Protein AF-0000000083564133 (afdb_homodimer)

Foldseek 3Di:
DPDPPPVPPPPPPPPPDPPVVPVCVPPVLQAPLDAFEFDQPCPPVQPAADPPDDQCQFFLLFKFWAAAAQFWIKIKTFTDPVQDDLQWWKKKWKAQDQVRPGTQGIGTGRRSVSCVNLNNMHIHTRGNRHHGFGKMKMWIGTDRDITDIFIEGHFHDQQDADFKAKEWEAEAAELQQFAQLLLLVLLVDPHAAYEYLANLFAFFQDCPQPAPLGDGAPPSHDAAPVRDRGDQFLSRLLRGLSSSSSRPSNSSNRRYHHYDYDYDQRLAAAQWAQDPVLRAIAHPDPCRVPRVSSQRRRLSSVSSCSRRDRHDWQARSPDDHPCRGTDRWDWDRRHQAEIETEADQHRHFHHFDDQDLALQCQDPVNADPPGDRGDDVRLVVLLCSQLVGNHLAYEYEHAADLDFFWDDDQSRITGPPRSYCSRVQVSSLVSLLSLVVSLRQHYEYEYEDQQKWWKFFDFSHDDSPVDPDDDPPTGDGRYIYTYAGHQRGDFDCSNVNQQDDPSVVPVQVVCQPNRCVRPVRIPGIGGRFHHIWMWMTRNFKIKIWYKGFHRNDNDNPTDIATPFMWIDTRRGRDTDTPSVVVRD/DPDPPCVPPPPPPPPPDPPVVPPCVPPVLLAPLDAFAFDQPDPPVQPAADPPDDQCQFFLLFKFWAAAAQFWIKIKTATDPVQDDLQWWKKKWKAQDQVRPGTQGIGTGNRSVNCVSLNNMHIHTRGNRHHGFGKMKMWIGTDRHITDIFIETHFHDQQDADFKAKEWEAEAAELQQFAQLLLLVLLPDPHAAYEYLANLFAFFQDCPQPAPLGDGAPPSHDAAPVRDRGDQFLSRLLRGLSSSSSRPSNSSNRRYHHYDYDYDQRLAAAQWAQDPVLRAIAHPDPCRVPRVSSQRRRLSSVSSCSRRDRHDWQARSPDDHPCRGTARWDWDRRHQAEIETEADQHRHFHHFDDQDLALQCQDPVNADPPGDRGDDVRLVVLLCSQLVHNHLAYEYEHAADLDFFWDDDQSRITGPPRSYCSRVQVSSLVSLLSLVVSLRQHYEYEYEDQQKWWKFFDFSHDDSPVDPPPDDPTGDGRYIYTYAGHSRGDFPCSNVNQQDDPSVVPVQVVCQPNRCVRPVRIPGIGGRFHHIWMWMTRNFKIKIWYKGFDRNDNDNPTDIATPFMWIDTRRGRDTDTPSVVVRD

Solvent-accessible surface area (backbone atoms only — not comparable to full-atom values): 58592 Å² total; per-residue (Å²): 133,86,77,75,79,72,82,67,79,71,75,70,75,78,80,70,86,68,64,77,59,53,67,59,60,70,67,49,55,52,75,61,73,60,67,52,79,48,47,58,76,74,62,76,77,52,73,51,54,44,90,82,49,64,30,57,69,40,22,54,49,35,38,35,24,7,33,57,34,34,24,14,33,21,38,29,40,32,48,29,74,92,62,63,51,71,88,55,50,42,25,37,42,30,12,67,37,91,83,55,80,50,65,71,45,52,32,26,42,62,62,41,67,57,28,59,57,43,76,27,27,46,42,38,64,34,66,78,67,44,63,49,57,37,66,34,22,33,35,40,20,45,69,50,29,41,44,62,73,26,28,36,43,25,26,33,40,67,87,33,74,61,74,61,51,33,34,35,35,37,21,27,38,29,60,59,46,36,34,52,26,47,28,42,54,54,39,69,50,95,51,61,32,34,35,33,38,16,19,76,42,53,50,50,39,51,74,67,70,36,29,77,45,54,67,86,50,89,92,38,80,56,76,39,79,80,70,43,58,47,64,81,40,46,65,28,44,46,48,49,53,53,56,58,37,48,36,65,32,51,30,46,23,30,16,54,26,18,33,47,72,56,53,41,36,28,52,50,36,44,73,38,15,33,37,76,90,75,70,24,41,30,37,68,47,100,56,23,86,34,45,68,60,29,42,53,37,45,52,27,22,51,49,38,48,57,56,72,42,42,60,77,59,55,56,37,65,80,40,89,45,76,71,64,17,43,44,78,50,49,74,48,54,42,15,44,38,32,34,39,39,37,56,47,65,39,80,44,8,42,69,63,45,44,17,34,59,30,33,44,53,52,31,53,84,58,39,71,81,86,52,36,42,45,35,71,67,54,45,53,48,50,48,48,53,58,62,68,53,83,31,62,29,35,34,40,41,32,34,41,51,71,64,77,61,49,42,46,20,33,54,64,21,32,41,69,53,17,86,30,34,57,45,25,42,50,48,50,35,53,51,30,38,51,40,47,73,62,60,52,59,35,34,38,34,41,25,19,78,70,13,21,38,34,38,30,50,34,42,28,34,67,58,39,58,58,26,82,71,81,71,61,58,68,39,59,78,40,20,35,34,41,30,21,13,9,33,24,33,67,22,61,25,32,21,59,59,30,64,51,69,69,45,24,71,53,42,48,61,47,50,36,47,46,48,30,71,48,25,79,51,33,76,42,48,40,41,67,54,27,14,33,24,39,40,36,40,44,90,58,33,36,39,39,38,35,37,32,25,45,25,89,35,86,37,91,76,37,57,69,46,68,75,44,24,37,36,30,47,61,74,41,83,48,85,40,82,45,36,70,74,67,69,109,137,84,76,72,78,72,85,63,82,72,76,71,75,79,80,70,86,71,64,78,63,59,68,67,68,60,84,54,56,52,78,61,73,60,64,50,78,45,48,57,75,73,62,75,76,52,71,53,54,42,90,82,48,64,30,56,68,39,22,54,49,38,36,35,23,6,35,56,34,33,24,14,32,22,38,27,40,32,49,28,75,91,63,61,50,73,87,56,50,42,25,38,41,31,13,66,37,89,82,52,81,48,65,70,46,51,32,26,42,62,61,41,67,56,28,59,56,44,77,26,27,47,42,38,61,34,67,78,67,44,64,48,56,37,66,34,20,33,37,41,22,46,69,51,31,42,44,64,74,24,27,36,43,25,26,33,39,69,87,33,73,61,73,61,51,32,36,37,36,35,20,28,39,29,60,58,46,36,34,50,27,47,28,42,54,54,39,69,50,95,51,61,32,33,36,33,37,17,18,77,41,54,50,50,42,46,78,66,69,37,28,77,45,55,68,86,49,88,92,38,80,59,76,40,79,79,71,41,56,48,65,81,41,44,65,28,44,45,49,48,53,54,56,57,37,49,36,67,32,49,30,46,22,29,16,53,26,18,33,46,74,56,50,42,37,26,52,52,38,44,72,39,15,33,38,76,90,75,70,24,41,31,37,70,49,100,56,24,86,35,44,70,58,29,42,52,39,45,52,28,23,53,49,38,47,58,56,72,43,42,60,76,59,55,57,37,66,80,40,90,44,75,70,63,16,44,44,78,49,50,72,48,55,43,15,44,38,34,35,39,36,35,58,47,66,40,80,43,8,42,67,61,44,45,18,36,57,27,35,45,50,52,30,55,82,57,38,71,82,85,54,35,44,46,34,70,68,53,46,53,49,50,48,47,54,58,63,65,53,84,31,63,30,35,33,39,41,34,34,42,51,70,65,79,60,49,43,44,20,32,55,64,21,32,39,69,53,18,83,28,34,58,45,24,43,50,48,48,35,53,50,31,37,52,40,46,74,61,61,52,61,36,36,38,34,40,23,19,76,69,13,20,39,34,39,30,50,34,44,28,34,67,55,36,57,56,21,80,67,84,68,58,60,69,38,59,77,43,22,37,34,42,30,22,13,8,33,25,33,68,22,61,24,31,21,60,58,29,64,52,70,70,46,24,72,52,43,48,62,47,50,33,47,47,48,28,71,48,26,80,50,34,76,41,48,41,43,66,52,28,14,32,24,39,39,36,40,42,87,59,33,35,38,39,39,35,35,33,25,44,24,88,35,88,36,90,77,38,59,69,48,70,74,44,25,38,36,30,47,60,77,42,83,48,85,40,83,46,34,70,74,68,68,107

Organism: NCBI:txid148449

Structure (mmCIF, N/CA/C/O backbone):
data_AF-0000000083564133-model_v1
#
loop_
_entity.id
_entity.type
_entity.pdbx_description
1 polymer 'Alkaline phosphatase D'
#
loop_
_atom_site.group_PDB
_atom_site.id
_atom_site.type_symbol
_atom_site.label_atom_id
_atom_site.label_alt_id
_atom_site.label_comp_id
_atom_site.label_asym_id
_atom_site.label_entity_id
_atom_site.label_seq_id
_atom_site.pdbx_PDB_ins_code
_atom_site.Cartn_x
_atom_site.Cartn_y
_atom_site.Cartn_z
_atom_site.occupancy
_atom_site.B_iso_or_equiv
_atom_site.auth_seq_id
_atom_site.auth_comp_id
_atom_site.auth_asym_id
_atom_site.auth_atom_id
_atom_site.pdbx_PDB_model_num
ATOM 1 N N . MET A 1 1 ? -52.969 -1.928 16.797 1 19.16 1 MET A N 1
ATOM 2 C CA . MET A 1 1 ? -52.906 -3.355 17.094 1 19.16 1 MET A CA 1
ATOM 3 C C . MET A 1 1 ? -51.906 -4.055 16.203 1 19.16 1 MET A C 1
ATOM 5 O O . MET A 1 1 ? -52.188 -4.379 15.055 1 19.16 1 MET A O 1
ATOM 9 N N . ALA A 1 2 ? -50.656 -3.547 16.266 1 23.31 2 ALA A N 1
ATOM 10 C CA . ALA A 1 2 ? -49.531 -3.598 15.344 1 23.31 2 ALA A CA 1
ATOM 11 C C . ALA A 1 2 ? -49.031 -5.027 15.172 1 23.31 2 ALA A C 1
ATOM 13 O O . ALA A 1 2 ? -48.562 -5.648 16.125 1 23.31 2 ALA A O 1
ATOM 14 N N . ASP A 1 3 ? -49.688 -5.906 14.266 1 20.09 3 ASP A N 1
ATOM 15 C CA . ASP A 1 3 ? -49.719 -7.352 14.07 1 20.09 3 ASP A CA 1
ATOM 16 C C . ASP A 1 3 ? -48.312 -7.902 13.828 1 20.09 3 ASP A C 1
ATOM 18 O O . ASP A 1 3 ? -47.5 -7.258 13.18 1 20.09 3 ASP A O 1
ATOM 22 N N . ASP A 1 4 ? -47.875 -8.82 14.641 1 21.53 4 ASP A N 1
ATOM 23 C CA . ASP A 1 4 ? -46.719 -9.602 15.078 1 21.53 4 ASP A CA 1
ATOM 24 C C . ASP A 1 4 ? -46.219 -10.531 13.969 1 21.53 4 ASP A C 1
ATOM 26 O O . ASP A 1 4 ? -46.719 -11.641 13.812 1 21.53 4 ASP A O 1
ATOM 30 N N . ILE A 1 5 ? -46.188 -9.945 12.656 1 24.52 5 ILE A N 1
ATOM 31 C CA . ILE A 1 5 ? -46.062 -10.953 11.609 1 24.52 5 ILE A CA 1
ATOM 32 C C . ILE A 1 5 ? -44.844 -11.836 11.898 1 24.52 5 ILE A C 1
ATOM 34 O O . ILE A 1 5 ? -43.75 -11.336 12.148 1 24.52 5 ILE A O 1
ATOM 38 N N . ASP A 1 6 ? -45.094 -13.055 12.406 1 21.67 6 ASP A N 1
ATOM 39 C CA . ASP A 1 6 ? -44.406 -14.242 12.945 1 21.67 6 ASP A CA 1
ATOM 40 C C . ASP A 1 6 ? -43.406 -14.805 11.961 1 21.67 6 ASP A C 1
ATOM 42 O O . ASP A 1 6 ? -43.781 -15.422 10.961 1 21.67 6 ASP A O 1
ATOM 46 N N . LEU A 1 7 ? -42.594 -13.945 11.406 1 21.88 7 LEU A N 1
ATOM 47 C CA . LEU A 1 7 ? -41.75 -14.266 10.25 1 21.88 7 LEU A CA 1
ATOM 48 C C . LEU A 1 7 ? -40.875 -15.484 10.531 1 21.88 7 LEU A C 1
ATOM 50 O O . LEU A 1 7 ? -39.875 -15.711 9.844 1 21.88 7 LEU A O 1
ATOM 54 N N . ASP A 1 8 ? -41.375 -16.453 11.523 1 21.5 8 ASP A N 1
ATOM 55 C CA . ASP A 1 8 ? -40.625 -17.547 12.141 1 21.5 8 ASP A CA 1
ATOM 56 C C . ASP A 1 8 ? -40.312 -18.641 11.125 1 21.5 8 ASP A C 1
ATOM 58 O O . ASP A 1 8 ? -39.812 -19.703 11.492 1 21.5 8 ASP A O 1
ATOM 62 N N . GLY A 1 9 ? -41.031 -18.672 10.031 1 21.11 9 GLY A N 1
ATOM 63 C CA . GLY A 1 9 ? -41.062 -19.984 9.398 1 21.11 9 GLY A CA 1
ATOM 64 C C . GLY A 1 9 ? -39.719 -20.438 8.875 1 21.11 9 GLY A C 1
ATOM 65 O O . GLY A 1 9 ? -39.312 -20.062 7.773 1 21.11 9 GLY A O 1
ATOM 66 N N . ARG A 1 10 ? -38.75 -20.625 9.844 1 23.81 10 ARG A N 1
ATOM 67 C CA . ARG A 1 10 ? -37.406 -21.188 9.711 1 23.81 10 ARG A CA 1
ATOM 68 C C . ARG A 1 10 ? -37.438 -22.5 8.922 1 23.81 10 ARG A C 1
ATOM 70 O O . ARG A 1 10 ? -37.844 -23.531 9.445 1 23.81 10 ARG A O 1
ATOM 77 N N . ASP A 1 11 ? -37.906 -22.469 7.656 1 21.05 11 ASP A N 1
ATOM 78 C CA . ASP A 1 11 ? -38 -23.75 6.945 1 21.05 11 ASP A CA 1
ATOM 79 C C . ASP A 1 11 ? -36.688 -24.516 7.059 1 21.05 11 ASP A C 1
ATOM 81 O O . ASP A 1 11 ? -35.594 -23.969 6.82 1 21.05 11 ASP A O 1
ATOM 85 N N . GLU A 1 12 ? -36.688 -25.531 7.938 1 24.77 12 GLU A N 1
ATOM 86 C CA . GLU A 1 12 ? -35.688 -26.562 8.211 1 24.77 12 GLU A CA 1
ATOM 87 C C . GLU A 1 12 ? -35.25 -27.25 6.922 1 24.77 12 GLU A C 1
ATOM 89 O O . GLU A 1 12 ? -36.062 -27.766 6.164 1 24.77 12 GLU A O 1
ATOM 94 N N . PRO A 1 13 ? -34.219 -26.672 6.336 1 24.72 13 PRO A N 1
ATOM 95 C CA . PRO A 1 13 ? -33.844 -27.344 5.086 1 24.72 13 PRO A CA 1
ATOM 96 C C . PRO A 1 13 ? -33.781 -28.859 5.238 1 24.72 13 PRO A C 1
ATOM 98 O O . PRO A 1 13 ? -33.531 -29.375 6.332 1 24.72 13 PRO A O 1
ATOM 101 N N . LEU A 1 14 ? -34.656 -29.578 4.641 1 22.72 14 LEU A N 1
ATOM 102 C CA . LEU A 1 14 ? -34.719 -31.031 4.555 1 22.72 14 LEU A CA 1
ATOM 103 C C . LEU A 1 14 ? -33.312 -31.625 4.391 1 22.72 14 LEU A C 1
ATOM 105 O O . LEU A 1 14 ? -32.562 -31.203 3.516 1 22.72 14 LEU A O 1
ATOM 109 N N . ARG A 1 15 ? -32.781 -32.188 5.496 1 25.7 15 ARG A N 1
ATOM 110 C CA . ARG A 1 15 ? -31.672 -33.125 5.672 1 25.7 15 ARG A CA 1
ATOM 111 C C . ARG A 1 15 ? -31.719 -34.25 4.656 1 25.7 15 ARG A C 1
ATOM 113 O O . ARG A 1 15 ? -32.469 -35.219 4.828 1 25.7 15 ARG A O 1
ATOM 120 N N . GLY A 1 16 ? -31.703 -33.938 3.367 1 23.39 16 GLY A N 1
ATOM 121 C CA . GLY A 1 16 ? -31.688 -35.062 2.422 1 23.39 16 GLY A CA 1
ATOM 122 C C . GLY A 1 16 ? -30.703 -36.156 2.789 1 23.39 16 GLY A C 1
ATOM 123 O O . GLY A 1 16 ? -29.797 -35.938 3.598 1 23.39 16 GLY A O 1
ATOM 124 N N . ASP A 1 17 ? -30.859 -37.469 2.445 1 24.98 17 ASP A N 1
ATOM 125 C CA . ASP A 1 17 ? -30.359 -38.812 2.744 1 24.98 17 ASP A CA 1
ATOM 126 C C . ASP A 1 17 ? -28.844 -38.875 2.633 1 24.98 17 ASP A C 1
ATOM 128 O O . ASP A 1 17 ? -28.266 -38.312 1.694 1 24.98 17 ASP A O 1
ATOM 132 N N . ASP A 1 18 ? -28.141 -39.219 3.807 1 27.77 18 ASP A N 1
ATOM 133 C CA . ASP A 1 18 ? -26.859 -39.5 4.445 1 27.77 18 ASP A CA 1
ATOM 134 C C . ASP A 1 18 ? -26.062 -40.531 3.664 1 27.77 18 ASP A C 1
ATOM 136 O O . ASP A 1 18 ? -25.047 -41.031 4.137 1 27.77 18 ASP A O 1
ATOM 140 N N . ASP A 1 19 ? -26.672 -41.188 2.719 1 27.22 19 ASP A N 1
ATOM 141 C CA . ASP A 1 19 ? -26.016 -42.438 2.336 1 27.22 19 ASP A CA 1
ATOM 142 C C . ASP A 1 19 ? -24.703 -42.188 1.616 1 27.22 19 ASP A C 1
ATOM 144 O O . ASP A 1 19 ? -23.859 -43.094 1.521 1 27.22 19 ASP A O 1
ATOM 148 N N . HIS A 1 20 ? -24.703 -41.188 0.892 1 25.22 20 HIS A N 1
ATOM 149 C CA . HIS A 1 20 ? -23.5 -41.125 0.063 1 25.22 20 HIS A CA 1
ATOM 150 C C . HIS A 1 20 ? -22.281 -40.781 0.904 1 25.22 20 HIS A C 1
ATOM 152 O O . HIS A 1 20 ? -21.156 -40.719 0.382 1 25.22 20 HIS A O 1
ATOM 158 N N . ALA A 1 21 ? -22.5 -40.281 2.135 1 31.88 21 ALA A N 1
ATOM 159 C CA . ALA A 1 21 ? -21.375 -39.938 2.996 1 31.88 21 ALA A CA 1
ATOM 160 C C . ALA A 1 21 ? -20.734 -41.188 3.57 1 31.88 21 ALA A C 1
ATOM 162 O O . ALA A 1 21 ? -19.609 -41.156 4.086 1 31.88 21 ALA A O 1
ATOM 163 N N . GLU A 1 22 ? -21.453 -42.188 3.715 1 29.39 22 GLU A N 1
ATOM 164 C CA . GLU A 1 22 ? -20.953 -43.344 4.418 1 29.39 22 GLU A CA 1
ATOM 165 C C . GLU A 1 22 ? -19.859 -44.062 3.613 1 29.39 22 GLU A C 1
ATOM 167 O O . GLU A 1 22 ? -18.891 -44.562 4.184 1 29.39 22 GLU A O 1
ATOM 172 N N . LEU A 1 23 ? -20.016 -44.312 2.33 1 31.62 23 LEU A N 1
ATOM 173 C CA . LEU A 1 23 ? -19.031 -45.125 1.61 1 31.62 23 LEU A CA 1
ATOM 174 C C . LEU A 1 23 ? -17.703 -44.375 1.513 1 31.62 23 LEU A C 1
ATOM 176 O O . LEU A 1 23 ? -16.641 -45 1.548 1 31.62 23 LEU A O 1
ATOM 180 N N . LEU A 1 24 ? -17.719 -43.125 1.386 1 33.34 24 LEU A N 1
ATOM 181 C CA . LEU A 1 24 ? -16.453 -42.406 1.354 1 33.34 24 LEU A CA 1
ATOM 182 C C . LEU A 1 24 ? -15.773 -42.438 2.715 1 33.34 24 LEU A C 1
ATOM 184 O O . LEU A 1 24 ? -14.617 -42 2.846 1 33.34 24 LEU A O 1
ATOM 188 N N . SER A 1 25 ? -16.422 -42.594 3.887 1 33.81 25 SER A N 1
ATOM 189 C CA . SER A 1 25 ? -15.867 -42.719 5.23 1 33.81 25 SER A CA 1
ATOM 190 C C . SER A 1 25 ? -14.945 -43.906 5.34 1 33.81 25 SER A C 1
ATOM 192 O O . SER A 1 25 ? -14.008 -43.906 6.145 1 33.81 25 SER A O 1
ATOM 194 N N . GLU A 1 26 ? -15.297 -45.125 4.898 1 35.41 26 GLU A N 1
ATOM 195 C CA . GLU A 1 26 ? -14.477 -46.281 5.223 1 35.41 26 GLU A CA 1
ATOM 196 C C . GLU A 1 26 ? -13.125 -46.219 4.523 1 35.41 26 GLU A C 1
ATOM 198 O O . GLU A 1 26 ? -12.109 -46.625 5.098 1 35.41 26 GLU A O 1
ATOM 203 N N . LEU A 1 27 ? -12.945 -46.375 3.078 1 36.72 27 LEU A N 1
ATOM 204 C CA . LEU A 1 27 ? -11.609 -46.312 2.5 1 36.72 27 LEU A CA 1
ATOM 205 C C . LEU A 1 27 ? -11.117 -44.875 2.41 1 36.72 27 LEU A C 1
ATOM 207 O O . LEU A 1 27 ? -11.68 -44.062 1.661 1 36.72 27 LEU A O 1
ATOM 211 N N . ASP A 1 28 ? -10.789 -44.156 3.463 1 38.69 28 ASP A N 1
ATOM 212 C CA . ASP A 1 28 ? -10.234 -42.812 3.498 1 38.69 28 ASP A CA 1
ATOM 213 C C . ASP A 1 28 ? -9.32 -42.562 2.297 1 38.69 28 ASP A C 1
ATOM 215 O O . ASP A 1 28 ? -8.328 -43.25 2.109 1 38.69 28 ASP A O 1
ATOM 219 N N . SER A 1 29 ? -9.82 -42.125 1.276 1 43.97 29 SER A N 1
ATOM 220 C CA . SER A 1 29 ? -9.148 -41.781 0.025 1 43.97 29 SER A CA 1
ATOM 221 C C . SER A 1 29 ? -7.73 -41.281 0.275 1 43.97 29 SER A C 1
ATOM 223 O O . SER A 1 29 ? -6.898 -41.281 -0.634 1 43.97 29 SER A O 1
ATOM 225 N N . HIS A 1 30 ? -7.473 -40.719 1.432 1 45.59 30 HIS A N 1
ATOM 226 C CA . HIS A 1 30 ? -6.133 -40.219 1.708 1 45.59 30 HIS A CA 1
ATOM 227 C C . HIS A 1 30 ? -5.113 -41.344 1.78 1 45.59 30 HIS A C 1
ATOM 229 O O . HIS A 1 30 ? -3.908 -41.094 1.814 1 45.59 30 HIS A O 1
ATOM 235 N N . ASP A 1 31 ? -5.621 -42.594 1.964 1 41.16 31 ASP A N 1
ATOM 236 C CA . ASP A 1 31 ? -4.676 -43.656 2.279 1 41.16 31 ASP A CA 1
ATOM 237 C C . ASP A 1 31 ? -4.043 -44.219 1.012 1 41.16 31 ASP A C 1
ATOM 239 O O . ASP A 1 31 ? -3.141 -45.062 1.082 1 41.16 31 ASP A O 1
ATOM 243 N N . LEU A 1 32 ? -4.457 -43.781 -0.19 1 46.12 32 LEU A N 1
ATOM 244 C CA . LEU A 1 32 ? -3.959 -44.562 -1.328 1 46.12 32 LEU A CA 1
ATOM 245 C C . LEU A 1 32 ? -3.215 -43.656 -2.307 1 46.12 32 LEU A C 1
ATOM 247 O O . LEU A 1 32 ? -3.359 -43.781 -3.523 1 46.12 32 LEU A O 1
ATOM 251 N N . ALA A 1 33 ? -2.275 -42.875 -1.804 1 45.97 33 ALA A N 1
ATOM 252 C CA . ALA A 1 33 ? -1.62 -41.844 -2.631 1 45.97 33 ALA A CA 1
ATOM 253 C C . ALA A 1 33 ? -0.496 -42.469 -3.459 1 45.97 33 ALA A C 1
ATOM 255 O O . ALA A 1 33 ? 0.67 -42.094 -3.307 1 45.97 33 ALA A O 1
ATOM 256 N N . VAL A 1 34 ? -0.584 -43.781 -3.975 1 46.34 34 VAL A N 1
ATOM 257 C CA . VAL A 1 34 ? 0.5 -44.25 -4.836 1 46.34 34 VAL A CA 1
ATOM 258 C C . VAL A 1 34 ? -0.001 -44.375 -6.27 1 46.34 34 VAL A C 1
ATOM 260 O O . VAL A 1 34 ? -1.178 -44.656 -6.5 1 46.34 34 VAL A O 1
ATOM 263 N N . ALA A 1 35 ? 0.847 -43.906 -7.172 1 55.44 35 ALA A N 1
ATOM 264 C CA . ALA A 1 35 ? 0.614 -44.219 -8.586 1 55.44 35 ALA A CA 1
ATOM 265 C C . ALA A 1 35 ? 0.285 -45.688 -8.789 1 55.44 35 ALA A C 1
ATOM 267 O O . ALA A 1 35 ? 0.789 -46.531 -8.062 1 55.44 35 ALA A O 1
ATOM 268 N N . THR A 1 36 ? -0.795 -46.062 -9.633 1 60 36 THR A N 1
ATOM 269 C CA . THR A 1 36 ? -1.281 -47.406 -9.883 1 60 36 THR A CA 1
ATOM 270 C C . THR A 1 36 ? -0.273 -48.219 -10.711 1 60 36 THR A C 1
ATOM 272 O O . THR A 1 36 ? 0.26 -47.688 -11.703 1 60 36 THR A O 1
ATOM 275 N N . ASP A 1 37 ? 0.267 -49.281 -10.203 1 62.12 37 ASP A N 1
ATOM 276 C CA . ASP A 1 37 ? 1.106 -50.188 -10.961 1 62.12 37 ASP A CA 1
ATOM 277 C C . ASP A 1 37 ? 0.294 -50.938 -12.031 1 62.12 37 ASP A C 1
ATOM 279 O O . ASP A 1 37 ? -0.599 -51.719 -11.703 1 62.12 37 ASP A O 1
ATOM 283 N N . PRO A 1 38 ? 0.511 -50.531 -13.305 1 72.06 38 PRO A N 1
ATOM 284 C CA . PRO A 1 38 ? -0.247 -51.219 -14.359 1 72.06 38 PRO A CA 1
ATOM 285 C C . PRO A 1 38 ? 0.168 -52.656 -14.539 1 72.06 38 PRO A C 1
ATOM 287 O O . PRO A 1 38 ? 1.308 -53.031 -14.234 1 72.06 38 PRO A O 1
ATOM 290 N N . ASP A 1 39 ? -0.806 -53.531 -14.75 1 67.38 39 ASP A N 1
ATOM 291 C CA . ASP A 1 39 ? -0.503 -54.875 -15.242 1 67.38 39 ASP A CA 1
ATOM 292 C C . ASP A 1 39 ? 0.069 -54.812 -16.656 1 67.38 39 ASP A C 1
ATOM 294 O O . ASP A 1 39 ? -0.549 -54.25 -17.562 1 67.38 39 ASP A O 1
ATOM 298 N N . THR A 1 40 ? 1.318 -55.25 -16.781 1 68.81 40 THR A N 1
ATOM 299 C CA . THR A 1 40 ? 1.993 -55.156 -18.078 1 68.81 40 THR A CA 1
ATOM 300 C C . THR A 1 40 ? 1.738 -56.406 -18.906 1 68.81 40 THR A C 1
ATOM 302 O O . THR A 1 40 ? 2.344 -56.594 -19.969 1 68.81 40 THR A O 1
ATOM 305 N N . ASP A 1 41 ? 0.804 -57.281 -18.406 1 57.38 41 ASP A N 1
ATOM 306 C CA . ASP A 1 41 ? 0.55 -58.469 -19.203 1 57.38 41 ASP A CA 1
ATOM 307 C C . ASP A 1 41 ? -0.301 -58.125 -20.438 1 57.38 41 ASP A C 1
ATOM 309 O O . ASP A 1 41 ? -1.342 -57.5 -20.312 1 57.38 41 ASP A O 1
ATOM 313 N N . GLY A 1 42 ? 0.24 -57.719 -21.531 1 52.06 42 GLY A N 1
ATOM 314 C CA . GLY A 1 42 ? -0.213 -57.25 -22.828 1 52.06 42 GLY A CA 1
ATOM 315 C C . GLY A 1 42 ? -1.356 -58.094 -23.391 1 52.06 42 GLY A C 1
ATOM 316 O O . GLY A 1 42 ? -1.138 -59.156 -23.953 1 52.06 42 GLY A O 1
ATOM 317 N N . ASN A 1 43 ? -2.484 -58.125 -22.766 1 55.81 43 ASN A N 1
ATOM 318 C CA . ASN A 1 43 ? -3.578 -58.719 -23.531 1 55.81 43 ASN A CA 1
ATOM 319 C C . ASN A 1 43 ? -4.047 -57.781 -24.641 1 55.81 43 ASN A C 1
ATOM 321 O O . ASN A 1 43 ? -4.469 -56.656 -24.391 1 55.81 43 ASN A O 1
ATOM 325 N N . GLY A 1 44 ? -3.727 -58.094 -25.984 1 59.03 44 GLY A N 1
ATOM 326 C CA . GLY A 1 44 ? -3.889 -57.344 -27.234 1 59.03 44 GLY A CA 1
ATOM 327 C C . GLY A 1 44 ? -5.273 -56.75 -27.391 1 59.03 44 GLY A C 1
ATOM 328 O O . GLY A 1 44 ? -5.43 -55.688 -27.984 1 59.03 44 GLY A O 1
ATOM 329 N N . ASP A 1 45 ? -6.355 -57.344 -26.828 1 68.31 45 ASP A N 1
ATOM 330 C CA . ASP A 1 45 ? -7.723 -56.938 -27.109 1 68.31 45 ASP A CA 1
ATOM 331 C C . ASP A 1 45 ? -8.062 -55.625 -26.406 1 68.31 45 ASP A C 1
ATOM 333 O O . ASP A 1 45 ? -8.969 -54.906 -26.812 1 68.31 45 ASP A O 1
ATOM 337 N N . ARG A 1 46 ? -7.238 -55.156 -25.516 1 78.69 46 ARG A N 1
ATOM 338 C CA . ARG A 1 46 ? -7.535 -54 -24.672 1 78.69 46 ARG A CA 1
ATOM 339 C C . ARG A 1 46 ? -7.227 -52.719 -25.422 1 78.69 46 ARG A C 1
ATOM 341 O O . ARG A 1 46 ? -7.617 -51.625 -24.969 1 78.69 46 ARG A O 1
ATOM 348 N N . PHE A 1 47 ? -6.676 -52.812 -26.578 1 85.44 47 PHE A N 1
ATOM 349 C CA . PHE A 1 47 ? -6.191 -51.594 -27.234 1 85.44 47 PHE A CA 1
ATOM 350 C C . PHE A 1 47 ? -6.984 -51.344 -28.5 1 85.44 47 PHE A C 1
ATOM 352 O O . PHE A 1 47 ? -6.723 -50.344 -29.203 1 85.44 47 PHE A O 1
ATOM 359 N N . GLU A 1 48 ? -7.965 -52.219 -28.734 1 85.62 48 GLU A N 1
ATOM 360 C CA . GLU A 1 48 ? -8.883 -51.938 -29.844 1 85.62 48 GLU A CA 1
ATOM 361 C C . GLU A 1 48 ? -9.906 -50.875 -29.469 1 85.62 48 GLU A C 1
ATOM 363 O O . GLU A 1 48 ? -10.352 -50.812 -28.328 1 85.62 48 GLU A O 1
ATOM 368 N N . HIS A 1 49 ? -10.133 -49.906 -30.391 1 90.19 49 HIS A N 1
ATOM 369 C CA . HIS A 1 49 ? -11.086 -48.844 -30.109 1 90.19 49 HIS A CA 1
ATOM 370 C C . HIS A 1 49 ? -11.859 -48.469 -31.359 1 90.19 49 HIS A C 1
ATOM 372 O O . HIS A 1 49 ? -11.414 -48.719 -32.469 1 90.19 49 HIS A O 1
ATOM 378 N N . ASP A 1 50 ? -13.047 -47.969 -31.156 1 91.94 50 ASP A N 1
ATOM 379 C CA . ASP A 1 50 ? -13.852 -47.375 -32.219 1 91.94 50 ASP A CA 1
ATOM 380 C C . ASP A 1 50 ? -13.32 -46 -32.625 1 91.94 50 ASP A C 1
ATOM 382 O O . ASP A 1 50 ? -13.414 -45.031 -31.828 1 91.94 50 ASP A O 1
ATOM 386 N N . PRO A 1 51 ? -12.836 -45.906 -33.812 1 90 51 PRO A N 1
ATOM 387 C CA . PRO A 1 51 ? -12.258 -44.625 -34.219 1 90 51 PRO A CA 1
ATOM 388 C C . PRO A 1 51 ? -13.281 -43.5 -34.219 1 90 51 PRO A C 1
ATOM 390 O O . PRO A 1 51 ? -12.906 -42.312 -34.25 1 90 51 PRO A O 1
ATOM 393 N N . ASP A 1 52 ? -14.547 -43.875 -34.188 1 92.62 52 ASP A N 1
ATOM 394 C CA . ASP A 1 52 ? -15.594 -42.844 -34.281 1 92.62 52 ASP A CA 1
ATOM 395 C C . ASP A 1 52 ? -16.109 -42.469 -32.875 1 92.62 52 ASP A C 1
ATOM 397 O O . ASP A 1 52 ? -16.922 -41.562 -32.75 1 92.62 52 ASP A O 1
ATOM 401 N N . ALA A 1 53 ? -15.531 -43.125 -31.875 1 93.88 53 ALA A N 1
ATOM 402 C CA . ALA A 1 53 ? -15.961 -42.812 -30.516 1 93.88 53 ALA A CA 1
ATOM 403 C C . ALA A 1 53 ? -15.469 -41.406 -30.109 1 93.88 53 ALA A C 1
ATOM 405 O O . ALA A 1 53 ? -14.359 -41 -30.453 1 93.88 53 ALA A O 1
ATOM 406 N N . ASP A 1 54 ? -16.297 -40.688 -29.375 1 95 54 ASP A N 1
ATOM 407 C CA . ASP A 1 54 ? -15.922 -39.375 -28.875 1 95 54 ASP A CA 1
ATOM 408 C C . ASP A 1 54 ? -15.039 -39.5 -27.625 1 95 54 ASP A C 1
ATOM 410 O O . ASP A 1 54 ? -15.523 -39.844 -26.547 1 95 54 ASP A O 1
ATOM 414 N N . PRO A 1 55 ? -13.828 -39.156 -27.703 1 96.88 55 PRO A N 1
ATOM 415 C CA . PRO A 1 55 ? -12.938 -39.281 -26.547 1 96.88 55 PRO A CA 1
ATOM 416 C C . PRO A 1 55 ? -13.422 -38.469 -25.344 1 96.88 55 PRO A C 1
ATOM 418 O O . PRO A 1 55 ? -13.219 -38.906 -24.203 1 96.88 55 PRO A O 1
ATOM 421 N N . ASP A 1 56 ? -14.117 -37.375 -25.547 1 96 56 ASP A N 1
ATOM 422 C CA . ASP A 1 56 ? -14.508 -36.5 -24.469 1 96 56 ASP A CA 1
ATOM 423 C C . ASP A 1 56 ? -15.625 -37.094 -23.625 1 96 56 ASP A C 1
ATOM 425 O O . ASP A 1 56 ? -15.828 -36.719 -22.469 1 96 56 ASP A O 1
ATOM 429 N N . ALA A 1 57 ? -16.312 -38.031 -24.172 1 96.12 57 ALA A N 1
ATOM 430 C CA . ALA A 1 57 ? -17.375 -38.688 -23.438 1 96.12 57 ALA A CA 1
ATOM 431 C C . ALA A 1 57 ? -16.797 -39.594 -22.328 1 96.12 57 ALA A C 1
ATOM 433 O O . ALA A 1 57 ? -17.438 -39.781 -21.281 1 96.12 57 ALA A O 1
ATOM 434 N N . VAL A 1 58 ? -15.625 -40.094 -22.562 1 97.38 58 VAL A N 1
ATOM 435 C CA . VAL A 1 58 ? -15.016 -41 -21.609 1 97.38 58 VAL A CA 1
ATOM 436 C C . VAL A 1 58 ? -13.898 -40.281 -20.844 1 97.38 58 VAL A C 1
ATOM 438 O O . VAL A 1 58 ? -13.703 -40.531 -19.656 1 97.38 58 VAL A O 1
ATOM 441 N N . PHE A 1 59 ? -13.164 -39.438 -21.562 1 98.31 59 PHE A N 1
ATOM 442 C CA . PHE A 1 59 ? -12.055 -38.688 -20.984 1 98.31 59 PHE A CA 1
ATOM 443 C C . PHE A 1 59 ? -12.305 -37.188 -21.047 1 98.31 59 PHE A C 1
ATOM 445 O O . PHE A 1 59 ? -11.57 -36.469 -21.734 1 98.31 59 PHE A O 1
ATOM 452 N N . PRO A 1 60 ? -13.141 -36.656 -20.219 1 97.62 60 PRO A N 1
ATOM 453 C CA . PRO A 1 60 ? -13.57 -35.25 -20.359 1 97.62 60 PRO A CA 1
ATOM 454 C C . PRO A 1 60 ? -12.438 -34.25 -20.078 1 97.62 60 PRO A C 1
ATOM 456 O O . PRO A 1 60 ? -12.461 -33.125 -20.578 1 97.62 60 PRO A O 1
ATOM 459 N N . GLN A 1 61 ? -11.461 -34.625 -19.266 1 98.31 61 GLN A N 1
ATOM 460 C CA . GLN A 1 61 ? -10.344 -33.719 -18.984 1 98.31 61 GLN A CA 1
ATOM 461 C C . GLN A 1 61 ? -9.102 -34.125 -19.781 1 98.31 61 GLN A C 1
ATOM 463 O O . GLN A 1 61 ? -8 -33.656 -19.484 1 98.31 61 GLN A O 1
ATOM 468 N N . SER A 1 62 ? -9.281 -35.031 -20.688 1 98.5 62 SER A N 1
ATOM 469 C CA . SER A 1 62 ? -8.234 -35.469 -21.609 1 98.5 62 SER A CA 1
ATOM 470 C C . SER A 1 62 ? -7.082 -36.125 -20.859 1 98.5 62 SER A C 1
ATOM 472 O O . SER A 1 62 ? -7.309 -36.938 -19.938 1 98.5 62 SER A O 1
ATOM 474 N N . VAL A 1 63 ? -5.84 -35.906 -21.406 1 98.75 63 VAL A N 1
ATOM 475 C CA . VAL A 1 63 ? -4.66 -36.531 -20.828 1 98.75 63 VAL A CA 1
ATOM 476 C C . VAL A 1 63 ? -3.607 -35.5 -20.5 1 98.75 63 VAL A C 1
ATOM 478 O O . VAL A 1 63 ? -3.691 -34.344 -20.953 1 98.75 63 VAL A O 1
ATOM 481 N N . ALA A 1 64 ? -2.73 -35.875 -19.641 1 98.88 64 ALA A N 1
ATOM 482 C CA . ALA A 1 64 ? -1.593 -35.031 -19.281 1 98.88 64 ALA A CA 1
ATOM 483 C C . ALA A 1 64 ? -0.416 -35.875 -18.797 1 98.88 64 ALA A C 1
ATOM 485 O O . ALA A 1 64 ? -0.577 -37.062 -18.5 1 98.88 64 ALA A O 1
ATOM 486 N N . SER A 1 65 ? 0.712 -35.344 -18.844 1 98.81 65 SER A N 1
ATOM 487 C CA . SER A 1 65 ? 1.908 -35.969 -18.281 1 98.81 65 SER A CA 1
ATOM 488 C C . SER A 1 65 ? 2.703 -34.969 -17.438 1 98.81 65 SER A C 1
ATOM 490 O O . SER A 1 65 ? 2.582 -33.75 -17.609 1 98.81 65 SER A O 1
ATOM 492 N N . GLY A 1 66 ? 3.393 -35.469 -16.469 1 98.62 66 GLY A N 1
ATOM 493 C CA . GLY A 1 66 ? 4.238 -34.688 -15.586 1 98.62 66 GLY A CA 1
ATOM 494 C C . GLY A 1 66 ? 5.211 -35.531 -14.781 1 98.62 66 GLY A C 1
ATOM 495 O O . GLY A 1 66 ? 5.477 -36.688 -15.117 1 98.62 66 GLY A O 1
ATOM 496 N N . GLY A 1 67 ? 5.883 -34.969 -13.836 1 97.94 67 GLY A N 1
ATOM 497 C CA . GLY A 1 67 ? 6.824 -35.656 -12.969 1 97.94 67 GLY A CA 1
ATOM 498 C C . GLY A 1 67 ? 7.941 -36.344 -13.734 1 97.94 67 GLY A C 1
ATOM 499 O O . GLY A 1 67 ? 8.219 -37.5 -13.508 1 97.94 67 GLY A O 1
ATOM 500 N N . PRO A 1 68 ? 8.531 -35.719 -14.602 1 98.56 68 PRO A N 1
ATOM 501 C CA . PRO A 1 68 ? 9.523 -36.375 -15.469 1 98.56 68 PRO A CA 1
ATOM 502 C C . PRO A 1 68 ? 10.781 -36.781 -14.711 1 98.56 68 PRO A C 1
ATOM 504 O O . PRO A 1 68 ? 11.219 -36.062 -13.805 1 98.56 68 PRO A O 1
ATOM 507 N N . THR A 1 69 ? 11.344 -37.844 -15.047 1 98 69 THR A N 1
ATOM 508 C CA . THR A 1 69 ? 12.672 -38.344 -14.695 1 98 69 THR A CA 1
ATOM 509 C C . THR A 1 69 ? 13.445 -38.75 -15.945 1 98 69 THR A C 1
ATOM 511 O O . THR A 1 69 ? 12.906 -38.719 -17.062 1 98 69 THR A O 1
ATOM 514 N N . PRO A 1 70 ? 14.727 -39.094 -15.812 1 98.25 70 PRO A N 1
ATOM 515 C CA . PRO A 1 70 ? 15.461 -39.531 -17 1 98.25 70 PRO A CA 1
ATOM 516 C C . PRO A 1 70 ? 14.898 -40.844 -17.578 1 98.25 70 PRO A C 1
ATOM 518 O O . PRO A 1 70 ? 15.164 -41.156 -18.734 1 98.25 70 PRO A O 1
ATOM 521 N N . THR A 1 71 ? 14.016 -41.531 -16.766 1 98.06 71 THR A N 1
ATOM 522 C CA . THR A 1 71 ? 13.617 -42.844 -17.25 1 98.06 71 THR A CA 1
ATOM 523 C C . THR A 1 71 ? 12.102 -42.969 -17.297 1 98.06 71 THR A C 1
ATOM 525 O O . THR A 1 71 ? 11.562 -44.094 -17.391 1 98.06 71 THR A O 1
ATOM 528 N N . GLY A 1 72 ? 11.477 -41.875 -17.172 1 97.81 72 GLY A N 1
ATOM 529 C CA . GLY A 1 72 ? 10.023 -41.969 -17.281 1 97.81 72 GLY A CA 1
ATOM 530 C C . GLY A 1 72 ? 9.32 -40.656 -16.938 1 97.81 72 GLY A C 1
ATOM 531 O O . GLY A 1 72 ? 9.961 -39.625 -16.797 1 97.81 72 GLY A O 1
ATOM 532 N N . VAL A 1 73 ? 7.984 -40.75 -16.953 1 98.31 73 VAL A N 1
ATOM 533 C CA . VAL A 1 73 ? 7.051 -39.688 -16.594 1 98.31 73 VAL A CA 1
ATOM 534 C C . VAL A 1 73 ? 5.832 -40.281 -15.898 1 98.31 73 VAL A C 1
ATOM 536 O O . VAL A 1 73 ? 5.68 -41.5 -15.836 1 98.31 73 VAL A O 1
ATOM 539 N N . ILE A 1 74 ? 5.09 -39.438 -15.312 1 98.12 74 ILE A N 1
ATOM 540 C CA . ILE A 1 74 ? 3.766 -39.812 -14.836 1 98.12 74 ILE A CA 1
ATOM 541 C C . ILE A 1 74 ? 2.713 -39.438 -15.875 1 98.12 74 ILE A C 1
ATOM 543 O O . ILE A 1 74 ? 2.627 -38.281 -16.297 1 98.12 74 ILE A O 1
ATOM 547 N N . LEU A 1 75 ? 1.978 -40.438 -16.344 1 98.5 75 LEU A N 1
ATOM 548 C CA . LEU A 1 75 ? 0.843 -40.219 -17.234 1 98.5 75 LEU A CA 1
ATOM 549 C C . LEU A 1 75 ? -0.45 -40.062 -16.438 1 98.5 75 LEU A C 1
ATOM 551 O O . LEU A 1 75 ? -0.649 -40.781 -15.438 1 98.5 75 LEU A O 1
ATOM 555 N N . TRP A 1 76 ? -1.302 -39.188 -16.875 1 98.44 76 TRP A N 1
ATOM 556 C CA . TRP A 1 76 ? -2.51 -38.844 -16.125 1 98.44 76 TRP A CA 1
ATOM 557 C C . TRP A 1 76 ? -3.727 -38.812 -17.047 1 98.44 76 TRP A C 1
ATOM 559 O O . TRP A 1 76 ? -3.641 -38.344 -18.188 1 98.44 76 TRP A O 1
ATOM 569 N N . THR A 1 77 ? -4.84 -39.281 -16.594 1 98.56 77 THR A N 1
ATOM 570 C CA . THR A 1 77 ? -6.148 -39.031 -17.188 1 98.56 77 THR A CA 1
ATOM 571 C C . THR A 1 77 ? -7.254 -39.156 -16.141 1 98.56 77 THR A C 1
ATOM 573 O O . THR A 1 77 ? -6.977 -39.344 -14.953 1 98.56 77 THR A O 1
ATOM 576 N N . ARG A 1 78 ? -8.438 -38.875 -16.547 1 98.38 78 ARG A N 1
ATOM 577 C CA . ARG A 1 78 ? -9.625 -39.031 -15.719 1 98.38 78 ARG A CA 1
ATOM 578 C C . ARG A 1 78 ? -10.75 -39.688 -16.531 1 98.38 78 ARG A C 1
ATOM 580 O O . ARG A 1 78 ? -11.055 -39.25 -17.641 1 98.38 78 ARG A O 1
ATOM 587 N N . VAL A 1 79 ? -11.336 -40.688 -15.992 1 97.69 79 VAL A N 1
ATOM 588 C CA . VAL A 1 79 ? -12.469 -41.344 -16.641 1 97.69 79 VAL A CA 1
ATOM 589 C C . VAL A 1 79 ? -13.773 -40.719 -16.141 1 97.69 79 VAL A C 1
ATOM 591 O O . VAL A 1 79 ? -13.953 -40.5 -14.938 1 97.69 79 VAL A O 1
ATOM 594 N N . ALA A 1 80 ? -14.648 -40.469 -17.062 1 97.81 80 ALA A N 1
ATOM 595 C CA . ALA A 1 80 ? -15.945 -39.938 -16.672 1 97.81 80 ALA A CA 1
ATOM 596 C C . ALA A 1 80 ? -16.703 -40.938 -15.789 1 97.81 80 ALA A C 1
ATOM 598 O O . ALA A 1 80 ? -16.797 -42.125 -16.109 1 97.81 80 ALA A O 1
ATOM 599 N N . PRO A 1 81 ? -17.266 -40.406 -14.727 1 96.56 81 PRO A N 1
ATOM 600 C CA . PRO A 1 81 ? -18 -41.312 -13.82 1 96.56 81 PRO A CA 1
ATOM 601 C C . PRO A 1 81 ? -19.125 -42.062 -14.523 1 96.56 81 PRO A C 1
ATOM 603 O O . PRO A 1 81 ? -19.359 -43.25 -14.234 1 96.56 81 PRO A O 1
ATOM 606 N N . ASP A 1 82 ? -19.812 -41.438 -15.43 1 95.75 82 ASP A N 1
ATOM 607 C CA . ASP A 1 82 ? -20.953 -42.031 -16.125 1 95.75 82 ASP A CA 1
ATOM 608 C C . ASP A 1 82 ? -20.484 -43.156 -17.062 1 95.75 82 ASP A C 1
ATOM 610 O O . ASP A 1 82 ? -21.25 -44.062 -17.391 1 95.75 82 ASP A O 1
ATOM 614 N N . ALA A 1 83 ? -19.25 -43.094 -17.469 1 95.88 83 ALA A N 1
ATOM 615 C CA . ALA A 1 83 ? -18.703 -44.062 -18.375 1 95.88 83 ALA A CA 1
ATOM 616 C C . ALA A 1 83 ? -18 -45.188 -17.625 1 95.88 83 ALA A C 1
ATOM 618 O O . ALA A 1 83 ? -17.672 -46.25 -18.203 1 95.88 83 ALA A O 1
ATOM 619 N N . PHE A 1 84 ? -17.828 -45.031 -16.328 1 95.62 84 PHE A N 1
ATOM 620 C CA . PHE A 1 84 ? -16.969 -45.906 -15.539 1 95.62 84 PHE A CA 1
ATOM 621 C C . PHE A 1 84 ? -17.641 -47.25 -15.289 1 95.62 84 PHE A C 1
ATOM 623 O O . PHE A 1 84 ? -18.828 -47.312 -14.938 1 95.62 84 PHE A O 1
ATOM 630 N N . ASP A 1 85 ? -16.922 -48.344 -15.539 1 94.56 85 ASP A N 1
ATOM 631 C CA . ASP A 1 85 ? -17.281 -49.75 -15.258 1 94.56 85 ASP A CA 1
ATOM 632 C C . ASP A 1 85 ? -16.203 -50.438 -14.445 1 94.56 85 ASP A C 1
ATOM 634 O O . ASP A 1 85 ? -15.094 -50.656 -14.945 1 94.56 85 ASP A O 1
ATOM 638 N N . PRO A 1 86 ? -16.516 -50.875 -13.258 1 92 86 PRO A N 1
ATOM 639 C CA . PRO A 1 86 ? -15.492 -51.438 -12.383 1 92 86 PRO A CA 1
ATOM 640 C C . PRO A 1 86 ? -14.867 -52.719 -12.945 1 92 86 PRO A C 1
ATOM 642 O O . PRO A 1 86 ? -13.789 -53.125 -12.5 1 92 86 PRO A O 1
ATOM 645 N N . ASP A 1 87 ? -15.461 -53.344 -13.93 1 91.88 87 ASP A N 1
ATOM 646 C CA . ASP A 1 87 ? -14.961 -54.594 -14.469 1 91.88 87 ASP A CA 1
ATOM 647 C C . ASP A 1 87 ? -14.094 -54.344 -15.695 1 91.88 87 ASP A C 1
ATOM 649 O O . ASP A 1 87 ? -13.547 -55.312 -16.266 1 91.88 87 ASP A O 1
ATOM 653 N N . GLU A 1 88 ? -13.992 -53.125 -16.062 1 91.75 88 GLU A N 1
ATOM 654 C CA . GLU A 1 88 ? -13.227 -52.812 -17.266 1 91.75 88 GLU A CA 1
ATOM 655 C C . GLU A 1 88 ? -11.875 -52.188 -16.906 1 91.75 88 GLU A C 1
ATOM 657 O O . GLU A 1 88 ? -11.805 -51.219 -16.141 1 91.75 88 GLU A O 1
ATOM 662 N N . PRO A 1 89 ? -10.812 -52.719 -17.422 1 92.06 89 PRO A N 1
ATOM 663 C CA . PRO A 1 89 ? -9.5 -52.125 -17.188 1 92.06 89 PRO A CA 1
ATOM 664 C C . PRO A 1 89 ? -9.258 -50.875 -18.016 1 92.06 89 PRO A C 1
ATOM 666 O O . PRO A 1 89 ? -9.797 -50.75 -19.125 1 92.06 89 PRO A O 1
ATOM 669 N N . LEU A 1 90 ? -8.555 -49.938 -17.469 1 95.06 90 LEU A N 1
ATOM 670 C CA . LEU A 1 90 ? -8.023 -48.781 -18.203 1 95.06 90 LEU A CA 1
ATOM 671 C C . LEU A 1 90 ? -6.625 -49.094 -18.734 1 95.06 90 LEU A C 1
ATOM 673 O O . LEU A 1 90 ? -5.676 -49.219 -17.953 1 95.06 90 LEU A O 1
ATOM 677 N N . ALA A 1 91 ? -6.527 -49.219 -20.016 1 94.62 91 ALA A N 1
ATOM 678 C CA . ALA A 1 91 ? -5.25 -49.562 -20.625 1 94.62 91 ALA A CA 1
ATOM 679 C C . ALA A 1 91 ? -4.508 -48.312 -21.109 1 94.62 91 ALA A C 1
ATOM 681 O O . ALA A 1 91 ? -5.121 -47.281 -21.328 1 94.62 91 ALA A O 1
ATOM 682 N N . VAL A 1 92 ? -3.188 -48.438 -21.188 1 96.12 92 VAL A N 1
ATOM 683 C CA . VAL A 1 92 ? -2.355 -47.344 -21.672 1 96.12 92 VAL A CA 1
ATOM 684 C C . VAL A 1 92 ? -1.256 -47.906 -22.578 1 96.12 92 VAL A C 1
ATOM 686 O O . VAL A 1 92 ? -0.703 -48.969 -22.312 1 96.12 92 VAL A O 1
ATOM 689 N N . ARG A 1 93 ? -1.033 -47.219 -23.625 1 96.06 93 ARG A N 1
ATOM 690 C CA . ARG A 1 93 ? 0.058 -47.5 -24.547 1 96.06 93 ARG A CA 1
ATOM 691 C C . ARG A 1 93 ? 0.981 -46.312 -24.703 1 96.06 93 ARG A C 1
ATOM 693 O O . ARG A 1 93 ? 0.519 -45.156 -24.75 1 96.06 93 ARG A O 1
ATOM 700 N N . VAL A 1 94 ? 2.262 -46.625 -24.75 1 97.56 94 VAL A N 1
ATOM 701 C CA . VAL A 1 94 ? 3.275 -45.625 -25.031 1 97.56 94 VAL A CA 1
ATOM 702 C C . VAL A 1 94 ? 4.082 -46.031 -26.266 1 97.56 94 VAL A C 1
ATOM 704 O O . VAL A 1 94 ? 4.434 -47.188 -26.422 1 97.56 94 VAL A O 1
ATOM 707 N N . ALA A 1 95 ? 4.246 -45.062 -27.156 1 98.12 95 ALA A N 1
ATOM 708 C CA . ALA A 1 95 ? 4.977 -45.344 -28.391 1 98.12 95 ALA A CA 1
ATOM 709 C C . ALA A 1 95 ? 5.973 -44.219 -28.703 1 98.12 95 ALA A C 1
ATOM 711 O O . ALA A 1 95 ? 5.891 -43.125 -28.141 1 98.12 95 ALA A O 1
ATOM 712 N N . ARG A 1 96 ? 6.926 -44.469 -29.609 1 97.94 96 ARG A N 1
ATOM 713 C CA . ARG A 1 96 ? 7.902 -43.469 -30.047 1 97.94 96 ARG A CA 1
ATOM 714 C C . ARG A 1 96 ? 7.32 -42.562 -31.125 1 97.94 96 ARG A C 1
ATOM 716 O O . ARG A 1 96 ? 7.871 -41.5 -31.422 1 97.94 96 ARG A O 1
ATOM 723 N N . ASP A 1 97 ? 6.164 -43.062 -31.734 1 96.5 97 ASP A N 1
ATOM 724 C CA . ASP A 1 97 ? 5.547 -42.312 -32.812 1 96.5 97 ASP A CA 1
ATOM 725 C C . ASP A 1 97 ? 4.062 -42.062 -32.562 1 96.5 97 ASP A C 1
ATOM 727 O O . ASP A 1 97 ? 3.426 -42.844 -31.828 1 96.5 97 ASP A O 1
ATOM 731 N N . PRO A 1 98 ? 3.477 -41.094 -33.156 1 95.75 98 PRO A N 1
ATOM 732 C CA . PRO A 1 98 ? 2.09 -40.719 -32.844 1 95.75 98 PRO A CA 1
ATOM 733 C C . PRO A 1 98 ? 1.083 -41.75 -33.406 1 95.75 98 PRO A C 1
ATOM 735 O O . PRO A 1 98 ? -0.075 -41.75 -32.969 1 95.75 98 PRO A O 1
ATOM 738 N N . ASP A 1 99 ? 1.529 -42.594 -34.344 1 94.69 99 ASP A N 1
ATOM 739 C CA . ASP A 1 99 ? 0.625 -43.562 -34.906 1 94.69 99 ASP A CA 1
ATOM 740 C C . ASP A 1 99 ? 0.66 -44.875 -34.125 1 94.69 99 ASP A C 1
ATOM 742 O O . ASP A 1 99 ? -0.081 -45.812 -34.438 1 94.69 99 ASP A O 1
ATOM 746 N N . PHE A 1 100 ? 1.498 -44.969 -33.156 1 95.56 100 PHE A N 1
ATOM 747 C CA . PHE A 1 100 ? 1.638 -46.125 -32.25 1 95.56 100 PHE A CA 1
ATOM 748 C C . PHE A 1 100 ? 2.086 -47.344 -33.031 1 95.56 100 PHE A C 1
ATOM 750 O O . PHE A 1 100 ? 1.614 -48.469 -32.75 1 95.56 100 PHE A O 1
ATOM 757 N N . ASP A 1 101 ? 2.951 -47.156 -33.938 1 95.44 101 ASP A N 1
ATOM 758 C CA . ASP A 1 101 ? 3.562 -48.25 -34.688 1 95.44 101 ASP A CA 1
ATOM 759 C C . ASP A 1 101 ? 4.719 -48.875 -33.906 1 95.44 101 ASP A C 1
ATOM 761 O O . ASP A 1 101 ? 4.984 -50.062 -34.031 1 95.44 101 ASP A O 1
ATOM 765 N N . ASP A 1 102 ? 5.41 -48.062 -33.156 1 96.88 102 ASP A N 1
ATOM 766 C CA . ASP A 1 102 ? 6.539 -48.5 -32.344 1 96.88 102 ASP A CA 1
ATOM 767 C C . ASP A 1 102 ? 6.223 -48.375 -30.844 1 96.88 102 ASP A C 1
ATOM 769 O O . ASP A 1 102 ? 6.723 -47.469 -30.172 1 96.88 102 ASP A O 1
ATOM 773 N N . VAL A 1 103 ? 5.516 -49.375 -30.328 1 96.19 103 VAL A N 1
ATOM 774 C CA . VAL A 1 103 ? 5.047 -49.375 -28.938 1 96.19 103 VAL A CA 1
ATOM 775 C C . VAL A 1 103 ? 6.184 -49.781 -28.016 1 96.19 103 VAL A C 1
ATOM 777 O O . VAL A 1 103 ? 6.863 -50.781 -28.25 1 96.19 103 VAL A O 1
ATOM 780 N N . VAL A 1 104 ? 6.348 -49.062 -26.938 1 96.31 104 VAL A N 1
ATOM 781 C CA . VAL A 1 104 ? 7.457 -49.344 -26.031 1 96.31 104 VAL A CA 1
ATOM 782 C C . VAL A 1 104 ? 6.914 -49.719 -24.656 1 96.31 104 VAL A C 1
ATOM 784 O O . VAL A 1 104 ? 7.645 -50.25 -23.812 1 96.31 104 VAL A O 1
ATOM 787 N N . TYR A 1 105 ? 5.68 -49.438 -24.359 1 94.75 105 TYR A N 1
ATOM 788 C CA . TYR A 1 105 ? 5.078 -49.781 -23.078 1 94.75 105 TYR A CA 1
ATOM 789 C C . TYR A 1 105 ? 3.582 -50.031 -23.219 1 94.75 105 TYR A C 1
ATOM 791 O O . TYR A 1 105 ? 2.898 -49.312 -23.969 1 94.75 105 TYR A O 1
ATOM 799 N N . GLU A 1 106 ? 3.125 -51.062 -22.609 1 94 106 GLU A N 1
ATOM 800 C CA . GLU A 1 106 ? 1.704 -51.375 -22.469 1 94 106 GLU A CA 1
ATOM 801 C C . GLU A 1 106 ? 1.363 -51.719 -21.031 1 94 106 GLU A C 1
ATOM 803 O O . GLU A 1 106 ? 2.115 -52.469 -20.375 1 94 106 GLU A O 1
ATOM 808 N N . GLY A 1 107 ? 0.398 -51.094 -20.531 1 91.25 107 GLY A N 1
ATOM 809 C CA . GLY A 1 107 ? -0.052 -51.375 -19.188 1 91.25 107 GLY A CA 1
ATOM 810 C C . GLY A 1 107 ? -1.551 -51.219 -19 1 91.25 107 GLY A C 1
ATOM 811 O O . GLY A 1 107 ? -2.236 -50.719 -19.906 1 91.25 107 GLY A O 1
ATOM 812 N N . ALA A 1 108 ? -2.062 -51.781 -17.906 1 91.31 108 ALA A N 1
ATOM 813 C CA . ALA A 1 108 ? -3.484 -51.688 -17.594 1 91.31 108 ALA A CA 1
ATOM 814 C C . ALA A 1 108 ? -3.699 -51.469 -16.109 1 91.31 108 ALA A C 1
ATOM 816 O O . ALA A 1 108 ? -3.031 -52.094 -15.273 1 91.31 108 ALA A O 1
ATOM 817 N N . VAL A 1 109 ? -4.52 -50.5 -15.859 1 91.44 109 VAL A N 1
ATOM 818 C CA . VAL A 1 109 ? -4.941 -50.219 -14.484 1 91.44 109 VAL A CA 1
ATOM 819 C C . VAL A 1 109 ? -6.285 -50.906 -14.219 1 91.44 109 VAL A C 1
ATOM 821 O O . VAL A 1 109 ? -7.266 -50.656 -14.922 1 91.44 109 VAL A O 1
ATOM 824 N N . THR A 1 110 ? -6.348 -51.75 -13.148 1 89.69 110 THR A N 1
ATOM 825 C CA . THR A 1 110 ? -7.551 -52.531 -12.906 1 89.69 110 THR A CA 1
ATOM 826 C C . THR A 1 110 ? -8.133 -52.219 -11.531 1 89.69 110 THR A C 1
ATOM 828 O O . THR A 1 110 ? -9.211 -52.719 -11.188 1 89.69 110 THR A O 1
ATOM 831 N N . ASP A 1 111 ? -7.488 -51.469 -10.766 1 88.69 111 ASP A N 1
ATOM 832 C CA . ASP A 1 111 ? -7.953 -51.188 -9.414 1 88.69 111 ASP A CA 1
ATOM 833 C C . ASP A 1 111 ? -9.125 -50.219 -9.422 1 88.69 111 ASP A C 1
ATOM 835 O O . ASP A 1 111 ? -8.953 -49 -9.18 1 88.69 111 ASP A O 1
ATOM 839 N N . ALA A 1 112 ? -10.266 -50.719 -9.57 1 89.75 112 ALA A N 1
ATOM 840 C CA . ALA A 1 112 ? -11.477 -49.938 -9.734 1 89.75 112 ALA A CA 1
ATOM 841 C C . ALA A 1 112 ? -11.781 -49.125 -8.484 1 89.75 112 ALA A C 1
ATOM 843 O O . ALA A 1 112 ? -12.273 -48 -8.57 1 89.75 112 ALA A O 1
ATOM 844 N N . GLU A 1 113 ? -11.523 -49.656 -7.359 1 90.94 113 GLU A N 1
ATOM 845 C CA . GLU A 1 113 ? -11.805 -48.969 -6.105 1 90.94 113 GLU A CA 1
ATOM 846 C C . GLU A 1 113 ? -10.93 -47.719 -5.953 1 90.94 113 GLU A C 1
ATOM 848 O O . GLU A 1 113 ? -11.414 -46.688 -5.531 1 90.94 113 GLU A O 1
ATOM 853 N N . ARG A 1 114 ? -9.766 -47.875 -6.316 1 90.81 114 ARG A N 1
ATOM 854 C CA . ARG A 1 114 ? -8.852 -46.719 -6.23 1 90.81 114 ARG A CA 1
ATOM 855 C C . ARG A 1 114 ? -9.234 -45.625 -7.227 1 90.81 114 ARG A C 1
ATOM 857 O O . ARG A 1 114 ? -9.188 -44.438 -6.898 1 90.81 114 ARG A O 1
ATOM 864 N N . ILE A 1 115 ? -9.555 -46.062 -8.375 1 93.06 115 ILE A N 1
ATOM 865 C CA . ILE A 1 115 ? -9.953 -45.125 -9.406 1 93.06 115 ILE A CA 1
ATOM 866 C C . ILE A 1 115 ? -11.156 -44.312 -8.922 1 93.06 115 ILE A C 1
ATOM 868 O O . ILE A 1 115 ? -11.172 -43.094 -9.016 1 93.06 115 ILE A O 1
ATOM 872 N N . ARG A 1 116 ? -12.117 -44.969 -8.359 1 94.12 116 ARG A N 1
ATOM 873 C CA . ARG A 1 116 ? -13.328 -44.344 -7.871 1 94.12 116 ARG A CA 1
ATOM 874 C C . ARG A 1 116 ? -13.016 -43.406 -6.703 1 94.12 116 ARG A C 1
ATOM 876 O O . ARG A 1 116 ? -13.562 -42.312 -6.621 1 94.12 116 ARG A O 1
ATOM 883 N N . ALA A 1 117 ? -12.141 -43.844 -5.852 1 93.25 117 ALA A N 1
ATOM 884 C CA . ALA A 1 117 ? -11.836 -43.094 -4.625 1 93.25 117 ALA A CA 1
ATOM 885 C C . ALA A 1 117 ? -11.117 -41.781 -4.934 1 93.25 117 ALA A C 1
ATOM 887 O O . ALA A 1 117 ? -11.156 -40.844 -4.141 1 93.25 117 ALA A O 1
ATOM 888 N N . HIS A 1 118 ? -10.469 -41.719 -6.004 1 96.19 118 HIS A N 1
ATOM 889 C CA . HIS A 1 118 ? -9.68 -40.562 -6.348 1 96.19 118 HIS A CA 1
ATOM 890 C C . HIS A 1 118 ? -10.305 -39.781 -7.516 1 96.19 118 HIS A C 1
ATOM 892 O O . HIS A 1 118 ? -9.602 -39.375 -8.445 1 96.19 118 HIS A O 1
ATOM 898 N N . ASP A 1 119 ? -11.578 -39.688 -7.438 1 97.81 119 ASP A N 1
ATOM 899 C CA . ASP A 1 119 ? -12.383 -38.938 -8.383 1 97.81 119 ASP A CA 1
ATOM 900 C C . ASP A 1 119 ? -12.117 -39.375 -9.82 1 97.81 119 ASP A C 1
ATOM 902 O O . ASP A 1 119 ? -12.055 -38.531 -10.727 1 97.81 119 ASP A O 1
ATOM 906 N N . TYR A 1 120 ? -11.836 -40.625 -10 1 97.5 120 TYR A N 1
ATOM 907 C CA . TYR A 1 120 ? -11.68 -41.312 -11.281 1 97.5 120 TYR A CA 1
ATOM 908 C C . TYR A 1 120 ? -10.43 -40.844 -12.008 1 97.5 120 TYR A C 1
ATOM 910 O O . TYR A 1 120 ? -10.328 -40.969 -13.234 1 97.5 120 TYR A O 1
ATOM 918 N N . THR A 1 121 ? -9.539 -40.156 -11.266 1 97.81 121 THR A N 1
ATOM 919 C CA . THR A 1 121 ? -8.242 -39.812 -11.836 1 97.81 121 THR A CA 1
ATOM 920 C C . THR A 1 121 ? -7.293 -41 -11.75 1 97.81 121 THR A C 1
ATOM 922 O O . THR A 1 121 ? -7.375 -41.812 -10.82 1 97.81 121 THR A O 1
ATOM 925 N N . VAL A 1 122 ? -6.469 -41.094 -12.719 1 96.19 122 VAL A N 1
ATOM 926 C CA . VAL A 1 122 ? -5.492 -42.188 -12.766 1 96.19 122 VAL A CA 1
ATOM 927 C C . VAL A 1 122 ? -4.117 -41.625 -13.117 1 96.19 122 VAL A C 1
ATOM 929 O O . VAL A 1 122 ? -3.994 -40.781 -13.984 1 96.19 122 VAL A O 1
ATOM 932 N N . LYS A 1 123 ? -3.141 -42.125 -12.422 1 96.06 123 LYS A N 1
ATOM 933 C CA . LYS A 1 123 ? -1.737 -41.812 -12.695 1 96.06 123 LYS A CA 1
ATOM 934 C C . LYS A 1 123 ? -0.938 -43.094 -12.93 1 96.06 123 LYS A C 1
ATOM 936 O O . LYS A 1 123 ? -1.05 -44.062 -12.164 1 96.06 123 LYS A O 1
ATOM 941 N N . VAL A 1 124 ? -0.272 -43.125 -13.984 1 95.56 124 VAL A N 1
ATOM 942 C CA . VAL A 1 124 ? 0.619 -44.219 -14.312 1 95.56 124 VAL A CA 1
ATOM 943 C C . VAL A 1 124 ? 2.07 -43.75 -14.266 1 95.56 124 VAL A C 1
ATOM 945 O O . VAL A 1 124 ? 2.477 -42.906 -15.055 1 95.56 124 VAL A O 1
ATOM 948 N N . ASP A 1 125 ? 2.83 -44.344 -13.383 1 95.69 125 ASP A N 1
ATOM 949 C CA . ASP A 1 125 ? 4.234 -43.969 -13.234 1 95.69 125 ASP A CA 1
ATOM 950 C C . ASP A 1 125 ? 5.125 -44.844 -14.117 1 95.69 125 ASP A C 1
ATOM 952 O O . ASP A 1 125 ? 5.234 -46.062 -13.891 1 95.69 125 ASP A O 1
ATOM 956 N N . LEU A 1 126 ? 5.777 -44.25 -15.023 1 96.75 126 LEU A N 1
ATOM 957 C CA . LEU A 1 126 ? 6.57 -44.969 -16 1 96.75 126 LEU A CA 1
ATOM 958 C C . LEU A 1 126 ? 8.055 -44.938 -15.648 1 96.75 126 LEU A C 1
ATOM 960 O O . LEU A 1 126 ? 8.906 -45.281 -16.469 1 96.75 126 LEU A O 1
ATOM 964 N N . ASP A 1 127 ? 8.344 -44.406 -14.492 1 96.25 127 ASP A N 1
ATOM 965 C CA . ASP A 1 127 ? 9.758 -44.344 -14.109 1 96.25 127 ASP A CA 1
ATOM 966 C C . ASP A 1 127 ? 10.43 -45.719 -14.25 1 96.25 127 ASP A C 1
ATOM 968 O O . ASP A 1 127 ? 9.93 -46.719 -13.719 1 96.25 127 ASP A O 1
ATOM 972 N N . GLY A 1 128 ? 11.5 -45.75 -14.914 1 96.19 128 GLY A N 1
ATOM 973 C CA . GLY A 1 128 ? 12.25 -46.969 -15.133 1 96.19 128 GLY A CA 1
ATOM 974 C C . GLY A 1 128 ? 11.859 -47.688 -16.406 1 96.19 128 GLY A C 1
ATOM 975 O O . GLY A 1 128 ? 12.469 -48.719 -16.766 1 96.19 128 GLY A O 1
ATOM 976 N N . HIS A 1 129 ? 10.977 -47.094 -17.25 1 96.44 129 HIS A N 1
ATOM 977 C CA . HIS A 1 129 ? 10.438 -47.844 -18.375 1 96.44 129 HIS A CA 1
ATOM 978 C C . HIS A 1 129 ? 10.797 -47.156 -19.703 1 96.44 129 HIS A C 1
ATOM 980 O O . HIS A 1 129 ? 10.656 -47.781 -20.766 1 96.44 129 HIS A O 1
ATOM 986 N N . LEU A 1 130 ? 11.289 -45.969 -19.641 1 97.75 130 LEU A N 1
ATOM 987 C CA . LEU A 1 130 ? 11.555 -45.219 -20.859 1 97.75 130 LEU A CA 1
ATOM 988 C C . LEU A 1 130 ? 13.023 -44.781 -20.922 1 97.75 130 LEU A C 1
ATOM 990 O O . LEU A 1 130 ? 13.75 -44.906 -19.938 1 97.75 130 LEU A O 1
ATOM 994 N N . GLU A 1 131 ? 13.445 -44.344 -22.141 1 97.94 131 GLU A N 1
ATOM 995 C CA . GLU A 1 131 ? 14.805 -43.844 -22.328 1 97.94 131 GLU A CA 1
ATOM 996 C C . GLU A 1 131 ? 14.898 -42.344 -22.047 1 97.94 131 GLU A C 1
ATOM 998 O O . GLU A 1 131 ? 13.906 -41.625 -22.156 1 97.94 131 GLU A O 1
ATOM 1003 N N . SER A 1 132 ? 16.094 -41.938 -21.703 1 98.25 132 SER A N 1
ATOM 1004 C CA . SER A 1 132 ? 16.312 -40.531 -21.312 1 98.25 132 SER A CA 1
ATOM 1005 C C . SER A 1 132 ? 16.25 -39.625 -22.531 1 98.25 132 SER A C 1
ATOM 1007 O O . SER A 1 132 ? 16.609 -40 -23.641 1 98.25 132 SER A O 1
ATOM 1009 N N . ASP A 1 133 ? 15.812 -38.438 -22.25 1 97.94 133 ASP A N 1
ATOM 1010 C CA . ASP A 1 133 ? 15.852 -37.312 -23.188 1 97.94 133 ASP A CA 1
ATOM 1011 C C . ASP A 1 133 ? 15.156 -37.656 -24.5 1 97.94 133 ASP A C 1
ATOM 1013 O O . ASP A 1 133 ? 15.734 -37.5 -25.578 1 97.94 133 ASP A O 1
ATOM 1017 N N . ARG A 1 134 ? 13.898 -38.125 -24.312 1 97.5 134 ARG A N 1
ATOM 1018 C CA . ARG A 1 134 ? 13.156 -38.562 -25.484 1 97.5 134 ARG A CA 1
ATOM 1019 C C . ARG A 1 134 ? 11.695 -38.156 -25.391 1 97.5 134 ARG A C 1
ATOM 1021 O O . ARG A 1 134 ? 11.125 -38.094 -24.297 1 97.5 134 ARG A O 1
ATOM 1028 N N . GLU A 1 135 ? 11.219 -37.938 -26.578 1 97.88 135 GLU A N 1
ATOM 1029 C CA . GLU A 1 135 ? 9.789 -37.688 -26.719 1 97.88 135 GLU A CA 1
ATOM 1030 C C . GLU A 1 135 ? 9.031 -38.969 -27.016 1 97.88 135 GLU A C 1
ATOM 1032 O O . GLU A 1 135 ? 9.5 -39.812 -27.812 1 97.88 135 GLU A O 1
ATOM 1037 N N . TYR A 1 136 ? 7.93 -39.125 -26.344 1 98.69 136 TYR A N 1
ATOM 1038 C CA . TYR A 1 136 ? 7.035 -40.25 -26.578 1 98.69 136 TYR A CA 1
ATOM 1039 C C . TYR A 1 136 ? 5.598 -39.781 -26.766 1 98.69 136 TYR A C 1
ATOM 1041 O O . TYR A 1 136 ? 5.273 -38.625 -26.469 1 98.69 136 TYR A O 1
ATOM 1049 N N . HIS A 1 137 ? 4.832 -40.656 -27.328 1 98.75 137 HIS A N 1
ATOM 1050 C CA . HIS A 1 137 ? 3.391 -40.469 -27.453 1 98.75 137 HIS A CA 1
ATOM 1051 C C . HIS A 1 137 ? 2.619 -41.531 -26.672 1 98.75 137 HIS A C 1
ATOM 1053 O O . HIS A 1 137 ? 3.066 -42.688 -26.562 1 98.75 137 HIS A O 1
ATOM 1059 N N . TYR A 1 138 ? 1.496 -41.156 -26.078 1 98.44 138 TYR A N 1
ATOM 1060 C CA . TYR A 1 138 ? 0.732 -42.125 -25.281 1 98.44 138 TYR A CA 1
ATOM 1061 C C . TYR A 1 138 ? -0.765 -41.938 -25.5 1 98.44 138 TYR A C 1
ATOM 1063 O O . TYR A 1 138 ? -1.204 -40.875 -25.969 1 98.44 138 TYR A O 1
ATOM 1071 N N . ARG A 1 139 ? -1.431 -42.938 -25.172 1 97.12 139 ARG A N 1
ATOM 1072 C CA . ARG A 1 139 ? -2.887 -42.938 -25.266 1 97.12 139 ARG A CA 1
ATOM 1073 C C . ARG A 1 139 ? -3.502 -43.938 -24.281 1 97.12 139 ARG A C 1
ATOM 1075 O O . ARG A 1 139 ? -2.906 -44.969 -23.984 1 97.12 139 ARG A O 1
ATOM 1082 N N . PHE A 1 140 ? -4.656 -43.531 -23.734 1 97.44 140 PHE A N 1
ATOM 1083 C CA . PHE A 1 140 ? -5.426 -44.438 -22.859 1 97.44 140 PHE A CA 1
ATOM 1084 C C . PHE A 1 140 ? -6.59 -45.062 -23.625 1 97.44 140 PHE A C 1
ATOM 1086 O O . PHE A 1 140 ? -7.113 -44.469 -24.562 1 97.44 140 PHE A O 1
ATOM 1093 N N . TYR A 1 141 ? -6.906 -46.219 -23.219 1 95.62 141 TYR A N 1
ATOM 1094 C CA . TYR A 1 141 ? -8.023 -46.969 -23.797 1 95.62 141 TYR A CA 1
ATOM 1095 C C . TYR A 1 141 ? -8.977 -47.438 -22.703 1 95.62 141 TYR A C 1
ATOM 1097 O O . TYR A 1 141 ? -8.539 -48 -21.688 1 95.62 141 TYR A O 1
ATOM 1105 N N . TYR A 1 142 ? -10.148 -47.156 -22.906 1 94.94 142 TYR A N 1
ATOM 1106 C CA . TYR A 1 142 ? -11.195 -47.625 -22 1 94.94 142 TYR A CA 1
ATOM 1107 C C . TYR A 1 142 ? -12.414 -48.094 -22.781 1 94.94 142 TYR A C 1
ATOM 1109 O O . TYR A 1 142 ? -13.062 -47.312 -23.484 1 94.94 142 TYR A O 1
ATOM 1117 N N . ARG A 1 143 ? -12.656 -49.406 -22.641 1 91.25 143 ARG A N 1
ATOM 1118 C CA . ARG A 1 143 ? -13.68 -50.031 -23.469 1 91.25 143 ARG A CA 1
ATOM 1119 C C . ARG A 1 143 ? -13.422 -49.781 -24.953 1 91.25 143 ARG A C 1
ATOM 1121 O O . ARG A 1 143 ? -12.336 -50.062 -25.453 1 91.25 143 ARG A O 1
ATOM 1128 N N . ASP A 1 144 ? -14.336 -49.156 -25.672 1 91.31 144 ASP A N 1
ATOM 1129 C CA . ASP A 1 144 ? -14.148 -48.969 -27.109 1 91.31 144 ASP A CA 1
ATOM 1130 C C . ASP A 1 144 ? -13.727 -47.531 -27.438 1 91.31 144 ASP A C 1
ATOM 1132 O O . ASP A 1 144 ? -13.906 -47.094 -28.562 1 91.31 144 ASP A O 1
ATOM 1136 N N . THR A 1 145 ? -13.227 -46.875 -26.422 1 96.25 145 THR A N 1
ATOM 1137 C CA . THR A 1 145 ? -12.875 -45.5 -26.641 1 96.25 145 THR A CA 1
ATOM 1138 C C . THR A 1 145 ? -11.406 -45.25 -26.328 1 96.25 145 THR A C 1
ATOM 1140 O O . THR A 1 145 ? -10.898 -45.688 -25.297 1 96.25 145 THR A O 1
ATOM 1143 N N . ALA A 1 146 ? -10.719 -44.594 -27.219 1 97 146 ALA A N 1
ATOM 1144 C CA . ALA A 1 146 ? -9.359 -44.125 -26.984 1 97 146 ALA A CA 1
ATOM 1145 C C . ALA A 1 146 ? -9.352 -42.625 -26.625 1 97 146 ALA A C 1
ATOM 1147 O O . ALA A 1 146 ? -10.133 -41.844 -27.172 1 97 146 ALA A O 1
ATOM 1148 N N . SER A 1 147 ? -8.484 -42.344 -25.703 1 97.88 147 SER A N 1
ATOM 1149 C CA . SER A 1 147 ? -8.297 -40.938 -25.422 1 97.88 147 SER A CA 1
ATOM 1150 C C . SER A 1 147 ? -7.609 -40.219 -26.578 1 97.88 147 SER A C 1
ATOM 1152 O O . SER A 1 147 ? -7.176 -40.844 -27.547 1 97.88 147 SER A O 1
ATOM 1154 N N . ARG A 1 148 ? -7.578 -38.906 -26.469 1 97.44 148 ARG A N 1
ATOM 1155 C CA . ARG A 1 148 ? -6.676 -38.156 -27.344 1 97.44 148 ARG A CA 1
ATOM 1156 C C . ARG A 1 148 ? -5.227 -38.562 -27.109 1 97.44 148 ARG A C 1
ATOM 1158 O O . ARG A 1 148 ? -4.891 -39.094 -26.047 1 97.44 148 ARG A O 1
ATOM 1165 N N . VAL A 1 149 ? -4.402 -38.312 -28.141 1 98 149 VAL A N 1
ATOM 1166 C CA . VAL A 1 149 ? -2.99 -38.656 -28.047 1 98 149 VAL A CA 1
ATOM 1167 C C . VAL A 1 149 ? -2.244 -37.594 -27.25 1 98 149 VAL A C 1
ATOM 1169 O O . VAL A 1 149 ? -2.396 -36.406 -27.516 1 98 149 VAL A O 1
ATOM 1172 N N . GLY A 1 150 ? -1.552 -38.031 -26.234 1 98.62 150 GLY A N 1
ATOM 1173 C CA . GLY A 1 150 ? -0.655 -37.125 -25.5 1 98.62 150 GLY A CA 1
ATOM 1174 C C . GLY A 1 150 ? 0.8 -37.312 -25.891 1 98.62 150 GLY A C 1
ATOM 1175 O O . GLY A 1 150 ? 1.189 -38.344 -26.422 1 98.62 150 GLY A O 1
ATOM 1176 N N . ARG A 1 151 ? 1.517 -36.312 -25.719 1 98.62 151 ARG A N 1
ATOM 1177 C CA . ARG A 1 151 ? 2.969 -36.312 -25.844 1 98.62 151 ARG A CA 1
ATOM 1178 C C . ARG A 1 151 ? 3.648 -36.125 -24.5 1 98.62 151 ARG A C 1
ATOM 1180 O O . ARG A 1 151 ? 3.176 -35.344 -23.656 1 98.62 151 ARG A O 1
ATOM 1187 N N . CYS A 1 152 ? 4.723 -36.875 -24.25 1 98.44 152 CYS A N 1
ATOM 1188 C CA . CYS A 1 152 ? 5.492 -36.688 -23.031 1 98.44 152 CYS A CA 1
ATOM 1189 C C . CYS A 1 152 ? 6.988 -36.719 -23.312 1 98.44 152 CYS A C 1
ATOM 1191 O O . CYS A 1 152 ? 7.414 -37.25 -24.344 1 98.44 152 CYS A O 1
ATOM 1193 N N . GLN A 1 153 ? 7.703 -36.094 -22.438 1 98.31 153 GLN A N 1
ATOM 1194 C CA . GLN A 1 153 ? 9.148 -35.969 -22.578 1 98.31 153 GLN A CA 1
ATOM 1195 C C . GLN A 1 153 ? 9.867 -36.344 -21.297 1 98.31 153 GLN A C 1
ATOM 1197 O O . GLN A 1 153 ? 9.477 -35.906 -20.203 1 98.31 153 GLN A O 1
ATOM 1202 N N . THR A 1 154 ? 10.898 -37.25 -21.391 1 98.62 154 THR A N 1
ATOM 1203 C CA . THR A 1 154 ? 11.719 -37.625 -20.25 1 98.62 154 THR A CA 1
ATOM 1204 C C . THR A 1 154 ? 12.875 -36.625 -20.078 1 98.62 154 THR A C 1
ATOM 1206 O O . THR A 1 154 ? 13.234 -35.938 -21.016 1 98.62 154 THR A O 1
ATOM 1209 N N . LEU A 1 155 ? 13.438 -36.594 -18.891 1 98.69 155 LEU A N 1
ATOM 1210 C CA . LEU A 1 155 ? 14.602 -35.75 -18.641 1 98.69 155 LEU A CA 1
ATOM 1211 C C . LEU A 1 155 ? 15.852 -36.375 -19.266 1 98.69 155 LEU A C 1
ATOM 1213 O O . LEU A 1 155 ? 15.922 -37.594 -19.469 1 98.69 155 LEU A O 1
ATOM 1217 N N . PRO A 1 156 ? 16.844 -35.5 -19.578 1 98.25 156 PRO A N 1
ATOM 1218 C CA . PRO A 1 156 ? 18.156 -36.062 -19.891 1 98.25 156 PRO A CA 1
ATOM 1219 C C . PRO A 1 156 ? 18.766 -36.812 -18.703 1 98.25 156 PRO A C 1
ATOM 1221 O O . PRO A 1 156 ? 18.406 -36.531 -17.547 1 98.25 156 PRO A O 1
ATOM 1224 N N . ALA A 1 157 ? 19.625 -37.688 -19.047 1 97.06 157 ALA A N 1
ATOM 1225 C CA . ALA A 1 157 ? 20.391 -38.344 -17.984 1 97.06 157 ALA A CA 1
ATOM 1226 C C . ALA A 1 157 ? 21.203 -37.312 -17.203 1 97.06 157 ALA A C 1
ATOM 1228 O O . ALA A 1 157 ? 21.562 -36.25 -17.734 1 97.06 157 ALA A O 1
ATOM 1229 N N . ALA A 1 158 ? 21.516 -37.625 -16.016 1 91.88 158 ALA A N 1
ATOM 1230 C CA . ALA A 1 158 ? 22.188 -36.688 -15.125 1 91.88 158 ALA A CA 1
ATOM 1231 C C . ALA A 1 158 ? 23.547 -36.281 -15.68 1 91.88 158 ALA A C 1
ATOM 1233 O O . ALA A 1 158 ? 24 -35.156 -15.477 1 91.88 158 ALA A O 1
ATOM 1234 N N . ASP A 1 159 ? 24.203 -37.156 -16.422 1 94.19 159 ASP A N 1
ATOM 1235 C CA . ASP A 1 159 ? 25.547 -36.906 -16.938 1 94.19 159 ASP A CA 1
ATOM 1236 C C . ASP A 1 159 ? 25.484 -36.438 -18.391 1 94.19 159 ASP A C 1
ATOM 1238 O O . ASP A 1 159 ? 26.531 -36.281 -19.031 1 94.19 159 ASP A O 1
ATOM 1242 N N . ALA A 1 160 ? 24.25 -36.25 -18.844 1 97.62 160 ALA A N 1
ATOM 1243 C CA . ALA A 1 160 ? 24.094 -35.812 -20.234 1 97.62 160 ALA A CA 1
ATOM 1244 C C . ALA A 1 160 ? 24.422 -34.312 -20.359 1 97.62 160 ALA A C 1
ATOM 1246 O O . ALA A 1 160 ? 24.453 -33.594 -19.359 1 97.62 160 ALA A O 1
ATOM 1247 N N . SER A 1 161 ? 24.703 -33.875 -21.625 1 97.75 161 SER A N 1
ATOM 1248 C CA . SER A 1 161 ? 24.984 -32.469 -21.953 1 97.75 161 SER A CA 1
ATOM 1249 C C . SER A 1 161 ? 24.047 -31.953 -23.031 1 97.75 161 SER A C 1
ATOM 1251 O O . SER A 1 161 ? 24.469 -31.688 -24.156 1 97.75 161 SER A O 1
ATOM 1253 N N . PRO A 1 162 ? 22.812 -31.797 -22.672 1 97.75 162 PRO A N 1
ATOM 1254 C CA . PRO A 1 162 ? 21.891 -31.312 -23.703 1 97.75 162 PRO A CA 1
ATOM 1255 C C . PRO A 1 162 ? 22.312 -29.953 -24.266 1 97.75 162 PRO A C 1
ATOM 1257 O O . PRO A 1 162 ? 22.938 -29.156 -23.562 1 97.75 162 PRO A O 1
ATOM 1260 N N . ASP A 1 163 ? 21.938 -29.672 -25.547 1 97.44 163 ASP A N 1
ATOM 1261 C CA . ASP A 1 163 ? 22.297 -28.422 -26.234 1 97.44 163 ASP A CA 1
ATOM 1262 C C . ASP A 1 163 ? 21.484 -27.25 -25.672 1 97.44 163 ASP A C 1
ATOM 1264 O O . ASP A 1 163 ? 22 -26.125 -25.578 1 97.44 163 ASP A O 1
ATOM 1268 N N . SER A 1 164 ? 20.266 -27.531 -25.328 1 98.31 164 SER A N 1
ATOM 1269 C CA . SER A 1 164 ? 19.375 -26.5 -24.812 1 98.31 164 SER A CA 1
ATOM 1270 C C . SER A 1 164 ? 18.25 -27.094 -23.984 1 98.31 164 SER A C 1
ATOM 1272 O O . SER A 1 164 ? 17.953 -28.297 -24.094 1 98.31 164 SER A O 1
ATOM 1274 N N . VAL A 1 165 ? 17.734 -26.375 -23.094 1 98.5 165 VAL A N 1
ATOM 1275 C CA . VAL A 1 165 ? 16.516 -26.656 -22.359 1 98.5 165 VAL A CA 1
ATOM 1276 C C . VAL A 1 165 ? 15.562 -25.453 -22.469 1 98.5 165 VAL A C 1
ATOM 1278 O O . VAL A 1 165 ? 15.945 -24.328 -22.188 1 98.5 165 VAL A O 1
ATOM 1281 N N . ARG A 1 166 ? 14.352 -25.688 -22.891 1 98.69 166 ARG A N 1
ATOM 1282 C CA . ARG A 1 166 ? 13.375 -24.641 -23.125 1 98.69 166 ARG A CA 1
ATOM 1283 C C . ARG A 1 166 ? 12.102 -24.875 -22.312 1 98.69 166 ARG A C 1
ATOM 1285 O O . ARG A 1 166 ? 11.523 -25.969 -22.359 1 98.69 166 ARG A O 1
ATOM 1292 N N . PHE A 1 167 ? 11.672 -23.828 -21.547 1 98.81 167 PHE A N 1
ATOM 1293 C CA . PHE A 1 167 ? 10.469 -23.891 -20.734 1 98.81 167 PHE A CA 1
ATOM 1294 C C . PHE A 1 167 ? 9.422 -22.906 -21.25 1 98.81 167 PHE A C 1
ATOM 1296 O O . PHE A 1 167 ? 9.742 -21.75 -21.562 1 98.81 167 PHE A O 1
ATOM 1303 N N . ALA A 1 168 ? 8.156 -23.344 -21.406 1 98.88 168 ALA A N 1
ATOM 1304 C CA . ALA A 1 168 ? 7.035 -22.422 -21.312 1 98.88 168 ALA A CA 1
ATOM 1305 C C . ALA A 1 168 ? 6.637 -22.188 -19.859 1 98.88 168 ALA A C 1
ATOM 1307 O O . ALA A 1 168 ? 6.355 -23.141 -19.125 1 98.88 168 ALA A O 1
ATOM 1308 N N . VAL A 1 169 ? 6.691 -20.969 -19.422 1 98.88 169 VAL A N 1
ATOM 1309 C CA . VAL A 1 169 ? 6.395 -20.656 -18.031 1 98.88 169 VAL A CA 1
ATOM 1310 C C . VAL A 1 169 ? 5.047 -19.938 -17.938 1 98.88 169 VAL A C 1
ATOM 1312 O O . VAL A 1 169 ? 4.812 -18.953 -18.625 1 98.88 169 VAL A O 1
ATOM 1315 N N . LEU A 1 170 ? 4.16 -20.484 -17.109 1 98.69 170 LEU A N 1
ATOM 1316 C CA . LEU A 1 170 ? 2.816 -19.938 -16.938 1 98.69 170 LEU A CA 1
ATOM 1317 C C . LEU A 1 170 ? 2.467 -19.812 -15.453 1 98.69 170 LEU A C 1
ATOM 1319 O O . LEU A 1 170 ? 3.076 -20.469 -14.609 1 98.69 170 LEU A O 1
ATOM 1323 N N . ALA A 1 171 ? 1.508 -18.875 -15.195 1 98.06 171 ALA A N 1
ATOM 1324 C CA . ALA A 1 171 ? 0.997 -18.719 -13.844 1 98.06 171 ALA A CA 1
ATOM 1325 C C . ALA A 1 171 ? -0.382 -18.062 -13.852 1 98.06 171 ALA A C 1
ATOM 1327 O O . ALA A 1 171 ? -0.732 -17.344 -14.797 1 98.06 171 ALA A O 1
ATOM 1328 N N . CYS A 1 172 ? -1.188 -18.328 -12.859 1 97.5 172 CYS A N 1
ATOM 1329 C CA . CYS A 1 172 ? -2.355 -17.547 -12.461 1 97.5 172 CYS A CA 1
ATOM 1330 C C . CYS A 1 172 ? -3.381 -17.484 -13.586 1 97.5 172 CYS A C 1
ATOM 1332 O O . CYS A 1 172 ? -3.385 -16.547 -14.391 1 97.5 172 CYS A O 1
ATOM 1334 N N . GLN A 1 173 ? -4.32 -18.312 -13.539 1 97.69 173 GLN A N 1
ATOM 1335 C CA . GLN A 1 173 ? -5.309 -18.484 -14.602 1 97.69 173 GLN A CA 1
ATOM 1336 C C . GLN A 1 173 ? -6.727 -18.5 -14.031 1 97.69 173 GLN A C 1
ATOM 1338 O O . GLN A 1 173 ? -7.438 -19.5 -14.148 1 97.69 173 GLN A O 1
ATOM 1343 N N . ASN A 1 174 ? -7.188 -17.359 -13.555 1 95.81 174 ASN A N 1
ATOM 1344 C CA . ASN A 1 174 ? -8.547 -17.266 -13.039 1 95.81 174 ASN A CA 1
ATOM 1345 C C . ASN A 1 174 ? -9.586 -17.531 -14.125 1 95.81 174 ASN A C 1
ATOM 1347 O O . ASN A 1 174 ? -9.773 -16.719 -15.023 1 95.81 174 ASN A O 1
ATOM 1351 N N . TYR A 1 175 ? -10.281 -18.625 -13.945 1 96.44 175 TYR A N 1
ATOM 1352 C CA . TYR A 1 175 ? -11.234 -19.125 -14.93 1 96.44 175 TYR A CA 1
ATOM 1353 C C . TYR A 1 175 ? -12.312 -18.078 -15.211 1 96.44 175 TYR A C 1
ATOM 1355 O O . TYR A 1 175 ? -12.758 -17.922 -16.359 1 96.44 175 TYR A O 1
ATOM 1363 N N . LEU A 1 176 ? -12.719 -17.281 -14.234 1 94.06 176 LEU A N 1
ATOM 1364 C CA . LEU A 1 176 ? -13.805 -16.312 -14.344 1 94.06 176 LEU A CA 1
ATOM 1365 C C . LEU A 1 176 ? -13.344 -15.031 -15.016 1 94.06 176 LEU A C 1
ATOM 1367 O O . LEU A 1 176 ? -14.156 -14.195 -15.406 1 94.06 176 LEU A O 1
ATOM 1371 N N . ASN A 1 177 ? -12.023 -14.93 -15.141 1 94.38 177 ASN A N 1
ATOM 1372 C CA . ASN A 1 177 ? -11.523 -13.633 -15.586 1 94.38 177 ASN A CA 1
ATOM 1373 C C . ASN A 1 177 ? -10.828 -13.734 -16.938 1 94.38 177 ASN A C 1
ATOM 1375 O O . ASN A 1 177 ? -9.781 -13.125 -17.156 1 94.38 177 ASN A O 1
ATOM 1379 N N . GLY A 1 178 ? -11.312 -14.562 -17.844 1 96.19 178 GLY A N 1
ATOM 1380 C CA . GLY A 1 178 ? -10.781 -14.594 -19.203 1 96.19 178 GLY A CA 1
ATOM 1381 C C . GLY A 1 178 ? -10.781 -15.984 -19.812 1 96.19 178 GLY A C 1
ATOM 1382 O O . GLY A 1 178 ? -11.055 -16.969 -19.125 1 96.19 178 GLY A O 1
ATOM 1383 N N . TYR A 1 179 ? -10.477 -16 -21.078 1 98.06 179 TYR A N 1
ATOM 1384 C CA . TYR A 1 179 ? -10.305 -17.25 -21.812 1 98.06 179 TYR A CA 1
ATOM 1385 C C . TYR A 1 179 ? -8.836 -17.641 -21.875 1 98.06 179 TYR A C 1
ATOM 1387 O O . TYR A 1 179 ? -7.969 -16.906 -21.406 1 98.06 179 TYR A O 1
ATOM 1395 N N . TYR A 1 180 ? -8.555 -18.875 -22.453 1 98.62 180 TYR A N 1
ATOM 1396 C CA . TYR A 1 180 ? -7.215 -19.438 -22.328 1 98.62 180 TYR A CA 1
ATOM 1397 C C . TYR A 1 180 ? -6.559 -19.578 -23.703 1 98.62 180 TYR A C 1
ATOM 1399 O O . TYR A 1 180 ? -5.852 -20.547 -23.953 1 98.62 180 TYR A O 1
ATOM 1407 N N . PRO A 1 181 ? -6.707 -18.641 -24.609 1 98.62 181 PRO A N 1
ATOM 1408 C CA . PRO A 1 181 ? -6.012 -18.797 -25.891 1 98.62 181 PRO A CA 1
ATOM 1409 C C . PRO A 1 181 ? -4.496 -18.859 -25.734 1 98.62 181 PRO A C 1
ATOM 1411 O O . PRO A 1 181 ? -3.799 -19.344 -26.625 1 98.62 181 PRO A O 1
ATOM 1414 N N . ALA A 1 182 ? -3.984 -18.297 -24.688 1 98.75 182 ALA A N 1
ATOM 1415 C CA . ALA A 1 182 ? -2.555 -18.406 -24.406 1 98.75 182 ALA A CA 1
ATOM 1416 C C . ALA A 1 182 ? -2.1 -19.859 -24.453 1 98.75 182 ALA A C 1
ATOM 1418 O O . ALA A 1 182 ? -1.02 -20.172 -24.953 1 98.75 182 ALA A O 1
ATOM 1419 N N . PHE A 1 183 ? -2.906 -20.766 -23.953 1 98.81 183 PHE A N 1
ATOM 1420 C CA . PHE A 1 183 ? -2.553 -22.172 -23.906 1 98.81 183 PHE A CA 1
ATOM 1421 C C . PHE A 1 183 ? -2.557 -22.781 -25.297 1 98.81 183 PHE A C 1
ATOM 1423 O O . PHE A 1 183 ? -1.818 -23.734 -25.562 1 98.81 183 PHE A O 1
ATOM 1430 N N . HIS A 1 184 ? -3.393 -22.266 -26.203 1 98.56 184 HIS A N 1
ATOM 1431 C CA . HIS A 1 184 ? -3.332 -22.719 -27.594 1 98.56 184 HIS A CA 1
ATOM 1432 C C . HIS A 1 184 ? -1.962 -22.438 -28.203 1 98.56 184 HIS A C 1
ATOM 1434 O O . HIS A 1 184 ? -1.392 -23.281 -28.891 1 98.56 184 HIS A O 1
ATOM 1440 N N . TYR A 1 185 ? -1.485 -21.25 -27.922 1 98.62 185 TYR A N 1
ATOM 1441 C CA . TYR A 1 185 ? -0.163 -20.891 -28.422 1 98.62 185 TYR A CA 1
ATOM 1442 C C . TYR A 1 185 ? 0.921 -21.719 -27.734 1 98.62 185 TYR A C 1
ATOM 1444 O O . TYR A 1 185 ? 1.863 -22.172 -28.391 1 98.62 185 TYR A O 1
ATOM 1452 N N . VAL A 1 186 ? 0.778 -21.938 -26.484 1 98.81 186 VAL A N 1
ATOM 1453 C CA . VAL A 1 186 ? 1.755 -22.734 -25.734 1 98.81 186 VAL A CA 1
ATOM 1454 C C . VAL A 1 186 ? 1.816 -24.141 -26.312 1 98.81 186 VAL A C 1
ATOM 1456 O O . VAL A 1 186 ? 2.898 -24.719 -26.438 1 98.81 186 VAL A O 1
ATOM 1459 N N . ALA A 1 187 ? 0.672 -24.703 -26.656 1 98.62 187 ALA A N 1
ATOM 1460 C CA . ALA A 1 187 ? 0.604 -26.062 -27.188 1 98.62 187 ALA A CA 1
ATOM 1461 C C . ALA A 1 187 ? 1.473 -26.203 -28.438 1 98.62 187 ALA A C 1
ATOM 1463 O O . ALA A 1 187 ? 1.94 -27.297 -28.766 1 98.62 187 ALA A O 1
ATOM 1464 N N . ARG A 1 188 ? 1.788 -25.109 -29.078 1 97.62 188 ARG A N 1
ATOM 1465 C CA . ARG A 1 188 ? 2.486 -25.141 -30.359 1 97.62 188 ARG A CA 1
ATOM 1466 C C . ARG A 1 188 ? 3.906 -24.609 -30.234 1 97.62 188 ARG A C 1
ATOM 1468 O O . ARG A 1 188 ? 4.656 -24.562 -31.203 1 97.62 188 ARG A O 1
ATOM 1475 N N . GLU A 1 189 ? 4.184 -24.156 -29.031 1 97.56 189 GLU A N 1
ATOM 1476 C CA . GLU A 1 189 ? 5.551 -23.703 -28.781 1 97.56 189 GLU A CA 1
ATOM 1477 C C . GLU A 1 189 ? 6.535 -24.875 -28.891 1 97.56 189 GLU A C 1
ATOM 1479 O O . GLU A 1 189 ? 6.23 -25.984 -28.453 1 97.56 189 GLU A O 1
ATOM 1484 N N . ASP A 1 190 ? 7.672 -24.578 -29.438 1 97.06 190 ASP A N 1
ATOM 1485 C CA . ASP A 1 190 ? 8.75 -25.562 -29.438 1 97.06 190 ASP A CA 1
ATOM 1486 C C . ASP A 1 190 ? 9.523 -25.531 -28.109 1 97.06 190 ASP A C 1
ATOM 1488 O O . ASP A 1 190 ? 10.625 -24.984 -28.047 1 97.06 190 ASP A O 1
ATOM 1492 N N . VAL A 1 191 ? 8.953 -26.125 -27.047 1 98.25 191 VAL A N 1
ATOM 1493 C CA . VAL A 1 191 ? 9.547 -26.156 -25.719 1 98.25 191 VAL A CA 1
ATOM 1494 C C . VAL A 1 191 ? 9.648 -27.609 -25.219 1 98.25 191 VAL A C 1
ATOM 1496 O O . VAL A 1 191 ? 8.992 -28.5 -25.781 1 98.25 191 VAL A O 1
ATOM 1499 N N . ASP A 1 192 ? 10.492 -27.781 -24.281 1 98.19 192 ASP A N 1
ATOM 1500 C CA . ASP A 1 192 ? 10.688 -29.125 -23.719 1 98.19 192 ASP A CA 1
ATOM 1501 C C . ASP A 1 192 ? 9.656 -29.422 -22.641 1 98.19 192 ASP A C 1
ATOM 1503 O O . ASP A 1 192 ? 9.133 -30.531 -22.562 1 98.19 192 ASP A O 1
ATOM 1507 N N . PHE A 1 193 ? 9.375 -28.453 -21.781 1 98.75 193 PHE A N 1
ATOM 1508 C CA . PHE A 1 193 ? 8.469 -28.656 -20.656 1 98.75 193 PHE A CA 1
ATOM 1509 C C . PHE A 1 193 ? 7.602 -27.422 -20.438 1 98.75 193 PHE A C 1
ATOM 1511 O O . PHE A 1 193 ? 7.969 -26.312 -20.844 1 98.75 193 PHE A O 1
ATOM 1518 N N . LEU A 1 194 ? 6.461 -27.625 -19.891 1 98.75 194 LEU A N 1
ATOM 1519 C CA . LEU A 1 194 ? 5.598 -26.578 -19.344 1 98.75 194 LEU A CA 1
ATOM 1520 C C . LEU A 1 194 ? 5.793 -26.438 -17.844 1 98.75 194 LEU A C 1
ATOM 1522 O O . LEU A 1 194 ? 5.59 -27.391 -17.094 1 98.75 194 LEU A O 1
ATOM 1526 N N . VAL A 1 195 ? 6.27 -25.25 -17.422 1 98.81 195 VAL A N 1
ATOM 1527 C CA . VAL A 1 195 ? 6.453 -24.969 -16 1 98.81 195 VAL A CA 1
ATOM 1528 C C . VAL A 1 195 ? 5.34 -24.047 -15.508 1 98.81 195 VAL A C 1
ATOM 1530 O O . VAL A 1 195 ? 5.207 -22.922 -15.977 1 98.81 195 VAL A O 1
ATOM 1533 N N . HIS A 1 196 ? 4.508 -24.531 -14.688 1 98.69 196 HIS A N 1
ATOM 1534 C CA . HIS A 1 196 ? 3.455 -23.734 -14.07 1 98.69 196 HIS A CA 1
ATOM 1535 C C . HIS A 1 196 ? 3.801 -23.406 -12.625 1 98.69 196 HIS A C 1
ATOM 1537 O O . HIS A 1 196 ? 3.822 -24.281 -11.766 1 98.69 196 HIS A O 1
ATOM 1543 N N . VAL A 1 197 ? 3.93 -22.078 -12.273 1 98.06 197 VAL A N 1
ATOM 1544 C CA . VAL A 1 197 ? 4.504 -21.734 -10.977 1 98.06 197 VAL A CA 1
ATOM 1545 C C . VAL A 1 197 ? 3.387 -21.438 -9.977 1 98.06 197 VAL A C 1
ATOM 1547 O O . VAL A 1 197 ? 3.65 -21.062 -8.836 1 98.06 197 VAL A O 1
ATOM 1550 N N . GLY A 1 198 ? 2.166 -21.656 -10.383 1 97.56 198 GLY A N 1
ATOM 1551 C CA . GLY A 1 198 ? 1.126 -21.609 -9.367 1 97.56 198 GLY A CA 1
ATOM 1552 C C . GLY A 1 198 ? -0.128 -20.891 -9.828 1 97.56 198 GLY A C 1
ATOM 1553 O O . GLY A 1 198 ? -0.113 -20.203 -10.852 1 97.56 198 GLY A O 1
ATOM 1554 N N . ASP A 1 199 ? -1.243 -21.094 -9.031 1 97.56 199 ASP A N 1
ATOM 1555 C CA . ASP A 1 199 ? -2.576 -20.547 -9.266 1 97.56 199 ASP A CA 1
ATOM 1556 C C . ASP A 1 199 ? -3.182 -21.109 -10.547 1 97.56 199 ASP A C 1
ATOM 1558 O O . ASP A 1 199 ? -3.631 -20.359 -11.414 1 97.56 199 ASP A O 1
ATOM 1562 N N . PHE A 1 200 ? -3.092 -22.438 -10.539 1 98.25 200 PHE A N 1
ATOM 1563 C CA . PHE A 1 200 ? -3.707 -23.203 -11.609 1 98.25 200 PHE A CA 1
ATOM 1564 C C . PHE A 1 200 ? -5.227 -23.141 -11.523 1 98.25 200 PHE A C 1
ATOM 1566 O O . PHE A 1 200 ? -5.91 -23.156 -12.555 1 98.25 200 PHE A O 1
ATOM 1573 N N . ILE A 1 201 ? -5.719 -22.969 -10.32 1 97.88 201 ILE A N 1
ATOM 1574 C CA . ILE A 1 201 ? -7.137 -22.734 -10.062 1 97.88 201 ILE A CA 1
ATOM 1575 C C . ILE A 1 201 ? -7.297 -21.578 -9.086 1 97.88 201 ILE A C 1
ATOM 1577 O O . ILE A 1 201 ? -6.328 -21.156 -8.453 1 97.88 201 ILE A O 1
ATOM 1581 N N . TYR A 1 202 ? -8.484 -21.062 -9.047 1 95.44 202 TYR A N 1
ATOM 1582 C CA . TYR A 1 202 ? -8.891 -20.078 -8.047 1 95.44 202 TYR A CA 1
ATOM 1583 C C . TYR A 1 202 ? -10.07 -20.578 -7.238 1 95.44 202 TYR A C 1
ATOM 1585 O O . TYR A 1 202 ? -11.078 -21.016 -7.801 1 95.44 202 TYR A O 1
ATOM 1593 N N . GLU A 1 203 ? -9.992 -20.469 -5.977 1 93.31 203 GLU A N 1
ATOM 1594 C CA . GLU A 1 203 ? -10.852 -21.203 -5.051 1 93.31 203 GLU A CA 1
ATOM 1595 C C . GLU A 1 203 ? -12.125 -20.422 -4.738 1 93.31 203 GLU A C 1
ATOM 1597 O O . GLU A 1 203 ? -12.531 -20.328 -3.58 1 93.31 203 GLU A O 1
ATOM 1602 N N . SER A 1 204 ? -12.719 -19.828 -5.723 1 86.56 204 SER A N 1
ATOM 1603 C CA . SER A 1 204 ? -13.961 -19.094 -5.562 1 86.56 204 SER A CA 1
ATOM 1604 C C . SER A 1 204 ? -14.883 -19.281 -6.766 1 86.56 204 SER A C 1
ATOM 1606 O O . SER A 1 204 ? -14.43 -19.688 -7.836 1 86.56 204 SER A O 1
ATOM 1608 N N . GLU A 1 205 ? -16.188 -19.219 -6.465 1 76.81 205 GLU A N 1
ATOM 1609 C CA . GLU A 1 205 ? -17.141 -19.328 -7.562 1 76.81 205 GLU A CA 1
ATOM 1610 C C . GLU A 1 205 ? -17.641 -17.953 -8.008 1 76.81 205 GLU A C 1
ATOM 1612 O O . GLU A 1 205 ? -18.25 -17.828 -9.07 1 76.81 205 GLU A O 1
ATOM 1617 N N . ASP A 1 206 ? -17.328 -16.984 -7.148 1 72.06 206 ASP A N 1
ATOM 1618 C CA . ASP A 1 206 ? -17.859 -15.664 -7.445 1 72.06 206 ASP A CA 1
ATOM 1619 C C . ASP A 1 206 ? -16.75 -14.727 -7.926 1 72.06 206 ASP A C 1
ATOM 1621 O O . ASP A 1 206 ? -15.617 -15.156 -8.156 1 72.06 206 ASP A O 1
ATOM 1625 N N . GLY A 1 207 ? -17.062 -13.602 -8.414 1 71.12 207 GLY A N 1
ATOM 1626 C CA . GLY A 1 207 ? -16.141 -12.602 -8.914 1 71.12 207 GLY A CA 1
ATOM 1627 C C . GLY A 1 207 ? -15.273 -11.992 -7.824 1 71.12 207 GLY A C 1
ATOM 1628 O O . GLY A 1 207 ? -14.852 -10.836 -7.93 1 71.12 207 GLY A O 1
ATOM 1629 N N . ALA A 1 208 ? -14.945 -12.898 -6.82 1 68.94 208 ALA A N 1
ATOM 1630 C CA . ALA A 1 208 ? -14.234 -12.383 -5.656 1 68.94 208 ALA A CA 1
ATOM 1631 C C . ALA A 1 208 ? -12.828 -11.922 -6.035 1 68.94 208 ALA A C 1
ATOM 1633 O O . ALA A 1 208 ? -12.258 -11.047 -5.387 1 68.94 208 ALA A O 1
ATOM 1634 N N . PHE A 1 209 ? -12.32 -12.5 -7.023 1 71.81 209 PHE A N 1
ATOM 1635 C CA . PHE A 1 209 ? -10.945 -12.188 -7.398 1 71.81 209 PHE A CA 1
ATOM 1636 C C . PHE A 1 209 ? -10.906 -11.438 -8.727 1 71.81 209 PHE A C 1
ATOM 1638 O O . PHE A 1 209 ? -9.906 -11.5 -9.453 1 71.81 209 PHE A O 1
ATOM 1645 N N . LYS A 1 210 ? -11.984 -10.789 -9.023 1 72.69 210 LYS A N 1
ATOM 1646 C CA . LYS A 1 210 ? -12.086 -9.836 -10.125 1 72.69 210 LYS A CA 1
ATOM 1647 C C . LYS A 1 210 ? -11.969 -8.398 -9.625 1 72.69 210 LYS A C 1
ATOM 1649 O O . LYS A 1 210 ? -11.953 -8.156 -8.422 1 72.69 210 LYS A O 1
ATOM 1654 N N . GLY A 1 211 ? -11.711 -7.566 -10.516 1 69.75 211 GLY A N 1
ATOM 1655 C CA . GLY A 1 211 ? -11.602 -6.152 -10.188 1 69.75 211 GLY A CA 1
ATOM 1656 C C . GLY A 1 211 ? -12.57 -5.285 -10.969 1 69.75 211 GLY A C 1
ATOM 1657 O O . GLY A 1 211 ? -13.344 -5.789 -11.789 1 69.75 211 GLY A O 1
ATOM 1658 N N . LEU A 1 212 ? -12.516 -3.963 -10.719 1 67.94 212 LEU A N 1
ATOM 1659 C CA . LEU A 1 212 ? -13.414 -2.977 -11.312 1 67.94 212 LEU A CA 1
ATOM 1660 C C . LEU A 1 212 ? -13.359 -3.039 -12.836 1 67.94 212 LEU A C 1
ATOM 1662 O O . LEU A 1 212 ? -14.367 -2.812 -13.5 1 67.94 212 LEU A O 1
ATOM 1666 N N . GLY A 1 213 ? -12.227 -3.398 -13.32 1 70.25 213 GLY A N 1
ATOM 1667 C CA . GLY A 1 213 ? -12.055 -3.398 -14.766 1 70.25 213 GLY A CA 1
ATOM 1668 C C . GLY A 1 213 ? -12.336 -4.746 -15.398 1 70.25 213 GLY A C 1
ATOM 1669 O O . GLY A 1 213 ? -12.211 -4.906 -16.609 1 70.25 213 GLY A O 1
ATOM 1670 N N . SER A 1 214 ? -12.711 -5.715 -14.57 1 79.19 214 SER A N 1
ATOM 1671 C CA . SER A 1 214 ? -12.922 -7.059 -15.094 1 79.19 214 SER A CA 1
ATOM 1672 C C . SER A 1 214 ? -14.219 -7.145 -15.891 1 79.19 214 SER A C 1
ATOM 1674 O O . SER A 1 214 ? -15.195 -6.461 -15.57 1 79.19 214 SER A O 1
ATOM 1676 N N . TYR A 1 215 ? -14.211 -7.969 -16.906 1 80.06 215 TYR A N 1
ATOM 1677 C CA . TYR A 1 215 ? -15.391 -8.242 -17.719 1 80.06 215 TYR A CA 1
ATOM 1678 C C . TYR A 1 215 ? -16.125 -9.484 -17.219 1 80.06 215 TYR A C 1
ATOM 1680 O O . TYR A 1 215 ? -15.625 -10.195 -16.344 1 80.06 215 TYR A O 1
ATOM 1688 N N . GLU A 1 216 ? -17.328 -9.547 -17.766 1 86.19 216 GLU A N 1
ATOM 1689 C CA . GLU A 1 216 ? -18.016 -10.828 -17.703 1 86.19 216 GLU A CA 1
ATOM 1690 C C . GLU A 1 216 ? -17.734 -11.68 -18.938 1 86.19 216 GLU A C 1
ATOM 1692 O O . GLU A 1 216 ? -17.656 -11.156 -20.062 1 86.19 216 GLU A O 1
ATOM 1697 N N . TYR A 1 217 ? -17.438 -12.898 -18.703 1 92 217 TYR A N 1
ATOM 1698 C CA . TYR A 1 217 ? -17.062 -13.781 -19.812 1 92 217 TYR A CA 1
ATOM 1699 C C . TYR A 1 217 ? -18.094 -14.891 -20 1 92 217 TYR A C 1
ATOM 1701 O O . TYR A 1 217 ? -18.375 -15.648 -19.062 1 92 217 TYR A O 1
ATOM 1709 N N . ASP A 1 218 ? -18.594 -14.992 -21.172 1 93.5 218 ASP A N 1
ATOM 1710 C CA . ASP A 1 218 ? -19.609 -16 -21.484 1 93.5 218 ASP A CA 1
ATOM 1711 C C . ASP A 1 218 ? -19.047 -17.406 -21.312 1 93.5 218 ASP A C 1
ATOM 1713 O O . ASP A 1 218 ? -17.938 -17.703 -21.75 1 93.5 218 ASP A O 1
ATOM 1717 N N . GLY A 1 219 ? -19.844 -18.312 -20.641 1 93.62 219 GLY A N 1
ATOM 1718 C CA . GLY A 1 219 ? -19.469 -19.719 -20.516 1 93.62 219 GLY A CA 1
ATOM 1719 C C . GLY A 1 219 ? -18.469 -19.953 -19.406 1 93.62 219 GLY A C 1
ATOM 1720 O O . GLY A 1 219 ? -17.875 -21.031 -19.328 1 93.62 219 GLY A O 1
ATOM 1721 N N . ARG A 1 220 ? -18.203 -18.969 -18.609 1 94.06 220 ARG A N 1
ATOM 1722 C CA . ARG A 1 220 ? -17.188 -19.094 -17.578 1 94.06 220 ARG A CA 1
ATOM 1723 C C . ARG A 1 220 ? -17.812 -19.125 -16.188 1 94.06 220 ARG A C 1
ATOM 1725 O O . ARG A 1 220 ? -17.125 -19 -15.18 1 94.06 220 ARG A O 1
ATOM 1732 N N . GLU A 1 221 ? -19.078 -19.359 -16.125 1 89.38 221 GLU A N 1
ATOM 1733 C CA . GLU A 1 221 ? -19.781 -19.391 -14.852 1 89.38 221 GLU A CA 1
ATOM 1734 C C . GLU A 1 221 ? -19.406 -20.641 -14.047 1 89.38 221 GLU A C 1
ATOM 1736 O O . GLU A 1 221 ? -19.125 -21.688 -14.609 1 89.38 221 GLU A O 1
ATOM 1741 N N . LYS A 1 222 ? -19.312 -20.5 -12.711 1 91.31 222 LYS A N 1
ATOM 1742 C CA . LYS A 1 222 ? -19.016 -21.578 -11.781 1 91.31 222 LYS A CA 1
ATOM 1743 C C . LYS A 1 222 ? -20.016 -21.594 -10.625 1 91.31 222 LYS A C 1
ATOM 1745 O O . LYS A 1 222 ? -20.531 -20.531 -10.234 1 91.31 222 LYS A O 1
ATOM 1750 N N . ALA A 1 223 ? -20.359 -22.734 -10.211 1 93.06 223 ALA A N 1
ATOM 1751 C CA . ALA A 1 223 ? -21.156 -22.953 -9 1 93.06 223 ALA A CA 1
ATOM 1752 C C . ALA A 1 223 ? -20.578 -24.094 -8.164 1 93.06 223 ALA A C 1
ATOM 1754 O O . ALA A 1 223 ? -20.688 -25.266 -8.531 1 93.06 223 ALA A O 1
ATOM 1755 N N . LEU A 1 224 ? -19.984 -23.734 -7.086 1 95.75 224 LEU A N 1
ATOM 1756 C CA . LEU A 1 224 ? -19.359 -24.734 -6.234 1 95.75 224 LEU A CA 1
ATOM 1757 C C . LEU A 1 224 ? -20.391 -25.719 -5.703 1 95.75 224 LEU A C 1
ATOM 1759 O O . LEU A 1 224 ? -21.5 -25.328 -5.336 1 95.75 224 LEU A O 1
ATOM 1763 N N . PRO A 1 225 ? -20.078 -26.953 -5.602 1 96.56 225 PRO A N 1
ATOM 1764 C CA . PRO A 1 225 ? -21.016 -27.969 -5.102 1 96.56 225 PRO A CA 1
ATOM 1765 C C . PRO A 1 225 ? -21.5 -27.672 -3.684 1 96.56 225 PRO A C 1
ATOM 1767 O O . PRO A 1 225 ? -22.625 -28.031 -3.328 1 96.56 225 PRO A O 1
ATOM 1770 N N . SER A 1 226 ? -20.703 -27.047 -2.902 1 95.31 226 SER A N 1
ATOM 1771 C CA . SER A 1 226 ? -21.062 -26.734 -1.529 1 95.31 226 SER A CA 1
ATOM 1772 C C . SER A 1 226 ? -22.141 -25.641 -1.488 1 95.31 226 SER A C 1
ATOM 1774 O O . SER A 1 226 ? -22.781 -25.438 -0.458 1 95.31 226 SER A O 1
ATOM 1776 N N . GLY A 1 227 ? -22.266 -24.891 -2.576 1 93.56 227 GLY A N 1
ATOM 1777 C CA . GLY A 1 227 ? -23.219 -23.797 -2.629 1 93.56 227 GLY A CA 1
ATOM 1778 C C . GLY A 1 227 ? -22.672 -22.5 -2.057 1 93.56 227 GLY A C 1
ATOM 1779 O O . GLY A 1 227 ? -23.359 -21.484 -2.041 1 93.56 227 GLY A O 1
ATOM 1780 N N . ASN A 1 228 ? -21.406 -22.531 -1.655 1 91.19 228 ASN A N 1
ATOM 1781 C CA . ASN A 1 228 ? -20.766 -21.359 -1.076 1 91.19 228 ASN A CA 1
ATOM 1782 C C . ASN A 1 228 ? -20 -20.562 -2.125 1 91.19 228 ASN A C 1
ATOM 1784 O O . ASN A 1 228 ? -19.703 -21.078 -3.207 1 91.19 228 ASN A O 1
ATOM 1788 N N . GLY A 1 229 ? -19.672 -19.312 -1.861 1 88.69 229 GLY A N 1
ATOM 1789 C CA . GLY A 1 229 ? -18.906 -18.469 -2.762 1 88.69 229 GLY A CA 1
ATOM 1790 C C . GLY A 1 229 ? -17.422 -18.812 -2.777 1 88.69 229 GLY A C 1
ATOM 1791 O O . GLY A 1 229 ? -16.719 -18.469 -3.725 1 88.69 229 GLY A O 1
ATOM 1792 N N . ARG A 1 230 ? -17.047 -19.469 -1.702 1 92.75 230 ARG A N 1
ATOM 1793 C CA . ARG A 1 230 ? -15.688 -19.969 -1.555 1 92.75 230 ARG A CA 1
ATOM 1794 C C . ARG A 1 230 ? -15.68 -21.484 -1.334 1 92.75 230 ARG A C 1
ATOM 1796 O O . ARG A 1 230 ? -16.719 -22.078 -1.084 1 92.75 230 ARG A O 1
ATOM 1803 N N . VAL A 1 231 ? -14.539 -22.078 -1.483 1 96.38 231 VAL A N 1
ATOM 1804 C CA . VAL A 1 231 ? -14.406 -23.516 -1.308 1 96.38 231 VAL A CA 1
ATOM 1805 C C . VAL A 1 231 ? -14.672 -23.891 0.148 1 96.38 231 VAL A C 1
ATOM 1807 O O . VAL A 1 231 ? -14.281 -23.172 1.064 1 96.38 231 VAL A O 1
ATOM 1810 N N . TRP A 1 232 ? -15.312 -25.094 0.343 1 96.88 232 TRP A N 1
ATOM 1811 C CA . TRP A 1 232 ? -15.664 -25.531 1.69 1 96.88 232 TRP A CA 1
ATOM 1812 C C . TRP A 1 232 ? -15.203 -26.969 1.93 1 96.88 232 TRP A C 1
ATOM 1814 O O . TRP A 1 232 ? -15.367 -27.5 3.031 1 96.88 232 TRP A O 1
ATOM 1824 N N . GLY A 1 233 ? -14.664 -27.641 0.875 1 97.25 233 GLY A N 1
ATOM 1825 C CA . GLY A 1 233 ? -14.211 -29 1.041 1 97.25 233 GLY A CA 1
ATOM 1826 C C . GLY A 1 233 ? -13.68 -29.609 -0.241 1 97.25 233 GLY A C 1
ATOM 1827 O O . GLY A 1 233 ? -13.531 -28.922 -1.25 1 97.25 233 GLY A O 1
ATOM 1828 N N . LEU A 1 234 ? -13.438 -30.938 -0.153 1 98 234 LEU A N 1
ATOM 1829 C CA . LEU A 1 234 ? -12.75 -31.672 -1.212 1 98 234 LEU A CA 1
ATOM 1830 C C . LEU A 1 234 ? -13.547 -31.609 -2.514 1 98 234 LEU A C 1
ATOM 1832 O O . LEU A 1 234 ? -12.969 -31.391 -3.584 1 98 234 LEU A O 1
ATOM 1836 N N . GLU A 1 235 ? -14.852 -31.734 -2.389 1 98 235 GLU A N 1
ATOM 1837 C CA . GLU A 1 235 ? -15.656 -31.766 -3.607 1 98 235 GLU A CA 1
ATOM 1838 C C . GLU A 1 235 ? -15.609 -30.422 -4.34 1 98 235 GLU A C 1
ATOM 1840 O O . GLU A 1 235 ? -15.656 -30.391 -5.57 1 98 235 GLU A O 1
ATOM 1845 N N . ASP A 1 236 ? -15.516 -29.359 -3.609 1 98.19 236 ASP A N 1
ATOM 1846 C CA . ASP A 1 236 ? -15.375 -28.047 -4.242 1 98.19 236 ASP A CA 1
ATOM 1847 C C . ASP A 1 236 ? -14.062 -27.953 -5.02 1 98.19 236 ASP A C 1
ATOM 1849 O O . ASP A 1 236 ? -14.039 -27.484 -6.156 1 98.19 236 ASP A O 1
ATOM 1853 N N . TYR A 1 237 ? -13.016 -28.422 -4.414 1 98.38 237 TYR A N 1
ATOM 1854 C CA . TYR A 1 237 ? -11.727 -28.406 -5.094 1 98.38 237 TYR A CA 1
ATOM 1855 C C . TYR A 1 237 ? -11.75 -29.297 -6.332 1 98.38 237 TYR A C 1
ATOM 1857 O O . TYR A 1 237 ? -11.273 -28.891 -7.398 1 98.38 237 TYR A O 1
ATOM 1865 N N . ARG A 1 238 ? -12.273 -30.516 -6.219 1 98.31 238 ARG A N 1
ATOM 1866 C CA . ARG A 1 238 ? -12.375 -31.422 -7.352 1 98.31 238 ARG A CA 1
ATOM 1867 C C . ARG A 1 238 ? -13.18 -30.797 -8.484 1 98.31 238 ARG A C 1
ATOM 1869 O O . ARG A 1 238 ? -12.797 -30.875 -9.656 1 98.31 238 ARG A O 1
ATOM 1876 N N . TYR A 1 239 ? -14.242 -30.125 -8.078 1 98 239 TYR A N 1
ATOM 1877 C CA . TYR A 1 239 ? -15.07 -29.438 -9.055 1 98 239 TYR A CA 1
ATOM 1878 C C . TYR A 1 239 ? -14.258 -28.391 -9.812 1 98 239 TYR A C 1
ATOM 1880 O O . TYR A 1 239 ? -14.359 -28.281 -11.039 1 98 239 TYR A O 1
ATOM 1888 N N . LEU A 1 240 ? -13.484 -27.641 -9.086 1 98.19 240 LEU A N 1
ATOM 1889 C CA . LEU A 1 240 ? -12.672 -26.594 -9.711 1 98.19 240 LEU A CA 1
ATOM 1890 C C . LEU A 1 240 ? -11.68 -27.203 -10.695 1 98.19 240 LEU A C 1
ATOM 1892 O O . LEU A 1 240 ? -11.562 -26.734 -11.836 1 98.19 240 LEU A O 1
ATOM 1896 N N . TYR A 1 241 ? -11 -28.203 -10.305 1 98.56 241 TYR A N 1
ATOM 1897 C CA . TYR A 1 241 ? -10.031 -28.844 -11.203 1 98.56 241 TYR A CA 1
ATOM 1898 C C . TYR A 1 241 ? -10.719 -29.391 -12.445 1 98.56 241 TYR A C 1
ATOM 1900 O O . TYR A 1 241 ? -10.211 -29.25 -13.562 1 98.56 241 TYR A O 1
ATOM 1908 N N . ARG A 1 242 ? -11.914 -30.016 -12.258 1 98.25 242 ARG A N 1
ATOM 1909 C CA . ARG A 1 242 ? -12.656 -30.531 -13.406 1 98.25 242 ARG A CA 1
ATOM 1910 C C . ARG A 1 242 ? -13.039 -29.391 -14.352 1 98.25 242 ARG A C 1
ATOM 1912 O O . ARG A 1 242 ? -12.914 -29.531 -15.57 1 98.25 242 ARG A O 1
ATOM 1919 N N . THR A 1 243 ? -13.438 -28.359 -13.734 1 97.56 243 THR A N 1
ATOM 1920 C CA . THR A 1 243 ? -13.906 -27.219 -14.516 1 97.56 243 THR A CA 1
ATOM 1921 C C . THR A 1 243 ? -12.75 -26.594 -15.297 1 97.56 243 THR A C 1
ATOM 1923 O O . THR A 1 243 ? -12.852 -26.391 -16.516 1 97.56 243 THR A O 1
ATOM 1926 N N . TYR A 1 244 ? -11.68 -26.297 -14.656 1 98.12 244 TYR A N 1
ATOM 1927 C CA . TYR A 1 244 ? -10.547 -25.672 -15.312 1 98.12 244 TYR A CA 1
ATOM 1928 C C . TYR A 1 244 ? -9.977 -26.578 -16.406 1 98.12 244 TYR A C 1
ATOM 1930 O O . TYR A 1 244 ? -9.711 -26.109 -17.516 1 98.12 244 TYR A O 1
ATOM 1938 N N . ARG A 1 245 ? -9.875 -27.844 -16.188 1 98.12 245 ARG A N 1
ATOM 1939 C CA . ARG A 1 245 ? -9.266 -28.781 -17.125 1 98.12 245 ARG A CA 1
ATOM 1940 C C . ARG A 1 245 ? -10.242 -29.141 -18.234 1 98.12 245 ARG A C 1
ATOM 1942 O O . ARG A 1 245 ? -9.883 -29.875 -19.172 1 98.12 245 ARG A O 1
ATOM 1949 N N . SER A 1 246 ? -11.398 -28.688 -18.141 1 96.69 246 SER A N 1
ATOM 1950 C CA . SER A 1 246 ? -12.336 -28.906 -19.234 1 96.69 246 SER A CA 1
ATOM 1951 C C . SER A 1 246 ? -12.086 -27.922 -20.375 1 96.69 246 SER A C 1
ATOM 1953 O O . SER A 1 246 ? -12.602 -28.109 -21.484 1 96.69 246 SER A O 1
ATOM 1955 N N . ASP A 1 247 ? -11.32 -26.906 -20.094 1 97.94 247 ASP A N 1
ATOM 1956 C CA . ASP A 1 247 ? -11.008 -25.922 -21.141 1 97.94 247 ASP A CA 1
ATOM 1957 C C . ASP A 1 247 ? -10.195 -26.547 -22.266 1 97.94 247 ASP A C 1
ATOM 1959 O O . ASP A 1 247 ?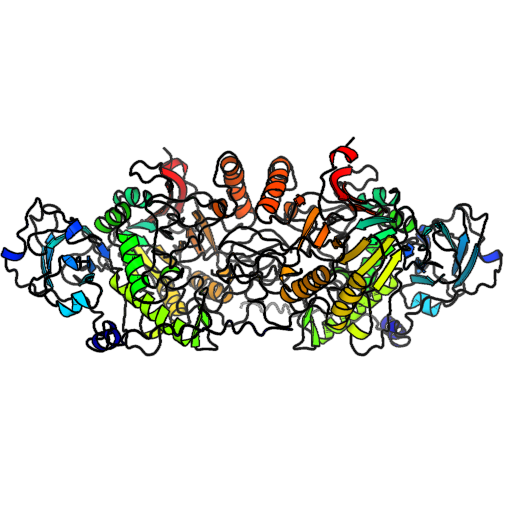 -9.164 -27.188 -22.016 1 97.94 247 ASP A O 1
ATOM 1963 N N . ARG A 1 248 ? -10.625 -26.328 -23.438 1 97.31 248 ARG A N 1
ATOM 1964 C CA . ARG A 1 248 ? -10.031 -27.031 -24.578 1 97.31 248 ARG A CA 1
ATOM 1965 C C . ARG A 1 248 ? -8.586 -26.578 -24.797 1 97.31 248 ARG A C 1
ATOM 1967 O O . ARG A 1 248 ? -7.738 -27.391 -25.188 1 97.31 248 ARG A O 1
ATOM 1974 N N . PHE A 1 249 ? -8.289 -25.312 -24.641 1 98.56 249 PHE A N 1
ATOM 1975 C CA . PHE A 1 249 ? -6.941 -24.828 -24.891 1 98.56 249 PHE A CA 1
ATOM 1976 C C . PHE A 1 249 ? -5.98 -25.344 -23.812 1 98.56 249 PHE A C 1
ATOM 1978 O O . PHE A 1 249 ? -4.84 -25.703 -24.125 1 98.56 249 PHE A O 1
ATOM 1985 N N . LEU A 1 250 ? -6.469 -25.344 -22.578 1 98.75 250 LEU A N 1
ATOM 1986 C CA . LEU A 1 250 ? -5.648 -25.906 -21.5 1 98.75 250 LEU A CA 1
ATOM 1987 C C . LEU A 1 250 ? -5.344 -27.375 -21.781 1 98.75 250 LEU A C 1
ATOM 1989 O O . LEU A 1 250 ? -4.203 -27.812 -21.609 1 98.75 250 LEU A O 1
ATOM 1993 N N . ARG A 1 251 ? -6.332 -28.156 -22.234 1 98.62 251 ARG A N 1
ATOM 1994 C CA . ARG A 1 251 ? -6.141 -29.562 -22.562 1 98.62 251 ARG A CA 1
ATOM 1995 C C . ARG A 1 251 ? -5.094 -29.734 -23.656 1 98.62 251 ARG A C 1
ATOM 1997 O O . ARG A 1 251 ? -4.223 -30.594 -23.562 1 98.62 251 ARG A O 1
ATOM 2004 N N . GLU A 1 252 ? -5.168 -28.891 -24.641 1 98.56 252 GLU A N 1
ATOM 2005 C CA . GLU A 1 252 ? -4.23 -28.953 -25.75 1 98.56 252 GLU A CA 1
ATOM 2006 C C . GLU A 1 252 ? -2.789 -28.812 -25.281 1 98.56 252 GLU A C 1
ATOM 2008 O O . GLU A 1 252 ? -1.906 -29.547 -25.703 1 98.56 252 GLU A O 1
ATOM 2013 N N . ALA A 1 253 ? -2.617 -27.859 -24.438 1 98.88 253 ALA A N 1
ATOM 2014 C CA . ALA A 1 253 ? -1.271 -27.609 -23.922 1 98.88 253 ALA A CA 1
ATOM 2015 C C . ALA A 1 253 ? -0.777 -28.781 -23.094 1 98.88 253 ALA A C 1
ATOM 2017 O O . ALA A 1 253 ? 0.376 -29.203 -23.219 1 98.88 253 ALA A O 1
ATOM 2018 N N . LEU A 1 254 ? -1.648 -29.312 -22.281 1 98.75 254 LEU A N 1
ATOM 2019 C CA . LEU A 1 254 ? -1.268 -30.406 -21.391 1 98.75 254 LEU A CA 1
ATOM 2020 C C . LEU A 1 254 ? -1.078 -31.703 -22.172 1 98.75 254 LEU A C 1
ATOM 2022 O O . LEU A 1 254 ? -0.285 -32.562 -21.781 1 98.75 254 LEU A O 1
ATOM 2026 N N . GLU A 1 255 ? -1.814 -31.875 -23.266 1 98.75 255 GLU A N 1
ATOM 2027 C CA . GLU A 1 255 ? -1.618 -33.031 -24.156 1 98.75 255 GLU A CA 1
ATOM 2028 C C . GLU A 1 255 ? -0.226 -33 -24.781 1 98.75 255 GLU A C 1
ATOM 2030 O O . GLU A 1 255 ? 0.388 -34.062 -24.969 1 98.75 255 GLU A O 1
ATOM 2035 N N . ASN A 1 256 ? 0.261 -31.812 -25 1 98.44 256 ASN A N 1
ATOM 2036 C CA . ASN A 1 256 ? 1.428 -31.703 -25.859 1 98.44 256 ASN A CA 1
ATOM 2037 C C . ASN A 1 256 ? 2.709 -31.5 -25.062 1 98.44 256 ASN A C 1
ATOM 2039 O O . ASN A 1 256 ? 3.811 -31.656 -25.594 1 98.44 256 ASN A O 1
ATOM 2043 N N . HIS A 1 257 ? 2.572 -31.078 -23.844 1 98.75 257 HIS A N 1
ATOM 2044 C CA . HIS A 1 257 ? 3.775 -30.781 -23.062 1 98.75 257 HIS A CA 1
ATOM 2045 C C . HIS A 1 257 ? 3.736 -31.484 -21.703 1 98.75 257 HIS A C 1
ATOM 2047 O O . HIS A 1 257 ? 2.676 -31.562 -21.078 1 98.75 257 HIS A O 1
ATOM 2053 N N . THR A 1 258 ? 4.895 -32 -21.266 1 98.81 258 THR A N 1
ATOM 2054 C CA . THR A 1 258 ? 5.047 -32.562 -19.922 1 98.81 258 THR A CA 1
ATOM 2055 C C . THR A 1 258 ? 5.117 -31.438 -18.891 1 98.81 258 THR A C 1
ATOM 2057 O O . THR A 1 258 ? 5.895 -30.5 -19.031 1 98.81 258 THR A O 1
ATOM 2060 N N . LEU A 1 259 ? 4.344 -31.547 -17.844 1 98.75 259 LEU A N 1
ATOM 2061 C CA . LEU A 1 259 ? 4.105 -30.484 -16.891 1 98.75 259 LEU A CA 1
ATOM 2062 C C . LEU A 1 259 ? 5.055 -30.609 -15.695 1 98.75 259 LEU A C 1
ATOM 2064 O O . LEU A 1 259 ? 5.266 -31.703 -15.18 1 98.75 259 LEU A O 1
ATOM 2068 N N . ILE A 1 260 ? 5.684 -29.531 -15.367 1 98.56 260 ILE A N 1
ATOM 2069 C CA . ILE A 1 260 ? 6.316 -29.312 -14.07 1 98.56 260 ILE A CA 1
ATOM 2070 C C . ILE A 1 260 ? 5.531 -28.266 -13.289 1 98.56 260 ILE A C 1
ATOM 2072 O O . ILE A 1 260 ? 5.566 -27.078 -13.617 1 98.56 260 ILE A O 1
ATOM 2076 N N . ALA A 1 261 ? 4.828 -28.734 -12.242 1 97.5 261 ALA A N 1
ATOM 2077 C CA . ALA A 1 261 ? 3.854 -27.859 -11.609 1 97.5 261 ALA A CA 1
ATOM 2078 C C . ALA A 1 261 ? 4.203 -27.609 -10.148 1 97.5 261 ALA A C 1
ATOM 2080 O O . ALA A 1 261 ? 4.609 -28.531 -9.438 1 97.5 261 ALA A O 1
ATOM 2081 N N . GLY A 1 262 ? 4.164 -26.344 -9.727 1 97.31 262 GLY A N 1
ATOM 2082 C CA . GLY A 1 262 ? 4.055 -25.969 -8.328 1 97.31 262 GLY A CA 1
ATOM 2083 C C . GLY A 1 262 ? 2.662 -25.516 -7.941 1 97.31 262 GLY A C 1
ATOM 2084 O O . GLY A 1 262 ? 1.679 -25.875 -8.586 1 97.31 262 GLY A O 1
ATOM 2085 N N . TRP A 1 263 ? 2.494 -24.922 -6.801 1 97.5 263 TRP A N 1
ATOM 2086 C CA . TRP A 1 263 ? 1.24 -24.266 -6.426 1 97.5 263 TRP A CA 1
ATOM 2087 C C . TRP A 1 263 ? 1.495 -22.891 -5.836 1 97.5 263 TRP A C 1
ATOM 2089 O O . TRP A 1 263 ? 2.646 -22.5 -5.629 1 97.5 263 TRP A O 1
ATOM 2099 N N . ASP A 1 264 ? 0.531 -22.062 -5.859 1 96.56 264 ASP A N 1
ATOM 2100 C CA . ASP A 1 264 ? 0.446 -20.859 -5.051 1 96.56 264 ASP A CA 1
ATOM 2101 C C . ASP A 1 264 ? -0.753 -20.906 -4.105 1 96.56 264 ASP A C 1
ATOM 2103 O O . ASP A 1 264 ? -1.204 -21.984 -3.727 1 96.56 264 ASP A O 1
ATOM 2107 N N . ASP A 1 265 ? -1.253 -19.797 -3.637 1 93.31 265 ASP A N 1
ATOM 2108 C CA . ASP A 1 265 ? -2.24 -19.812 -2.561 1 93.31 265 ASP A CA 1
ATOM 2109 C C . ASP A 1 265 ? -3.611 -20.234 -3.084 1 93.31 265 ASP A C 1
ATOM 2111 O O . ASP A 1 265 ? -4.363 -20.922 -2.389 1 93.31 265 ASP A O 1
ATOM 2115 N N . HIS A 1 266 ? -3.949 -20.031 -4.34 1 95.19 266 HIS A N 1
ATOM 2116 C CA . HIS A 1 266 ? -5.309 -20.266 -4.816 1 95.19 266 HIS A CA 1
ATOM 2117 C C . HIS A 1 266 ? -5.566 -21.766 -5.035 1 95.19 266 HIS A C 1
ATOM 2119 O O . HIS A 1 266 ? -6.715 -22.188 -5.172 1 95.19 266 HIS A O 1
ATOM 2125 N N . GLU A 1 267 ? -4.562 -22.578 -5.066 1 97.62 267 GLU A N 1
ATOM 2126 C CA . GLU A 1 267 ? -4.793 -24.031 -4.992 1 97.62 267 GLU A CA 1
ATOM 2127 C C . GLU A 1 267 ? -5.391 -24.422 -3.645 1 97.62 267 GLU A C 1
ATOM 2129 O O . GLU A 1 267 ? -5.941 -25.516 -3.5 1 97.62 267 GLU A O 1
ATOM 2134 N N . MET A 1 268 ? -5.234 -23.516 -2.658 1 96.75 268 MET A N 1
ATOM 2135 C CA . MET A 1 268 ? -5.742 -23.766 -1.312 1 96.75 268 MET A CA 1
ATOM 2136 C C . MET A 1 268 ? -6.672 -22.641 -0.87 1 96.75 268 MET A C 1
ATOM 2138 O O . MET A 1 268 ? -7.863 -22.656 -1.181 1 96.75 268 MET A O 1
ATOM 2142 N N . VAL A 1 269 ? -6.031 -21.578 -0.284 1 93.38 269 VAL A N 1
ATOM 2143 C CA . VAL A 1 269 ? -6.789 -20.406 0.169 1 93.38 269 VAL A CA 1
ATOM 2144 C C . VAL A 1 269 ? -5.977 -19.141 -0.07 1 93.38 269 VAL A C 1
ATOM 2146 O O . VAL A 1 269 ? -4.77 -19.109 0.192 1 93.38 269 VAL A O 1
ATOM 2149 N N . ASN A 1 270 ? -6.684 -18.156 -0.609 1 89.62 270 ASN A N 1
ATOM 2150 C CA . ASN A 1 270 ? -6.039 -16.875 -0.834 1 89.62 270 ASN A CA 1
ATOM 2151 C C . ASN A 1 270 ? -5.301 -16.391 0.412 1 89.62 270 ASN A C 1
ATOM 2153 O O . ASN A 1 270 ? -5.867 -16.375 1.507 1 89.62 270 ASN A O 1
ATOM 2157 N N . ASP A 1 271 ? -4.035 -16.016 0.196 1 85.5 271 ASP A N 1
ATOM 2158 C CA . ASP A 1 271 ? -3.168 -15.461 1.23 1 85.5 271 ASP A CA 1
ATOM 2159 C C . ASP A 1 271 ? -2.975 -16.453 2.377 1 85.5 271 ASP A C 1
ATOM 2161 O O . ASP A 1 271 ? -2.955 -16.062 3.545 1 85.5 271 ASP A O 1
ATOM 2165 N N . LEU A 1 272 ? -2.896 -17.656 2.074 1 90.94 272 LEU A N 1
ATOM 2166 C CA . LEU A 1 272 ? -2.668 -18.719 3.045 1 90.94 272 LEU A CA 1
ATOM 2167 C C . LEU A 1 272 ? -1.345 -18.516 3.775 1 90.94 272 LEU A C 1
ATOM 2169 O O . LEU A 1 272 ? -0.336 -18.172 3.156 1 90.94 272 LEU A O 1
ATOM 2173 N N . TYR A 1 273 ? -1.354 -18.719 5.102 1 89.62 273 TYR A N 1
ATOM 2174 C CA . TYR A 1 273 ? -0.167 -18.719 5.945 1 89.62 273 TYR A CA 1
ATOM 2175 C C . TYR A 1 273 ? -0.329 -19.688 7.117 1 89.62 273 TYR A C 1
ATOM 2177 O O . TYR A 1 273 ? -1.415 -20.219 7.336 1 89.62 273 TYR A O 1
ATOM 2185 N N . TRP A 1 274 ? 0.739 -20 7.734 1 91.75 274 TRP A N 1
ATOM 2186 C CA . TRP A 1 274 ? 0.717 -20.859 8.914 1 91.75 274 TRP A CA 1
ATOM 2187 C C . TRP A 1 274 ? 0.676 -20.031 10.195 1 91.75 274 TRP A C 1
ATOM 2189 O O . TRP A 1 274 ? 1.613 -19.281 10.484 1 91.75 274 TRP A O 1
ATOM 2199 N N . ASP A 1 275 ? -0.393 -20.156 10.93 1 88.38 275 ASP A N 1
ATOM 2200 C CA . ASP A 1 275 ? -0.505 -19.484 12.227 1 88.38 275 ASP A CA 1
ATOM 2201 C C . ASP A 1 275 ? 0.124 -20.328 13.336 1 88.38 275 ASP A C 1
ATOM 2203 O O . ASP A 1 275 ? -0.451 -21.328 13.758 1 88.38 275 ASP A O 1
ATOM 2207 N N . ARG A 1 276 ? 1.201 -19.859 13.898 1 82.5 276 ARG A N 1
ATOM 2208 C CA . ARG A 1 276 ? 1.944 -20.609 14.906 1 82.5 276 ARG A CA 1
ATOM 2209 C C . ARG A 1 276 ? 1.216 -20.609 16.25 1 82.5 276 ARG A C 1
ATOM 2211 O O . ARG A 1 276 ? 1.402 -21.516 17.062 1 82.5 276 ARG A O 1
ATOM 2218 N N . ARG A 1 277 ? 0.369 -19.672 16.422 1 84.88 277 ARG A N 1
ATOM 2219 C CA . ARG A 1 277 ? -0.365 -19.594 17.688 1 84.88 277 ARG A CA 1
ATOM 2220 C C . ARG A 1 277 ? -1.345 -20.75 17.828 1 84.88 277 ARG A C 1
ATOM 2222 O O . ARG A 1 277 ? -1.512 -21.312 18.906 1 84.88 277 ARG A O 1
ATOM 2229 N N . THR A 1 278 ? -1.937 -21.141 16.688 1 90.62 278 THR A N 1
ATOM 2230 C CA . THR A 1 278 ? -2.93 -22.219 16.688 1 90.62 278 THR A CA 1
ATOM 2231 C C . THR A 1 278 ? -2.361 -23.484 16.047 1 90.62 278 THR A C 1
ATOM 2233 O O . THR A 1 278 ? -3.018 -24.516 16.031 1 90.62 278 THR A O 1
ATOM 2236 N N . ASP A 1 279 ? -1.168 -23.328 15.508 1 92.56 279 ASP A N 1
ATOM 2237 C CA . ASP A 1 279 ? -0.508 -24.391 14.773 1 92.56 279 ASP A CA 1
ATOM 2238 C C . ASP A 1 279 ? -1.412 -24.938 13.672 1 92.56 279 ASP A C 1
ATOM 2240 O O . ASP A 1 279 ? -1.659 -26.141 13.602 1 92.56 279 ASP A O 1
ATOM 2244 N N . ALA A 1 280 ? -1.979 -24.031 12.93 1 94.94 280 ALA A N 1
ATOM 2245 C CA . ALA A 1 280 ? -2.906 -24.344 11.844 1 94.94 280 ALA A CA 1
ATOM 2246 C C . ALA A 1 280 ? -2.814 -23.297 10.734 1 94.94 280 ALA A C 1
ATOM 2248 O O . ALA A 1 280 ? -2.34 -22.188 10.961 1 94.94 280 ALA A O 1
ATOM 2249 N N . PRO A 1 281 ? -3.24 -23.766 9.523 1 95.12 281 PRO A N 1
ATOM 2250 C CA . PRO A 1 281 ? -3.285 -22.75 8.461 1 95.12 281 PRO A CA 1
ATOM 2251 C C . PRO A 1 281 ? -4.391 -21.719 8.672 1 95.12 281 PRO A C 1
ATOM 2253 O O . PRO A 1 281 ? -5.426 -22.031 9.273 1 95.12 281 PRO A O 1
ATOM 2256 N N . ALA A 1 282 ? -4.121 -20.516 8.219 1 90.44 282 ALA A N 1
ATOM 2257 C CA . ALA A 1 282 ? -5.086 -19.422 8.164 1 90.44 282 ALA A CA 1
ATOM 2258 C C . ALA A 1 282 ? -4.965 -18.641 6.859 1 90.44 282 ALA A C 1
ATOM 2260 O O . ALA A 1 282 ? -4.008 -18.828 6.105 1 90.44 282 ALA A O 1
ATOM 2261 N N . GLY A 1 283 ? -6.004 -17.844 6.523 1 85.69 283 GLY A N 1
ATOM 2262 C CA . GLY A 1 283 ? -6 -17.109 5.27 1 85.69 283 GLY A CA 1
ATOM 2263 C C . GLY A 1 283 ? -7.305 -16.375 5 1 85.69 283 GLY A C 1
ATOM 2264 O O . GLY A 1 283 ? -8.148 -16.266 5.891 1 85.69 283 GLY A O 1
ATOM 2265 N N . ASP A 1 284 ? -7.43 -15.898 3.793 1 82.69 284 ASP A N 1
ATOM 2266 C CA . ASP A 1 284 ? -8.602 -15.133 3.359 1 82.69 284 ASP A CA 1
ATOM 2267 C C . ASP A 1 284 ? -9.758 -16.062 3 1 82.69 284 ASP A C 1
ATOM 2269 O O . ASP A 1 284 ? -9.969 -16.375 1.827 1 82.69 284 ASP A O 1
ATOM 2273 N N . HIS A 1 285 ? -10.422 -16.422 4.012 1 87 285 HIS A N 1
ATOM 2274 C CA . HIS A 1 285 ? -11.594 -17.281 3.932 1 87 285 HIS A CA 1
ATOM 2275 C C . HIS A 1 285 ? -12.625 -16.922 4.996 1 87 285 HIS A C 1
ATOM 2277 O O . HIS A 1 285 ? -12.266 -16.484 6.094 1 87 285 HIS A O 1
ATOM 2283 N N . PRO A 1 286 ? -13.922 -17.094 4.641 1 82.44 286 PRO A N 1
ATOM 2284 C CA . PRO A 1 286 ? -14.945 -16.766 5.645 1 82.44 286 PRO A CA 1
ATOM 2285 C C . PRO A 1 286 ? -14.711 -17.484 6.973 1 82.44 286 PRO A C 1
ATOM 2287 O O . PRO A 1 286 ? -15.086 -16.969 8.031 1 82.44 286 PRO A O 1
ATOM 2290 N N . ARG A 1 287 ? -14.094 -18.625 6.965 1 90.19 287 ARG A N 1
ATOM 2291 C CA . ARG A 1 287 ? -13.742 -19.359 8.172 1 90.19 287 ARG A CA 1
ATOM 2292 C C . ARG A 1 287 ? -12.227 -19.422 8.352 1 90.19 287 ARG A C 1
ATOM 2294 O O . ARG A 1 287 ? -11.695 -20.438 8.836 1 90.19 287 ARG A O 1
ATOM 2301 N N . GLY A 1 288 ? -11.562 -18.422 7.918 1 87.19 288 GLY A N 1
ATOM 2302 C CA . GLY A 1 288 ? -10.109 -18.375 7.922 1 87.19 288 GLY A CA 1
ATOM 2303 C C . GLY A 1 288 ? -9.516 -18.391 9.32 1 87.19 288 GLY A C 1
ATOM 2304 O O . GLY A 1 288 ? -8.344 -18.719 9.5 1 87.19 288 GLY A O 1
ATOM 2305 N N . ASP A 1 289 ? -10.312 -18.125 10.344 1 79.06 289 ASP A N 1
ATOM 2306 C CA . ASP A 1 289 ? -9.828 -18.078 11.719 1 79.06 289 ASP A CA 1
ATOM 2307 C C . ASP A 1 289 ? -10.258 -19.312 12.492 1 79.06 289 ASP A C 1
ATOM 2309 O O . ASP A 1 289 ? -10.164 -19.344 13.727 1 79.06 289 ASP A O 1
ATOM 2313 N N . ASP A 1 290 ? -10.797 -20.312 11.875 1 92.75 290 ASP A N 1
ATOM 2314 C CA . ASP A 1 290 ? -11.18 -21.609 12.445 1 92.75 290 ASP A CA 1
ATOM 2315 C C . ASP A 1 290 ? -10.109 -22.656 12.172 1 92.75 290 ASP A C 1
ATOM 2317 O O . ASP A 1 290 ? -10.094 -23.266 11.102 1 92.75 290 ASP A O 1
ATOM 2321 N N . PRO A 1 291 ? -9.273 -22.906 13.156 1 94.19 291 PRO A N 1
ATOM 2322 C CA . PRO A 1 291 ? -8.109 -23.75 12.922 1 94.19 291 PRO A CA 1
ATOM 2323 C C . PRO A 1 291 ? -8.484 -25.156 12.445 1 94.19 291 PRO A C 1
ATOM 2325 O O . PRO A 1 291 ? -7.828 -25.703 11.555 1 94.19 291 PRO A O 1
ATOM 2328 N N . GLU A 1 292 ? -9.492 -25.75 13.047 1 96.25 292 GLU A N 1
ATOM 2329 C CA . GLU A 1 292 ? -9.891 -27.094 12.672 1 96.25 292 GLU A CA 1
ATOM 2330 C C . GLU A 1 292 ? -10.422 -27.141 11.242 1 96.25 292 GLU A C 1
ATOM 2332 O O . GLU A 1 292 ? -10.031 -28 10.453 1 96.25 292 GLU A O 1
ATOM 2337 N N . PHE A 1 293 ? -11.281 -26.188 10.969 1 96.75 293 PHE A N 1
ATOM 2338 C CA . PHE A 1 293 ? -11.844 -26.109 9.625 1 96.75 293 PHE A CA 1
ATOM 2339 C C . PHE A 1 293 ? -10.742 -25.891 8.594 1 96.75 293 PHE A C 1
ATOM 2341 O O . PHE A 1 293 ? -10.711 -26.562 7.559 1 96.75 293 PHE A O 1
ATOM 2348 N N . MET A 1 294 ? -9.875 -25.031 8.883 1 96.5 294 MET A N 1
ATOM 2349 C CA . MET A 1 294 ? -8.828 -24.656 7.93 1 96.5 294 MET A CA 1
ATOM 2350 C C . MET A 1 294 ? -7.848 -25.812 7.727 1 96.5 294 MET A C 1
ATOM 2352 O O . MET A 1 294 ? -7.32 -26 6.633 1 96.5 294 MET A O 1
ATOM 2356 N N . THR A 1 295 ? -7.555 -26.594 8.75 1 97.06 295 THR A N 1
ATOM 2357 C CA . THR A 1 295 ? -6.691 -27.75 8.609 1 97.06 295 THR A CA 1
ATOM 2358 C C . THR A 1 295 ? -7.309 -28.781 7.66 1 97.06 295 THR A C 1
ATOM 2360 O O . THR A 1 295 ? -6.633 -29.281 6.758 1 97.06 295 THR A O 1
ATOM 2363 N N . ASP A 1 296 ? -8.586 -29 7.863 1 97.31 296 ASP A N 1
ATOM 2364 C CA . ASP A 1 296 ? -9.281 -29.938 6.992 1 97.31 296 ASP A CA 1
ATOM 2365 C C . ASP A 1 296 ? -9.344 -29.406 5.559 1 97.31 296 ASP A C 1
ATOM 2367 O O . ASP A 1 296 ? -9.156 -30.172 4.605 1 97.31 296 ASP A O 1
ATOM 2371 N N . LEU A 1 297 ? -9.602 -28.172 5.43 1 98.12 297 LEU A N 1
ATOM 2372 C CA . LEU A 1 297 ? -9.766 -27.562 4.109 1 98.12 297 LEU A CA 1
ATOM 2373 C C . LEU A 1 297 ? -8.461 -27.625 3.318 1 98.12 297 LEU A C 1
ATOM 2375 O O . LEU A 1 297 ? -8.469 -27.969 2.133 1 98.12 297 LEU A O 1
ATOM 2379 N N . VAL A 1 298 ? -7.375 -27.328 3.947 1 97.94 298 VAL A N 1
ATOM 2380 C CA . VAL A 1 298 ? -6.082 -27.328 3.271 1 97.94 298 VAL A CA 1
ATOM 2381 C C . VAL A 1 298 ? -5.672 -28.766 2.943 1 97.94 298 VAL A C 1
ATOM 2383 O O . VAL A 1 298 ? -5.074 -29.031 1.896 1 97.94 298 VAL A O 1
ATOM 2386 N N . ALA A 1 299 ? -5.984 -29.719 3.826 1 97.56 299 ALA A N 1
ATOM 2387 C CA . ALA A 1 299 ? -5.758 -31.125 3.514 1 97.56 299 ALA A CA 1
ATOM 2388 C C . ALA A 1 299 ? -6.52 -31.547 2.26 1 97.56 299 ALA A C 1
ATOM 2390 O O . ALA A 1 299 ? -5.984 -32.25 1.404 1 97.56 299 ALA A O 1
ATOM 2391 N N . ASP A 1 300 ? -7.766 -31.094 2.205 1 97.88 300 ASP A N 1
ATOM 2392 C CA . ASP A 1 300 ? -8.586 -31.375 1.031 1 97.88 300 ASP A CA 1
ATOM 2393 C C . ASP A 1 300 ? -7.977 -30.766 -0.227 1 97.88 300 ASP A C 1
ATOM 2395 O O . ASP A 1 300 ? -7.98 -31.391 -1.291 1 97.88 300 ASP A O 1
ATOM 2399 N N . ALA A 1 301 ? -7.484 -29.578 -0.095 1 98.44 301 ALA A N 1
ATOM 2400 C CA . ALA A 1 301 ? -6.852 -28.891 -1.214 1 98.44 301 ALA A CA 1
ATOM 2401 C C . ALA A 1 301 ? -5.629 -29.656 -1.715 1 98.44 301 ALA A C 1
ATOM 2403 O O . ALA A 1 301 ? -5.453 -29.828 -2.922 1 98.44 301 ALA A O 1
ATOM 2404 N N . MET A 1 302 ? -4.812 -30.078 -0.785 1 97.75 302 MET A N 1
ATOM 2405 C CA . MET A 1 302 ? -3.615 -30.844 -1.113 1 97.75 302 MET A CA 1
ATOM 2406 C C . MET A 1 302 ? -3.979 -32.156 -1.824 1 97.75 302 MET A C 1
ATOM 2408 O O . MET A 1 302 ? -3.334 -32.531 -2.805 1 97.75 302 MET A O 1
ATOM 2412 N N . HIS A 1 303 ? -4.996 -32.75 -1.345 1 97.19 303 HIS A N 1
ATOM 2413 C CA . HIS A 1 303 ? -5.434 -34 -1.931 1 97.19 303 HIS A CA 1
ATOM 2414 C C . HIS A 1 303 ? -5.93 -33.812 -3.359 1 97.19 303 HIS A C 1
ATOM 2416 O O . HIS A 1 303 ? -5.562 -34.562 -4.258 1 97.19 303 HIS A O 1
ATOM 2422 N N . ALA A 1 304 ? -6.719 -32.844 -3.514 1 98.44 304 ALA A N 1
ATOM 2423 C CA . ALA A 1 304 ? -7.223 -32.562 -4.855 1 98.44 304 ALA A CA 1
ATOM 2424 C C . ALA A 1 304 ? -6.086 -32.219 -5.812 1 98.44 304 ALA A C 1
ATOM 2426 O O . ALA A 1 304 ? -6.09 -32.656 -6.969 1 98.44 304 ALA A O 1
ATOM 2427 N N . TRP A 1 305 ? -5.18 -31.406 -5.324 1 98.31 305 TRP A N 1
ATOM 2428 C CA . TRP A 1 305 ? -4.02 -31.078 -6.152 1 98.31 305 TRP A CA 1
ATOM 2429 C C . TRP A 1 305 ? -3.277 -32.344 -6.559 1 98.31 305 TRP A C 1
ATOM 2431 O O . TRP A 1 305 ? -2.908 -32.531 -7.723 1 98.31 305 TRP A O 1
ATOM 2441 N N . TRP A 1 306 ? -3.068 -33.219 -5.656 1 97.25 306 TRP A N 1
ATOM 2442 C CA . TRP A 1 306 ? -2.379 -34.469 -5.938 1 97.25 306 TRP A CA 1
ATOM 2443 C C . TRP A 1 306 ? -3.145 -35.281 -6.965 1 97.25 306 TRP A C 1
ATOM 2445 O O . TRP A 1 306 ? -2.545 -35.906 -7.852 1 97.25 306 TRP A O 1
ATOM 2455 N N . GLU A 1 307 ? -4.43 -35.344 -6.848 1 97.75 307 GLU A N 1
ATOM 2456 C CA . GLU A 1 307 ? -5.258 -36.094 -7.777 1 97.75 307 GLU A CA 1
ATOM 2457 C C . GLU A 1 307 ? -5.133 -35.562 -9.195 1 97.75 307 GLU A C 1
ATOM 2459 O O . GLU A 1 307 ? -5.047 -36.312 -10.156 1 97.75 307 GLU A O 1
ATOM 2464 N N . TYR A 1 308 ? -5.004 -34.312 -9.328 1 98.44 308 TYR A N 1
ATOM 2465 C CA . TYR A 1 308 ? -5.262 -33.719 -10.641 1 98.44 308 TYR A CA 1
ATOM 2466 C C . TYR A 1 308 ? -3.965 -33.25 -11.289 1 98.44 308 TYR A C 1
ATOM 2468 O O . TYR A 1 308 ? -3.945 -32.938 -12.477 1 98.44 308 TYR A O 1
ATOM 2476 N N . MET A 1 309 ? -2.891 -33.219 -10.57 1 97.69 309 MET A N 1
ATOM 2477 C CA . MET A 1 309 ? -1.609 -32.781 -11.125 1 97.69 309 MET A CA 1
ATOM 2478 C C . MET A 1 309 ? -0.667 -33.969 -11.281 1 97.69 309 MET A C 1
ATOM 2480 O O . MET A 1 309 ? -0.296 -34.625 -10.297 1 97.69 309 MET A O 1
ATOM 2484 N N . PRO A 1 310 ? -0.307 -34.312 -12.531 1 97.75 310 PRO A N 1
ATOM 2485 C CA . PRO A 1 310 ? 0.73 -35.344 -12.672 1 97.75 310 PRO A CA 1
ATOM 2486 C C . PRO A 1 310 ? 2.105 -34.875 -12.219 1 97.75 310 PRO A C 1
ATOM 2488 O O . PRO A 1 310 ? 2.9 -34.406 -13.047 1 97.75 310 PRO A O 1
ATOM 2491 N N . ALA A 1 311 ? 2.359 -34.969 -10.953 1 96.94 311 ALA A N 1
ATOM 2492 C CA . ALA A 1 311 ? 3.609 -34.5 -10.344 1 96.94 311 ALA A CA 1
ATOM 2493 C C . ALA A 1 311 ? 4.188 -35.594 -9.43 1 96.94 311 ALA A C 1
ATOM 2495 O O . ALA A 1 311 ? 3.445 -36.281 -8.742 1 96.94 311 ALA A O 1
ATOM 2496 N N . ARG A 1 312 ? 5.414 -35.688 -9.516 1 95.81 312 ARG A N 1
ATOM 2497 C CA . ARG A 1 312 ? 6.117 -36.594 -8.633 1 95.81 312 ARG A CA 1
ATOM 2498 C C . ARG A 1 312 ? 6.484 -35.938 -7.316 1 95.81 312 ARG A C 1
ATOM 2500 O O . ARG A 1 312 ? 7.512 -35.25 -7.223 1 95.81 312 ARG A O 1
ATOM 2507 N N . VAL A 1 313 ? 5.656 -36.125 -6.285 1 95.69 313 VAL A N 1
ATOM 2508 C CA . VAL A 1 313 ? 5.812 -35.5 -4.969 1 95.69 313 VAL A CA 1
ATOM 2509 C C . VAL A 1 313 ? 5.57 -36.562 -3.879 1 95.69 313 VAL A C 1
ATOM 2511 O O . VAL A 1 313 ? 4.91 -37.562 -4.117 1 95.69 313 VAL A O 1
ATOM 2514 N N . HIS A 1 314 ? 6.203 -36.281 -2.756 1 93.56 314 HIS A N 1
ATOM 2515 C CA . HIS A 1 314 ? 5.883 -37.094 -1.59 1 93.56 314 HIS A CA 1
ATOM 2516 C C . HIS A 1 314 ? 4.535 -36.688 -0.992 1 93.56 314 HIS A C 1
ATOM 2518 O O . HIS A 1 314 ? 4.297 -35.531 -0.718 1 93.56 314 HIS A O 1
ATOM 2524 N N . TYR A 1 315 ? 3.664 -37.656 -0.876 1 94.69 315 TYR A N 1
ATOM 2525 C CA . TYR A 1 315 ? 2.348 -37.438 -0.291 1 94.69 315 TYR A CA 1
ATOM 2526 C C . TYR A 1 315 ? 1.93 -38.594 0.596 1 94.69 315 TYR A C 1
ATOM 2528 O O . TYR A 1 315 ? 1.791 -39.719 0.122 1 94.69 315 TYR A O 1
ATOM 2536 N N . ASP A 1 316 ? 1.817 -38.281 1.903 1 93.06 316 ASP A N 1
ATOM 2537 C CA . ASP A 1 316 ? 1.315 -39.219 2.912 1 93.06 316 ASP A CA 1
ATOM 2538 C C . ASP A 1 316 ? 0.154 -38.594 3.693 1 93.06 316 ASP A C 1
ATOM 2540 O O . ASP A 1 316 ? 0.366 -37.906 4.699 1 93.06 316 ASP A O 1
ATOM 2544 N N . PRO A 1 317 ? -1.049 -38.906 3.242 1 90.81 317 PRO A N 1
ATOM 2545 C CA . PRO A 1 317 ? -2.207 -38.281 3.885 1 90.81 317 PRO A CA 1
ATOM 2546 C C . PRO A 1 317 ? -2.312 -38.625 5.371 1 90.81 317 PRO A C 1
ATOM 2548 O O . PRO A 1 317 ? -3.066 -37.969 6.102 1 90.81 317 PRO A O 1
ATOM 2551 N N . ALA A 1 318 ? -1.545 -39.562 5.84 1 88.38 318 ALA A N 1
ATOM 2552 C CA . ALA A 1 318 ? -1.63 -40 7.23 1 88.38 318 ALA A CA 1
ATOM 2553 C C . ALA A 1 318 ? -0.565 -39.344 8.086 1 88.38 318 ALA A C 1
ATOM 2555 O O . ALA A 1 318 ? -0.448 -39.594 9.281 1 88.38 318 ALA A O 1
ATOM 2556 N N . GLY A 1 319 ? 0.135 -38.469 7.48 1 89.31 319 GLY A N 1
ATOM 2557 C CA . GLY A 1 319 ? 1.133 -37.75 8.258 1 89.31 319 GLY A CA 1
ATOM 2558 C C . GLY A 1 319 ? 0.534 -36.938 9.375 1 89.31 319 GLY A C 1
ATOM 2559 O O . GLY A 1 319 ? -0.651 -36.594 9.336 1 89.31 319 GLY A O 1
ATOM 2560 N N . GLU A 1 320 ? 1.307 -36.531 10.336 1 88.44 320 GLU A N 1
ATOM 2561 C CA . GLU A 1 320 ? 0.839 -35.844 11.539 1 88.44 320 GLU A CA 1
ATOM 2562 C C . GLU A 1 320 ? 0.442 -34.406 11.234 1 88.44 320 GLU A C 1
ATOM 2564 O O . GLU A 1 320 ? -0.668 -33.969 11.562 1 88.44 320 GLU A O 1
ATOM 2569 N N . SER A 1 321 ? 1.403 -33.625 10.617 1 91.56 321 SER A N 1
ATOM 2570 C CA . SER A 1 321 ? 1.124 -32.25 10.234 1 91.56 321 SER A CA 1
ATOM 2571 C C . SER A 1 321 ? 0.926 -32.125 8.727 1 91.56 321 SER A C 1
ATOM 2573 O O . SER A 1 321 ? 1.332 -33 7.969 1 91.56 321 SER A O 1
ATOM 2575 N N . LEU A 1 322 ? 0.243 -31.125 8.383 1 94.62 322 LEU A N 1
ATOM 2576 C CA . LEU A 1 322 ? 0.054 -30.891 6.957 1 94.62 322 LEU A CA 1
ATOM 2577 C C . LEU A 1 322 ? 1.396 -30.812 6.234 1 94.62 322 LEU A C 1
ATOM 2579 O O . LEU A 1 322 ? 1.528 -31.297 5.113 1 94.62 322 LEU A O 1
ATOM 2583 N N . GLN A 1 323 ? 2.375 -30.266 6.879 1 93.5 323 GLN A N 1
ATOM 2584 C CA . GLN A 1 323 ? 3.705 -30.109 6.301 1 93.5 323 GLN A CA 1
ATOM 2585 C C . GLN A 1 323 ? 4.406 -31.453 6.156 1 93.5 323 GLN A C 1
ATOM 2587 O O . GLN A 1 323 ? 5.254 -31.641 5.277 1 93.5 323 GLN A O 1
ATOM 2592 N N . ASP A 1 324 ? 3.975 -32.375 6.957 1 91.94 324 ASP A N 1
ATOM 2593 C CA . ASP A 1 324 ? 4.531 -33.719 6.879 1 91.94 324 ASP A CA 1
ATOM 2594 C C . ASP A 1 324 ? 3.844 -34.562 5.785 1 91.94 324 ASP A C 1
ATOM 2596 O O . ASP A 1 324 ? 4.418 -35.5 5.27 1 91.94 324 ASP A O 1
ATOM 2600 N N . ARG A 1 325 ? 2.709 -34.219 5.484 1 93.56 325 ARG A N 1
ATOM 2601 C CA . ARG A 1 325 ? 1.89 -35 4.57 1 93.56 325 ARG A CA 1
ATOM 2602 C C . ARG A 1 325 ? 2.326 -34.781 3.125 1 93.56 325 ARG A C 1
ATOM 2604 O O . ARG A 1 325 ? 2.143 -35.656 2.279 1 93.56 325 ARG A O 1
ATOM 2611 N N . PHE A 1 326 ? 2.904 -33.625 2.914 1 93.81 326 PHE A N 1
ATOM 2612 C CA . PHE A 1 326 ? 3.098 -33.25 1.52 1 93.81 326 PHE A CA 1
ATOM 2613 C C . PHE A 1 326 ? 4.402 -32.469 1.345 1 93.81 326 PHE A C 1
ATOM 2615 O O . PHE A 1 326 ? 4.645 -31.484 2.037 1 93.81 326 PHE A O 1
ATOM 2622 N N . GLN A 1 327 ? 5.242 -32.906 0.445 1 95.88 327 GLN A N 1
ATOM 2623 C CA . GLN A 1 327 ? 6.434 -32.156 0.088 1 95.88 327 GLN A CA 1
ATOM 2624 C C . GLN A 1 327 ? 6.406 -31.734 -1.381 1 95.88 327 GLN A C 1
ATOM 2626 O O . GLN A 1 327 ? 6.73 -32.531 -2.262 1 95.88 327 GLN A O 1
ATOM 2631 N N . LEU A 1 328 ? 6.125 -30.516 -1.606 1 96.44 328 LEU A N 1
ATOM 2632 C CA . LEU A 1 328 ? 6.023 -29.969 -2.959 1 96.44 328 LEU A CA 1
ATOM 2633 C C . LEU A 1 328 ? 7.406 -29.641 -3.518 1 96.44 328 LEU A C 1
ATOM 2635 O O . LEU A 1 328 ? 7.648 -29.812 -4.715 1 96.44 328 LEU A O 1
ATOM 2639 N N . TRP A 1 329 ? 8.312 -29.094 -2.615 1 97.38 329 TRP A N 1
ATOM 2640 C CA . TRP A 1 329 ? 9.602 -28.625 -3.096 1 97.38 329 TRP A CA 1
ATOM 2641 C C . TRP A 1 329 ? 10.461 -29.781 -3.576 1 97.38 329 TRP A C 1
ATOM 2643 O O . TRP A 1 329 ? 10.398 -30.875 -3.018 1 97.38 329 TRP A O 1
ATOM 2653 N N . ARG A 1 330 ? 11.117 -29.609 -4.703 1 97.88 330 ARG A N 1
ATOM 2654 C CA . ARG A 1 330 ? 11.922 -30.641 -5.355 1 97.88 330 ARG A CA 1
ATOM 2655 C C . ARG A 1 330 ? 12.836 -30.031 -6.414 1 97.88 330 ARG A C 1
ATOM 2657 O O . ARG A 1 330 ? 12.742 -28.844 -6.715 1 97.88 330 ARG A O 1
ATOM 2664 N N . GLU A 1 331 ? 13.727 -30.859 -6.914 1 97.62 331 GLU A N 1
ATOM 2665 C CA . GLU A 1 331 ? 14.664 -30.391 -7.934 1 97.62 331 GLU A CA 1
ATOM 2666 C C . GLU A 1 331 ? 14.586 -31.25 -9.188 1 97.62 331 GLU A C 1
ATOM 2668 O O . GLU A 1 331 ? 14.164 -32.406 -9.133 1 97.62 331 GLU A O 1
ATOM 2673 N N . PHE A 1 332 ? 14.867 -30.734 -10.312 1 98.06 332 PHE A N 1
ATOM 2674 C CA . PHE A 1 332 ? 15.039 -31.391 -11.602 1 98.06 332 PHE A CA 1
ATOM 2675 C C . PHE A 1 332 ? 16.422 -31.094 -12.188 1 98.06 332 PHE A C 1
ATOM 2677 O O . PHE A 1 332 ? 16.891 -29.953 -12.117 1 98.06 332 PHE A O 1
ATOM 2684 N N . GLU A 1 333 ? 17.031 -32.094 -12.695 1 97.94 333 GLU A N 1
ATOM 2685 C CA . GLU A 1 333 ? 18.312 -31.922 -13.367 1 97.94 333 GLU A CA 1
ATOM 2686 C C . GLU A 1 333 ? 18.188 -32.188 -14.867 1 97.94 333 GLU A C 1
ATOM 2688 O O . GLU A 1 333 ? 17.719 -33.219 -15.297 1 97.94 333 GLU A O 1
ATOM 2693 N N . PHE A 1 334 ? 18.516 -31.266 -15.594 1 98.5 334 PHE A N 1
ATOM 2694 C CA . PHE A 1 334 ? 18.562 -31.375 -17.047 1 98.5 334 PHE A CA 1
ATOM 2695 C C . PHE A 1 334 ? 20.016 -31.5 -17.531 1 98.5 334 PHE A C 1
ATOM 2697 O O . PHE A 1 334 ? 20.562 -30.562 -18.078 1 98.5 334 PHE A O 1
ATOM 2704 N N . GLY A 1 335 ? 20.484 -32.719 -17.25 1 97.94 335 GLY A N 1
ATOM 2705 C CA . GLY A 1 335 ? 21.891 -32.906 -17.516 1 97.94 335 GLY A CA 1
ATOM 2706 C C . GLY A 1 335 ? 22.781 -31.953 -16.734 1 97.94 335 GLY A C 1
ATOM 2707 O O . GLY A 1 335 ? 22.531 -31.672 -15.57 1 97.94 335 GLY A O 1
ATOM 2708 N N . ASP A 1 336 ? 23.875 -31.609 -17.391 1 98.06 336 ASP A N 1
ATOM 2709 C CA . ASP A 1 336 ? 24.812 -30.688 -16.766 1 98.06 336 ASP A CA 1
ATOM 2710 C C . ASP A 1 336 ? 24.516 -29.25 -17.172 1 98.06 336 ASP A C 1
ATOM 2712 O O . ASP A 1 336 ? 25.344 -28.359 -16.938 1 98.06 336 ASP A O 1
ATOM 2716 N N . LEU A 1 337 ? 23.312 -29.031 -17.703 1 98.44 337 LEU A N 1
ATOM 2717 C CA . LEU A 1 337 ? 23.016 -27.719 -18.25 1 98.44 337 LEU A CA 1
ATOM 2718 C C . LEU A 1 337 ? 22.156 -26.906 -17.266 1 98.44 337 LEU A C 1
ATOM 2720 O O . LEU A 1 337 ? 22.438 -25.734 -17.016 1 98.44 337 LEU A O 1
ATOM 2724 N N . VAL A 1 338 ? 21.141 -27.5 -16.688 1 98.56 338 VAL A N 1
ATOM 2725 C CA . VAL A 1 338 ? 20.219 -26.75 -15.828 1 98.56 338 VAL A CA 1
ATOM 2726 C C . VAL A 1 338 ? 19.875 -27.562 -14.586 1 98.56 338 VAL A C 1
ATOM 2728 O O . VAL A 1 338 ? 19.547 -28.75 -14.688 1 98.56 338 VAL A O 1
ATOM 2731 N N . THR A 1 339 ? 20 -26.984 -13.453 1 98.38 339 THR A N 1
ATOM 2732 C CA . THR A 1 339 ? 19.328 -27.422 -12.234 1 98.38 339 THR A CA 1
ATOM 2733 C C . THR A 1 339 ? 18.156 -26.516 -11.898 1 98.38 339 THR A C 1
ATOM 2735 O O . THR A 1 339 ? 18.312 -25.297 -11.75 1 98.38 339 THR A O 1
ATOM 2738 N N . LEU A 1 340 ? 16.969 -27.125 -11.82 1 98.69 340 LEU A N 1
ATOM 2739 C CA . LEU A 1 340 ? 15.758 -26.391 -11.477 1 98.69 340 LEU A CA 1
ATOM 2740 C C . LEU A 1 340 ? 15.273 -26.75 -10.078 1 98.69 340 LEU A C 1
ATOM 2742 O O . LEU A 1 340 ? 14.953 -27.922 -9.82 1 98.69 340 LEU A O 1
ATOM 2746 N N . ALA A 1 341 ? 15.32 -25.781 -9.172 1 98.62 341 ALA A N 1
ATOM 2747 C CA . ALA A 1 341 ? 14.758 -25.953 -7.836 1 98.62 341 ALA A CA 1
ATOM 2748 C C . ALA A 1 341 ? 13.383 -25.297 -7.734 1 98.62 341 ALA A C 1
ATOM 2750 O O . ALA A 1 341 ? 13.234 -24.094 -7.988 1 98.62 341 ALA A O 1
ATOM 2751 N N . MET A 1 342 ? 12.359 -26.062 -7.398 1 98.31 342 MET A N 1
ATOM 2752 C CA . MET A 1 342 ? 11.008 -25.547 -7.195 1 98.31 342 MET A CA 1
ATOM 2753 C C . MET A 1 342 ? 10.633 -25.562 -5.719 1 98.31 342 MET A C 1
ATOM 2755 O O . MET A 1 342 ? 10.766 -26.578 -5.051 1 98.31 342 MET A O 1
ATOM 2759 N N . THR A 1 343 ? 10.156 -24.359 -5.227 1 98.25 343 THR A N 1
ATOM 2760 C CA . THR A 1 343 ? 9.891 -24.25 -3.797 1 98.25 343 THR A CA 1
ATOM 2761 C C . THR A 1 343 ? 8.391 -24.188 -3.529 1 98.25 343 THR A C 1
ATOM 2763 O O . THR A 1 343 ? 7.602 -24 -4.457 1 98.25 343 THR A O 1
ATOM 2766 N N . ASP A 1 344 ? 8.047 -24.484 -2.277 1 97.38 344 ASP A N 1
ATOM 2767 C CA . ASP A 1 344 ? 6.73 -24.281 -1.685 1 97.38 344 ASP A CA 1
ATOM 2768 C C . ASP A 1 344 ? 6.715 -23.031 -0.796 1 97.38 344 ASP A C 1
ATOM 2770 O O . ASP A 1 344 ? 7.301 -23.031 0.288 1 97.38 344 ASP A O 1
ATOM 2774 N N . GLU A 1 345 ? 5.922 -22.078 -1.193 1 96.31 345 GLU A N 1
ATOM 2775 C CA . GLU A 1 345 ? 5.941 -20.812 -0.458 1 96.31 345 GLU A CA 1
ATOM 2776 C C . GLU A 1 345 ? 4.652 -20.625 0.332 1 96.31 345 GLU A C 1
ATOM 2778 O O . GLU A 1 345 ? 4.352 -19.5 0.767 1 96.31 345 GLU A O 1
ATOM 2783 N N . ARG A 1 346 ? 3.896 -21.688 0.599 1 94.94 346 ARG A N 1
ATOM 2784 C CA . ARG A 1 346 ? 2.594 -21.438 1.204 1 94.94 346 ARG A CA 1
ATOM 2785 C C . ARG A 1 346 ? 2.396 -22.281 2.457 1 94.94 346 ARG A C 1
ATOM 2787 O O . ARG A 1 346 ? 1.788 -21.828 3.43 1 94.94 346 ARG A O 1
ATOM 2794 N N . LEU A 1 347 ? 2.924 -23.438 2.547 1 94.44 347 LEU A N 1
ATOM 2795 C CA . LEU A 1 347 ? 2.615 -24.344 3.648 1 94.44 347 LEU A CA 1
ATOM 2796 C C . LEU A 1 347 ? 3.4 -23.969 4.898 1 94.44 347 LEU A C 1
ATOM 2798 O O . LEU A 1 347 ? 3.061 -24.391 6.004 1 94.44 347 LEU A O 1
ATOM 2802 N N . PHE A 1 348 ? 4.453 -23.172 4.75 1 94.81 348 PHE A N 1
ATOM 2803 C CA . PHE A 1 348 ? 5.352 -22.906 5.867 1 94.81 348 PHE A CA 1
ATOM 2804 C C . PHE A 1 348 ? 5.375 -21.422 6.195 1 94.81 348 PHE A C 1
ATOM 2806 O O . PHE A 1 348 ? 5.98 -21 7.184 1 94.81 348 PHE A O 1
ATOM 2813 N N . ARG A 1 349 ? 4.723 -20.609 5.461 1 93.81 349 ARG A N 1
ATOM 2814 C CA . ARG A 1 349 ? 4.824 -19.141 5.453 1 93.81 349 ARG A CA 1
ATOM 2815 C C . ARG A 1 349 ? 4.188 -18.547 6.699 1 93.81 349 ARG A C 1
ATOM 2817 O O . ARG A 1 349 ? 3.061 -18.906 7.062 1 93.81 349 ARG A O 1
ATOM 2824 N N . ASP A 1 350 ? 4.934 -17.609 7.344 1 89.88 350 ASP A N 1
ATOM 2825 C CA . ASP A 1 350 ? 4.363 -16.828 8.43 1 89.88 350 ASP A CA 1
ATOM 2826 C C . ASP A 1 350 ? 3.334 -15.82 7.91 1 89.88 350 ASP A C 1
ATOM 2828 O O . ASP A 1 350 ? 3.295 -15.531 6.715 1 89.88 350 ASP A O 1
ATOM 2832 N N . PRO A 1 351 ? 2.549 -15.328 8.805 1 82.75 351 PRO A N 1
ATOM 2833 C CA . PRO A 1 351 ? 1.552 -14.352 8.352 1 82.75 351 PRO A CA 1
ATOM 2834 C C . PRO A 1 351 ? 2.18 -13.133 7.68 1 82.75 351 PRO A C 1
ATOM 2836 O O . PRO A 1 351 ? 3.238 -12.664 8.109 1 82.75 351 PRO A O 1
ATOM 2839 N N . PRO A 1 352 ? 1.606 -12.82 6.566 1 71.25 352 PRO A N 1
ATOM 2840 C CA . PRO A 1 352 ? 2.15 -11.625 5.906 1 71.25 352 PRO A CA 1
ATOM 2841 C C . PRO A 1 352 ? 2.111 -10.391 6.797 1 71.25 352 PRO A C 1
ATOM 2843 O O . PRO A 1 352 ? 1.273 -10.297 7.699 1 71.25 352 PRO A O 1
ATOM 2846 N N . ARG A 1 353 ? 3.236 -9.547 6.539 1 63 353 ARG A N 1
ATOM 2847 C CA . ARG A 1 353 ? 3.27 -8.273 7.25 1 63 353 ARG A CA 1
ATOM 2848 C C . ARG A 1 353 ? 2.332 -7.258 6.605 1 63 353 ARG A C 1
ATOM 2850 O O . ARG A 1 353 ? 2.035 -7.355 5.41 1 63 353 ARG A O 1
ATOM 2857 N N . GLU A 1 354 ? 1.922 -6.41 7.449 1 51.06 354 GLU A N 1
ATOM 2858 C CA . GLU A 1 354 ? 1.135 -5.293 6.938 1 51.06 354 GLU A CA 1
ATOM 2859 C C . GLU A 1 354 ? 1.968 -4.41 6.012 1 51.06 354 GLU A C 1
ATOM 2861 O O . GLU A 1 354 ? 3.172 -4.246 6.219 1 51.06 354 GLU A O 1
ATOM 2866 N N . ALA A 1 355 ? 1.413 -4.223 4.672 1 49.28 355 ALA A N 1
ATOM 2867 C CA . ALA A 1 355 ? 2.1 -3.199 3.885 1 49.28 355 ALA A CA 1
ATOM 2868 C C . ALA A 1 355 ? 2.27 -1.912 4.684 1 49.28 355 ALA A C 1
ATOM 2870 O O . ALA A 1 355 ? 1.29 -1.346 5.176 1 49.28 355 ALA A O 1
ATOM 2871 N N . ILE A 1 356 ? 3.18 -1.708 5.523 1 44.81 356 ILE A N 1
ATOM 2872 C CA . ILE A 1 356 ? 3.309 -0.517 6.355 1 44.81 356 ILE A CA 1
ATOM 2873 C C . ILE A 1 356 ? 3.99 0.596 5.562 1 44.81 356 ILE A C 1
ATOM 2875 O O . ILE A 1 356 ? 5.02 0.369 4.922 1 44.81 356 ILE A O 1
ATOM 2879 N N . PRO A 1 357 ? 3.143 1.636 5.23 1 42.78 357 PRO A N 1
ATOM 2880 C CA . PRO A 1 357 ? 3.824 2.832 4.734 1 42.78 357 PRO A CA 1
ATOM 2881 C C . PRO A 1 357 ? 5.02 3.232 5.602 1 42.78 357 PRO A C 1
ATOM 2883 O O . PRO A 1 357 ? 4.852 3.549 6.781 1 42.78 357 PRO A O 1
ATOM 2886 N N . THR A 1 358 ? 5.844 2.467 5.906 1 43.44 358 THR A N 1
ATOM 2887 C CA . THR A 1 358 ? 6.914 3.064 6.695 1 43.44 358 THR A CA 1
ATOM 2888 C C . THR A 1 358 ? 8.188 3.203 5.863 1 43.44 358 THR A C 1
ATOM 2890 O O . THR A 1 358 ? 8.477 2.357 5.016 1 43.44 358 THR A O 1
ATOM 2893 N N . PRO A 1 359 ? 8.484 4.387 5.758 1 40.19 359 PRO A N 1
ATOM 2894 C CA . PRO A 1 359 ? 9.82 4.418 5.148 1 40.19 359 PRO A CA 1
ATOM 2895 C C . PRO A 1 359 ? 10.641 3.166 5.457 1 40.19 359 PRO A C 1
ATOM 2897 O O . PRO A 1 359 ? 11.453 2.738 4.633 1 40.19 359 PRO A O 1
ATOM 2900 N N . ASP A 1 360 ? 10.617 2.791 6.781 1 39.34 360 ASP A N 1
ATOM 2901 C CA . ASP A 1 360 ? 11.578 1.869 7.379 1 39.34 360 ASP A CA 1
ATOM 2902 C C . ASP A 1 360 ? 11.023 0.448 7.422 1 39.34 360 ASP A C 1
ATOM 2904 O O . ASP A 1 360 ? 11.695 -0.475 7.883 1 39.34 360 ASP A O 1
ATOM 2908 N N . ASN A 1 361 ? 9.859 0.332 7.223 1 42.09 361 ASN A N 1
ATOM 2909 C CA . ASN A 1 361 ? 9.344 -0.907 7.793 1 42.09 361 ASN A CA 1
ATOM 2910 C C . ASN A 1 361 ? 9.719 -2.117 6.945 1 42.09 361 ASN A C 1
ATOM 2912 O O . ASN A 1 361 ? 9.359 -3.248 7.277 1 42.09 361 ASN A O 1
ATOM 2916 N N . VAL A 1 362 ? 10.141 -1.853 5.703 1 47.5 362 VAL A N 1
ATOM 2917 C CA . VAL A 1 362 ? 10.57 -3.049 4.988 1 47.5 362 VAL A CA 1
ATOM 2918 C C . VAL A 1 362 ? 12.094 -3.15 5.016 1 47.5 362 VAL A C 1
ATOM 2920 O O . VAL A 1 362 ? 12.789 -2.145 4.875 1 47.5 362 VAL A O 1
ATOM 2923 N N . GLY A 1 363 ? 12.688 -3.816 5.898 1 50.72 363 GLY A N 1
ATOM 2924 C CA . GLY A 1 363 ? 14.086 -4.191 6.035 1 50.72 363 GLY A CA 1
ATOM 2925 C C . GLY A 1 363 ? 14.352 -5.094 7.227 1 50.72 363 GLY A C 1
ATOM 2926 O O . GLY A 1 363 ? 13.516 -5.199 8.125 1 50.72 363 GLY A O 1
ATOM 2927 N N . PRO A 1 364 ? 15.234 -5.852 6.973 1 49.91 364 PRO A N 1
ATOM 2928 C CA . PRO A 1 364 ? 15.539 -6.875 7.977 1 49.91 364 PRO A CA 1
ATOM 2929 C C . PRO A 1 364 ? 15.594 -6.309 9.398 1 49.91 364 PRO A C 1
ATOM 2931 O O . PRO A 1 364 ? 15.328 -7.027 10.359 1 49.91 364 PRO A O 1
ATOM 2934 N N . HIS A 1 365 ? 15.711 -5.012 9.406 1 49.78 365 HIS A N 1
ATOM 2935 C CA . HIS A 1 365 ? 15.945 -4.488 10.75 1 49.78 365 HIS A CA 1
ATOM 2936 C C . HIS A 1 365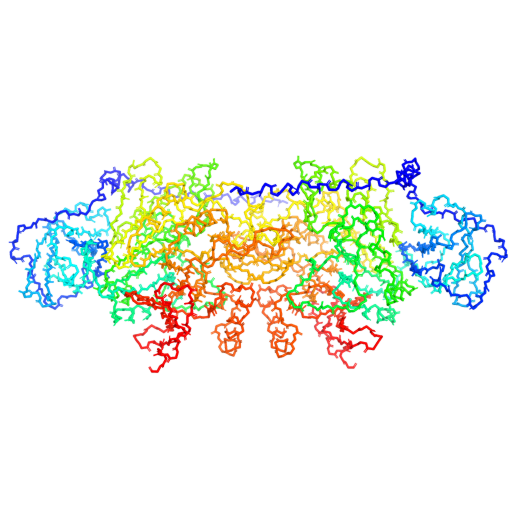 ? 14.625 -4.23 11.477 1 49.78 365 HIS A C 1
ATOM 2938 O O . HIS A 1 365 ? 14.594 -4.191 12.711 1 49.78 365 HIS A O 1
ATOM 2944 N N . ARG A 1 366 ? 13.617 -4.086 10.727 1 55.72 366 ARG A N 1
ATOM 2945 C CA . ARG A 1 366 ? 12.344 -3.795 11.391 1 55.72 366 ARG A CA 1
ATOM 2946 C C . ARG A 1 366 ? 11.414 -5 11.328 1 55.72 366 ARG A C 1
ATOM 2948 O O . ARG A 1 366 ? 10.344 -4.992 11.945 1 55.72 366 ARG A O 1
ATOM 2955 N N . GLU A 1 367 ? 11.891 -5.871 10.617 1 67.75 367 GLU A N 1
ATOM 2956 C CA . GLU A 1 367 ? 11.141 -7.121 10.562 1 67.75 367 GLU A CA 1
ATOM 2957 C C . GLU A 1 367 ? 11.352 -7.949 11.828 1 67.75 367 GLU A C 1
ATOM 2959 O O . GLU A 1 367 ? 12.484 -8.094 12.289 1 67.75 367 GLU A O 1
ATOM 2964 N N . PRO A 1 368 ? 10.18 -8.305 12.367 1 64.62 368 PRO A N 1
ATOM 2965 C CA . PRO A 1 368 ? 10.383 -9.25 13.469 1 64.62 368 PRO A CA 1
ATOM 2966 C C . PRO A 1 368 ? 11.312 -10.406 13.094 1 64.62 368 PRO A C 1
ATOM 2968 O O . PRO A 1 368 ? 11.242 -10.914 11.977 1 64.62 368 PRO A O 1
ATOM 2971 N N . PRO A 1 369 ? 12.203 -10.648 13.922 1 67.5 369 PRO A N 1
ATOM 2972 C CA . PRO A 1 369 ? 13.133 -11.734 13.617 1 67.5 369 PRO A CA 1
ATOM 2973 C C . PRO A 1 369 ? 12.438 -13.086 13.492 1 67.5 369 PRO A C 1
ATOM 2975 O O . PRO A 1 369 ? 11.375 -13.297 14.094 1 67.5 369 PRO A O 1
ATOM 2978 N N . GLY A 1 370 ? 12.977 -13.922 12.727 1 78.38 370 GLY A N 1
ATOM 2979 C CA . GLY A 1 370 ? 12.57 -15.32 12.68 1 78.38 370 GLY A CA 1
ATOM 2980 C C . GLY A 1 370 ? 11.438 -15.578 11.703 1 78.38 370 GLY A C 1
ATOM 2981 O O . GLY A 1 370 ? 10.953 -16.703 11.594 1 78.38 370 GLY A O 1
ATOM 2982 N N . ARG A 1 371 ? 10.992 -14.57 10.992 1 86.75 371 ARG A N 1
ATOM 2983 C CA . ARG A 1 371 ? 9.945 -14.812 10 1 86.75 371 ARG A CA 1
ATOM 2984 C C . ARG A 1 371 ? 10.469 -15.672 8.859 1 86.75 371 ARG A C 1
ATOM 2986 O O . ARG A 1 371 ? 11.625 -15.539 8.453 1 86.75 371 ARG A O 1
ATOM 2993 N N . THR A 1 372 ? 9.516 -16.547 8.305 1 92.88 372 THR A N 1
ATOM 2994 C CA . THR A 1 372 ? 9.977 -17.453 7.254 1 92.88 372 THR A CA 1
ATOM 2995 C C . THR A 1 372 ? 8.891 -17.641 6.199 1 92.88 372 THR A C 1
ATOM 2997 O O . THR A 1 372 ? 7.699 -17.656 6.516 1 92.88 372 THR A O 1
ATOM 3000 N N . MET A 1 373 ? 9.289 -17.688 5.023 1 94.81 373 MET A N 1
ATOM 3001 C CA . MET A 1 373 ? 8.453 -18.062 3.883 1 94.81 373 MET A CA 1
ATOM 3002 C C . MET A 1 373 ? 8.547 -19.562 3.6 1 94.81 373 MET A C 1
ATOM 3004 O O . MET A 1 373 ? 7.531 -20.219 3.385 1 94.81 373 MET A O 1
ATOM 3008 N N . LEU A 1 374 ? 9.703 -20.125 3.676 1 97.31 374 LEU A N 1
ATOM 3009 C CA . LEU A 1 374 ? 9.961 -21.469 3.176 1 97.31 374 LEU A CA 1
ATOM 3010 C C . LEU A 1 374 ? 10 -22.469 4.32 1 97.31 374 LEU A C 1
ATOM 3012 O O . LEU A 1 374 ? 9.875 -23.672 4.094 1 97.31 374 LEU A O 1
ATOM 3016 N N . GLY A 1 375 ? 10.125 -22.047 5.57 1 95.81 375 GLY A N 1
ATOM 3017 C CA . GLY A 1 375 ? 10.523 -22.953 6.637 1 95.81 375 GLY A CA 1
ATOM 3018 C C . GLY A 1 375 ? 12 -23.297 6.609 1 95.81 375 GLY A C 1
ATOM 3019 O O . GLY A 1 375 ? 12.641 -23.234 5.555 1 95.81 375 GLY A O 1
ATOM 3020 N N . ASP A 1 376 ? 12.562 -23.719 7.688 1 94.88 376 ASP A N 1
ATOM 3021 C CA . ASP A 1 376 ? 14 -23.891 7.852 1 94.88 376 ASP A CA 1
ATOM 3022 C C . ASP A 1 376 ? 14.539 -24.969 6.914 1 94.88 376 ASP A C 1
ATOM 3024 O O . ASP A 1 376 ? 15.523 -24.75 6.203 1 94.88 376 ASP A O 1
ATOM 3028 N N . ASP A 1 377 ? 13.938 -26.141 6.887 1 96.75 377 ASP A N 1
ATOM 3029 C CA . ASP A 1 377 ? 14.445 -27.281 6.113 1 96.75 377 ASP A CA 1
ATOM 3030 C C . ASP A 1 377 ? 14.453 -26.953 4.621 1 96.75 377 ASP A C 1
ATOM 3032 O O . ASP A 1 377 ? 15.445 -27.203 3.932 1 96.75 377 ASP A O 1
ATOM 3036 N N . GLN A 1 378 ? 13.391 -26.453 4.137 1 97.81 378 GLN A N 1
ATOM 3037 C CA . GLN A 1 378 ? 13.289 -26.125 2.717 1 97.81 378 GLN A CA 1
ATOM 3038 C C . GLN A 1 378 ? 14.266 -25.016 2.338 1 97.81 378 GLN A C 1
ATOM 3040 O O . GLN A 1 378 ? 14.875 -25.062 1.268 1 97.81 378 GLN A O 1
ATOM 3045 N N . ARG A 1 379 ? 14.383 -23.984 3.221 1 98 379 ARG A N 1
ATOM 3046 C CA . ARG A 1 379 ? 15.328 -22.891 2.961 1 98 379 ARG A CA 1
ATOM 3047 C C . ARG A 1 379 ? 16.75 -23.438 2.799 1 98 379 ARG A C 1
ATOM 3049 O O . ARG A 1 379 ? 17.438 -23.094 1.833 1 98 379 ARG A O 1
ATOM 3056 N N . GLU A 1 380 ? 17.188 -24.25 3.744 1 98.06 380 GLU A N 1
ATOM 3057 C CA . GLU A 1 380 ? 18.547 -24.797 3.684 1 98.06 380 GLU A CA 1
ATOM 3058 C C . GLU A 1 380 ? 18.703 -25.719 2.473 1 98.06 380 GLU A C 1
ATOM 3060 O O . GLU A 1 380 ? 19.75 -25.719 1.826 1 98.06 380 GLU A O 1
ATOM 3065 N N . TRP A 1 381 ? 17.672 -26.516 2.219 1 98.5 381 TRP A N 1
ATOM 3066 C CA . TRP A 1 381 ? 17.672 -27.359 1.028 1 98.5 381 TRP A CA 1
ATOM 3067 C C . TRP A 1 381 ? 17.875 -26.516 -0.231 1 98.5 381 TRP A C 1
ATOM 3069 O O . TRP A 1 381 ? 18.641 -26.891 -1.117 1 98.5 381 TRP A O 1
ATOM 3079 N N . LEU A 1 382 ? 17.156 -25.422 -0.342 1 98.69 382 LEU A N 1
ATOM 3080 C CA . LEU A 1 382 ? 17.266 -24.547 -1.505 1 98.69 382 LEU A CA 1
ATOM 3081 C C . LEU A 1 382 ? 18.688 -24.016 -1.652 1 98.69 382 LEU A C 1
ATOM 3083 O O . LEU A 1 382 ? 19.266 -24.047 -2.744 1 98.69 382 LEU A O 1
ATOM 3087 N N . ILE A 1 383 ? 19.219 -23.5 -0.549 1 98.38 383 ILE A N 1
ATOM 3088 C CA . ILE A 1 383 ? 20.562 -22.953 -0.552 1 98.38 383 ILE A CA 1
ATOM 3089 C C . ILE A 1 383 ? 21.562 -24.031 -0.987 1 98.38 383 ILE A C 1
ATOM 3091 O O . ILE A 1 383 ? 22.391 -23.797 -1.863 1 98.38 383 ILE A O 1
ATOM 3095 N N . ASP A 1 384 ? 21.422 -25.219 -0.453 1 98.5 384 ASP A N 1
ATOM 3096 C CA . ASP A 1 384 ? 22.328 -26.312 -0.786 1 98.5 384 ASP A CA 1
ATOM 3097 C C . ASP A 1 384 ? 22.188 -26.719 -2.256 1 98.5 384 ASP A C 1
ATOM 3099 O O . ASP A 1 384 ? 23.188 -26.984 -2.922 1 98.5 384 ASP A O 1
ATOM 3103 N N . THR A 1 385 ? 20.969 -26.766 -2.701 1 98.25 385 THR A N 1
ATOM 3104 C CA . THR A 1 385 ? 20.719 -27.156 -4.082 1 98.25 385 THR A CA 1
ATOM 3105 C C . THR A 1 385 ? 21.344 -26.172 -5.055 1 98.25 385 THR A C 1
ATOM 3107 O O . THR A 1 385 ? 22.016 -26.562 -6.012 1 98.25 385 THR A O 1
ATOM 3110 N N . ILE A 1 386 ? 21.203 -24.906 -4.754 1 97.94 386 ILE A N 1
ATOM 3111 C CA . ILE A 1 386 ? 21.672 -23.859 -5.652 1 97.94 386 ILE A CA 1
ATOM 3112 C C . ILE A 1 386 ? 23.203 -23.766 -5.578 1 97.94 386 ILE A C 1
ATOM 3114 O O . ILE A 1 386 ? 23.875 -23.734 -6.609 1 97.94 386 ILE A O 1
ATOM 3118 N N . THR A 1 387 ? 23.734 -23.781 -4.383 1 97.62 387 THR A N 1
ATOM 3119 C CA . THR A 1 387 ? 25.172 -23.547 -4.211 1 97.62 387 THR A CA 1
ATOM 3120 C C . THR A 1 387 ? 25.953 -24.812 -4.504 1 97.62 387 THR A C 1
ATOM 3122 O O . THR A 1 387 ? 27.156 -24.766 -4.793 1 97.62 387 THR A O 1
ATOM 3125 N N . GLY A 1 388 ? 25.297 -25.953 -4.449 1 96.94 388 GLY A N 1
ATOM 3126 C CA . GLY A 1 388 ? 25.984 -27.219 -4.656 1 96.94 388 GLY A CA 1
ATOM 3127 C C . GLY A 1 388 ? 25.906 -27.703 -6.09 1 96.94 388 GLY A C 1
ATOM 3128 O O . GLY A 1 388 ? 26.547 -28.703 -6.449 1 96.94 388 GLY A O 1
ATOM 3129 N N . SER A 1 389 ? 25.188 -27.078 -6.977 1 95.88 389 SER A N 1
ATOM 3130 C CA . SER A 1 389 ? 24.984 -27.531 -8.344 1 95.88 389 SER A CA 1
ATOM 3131 C C . SER A 1 389 ? 26.219 -27.266 -9.203 1 95.88 389 SER A C 1
ATOM 3133 O O . SER A 1 389 ? 26.859 -26.219 -9.078 1 95.88 389 SER A O 1
ATOM 3135 N N . ASP A 1 390 ? 26.5 -28.172 -10.156 1 94.31 390 ASP A N 1
ATOM 3136 C CA . ASP A 1 390 ? 27.578 -28 -11.117 1 94.31 390 ASP A CA 1
ATOM 3137 C C . ASP A 1 390 ? 27.031 -27.688 -12.508 1 94.31 390 ASP A C 1
ATOM 3139 O O . ASP A 1 390 ? 27.781 -27.672 -13.484 1 94.31 390 ASP A O 1
ATOM 3143 N N . ALA A 1 391 ? 25.734 -27.5 -12.562 1 97.12 391 ALA A N 1
ATOM 3144 C CA . ALA A 1 391 ? 25.125 -27.188 -13.859 1 97.12 391 ALA A CA 1
ATOM 3145 C C . ALA A 1 391 ? 25.531 -25.797 -14.328 1 97.12 391 ALA A C 1
ATOM 3147 O O . ALA A 1 391 ? 25.891 -24.938 -13.516 1 97.12 391 ALA A O 1
ATOM 3148 N N . THR A 1 392 ? 25.469 -25.578 -15.641 1 97.88 392 THR A N 1
ATOM 3149 C CA . THR A 1 392 ? 25.766 -24.266 -16.203 1 97.88 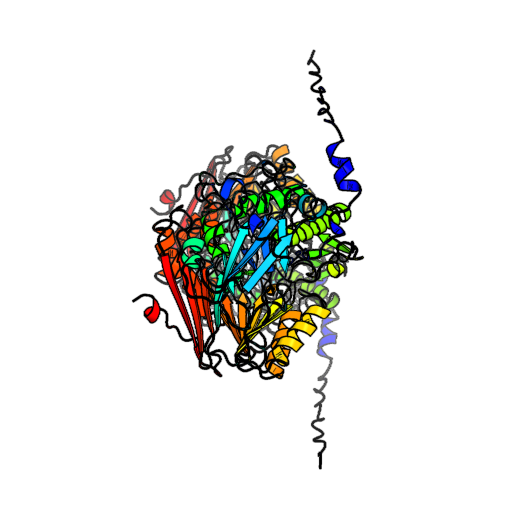392 THR A CA 1
ATOM 3150 C C . THR A 1 392 ? 24.828 -23.219 -15.625 1 97.88 392 THR A C 1
ATOM 3152 O O . THR A 1 392 ? 25.266 -22.125 -15.25 1 97.88 392 THR A O 1
ATOM 3155 N N . TRP A 1 393 ? 23.562 -23.531 -15.57 1 98.5 393 TRP A N 1
ATOM 3156 C CA . TRP A 1 393 ? 22.531 -22.625 -15.047 1 98.5 393 TRP A CA 1
ATOM 3157 C C . TRP A 1 393 ? 21.859 -23.219 -13.812 1 98.5 393 TRP A C 1
ATOM 3159 O O . TRP A 1 393 ? 21.562 -24.422 -13.781 1 98.5 393 TRP A O 1
ATOM 3169 N N . THR A 1 394 ? 21.703 -22.484 -12.812 1 98.38 394 THR A N 1
ATOM 3170 C CA . THR A 1 394 ? 20.906 -22.828 -11.648 1 98.38 394 THR A CA 1
ATOM 3171 C C . THR A 1 394 ? 19.656 -21.953 -11.578 1 98.38 394 THR A C 1
ATOM 3173 O O . THR A 1 394 ? 19.734 -20.734 -11.539 1 98.38 394 THR A O 1
ATOM 3176 N N . VAL A 1 395 ? 18.516 -22.609 -11.57 1 98.75 395 VAL A N 1
ATOM 3177 C CA . VAL A 1 395 ? 17.234 -21.922 -11.734 1 98.75 395 VAL A CA 1
ATOM 3178 C C . VAL A 1 395 ? 16.359 -22.156 -10.5 1 98.75 395 VAL A C 1
ATOM 3180 O O . VAL A 1 395 ? 16.203 -23.297 -10.047 1 98.75 395 VAL A O 1
ATOM 3183 N N . TRP A 1 396 ? 15.844 -21.078 -9.922 1 98.69 396 TRP A N 1
ATOM 3184 C CA . TRP A 1 396 ? 14.883 -21.125 -8.828 1 98.69 396 TRP A CA 1
ATOM 3185 C C . TRP A 1 396 ? 13.477 -20.781 -9.328 1 98.69 396 TRP A C 1
ATOM 3187 O O . TRP A 1 396 ? 13.211 -19.641 -9.719 1 98.69 396 TRP A O 1
ATOM 3197 N N . ALA A 1 397 ? 12.594 -21.797 -9.406 1 98.31 397 ALA A N 1
ATOM 3198 C CA . ALA A 1 397 ? 11.18 -21.547 -9.672 1 98.31 397 ALA A CA 1
ATOM 3199 C C . ALA A 1 397 ? 10.43 -21.234 -8.375 1 98.31 397 ALA A C 1
ATOM 3201 O O . ALA A 1 397 ? 10.227 -22.109 -7.535 1 98.31 397 ALA A O 1
ATOM 3202 N N . ASP A 1 398 ? 10.055 -19.938 -8.32 1 92.94 398 ASP A N 1
ATOM 3203 C CA . ASP A 1 398 ? 9.406 -19.312 -7.172 1 92.94 398 ASP A CA 1
ATOM 3204 C C . ASP A 1 398 ? 8.039 -18.75 -7.547 1 92.94 398 ASP A C 1
ATOM 3206 O O . ASP A 1 398 ? 7.891 -18.141 -8.602 1 92.94 398 ASP A O 1
ATOM 3210 N N . GLU A 1 399 ? 7.117 -18.938 -6.68 1 93.88 399 GLU A N 1
ATOM 3211 C CA . GLU A 1 399 ? 5.75 -18.562 -7.027 1 93.88 399 GLU A CA 1
ATOM 3212 C C . GLU A 1 399 ? 5.574 -17.047 -7.02 1 93.88 399 GLU A C 1
ATOM 3214 O O . GLU A 1 399 ? 4.746 -16.5 -7.754 1 93.88 399 GLU A O 1
ATOM 3219 N N . VAL A 1 400 ? 6.336 -16.391 -6.176 1 95.44 400 VAL A N 1
ATOM 3220 C CA . VAL A 1 400 ? 6.102 -14.977 -5.93 1 95.44 400 VAL A CA 1
ATOM 3221 C C . VAL A 1 400 ? 7.344 -14.172 -6.305 1 95.44 400 VAL A C 1
ATOM 3223 O O . VAL A 1 400 ? 8.43 -14.742 -6.473 1 95.44 400 VAL A O 1
ATOM 3226 N N . LEU A 1 401 ? 7.141 -12.883 -6.465 1 94.5 401 LEU A N 1
ATOM 3227 C CA . LEU A 1 401 ? 8.25 -11.984 -6.77 1 94.5 401 LEU A CA 1
ATOM 3228 C C . LEU A 1 401 ? 9.32 -12.055 -5.688 1 94.5 401 LEU A C 1
ATOM 3230 O O . LEU A 1 401 ? 9.016 -11.953 -4.496 1 94.5 401 LEU A O 1
ATOM 3234 N N . THR A 1 402 ? 10.57 -12.156 -6.129 1 94.94 402 THR A N 1
ATOM 3235 C CA . THR A 1 402 ? 11.672 -12.281 -5.172 1 94.94 402 THR A CA 1
ATOM 3236 C C . THR A 1 402 ? 12.266 -10.914 -4.848 1 94.94 402 THR A C 1
ATOM 3238 O O . THR A 1 402 ? 12.562 -10.617 -3.688 1 94.94 402 THR A O 1
ATOM 3241 N N . VAL A 1 403 ? 12.461 -10.055 -5.895 1 92.44 403 VAL A N 1
ATOM 3242 C CA . VAL A 1 403 ? 13.078 -8.75 -5.695 1 92.44 403 VAL A CA 1
ATOM 3243 C C . VAL A 1 403 ? 12.078 -7.793 -5.059 1 92.44 403 VAL A C 1
ATOM 3245 O O . VAL A 1 403 ? 10.867 -7.996 -5.164 1 92.44 403 VAL A O 1
ATOM 3248 N N . PRO A 1 404 ? 12.594 -6.777 -4.418 1 87.88 404 PRO A N 1
ATOM 3249 C CA . PRO A 1 404 ? 11.664 -5.809 -3.826 1 87.88 404 PRO A CA 1
ATOM 3250 C C . PRO A 1 404 ? 10.906 -5.004 -4.875 1 87.88 404 PRO A C 1
ATOM 3252 O O . PRO A 1 404 ? 11.422 -4.766 -5.973 1 87.88 404 PRO A O 1
ATOM 3255 N N . LEU A 1 405 ? 9.688 -4.668 -4.535 1 85.81 405 LEU A N 1
ATOM 3256 C CA . LEU A 1 405 ? 8.883 -3.758 -5.344 1 85.81 405 LEU A CA 1
ATOM 3257 C C . LEU A 1 405 ? 8.398 -2.576 -4.508 1 85.81 405 LEU A C 1
ATOM 3259 O O . LEU A 1 405 ? 7.508 -2.73 -3.666 1 85.81 405 LEU A O 1
ATOM 3263 N N . ARG A 1 406 ? 8.922 -1.434 -4.816 1 79 406 ARG A N 1
ATOM 3264 C CA . ARG A 1 406 ? 8.578 -0.193 -4.129 1 79 406 ARG A CA 1
ATOM 3265 C C . ARG A 1 406 ? 7.676 0.68 -4.992 1 79 406 ARG A C 1
ATOM 3267 O O . ARG A 1 406 ? 7.879 0.789 -6.203 1 79 406 ARG A O 1
ATOM 3274 N N . ILE A 1 407 ? 6.648 1.204 -4.375 1 76.81 407 ILE A N 1
ATOM 3275 C CA . ILE A 1 407 ? 5.867 2.26 -5.008 1 76.81 407 ILE A CA 1
ATOM 3276 C C . ILE A 1 407 ? 6.062 3.572 -4.254 1 76.81 407 ILE A C 1
ATOM 3278 O O . ILE A 1 407 ? 5.965 3.607 -3.023 1 76.81 407 ILE A O 1
ATOM 3282 N N . GLY A 1 408 ? 6.395 4.621 -5.039 1 73.5 408 GLY A N 1
ATOM 3283 C CA . GLY A 1 408 ? 6.645 5.906 -4.414 1 73.5 408 GLY A CA 1
ATOM 3284 C C . GLY A 1 408 ? 8.109 6.137 -4.094 1 73.5 408 GLY A C 1
ATOM 3285 O O . GLY A 1 408 ? 8.992 5.562 -4.738 1 73.5 408 GLY A O 1
ATOM 3286 N N . SER A 1 409 ? 8.297 7.133 -3.318 1 70.12 409 SER A N 1
ATOM 3287 C CA . SER A 1 409 ? 9.656 7.484 -2.912 1 70.12 409 SER A CA 1
ATOM 3288 C C . SER A 1 409 ? 9.664 8.172 -1.552 1 70.12 409 SER A C 1
ATOM 3290 O O . SER A 1 409 ? 8.625 8.656 -1.087 1 70.12 409 SER A O 1
ATOM 3292 N N . GLY A 1 410 ? 10.836 8.031 -0.937 1 66.19 410 GLY A N 1
ATOM 3293 C CA . GLY A 1 410 ? 10.969 8.672 0.36 1 66.19 410 GLY A CA 1
ATOM 3294 C C . GLY A 1 410 ? 9.969 8.18 1.383 1 66.19 410 GLY A C 1
ATOM 3295 O O . GLY A 1 410 ? 9.734 6.973 1.5 1 66.19 410 GLY A O 1
ATOM 3296 N N . PRO A 1 411 ? 9.391 9.133 2.096 1 65.44 411 PRO A N 1
ATOM 3297 C CA . PRO A 1 411 ? 8.461 8.727 3.146 1 65.44 411 PRO A CA 1
ATOM 3298 C C . PRO A 1 411 ? 7.141 8.195 2.592 1 65.44 411 PRO A C 1
ATOM 3300 O O . PRO A 1 411 ? 6.367 7.57 3.324 1 65.44 411 PRO A O 1
ATOM 3303 N N . LEU A 1 412 ? 6.91 8.461 1.396 1 66.5 412 LEU A N 1
ATOM 3304 C CA . LEU A 1 412 ? 5.672 7.988 0.782 1 66.5 412 LEU A CA 1
ATOM 3305 C C . LEU A 1 412 ? 5.891 6.652 0.078 1 66.5 412 LEU A C 1
ATOM 3307 O O . LEU A 1 412 ? 5.102 6.262 -0.783 1 66.5 412 LEU A O 1
ATOM 3311 N N . SER A 1 413 ? 6.887 5.895 0.463 1 69.31 413 SER A N 1
ATOM 3312 C CA . SER A 1 413 ? 7.152 4.586 -0.125 1 69.31 413 SER A CA 1
ATOM 3313 C C . SER A 1 413 ? 6.211 3.523 0.438 1 69.31 413 SER A C 1
ATOM 3315 O O . SER A 1 413 ? 5.93 3.514 1.638 1 69.31 413 SER A O 1
ATOM 3317 N N . LEU A 1 414 ? 5.691 2.74 -0.489 1 67.06 414 LEU A N 1
ATOM 3318 C CA . LEU A 1 414 ? 4.879 1.578 -0.146 1 67.06 414 LEU A CA 1
ATOM 3319 C C . LEU A 1 414 ? 5.441 0.313 -0.788 1 67.06 414 LEU A C 1
ATOM 3321 O O . LEU A 1 414 ? 5.934 0.351 -1.918 1 67.06 414 LEU A O 1
ATOM 3325 N N . TYR A 1 415 ? 5.449 -0.733 0.031 1 68.44 415 TYR A N 1
ATOM 3326 C CA . TYR A 1 415 ? 5.742 -2.061 -0.499 1 68.44 415 TYR A CA 1
ATOM 3327 C C . TYR A 1 415 ? 4.492 -2.936 -0.5 1 68.44 415 TYR A C 1
ATOM 3329 O O . TYR A 1 415 ? 4.215 -3.631 0.48 1 68.44 415 TYR A O 1
ATOM 3337 N N . PRO A 1 416 ? 3.861 -2.875 -1.556 1 67.5 416 PRO A N 1
ATOM 3338 C CA . PRO A 1 416 ? 2.512 -3.443 -1.578 1 67.5 416 PRO A CA 1
ATOM 3339 C C . PRO A 1 416 ? 2.518 -4.973 -1.593 1 67.5 416 PRO A C 1
ATOM 3341 O O . PRO A 1 416 ? 1.504 -5.598 -1.271 1 67.5 416 PRO A O 1
ATOM 3344 N N . VAL A 1 417 ? 3.584 -5.586 -1.977 1 68.62 417 VAL A N 1
ATOM 3345 C CA . VAL A 1 417 ? 3.59 -7.031 -2.182 1 68.62 417 VAL A CA 1
ATOM 3346 C C . VAL A 1 417 ? 4.117 -7.727 -0.93 1 68.62 417 VAL A C 1
ATOM 3348 O O . VAL A 1 417 ? 5.113 -8.453 -0.988 1 68.62 417 VAL A O 1
ATOM 3351 N N . GLN A 1 418 ? 3.342 -7.727 0.13 1 69.25 418 GLN A N 1
ATOM 3352 C CA . GLN A 1 418 ? 3.793 -8.234 1.42 1 69.25 418 GLN A CA 1
ATOM 3353 C C . GLN A 1 418 ? 3.629 -9.75 1.502 1 69.25 418 GLN A C 1
ATOM 3355 O O . GLN A 1 418 ? 4.242 -10.398 2.348 1 69.25 418 GLN A O 1
ATOM 3360 N N . GLY A 1 419 ? 2.83 -10.227 0.581 1 74.56 419 GLY A N 1
ATOM 3361 C CA . GLY A 1 419 ? 2.695 -11.672 0.499 1 74.56 419 GLY A CA 1
ATOM 3362 C C . GLY A 1 419 ? 3.881 -12.344 -0.165 1 74.56 419 GLY A C 1
ATOM 3363 O O . GLY A 1 419 ? 4.047 -13.562 -0.065 1 74.56 419 GLY A O 1
ATOM 3364 N N . GLY A 1 420 ? 4.672 -11.562 -0.8 1 84.81 420 GLY A N 1
ATOM 3365 C CA . GLY A 1 420 ? 5.926 -12.031 -1.363 1 84.81 420 GLY A CA 1
ATOM 3366 C C . GLY A 1 420 ? 7.117 -11.805 -0.449 1 84.81 420 GLY A C 1
ATOM 3367 O O . GLY A 1 420 ? 6.957 -11.703 0.77 1 84.81 420 GLY A O 1
ATOM 3368 N N . TRP A 1 421 ? 8.234 -11.766 -0.952 1 90.44 421 TRP A N 1
ATOM 3369 C CA . TRP A 1 421 ? 9.469 -11.773 -0.174 1 90.44 421 TRP A CA 1
ATOM 3370 C C . TRP A 1 421 ? 9.68 -10.438 0.523 1 90.44 421 TRP A C 1
ATOM 3372 O O . TRP A 1 421 ? 10.508 -10.328 1.431 1 90.44 421 TRP A O 1
ATOM 3382 N N . ASP A 1 422 ? 8.93 -9.398 0.091 1 83.62 422 ASP A N 1
ATOM 3383 C CA . ASP A 1 422 ? 8.984 -8.133 0.803 1 83.62 422 ASP A CA 1
ATOM 3384 C C . ASP A 1 422 ? 8.469 -8.273 2.234 1 83.62 422 ASP A C 1
ATOM 3386 O O . ASP A 1 422 ? 8.742 -7.426 3.086 1 83.62 422 ASP A O 1
ATOM 3390 N N . GLY A 1 423 ? 7.762 -9.305 2.494 1 81.25 423 GLY A N 1
ATOM 3391 C CA . GLY A 1 423 ? 7.328 -9.609 3.848 1 81.25 423 GLY A CA 1
ATOM 3392 C C . GLY A 1 423 ? 8.305 -10.492 4.602 1 81.25 423 GLY A C 1
ATOM 3393 O O . GLY A 1 423 ? 8.117 -10.758 5.793 1 81.25 423 GLY A O 1
ATOM 3394 N N . TYR A 1 424 ? 9.328 -10.977 3.994 1 88.31 424 TYR A N 1
ATOM 3395 C CA . TYR A 1 424 ? 10.305 -11.914 4.551 1 88.31 424 TYR A CA 1
ATOM 3396 C C . TYR A 1 424 ? 11.719 -11.531 4.133 1 88.31 424 TYR A C 1
ATOM 3398 O O . TYR A 1 424 ? 12.469 -12.375 3.635 1 88.31 424 TYR A O 1
ATOM 3406 N N . THR A 1 425 ? 12.086 -10.32 4.438 1 85.69 425 THR A N 1
ATOM 3407 C CA . THR A 1 425 ? 13.297 -9.719 3.885 1 85.69 425 THR A CA 1
ATOM 3408 C C . THR A 1 425 ? 14.547 -10.352 4.492 1 85.69 425 THR A C 1
ATOM 3410 O O . THR A 1 425 ? 15.562 -10.492 3.818 1 85.69 425 THR A O 1
ATOM 3413 N N . ARG A 1 426 ? 14.547 -10.758 5.758 1 85.31 426 ARG A N 1
ATOM 3414 C CA . ARG A 1 426 ? 15.711 -11.375 6.387 1 85.31 426 ARG A CA 1
ATOM 3415 C C . ARG A 1 426 ? 16 -12.742 5.762 1 85.31 426 ARG A C 1
ATOM 3417 O O . ARG A 1 426 ? 17.172 -13.078 5.516 1 85.31 426 ARG A O 1
ATOM 3424 N N . GLU A 1 427 ? 14.977 -13.469 5.586 1 91.56 427 GLU A N 1
ATOM 3425 C CA . GLU A 1 427 ? 15.172 -14.773 4.969 1 91.56 427 GLU A CA 1
ATOM 3426 C C . GLU A 1 427 ? 15.633 -14.641 3.521 1 91.56 427 GLU A C 1
ATOM 3428 O O . GLU A 1 427 ? 16.516 -15.375 3.076 1 91.56 427 GLU A O 1
ATOM 3433 N N . ARG A 1 428 ? 15.047 -13.742 2.801 1 92.38 428 ARG A N 1
ATOM 3434 C CA . ARG A 1 428 ? 15.523 -13.477 1.445 1 92.38 428 ARG A CA 1
ATOM 3435 C C . ARG A 1 428 ? 17.016 -13.172 1.435 1 92.38 428 ARG A C 1
ATOM 3437 O O . ARG A 1 428 ? 17.766 -13.719 0.619 1 92.38 428 ARG A O 1
ATOM 3444 N N . MET A 1 429 ? 17.422 -12.312 2.324 1 89.88 429 MET A N 1
ATOM 3445 C CA . MET A 1 429 ? 18.812 -11.898 2.398 1 89.88 429 MET A CA 1
ATOM 3446 C C . MET A 1 429 ? 19.719 -13.086 2.713 1 89.88 429 MET A C 1
ATOM 3448 O O . MET A 1 429 ? 20.812 -13.211 2.152 1 89.88 429 MET A O 1
ATOM 3452 N N . ARG A 1 430 ? 19.25 -13.906 3.607 1 91.88 430 ARG A N 1
ATOM 3453 C CA . ARG A 1 430 ? 20.031 -15.102 3.918 1 91.88 430 ARG A CA 1
ATOM 3454 C C . ARG A 1 430 ? 20.266 -15.945 2.67 1 91.88 430 ARG A C 1
ATOM 3456 O O . ARG A 1 430 ? 21.375 -16.422 2.426 1 91.88 430 ARG A O 1
ATOM 3463 N N . ILE A 1 431 ? 19.25 -16.156 1.923 1 96.44 431 ILE A N 1
ATOM 3464 C CA . ILE A 1 431 ? 19.328 -16.938 0.697 1 96.44 431 ILE A CA 1
ATOM 3465 C C . ILE A 1 431 ? 20.266 -16.25 -0.296 1 96.44 431 ILE A C 1
ATOM 3467 O O . ILE A 1 431 ? 21.203 -16.859 -0.805 1 96.44 431 ILE A O 1
ATOM 3471 N N . THR A 1 432 ? 20.062 -14.953 -0.527 1 95.31 432 THR A N 1
ATOM 3472 C CA . THR A 1 432 ? 20.797 -14.242 -1.559 1 95.31 432 THR A CA 1
ATOM 3473 C C . THR A 1 432 ? 22.266 -14.07 -1.154 1 95.31 432 THR A C 1
ATOM 3475 O O . THR A 1 432 ? 23.156 -14.164 -1.996 1 95.31 432 THR A O 1
ATOM 3478 N N . GLU A 1 433 ? 22.531 -13.828 0.07 1 93.94 433 GLU A N 1
ATOM 3479 C CA . GLU A 1 433 ? 23.906 -13.711 0.539 1 93.94 433 GLU A CA 1
ATOM 3480 C C . GLU A 1 433 ? 24.641 -15.047 0.426 1 93.94 433 GLU A C 1
ATOM 3482 O O . GLU A 1 433 ? 25.844 -15.078 0.158 1 93.94 433 GLU A O 1
ATOM 3487 N N . SER A 1 434 ? 23.906 -16.125 0.752 1 96.56 434 SER A N 1
ATOM 3488 C CA . SER A 1 434 ? 24.5 -17.438 0.593 1 96.56 434 SER A CA 1
ATOM 3489 C C . SER A 1 434 ? 24.891 -17.688 -0.858 1 96.56 434 SER A C 1
ATOM 3491 O O . SER A 1 434 ? 25.969 -18.25 -1.13 1 96.56 434 SER A O 1
ATOM 3493 N N . ILE A 1 435 ? 24.078 -17.359 -1.742 1 96.88 435 ILE A N 1
ATOM 3494 C CA . ILE A 1 435 ? 24.344 -17.531 -3.168 1 96.88 435 ILE A CA 1
ATOM 3495 C C . ILE A 1 435 ? 25.531 -16.656 -3.584 1 96.88 435 ILE A C 1
ATOM 3497 O O . ILE A 1 435 ? 26.406 -17.125 -4.32 1 96.88 435 ILE A O 1
ATOM 3501 N N . ALA A 1 436 ? 25.562 -15.445 -3.117 1 95.69 436 ALA A N 1
ATOM 3502 C CA . ALA A 1 436 ? 26.688 -14.547 -3.395 1 95.69 436 ALA A CA 1
ATOM 3503 C C . ALA A 1 436 ? 28 -15.117 -2.871 1 95.69 436 ALA A C 1
ATOM 3505 O O . ALA A 1 436 ? 29.016 -15.102 -3.572 1 95.69 436 ALA A O 1
ATOM 3506 N N . ALA A 1 437 ? 27.938 -15.578 -1.669 1 96.12 437 ALA A N 1
ATOM 3507 C CA . ALA A 1 437 ? 29.125 -16.094 -1.009 1 96.12 437 ALA A CA 1
ATOM 3508 C C . ALA A 1 437 ? 29.688 -17.312 -1.752 1 96.12 437 ALA A C 1
ATOM 3510 O O . ALA A 1 437 ? 30.891 -17.531 -1.763 1 96.12 437 ALA A O 1
ATOM 3511 N N . ALA A 1 438 ? 28.812 -18.094 -2.35 1 96.5 438 ALA A N 1
ATOM 3512 C CA . ALA A 1 438 ? 29.219 -19.281 -3.076 1 96.5 438 ALA A CA 1
ATOM 3513 C C . ALA A 1 438 ? 29.656 -18.938 -4.5 1 96.5 438 ALA A C 1
ATOM 3515 O O . ALA A 1 438 ? 30.109 -19.812 -5.246 1 96.5 438 ALA A O 1
ATOM 3516 N N . ASP A 1 439 ? 29.484 -17.75 -4.961 1 94.19 439 ASP A N 1
ATOM 3517 C CA . ASP A 1 439 ? 29.875 -17.25 -6.277 1 94.19 439 ASP A CA 1
ATOM 3518 C C . ASP A 1 439 ? 29.188 -18.031 -7.391 1 94.19 439 ASP A C 1
ATOM 3520 O O . ASP A 1 439 ? 29.844 -18.531 -8.305 1 94.19 439 ASP A O 1
ATOM 3524 N N . VAL A 1 440 ? 27.922 -18.25 -7.234 1 93.75 440 VAL A N 1
ATOM 3525 C CA . VAL A 1 440 ? 27.141 -18.938 -8.266 1 93.75 440 VAL A CA 1
ATOM 3526 C C . VAL A 1 440 ? 27.109 -18.062 -9.523 1 93.75 440 VAL A C 1
ATOM 3528 O O . VAL A 1 440 ? 26.656 -16.922 -9.484 1 93.75 440 VAL A O 1
ATOM 3531 N N . ASP A 1 441 ? 27.609 -18.484 -10.664 1 87.88 441 ASP A N 1
ATOM 3532 C CA . ASP A 1 441 ? 27.812 -17.672 -11.867 1 87.88 441 ASP A CA 1
ATOM 3533 C C . ASP A 1 441 ? 26.5 -17.422 -12.586 1 87.88 441 ASP A C 1
ATOM 3535 O O . ASP A 1 441 ? 26.25 -16.312 -13.078 1 87.88 441 ASP A O 1
ATOM 3539 N N . ASN A 1 442 ? 25.641 -18.344 -12.781 1 96.62 442 ASN A N 1
ATOM 3540 C CA . ASN A 1 442 ? 24.453 -18.297 -13.641 1 96.62 442 ASN A CA 1
ATOM 3541 C C . ASN A 1 442 ? 23.188 -18.641 -12.859 1 96.62 442 ASN A C 1
ATOM 3543 O O . ASN A 1 442 ? 22.594 -19.703 -13.078 1 96.62 442 ASN A O 1
ATOM 3547 N N . PHE A 1 443 ? 22.781 -17.625 -12.016 1 98.25 443 PHE A N 1
ATOM 3548 C CA . PHE A 1 443 ? 21.594 -17.812 -11.188 1 98.25 443 PHE A CA 1
ATOM 3549 C C . PHE A 1 443 ? 20.391 -17.109 -11.812 1 98.25 443 PHE A C 1
ATOM 3551 O O . PHE A 1 443 ? 20.453 -15.914 -12.109 1 98.25 443 PHE A O 1
ATOM 3558 N N . VAL A 1 444 ? 19.281 -17.828 -12.055 1 98.75 444 VAL A N 1
ATOM 3559 C CA . VAL A 1 444 ? 18.047 -17.297 -12.648 1 98.75 444 VAL A CA 1
ATOM 3560 C C . VAL A 1 444 ? 16.859 -17.672 -11.781 1 98.75 444 VAL A C 1
ATOM 3562 O O . VAL A 1 444 ? 16.734 -18.828 -11.344 1 98.75 444 VAL A O 1
ATOM 3565 N N . THR A 1 445 ? 16.047 -16.734 -11.477 1 98.62 445 THR A N 1
ATOM 3566 C CA . THR A 1 445 ? 14.789 -17 -10.797 1 98.62 445 THR A CA 1
ATOM 3567 C C . THR A 1 445 ? 13.609 -16.844 -11.758 1 98.62 445 THR A C 1
ATOM 3569 O O . THR A 1 445 ? 13.562 -15.875 -12.531 1 98.62 445 THR A O 1
ATOM 3572 N N . LEU A 1 446 ? 12.688 -17.812 -11.766 1 98.75 446 LEU A N 1
ATOM 3573 C CA . LEU A 1 446 ? 11.43 -17.766 -12.508 1 98.75 446 LEU A CA 1
ATOM 3574 C C . LEU A 1 446 ? 10.25 -17.609 -11.555 1 98.75 446 LEU A C 1
ATOM 3576 O O . LEU A 1 446 ? 10.039 -18.438 -10.664 1 98.75 446 LEU A O 1
ATOM 3580 N N . THR A 1 447 ? 9.484 -16.5 -11.773 1 98.12 447 THR A N 1
ATOM 3581 C CA . THR A 1 447 ? 8.43 -16.203 -10.82 1 98.12 447 THR A CA 1
ATOM 3582 C C . THR A 1 447 ? 7.129 -15.867 -11.531 1 98.12 447 THR A C 1
ATOM 3584 O O . THR A 1 447 ? 7.094 -15.781 -12.766 1 98.12 447 THR A O 1
ATOM 3587 N N . GLY A 1 448 ? 6.023 -15.766 -10.727 1 96.94 448 GLY A N 1
ATOM 3588 C CA . GLY A 1 448 ? 4.699 -15.328 -11.141 1 96.94 448 GLY A CA 1
ATOM 3589 C C . GLY A 1 448 ? 3.963 -14.562 -10.062 1 96.94 448 GLY A C 1
ATOM 3590 O O . GLY A 1 448 ? 4.523 -13.648 -9.445 1 96.94 448 GLY A O 1
ATOM 3591 N N . ASP A 1 449 ? 2.688 -14.617 -9.992 1 93.44 449 ASP A N 1
ATOM 3592 C CA . ASP A 1 449 ? 1.786 -14.195 -8.93 1 93.44 449 ASP A CA 1
ATOM 3593 C C . ASP A 1 449 ? 1.425 -12.719 -9.07 1 93.44 449 ASP A C 1
ATOM 3595 O O . ASP A 1 449 ? 0.295 -12.312 -8.781 1 93.44 449 ASP A O 1
ATOM 3599 N N . MET A 1 450 ? 2.346 -11.891 -9.477 1 92.94 450 MET A N 1
ATOM 3600 C CA . MET A 1 450 ? 2.053 -10.461 -9.547 1 92.94 450 MET A CA 1
ATOM 3601 C C . MET A 1 450 ? 1.356 -10.109 -10.852 1 92.94 450 MET A C 1
ATOM 3603 O O . MET A 1 450 ? 1.028 -8.945 -11.094 1 92.94 450 MET A O 1
ATOM 3607 N N . HIS A 1 451 ? 1.165 -11 -11.695 1 95.19 451 HIS A N 1
ATOM 3608 C CA . HIS A 1 451 ? 0.408 -10.867 -12.938 1 95.19 451 HIS A CA 1
ATOM 3609 C C . HIS A 1 451 ? 1.033 -9.828 -13.859 1 95.19 451 HIS A C 1
ATOM 3611 O O . HIS A 1 451 ? 0.328 -8.984 -14.414 1 95.19 451 HIS A O 1
ATOM 3617 N N . SER A 1 452 ? 2.387 -9.836 -13.945 1 96.25 452 SER A N 1
ATOM 3618 C CA . SER A 1 452 ? 3.16 -8.875 -14.719 1 96.25 452 SER A CA 1
ATOM 3619 C C . SER A 1 452 ? 4.352 -9.539 -15.398 1 96.25 452 SER A C 1
ATOM 3621 O O . SER A 1 452 ? 4.727 -10.664 -15.047 1 96.25 452 SER A O 1
ATOM 3623 N N . TYR A 1 453 ? 4.859 -8.812 -16.469 1 97.69 453 TYR A N 1
ATOM 3624 C CA . TYR A 1 453 ? 6.176 -9.141 -16.984 1 97.69 453 TYR A CA 1
ATOM 3625 C C . TYR A 1 453 ? 7.266 -8.359 -16.266 1 97.69 453 TYR A C 1
ATOM 3627 O O . TYR A 1 453 ? 7.211 -7.133 -16.188 1 97.69 453 TYR A O 1
ATOM 3635 N N . ILE A 1 454 ? 8.25 -9.062 -15.711 1 97.88 454 ILE A N 1
ATOM 3636 C CA . ILE A 1 454 ? 9.359 -8.383 -15.039 1 97.88 454 ILE A CA 1
ATOM 3637 C C . ILE A 1 454 ? 10.68 -9.023 -15.461 1 97.88 454 ILE A C 1
ATOM 3639 O O . ILE A 1 454 ? 10.789 -10.242 -15.562 1 97.88 454 ILE A O 1
ATOM 3643 N N . ALA A 1 455 ? 11.633 -8.281 -15.859 1 98.56 455 ALA A N 1
ATOM 3644 C CA . ALA A 1 455 ? 13.047 -8.625 -15.906 1 98.56 455 ALA A CA 1
ATOM 3645 C C . ALA A 1 455 ? 13.852 -7.793 -14.914 1 98.56 455 ALA A C 1
ATOM 3647 O O . ALA A 1 455 ? 13.852 -6.562 -14.984 1 98.56 455 ALA A O 1
ATOM 3648 N N . ALA A 1 456 ? 14.516 -8.461 -13.961 1 97.88 456 ALA A N 1
ATOM 3649 C CA . ALA A 1 456 ? 15.172 -7.73 -12.883 1 97.88 456 ALA A CA 1
ATOM 3650 C C . ALA A 1 456 ? 16.484 -8.391 -12.5 1 97.88 456 ALA A C 1
ATOM 3652 O O . ALA A 1 456 ? 16.75 -9.539 -12.859 1 97.88 456 ALA A O 1
ATOM 3653 N N . TYR A 1 457 ? 17.328 -7.613 -11.828 1 96.62 457 TYR A N 1
ATOM 3654 C CA . TYR A 1 457 ? 18.547 -8.125 -11.227 1 96.62 457 TYR A CA 1
ATOM 3655 C C . TYR A 1 457 ? 18.312 -8.586 -9.797 1 96.62 457 TYR A C 1
ATOM 3657 O O . TYR A 1 457 ? 17.703 -7.859 -9 1 96.62 457 TYR A O 1
ATOM 3665 N N . SER A 1 458 ? 18.703 -9.828 -9.555 1 96.5 458 SER A N 1
ATOM 3666 C CA . SER A 1 458 ? 18.797 -10.273 -8.172 1 96.5 458 SER A CA 1
ATOM 3667 C C . SER A 1 458 ? 20.109 -9.812 -7.531 1 96.5 458 SER A C 1
ATOM 3669 O O . SER A 1 458 ? 21.172 -9.938 -8.125 1 96.5 458 SER A O 1
ATOM 3671 N N . LYS A 1 459 ? 19.984 -9.281 -6.293 1 93.69 459 LYS A N 1
ATOM 3672 C CA . LYS A 1 459 ? 21.156 -8.766 -5.594 1 93.69 459 LYS A CA 1
ATOM 3673 C C . LYS A 1 459 ? 21.344 -9.461 -4.246 1 93.69 459 LYS A C 1
ATOM 3675 O O . LYS A 1 459 ? 20.391 -10.023 -3.699 1 93.69 459 LYS A O 1
ATOM 3680 N N . ALA A 1 460 ? 22.609 -9.375 -3.783 1 92.31 460 ALA A N 1
ATOM 3681 C CA . ALA A 1 460 ? 22.906 -9.969 -2.486 1 92.31 460 ALA A CA 1
ATOM 3682 C C . ALA A 1 460 ? 22.125 -9.289 -1.369 1 92.31 460 ALA A C 1
ATOM 3684 O O . ALA A 1 460 ? 21.734 -9.938 -0.394 1 92.31 460 ALA A O 1
ATOM 3685 N N . SER A 1 461 ? 21.969 -8.055 -1.535 1 85.88 461 SER A N 1
ATOM 3686 C CA . SER A 1 461 ? 21.203 -7.258 -0.596 1 85.88 461 SER A CA 1
ATOM 3687 C C . SER A 1 461 ? 20.625 -6.016 -1.271 1 85.88 461 SER A C 1
ATOM 3689 O O . SER A 1 461 ? 21.109 -5.59 -2.32 1 85.88 461 SER A O 1
ATOM 3691 N N . TYR A 1 462 ? 19.516 -5.562 -0.75 1 79.38 462 TYR A N 1
ATOM 3692 C CA . TYR A 1 462 ? 18.859 -4.367 -1.251 1 79.38 462 TYR A CA 1
ATOM 3693 C C . TYR A 1 462 ? 18.797 -3.283 -0.179 1 79.38 462 TYR A C 1
ATOM 3695 O O . TYR A 1 462 ? 18.688 -3.586 1.011 1 79.38 462 TYR A O 1
ATOM 3703 N N . PRO A 1 463 ? 19.109 -1.999 -0.637 1 62.25 463 PRO A N 1
ATOM 3704 C CA . PRO A 1 463 ? 19.062 -0.935 0.37 1 62.25 463 PRO A CA 1
ATOM 3705 C C . PRO A 1 463 ? 17.688 -0.797 1.023 1 62.25 463 PRO A C 1
ATOM 3707 O O . PRO A 1 463 ? 16.672 -1.098 0.396 1 62.25 463 PRO A O 1
ATOM 3710 N N . GLY A 1 464 ? 17.812 -0.915 2.363 1 50.5 464 GLY A N 1
ATOM 3711 C CA . GLY A 1 464 ? 16.547 -0.612 3.021 1 50.5 464 GLY A CA 1
ATOM 3712 C C . GLY A 1 464 ? 16.094 0.821 2.814 1 50.5 464 GLY A C 1
ATOM 3713 O O . GLY A 1 464 ? 15.039 1.218 3.295 1 50.5 464 GLY A O 1
ATOM 3714 N N . ARG A 1 465 ? 17.125 1.895 3.059 1 41.56 465 ARG A N 1
ATOM 3715 C CA . ARG A 1 465 ? 16.859 3.316 3.254 1 41.56 465 ARG A CA 1
ATOM 3716 C C . ARG A 1 465 ? 15.883 3.84 2.205 1 41.56 465 ARG A C 1
ATOM 3718 O O . ARG A 1 465 ? 16.281 4.137 1.075 1 41.56 465 ARG A O 1
ATOM 3725 N N . VAL A 1 466 ? 14.898 3.998 2.094 1 32.19 466 VAL A N 1
ATOM 3726 C CA . VAL A 1 466 ? 14.477 5.305 2.582 1 32.19 466 VAL A CA 1
ATOM 3727 C C . VAL A 1 466 ? 14.797 5.43 4.07 1 32.19 466 VAL A C 1
ATOM 3729 O O . VAL A 1 466 ? 14.5 6.453 4.691 1 32.19 466 VAL A O 1
ATOM 3732 N N . THR A 1 467 ? 14.391 4.574 5.09 1 29.38 467 THR A N 1
ATOM 3733 C CA . THR A 1 467 ? 14.688 5.059 6.43 1 29.38 467 THR A CA 1
ATOM 3734 C C . THR A 1 467 ? 16.188 5.328 6.582 1 29.38 467 THR A C 1
ATOM 3736 O O . THR A 1 467 ? 17 4.809 5.816 1 29.38 467 THR A O 1
ATOM 3739 N N . GLY A 1 468 ? 16.438 6.047 7.441 1 29.34 468 GLY A N 1
ATOM 3740 C CA . GLY A 1 468 ? 17.578 6.379 8.297 1 29.34 468 GLY A CA 1
ATOM 3741 C C . GLY A 1 468 ? 18.422 5.18 8.648 1 29.34 468 GLY A C 1
ATOM 3742 O O . GLY A 1 468 ? 19.359 5.285 9.453 1 29.34 468 GLY A O 1
ATOM 3743 N N . GLY A 1 469 ? 17.812 3.887 8.805 1 31.59 469 GLY A N 1
ATOM 3744 C CA . GLY A 1 469 ? 18.969 3.133 9.281 1 31.59 469 GLY A CA 1
ATOM 3745 C C . GLY A 1 469 ? 20.078 3.035 8.258 1 31.59 469 GLY A C 1
ATOM 3746 O O . GLY A 1 469 ? 19.828 3.064 7.051 1 31.59 469 GLY A O 1
ATOM 3747 N N . GLU A 1 470 ? 21.062 3.379 8.523 1 33.75 470 GLU A N 1
ATOM 3748 C CA . GLU A 1 470 ? 22.484 3.314 8.203 1 33.75 470 GLU A CA 1
ATOM 3749 C C . GLU A 1 470 ? 22.891 1.908 7.777 1 33.75 470 GLU A C 1
ATOM 3751 O O . GLU A 1 470 ? 22.438 0.921 8.367 1 33.75 470 GLU A O 1
ATOM 3756 N N . GLY A 1 471 ? 23.031 1.314 6.602 1 40.56 471 GLY A N 1
ATOM 3757 C CA . GLY A 1 471 ? 24.25 0.716 6.066 1 40.56 471 GLY A CA 1
ATOM 3758 C C . GLY A 1 471 ? 23.984 -0.411 5.09 1 40.56 471 GLY A C 1
ATOM 3759 O O . GLY A 1 471 ? 24.844 -1.266 4.863 1 40.56 471 GLY A O 1
ATOM 3760 N N . VAL A 1 472 ? 22.562 -1.046 4.977 1 48.25 472 VAL A N 1
ATOM 3761 C CA . VAL A 1 472 ? 22.969 -2.139 4.094 1 48.25 472 VAL A CA 1
ATOM 3762 C C . VAL A 1 472 ? 23.25 -1.595 2.695 1 48.25 472 VAL A C 1
ATOM 3764 O O . VAL A 1 472 ? 22.422 -0.912 2.104 1 48.25 472 VAL A O 1
ATOM 3767 N N . ALA A 1 473 ? 24.344 -1.549 2.326 1 56.84 473 ALA A N 1
ATOM 3768 C CA . ALA A 1 473 ? 24.828 -1.183 1 1 56.84 473 ALA A CA 1
ATOM 3769 C C . ALA A 1 473 ? 24.234 -2.084 -0.075 1 56.84 473 ALA A C 1
ATOM 3771 O O . ALA A 1 473 ? 23.844 -3.221 0.204 1 56.84 473 ALA A O 1
ATOM 3772 N N . GLN A 1 474 ? 23.672 -1.452 -1.133 1 72.19 474 GLN A N 1
ATOM 3773 C CA . GLN A 1 474 ? 23.344 -2.264 -2.299 1 72.19 474 GLN A CA 1
ATOM 3774 C C . GLN A 1 474 ? 24.422 -3.318 -2.561 1 72.19 474 GLN A C 1
ATOM 3776 O O . GLN A 1 474 ? 25.594 -2.994 -2.666 1 72.19 474 GLN A O 1
ATOM 3781 N N . GLY A 1 475 ? 23.875 -4.562 -2.445 1 81.88 475 GLY A N 1
ATOM 3782 C CA . GLY A 1 475 ? 24.797 -5.648 -2.725 1 81.88 475 GLY A CA 1
ATOM 3783 C C . GLY A 1 475 ? 25.047 -5.852 -4.207 1 81.88 475 GLY A C 1
ATOM 3784 O O . GLY A 1 475 ? 24.453 -5.168 -5.043 1 81.88 475 GLY A O 1
ATOM 3785 N N . GLU A 1 476 ? 25.984 -6.719 -4.516 1 90.38 476 GLU A N 1
ATOM 3786 C CA . GLU A 1 476 ? 26.344 -7.023 -5.898 1 90.38 476 GLU A CA 1
ATOM 3787 C C . GLU A 1 476 ? 25.219 -7.789 -6.598 1 90.38 476 GLU A C 1
ATOM 3789 O O . GLU A 1 476 ? 24.375 -8.391 -5.938 1 90.38 476 GLU A O 1
ATOM 3794 N N . ARG A 1 477 ? 25.188 -7.77 -7.914 1 94.38 477 ARG A N 1
ATOM 3795 C CA . ARG A 1 477 ? 24.297 -8.602 -8.703 1 94.38 477 ARG A CA 1
ATOM 3796 C C . ARG A 1 477 ? 24.688 -10.078 -8.602 1 94.38 477 ARG A C 1
ATOM 3798 O O . ARG A 1 477 ? 25.844 -10.43 -8.781 1 94.38 477 ARG A O 1
ATOM 3805 N N . ILE A 1 478 ? 23.75 -10.891 -8.258 1 97.12 478 ILE A N 1
ATOM 3806 C CA . ILE A 1 478 ? 24.062 -12.305 -8.094 1 97.12 478 ILE A CA 1
ATOM 3807 C C . ILE A 1 478 ? 23.312 -13.125 -9.148 1 97.12 478 ILE A C 1
ATOM 3809 O O . ILE A 1 478 ? 23.562 -14.32 -9.297 1 97.12 478 ILE A O 1
ATOM 3813 N N . GLY A 1 479 ? 22.375 -12.531 -9.859 1 98.06 479 GLY A N 1
ATOM 3814 C CA . GLY A 1 479 ? 21.562 -13.211 -10.867 1 98.06 479 GLY A CA 1
ATOM 3815 C C . GLY A 1 479 ? 20.469 -12.336 -11.438 1 98.06 479 GLY A C 1
ATOM 3816 O O . GLY A 1 479 ? 20.531 -11.109 -11.328 1 98.06 479 GLY A O 1
ATOM 3817 N N . VAL A 1 480 ? 19.516 -13.023 -12.141 1 98.5 480 VAL A N 1
ATOM 3818 C CA . VAL A 1 480 ? 18.406 -12.297 -12.742 1 98.5 480 VAL A CA 1
ATOM 3819 C C . VAL A 1 480 ? 17.078 -12.984 -12.391 1 98.5 480 VAL A C 1
ATOM 3821 O O . VAL A 1 480 ? 17.078 -14.148 -11.992 1 98.5 480 VAL A O 1
ATOM 3824 N N . GLU A 1 481 ? 16.047 -12.219 -12.422 1 98.38 481 GLU A N 1
ATOM 3825 C CA . GLU A 1 481 ? 14.688 -12.727 -12.227 1 98.38 481 GLU A CA 1
ATOM 3826 C C . GLU A 1 481 ? 13.812 -12.422 -13.43 1 98.38 481 GLU A C 1
ATOM 3828 O O . GLU A 1 481 ? 13.805 -11.297 -13.938 1 98.38 481 GLU A O 1
ATOM 3833 N N . PHE A 1 482 ? 13.172 -13.43 -13.922 1 98.81 482 PHE A N 1
ATOM 3834 C CA . PHE A 1 482 ? 12.141 -13.289 -14.938 1 98.81 482 PHE A CA 1
ATOM 3835 C C . PHE A 1 482 ? 10.773 -13.68 -14.391 1 98.81 482 PHE A C 1
ATOM 3837 O O . PHE A 1 482 ? 10.594 -14.805 -13.914 1 98.81 482 PHE A O 1
ATOM 3844 N N . MET A 1 483 ? 9.844 -12.758 -14.469 1 98.31 483 MET A N 1
ATOM 3845 C CA . MET A 1 483 ? 8.477 -13.055 -14.062 1 98.31 483 MET A CA 1
ATOM 3846 C C . MET A 1 483 ? 7.574 -13.219 -15.281 1 98.31 483 MET A C 1
ATOM 3848 O O . MET A 1 483 ? 7.637 -12.414 -16.219 1 98.31 483 MET A O 1
ATOM 3852 N N . THR A 1 484 ? 6.816 -14.289 -15.242 1 98.56 484 THR A N 1
ATOM 3853 C CA . THR A 1 484 ? 5.785 -14.492 -16.25 1 98.56 484 THR A CA 1
ATOM 3854 C C . THR A 1 484 ? 4.48 -13.812 -15.844 1 98.56 484 THR A C 1
ATOM 3856 O O . THR A 1 484 ? 4.207 -13.656 -14.656 1 98.56 484 THR A O 1
ATOM 3859 N N . PRO A 1 485 ? 3.689 -13.305 -16.812 1 98 485 PRO A N 1
ATOM 3860 C CA . PRO A 1 485 ? 2.402 -12.695 -16.484 1 98 485 PRO A CA 1
ATOM 3861 C C . PRO A 1 485 ? 1.349 -13.719 -16.062 1 98 485 PRO A C 1
ATOM 3863 O O . PRO A 1 485 ? 1.624 -14.922 -16.062 1 98 485 PRO A O 1
ATOM 3866 N N . ALA A 1 486 ? 0.172 -13.188 -15.688 1 97.94 486 ALA A N 1
ATOM 3867 C CA . ALA A 1 486 ? -0.981 -14.07 -15.547 1 97.94 486 ALA A CA 1
ATOM 3868 C C . ALA A 1 486 ? -1.52 -14.492 -16.906 1 97.94 486 ALA A C 1
ATOM 3870 O O . ALA A 1 486 ? -1.451 -13.727 -17.875 1 97.94 486 ALA A O 1
ATOM 3871 N N . VAL A 1 487 ? -2.051 -15.68 -16.891 1 98.5 487 VAL A N 1
ATOM 3872 C CA . VAL A 1 487 ? -2.777 -16.094 -18.094 1 98.5 487 VAL A CA 1
ATOM 3873 C C . VAL A 1 487 ? -4.047 -15.258 -18.234 1 98.5 487 VAL A C 1
ATOM 3875 O O . VAL A 1 487 ? -4.34 -14.742 -19.328 1 98.5 487 VAL A O 1
ATOM 3878 N N . THR A 1 488 ? -4.766 -15.102 -17.062 1 97.19 488 THR A N 1
ATOM 3879 C CA . THR A 1 488 ? -6.02 -14.352 -17.156 1 97.19 488 THR A CA 1
ATOM 3880 C C . THR A 1 488 ? -6.273 -13.547 -15.891 1 97.19 488 THR A C 1
ATOM 3882 O O . THR A 1 488 ? -7.113 -12.648 -15.883 1 97.19 488 THR A O 1
ATOM 3885 N N . SER A 1 489 ? -5.594 -13.812 -14.789 1 94.62 489 SER A N 1
ATOM 3886 C CA . SER A 1 489 ? -5.934 -13.258 -13.484 1 94.62 489 SER A CA 1
ATOM 3887 C C . SER A 1 489 ? -5.734 -11.742 -13.461 1 94.62 489 SER A C 1
ATOM 3889 O O . SER A 1 489 ? -4.973 -11.195 -14.258 1 94.62 489 SER A O 1
ATOM 3891 N N . LEU A 1 490 ? -6.371 -11.102 -12.547 1 88.81 490 LEU A N 1
ATOM 3892 C CA . LEU A 1 490 ? -6.453 -9.648 -12.383 1 88.81 490 LEU A CA 1
ATOM 3893 C C . LEU A 1 490 ? -5.062 -9.039 -12.242 1 88.81 490 LEU A C 1
ATOM 3895 O O . LEU A 1 490 ? -4.305 -9.422 -11.344 1 88.81 490 LEU A O 1
ATOM 3899 N N . ASN A 1 491 ? -4.738 -8.164 -13.188 1 89.69 491 ASN A N 1
ATOM 3900 C CA . ASN A 1 491 ? -3.484 -7.434 -13.031 1 89.69 491 ASN A CA 1
ATOM 3901 C C . ASN A 1 491 ? -3.723 -5.988 -12.609 1 89.69 491 ASN A C 1
ATOM 3903 O O . ASN A 1 491 ? -4.867 -5.566 -12.438 1 89.69 491 ASN A O 1
ATOM 3907 N N . VAL A 1 492 ? -2.654 -5.238 -12.406 1 83.75 492 VAL A N 1
ATOM 3908 C CA . VAL A 1 492 ? -2.752 -3.914 -11.805 1 83.75 492 VAL A CA 1
ATOM 3909 C C . VAL A 1 492 ? -3.51 -2.975 -12.734 1 83.75 492 VAL A C 1
ATOM 3911 O O . VAL A 1 492 ? -4.32 -2.16 -12.289 1 83.75 492 VAL A O 1
ATOM 3914 N N . ALA A 1 493 ? -3.252 -2.982 -14.008 1 85.44 493 ALA A N 1
ATOM 3915 C CA . ALA A 1 493 ? -3.934 -2.104 -14.953 1 85.44 493 ALA A CA 1
ATOM 3916 C C . ALA A 1 493 ? -5.441 -2.346 -14.945 1 85.44 493 ALA A C 1
ATOM 3918 O O . ALA A 1 493 ? -6.227 -1.397 -14.984 1 85.44 493 ALA A O 1
ATOM 3919 N N . GLU A 1 494 ? -5.793 -3.592 -14.883 1 83.19 494 GLU A N 1
ATOM 3920 C CA . GLU A 1 494 ? -7.215 -3.918 -14.836 1 83.19 494 GLU A CA 1
ATOM 3921 C C . GLU A 1 494 ? -7.836 -3.477 -13.508 1 83.19 494 GLU A C 1
ATOM 3923 O O . GLU A 1 494 ? -8.969 -2.996 -13.484 1 83.19 494 GLU A O 1
ATOM 3928 N N . ALA A 1 495 ? -7.145 -3.715 -12.477 1 77.94 495 ALA A N 1
ATOM 3929 C CA . ALA A 1 495 ? -7.621 -3.316 -11.156 1 77.94 495 ALA A CA 1
ATOM 3930 C C . ALA A 1 495 ? -7.859 -1.812 -11.086 1 77.94 495 ALA A C 1
ATOM 3932 O O . ALA A 1 495 ? -8.719 -1.346 -10.328 1 77.94 495 ALA A O 1
ATOM 3933 N N . LEU A 1 496 ? -7.059 -1.063 -11.883 1 75 496 LEU A N 1
ATOM 3934 C CA . LEU A 1 496 ? -7.125 0.394 -11.867 1 75 496 LEU A CA 1
ATOM 3935 C C . LEU A 1 496 ? -7.941 0.909 -13.047 1 75 496 LEU A C 1
ATOM 3937 O O . LEU A 1 496 ? -7.953 2.109 -13.328 1 75 496 LEU A O 1
ATOM 3941 N N . LEU A 1 497 ? -8.578 0.029 -13.859 1 74.44 497 LEU A N 1
ATOM 3942 C CA . LEU A 1 497 ? -9.406 0.368 -15.008 1 74.44 497 LEU A CA 1
ATOM 3943 C C . LEU A 1 497 ? -8.578 1.039 -16.094 1 74.44 497 LEU A C 1
ATOM 3945 O O . LEU A 1 497 ? -9.023 2.01 -16.719 1 74.44 497 LEU A O 1
ATOM 3949 N N . LEU A 1 498 ? -7.406 0.509 -16.297 1 73.88 498 LEU A N 1
ATOM 3950 C CA . LEU A 1 498 ? -6.496 1.175 -17.219 1 73.88 498 LEU A CA 1
ATOM 3951 C C . LEU A 1 498 ? -6.242 0.312 -18.453 1 73.88 498 LEU A C 1
ATOM 3953 O O . LEU A 1 498 ? -5.289 0.549 -19.203 1 73.88 498 LEU A O 1
ATOM 3957 N N . THR A 1 499 ? -7.031 -0.727 -18.703 1 77.19 499 THR A N 1
ATOM 3958 C CA . THR A 1 499 ? -6.676 -1.683 -19.734 1 77.19 499 THR A CA 1
ATOM 3959 C C . THR A 1 499 ? -7.387 -1.344 -21.047 1 77.19 499 THR A C 1
ATOM 3961 O O . THR A 1 499 ? -7.293 -2.092 -22.031 1 77.19 499 THR A O 1
ATOM 3964 N N . ARG A 1 500 ? -8.125 -0.255 -21.141 1 74.5 500 ARG A N 1
ATOM 3965 C CA . ARG A 1 500 ? -8.93 -0.019 -22.344 1 74.5 500 ARG A CA 1
ATOM 3966 C C . ARG A 1 500 ? -8.656 1.365 -22.922 1 74.5 500 ARG A C 1
ATOM 3968 O O . ARG A 1 500 ? -8.453 2.326 -22.172 1 74.5 500 ARG A O 1
ATOM 3975 N N . GLY A 1 501 ? -8.664 1.308 -24.219 1 72.06 501 GLY A N 1
ATOM 3976 C CA . GLY A 1 501 ? -8.711 2.559 -24.953 1 72.06 501 GLY A CA 1
ATOM 3977 C C . GLY A 1 501 ? -7.512 3.451 -24.688 1 72.06 501 GLY A C 1
ATOM 3978 O O . GLY A 1 501 ? -6.375 2.977 -24.641 1 72.06 501 GLY A O 1
ATOM 3979 N N . TRP A 1 502 ? -7.77 4.668 -24.75 1 71.06 502 TRP A N 1
ATOM 3980 C CA . TRP A 1 502 ? -6.734 5.688 -24.625 1 71.06 502 TRP A CA 1
ATOM 3981 C C . TRP A 1 502 ? -6.039 5.59 -23.266 1 71.06 502 TRP A C 1
ATOM 3983 O O . TRP A 1 502 ? -4.863 5.938 -23.141 1 71.06 502 TRP A O 1
ATOM 3993 N N . ARG A 1 503 ? -6.715 5.031 -22.359 1 75.75 503 ARG A N 1
ATOM 3994 C CA . ARG A 1 503 ? -6.105 4.898 -21.031 1 75.75 503 ARG A CA 1
ATOM 3995 C C . ARG A 1 503 ? -4.945 3.908 -21.062 1 75.75 503 ARG A C 1
ATOM 3997 O O . ARG A 1 503 ? -3.893 4.156 -20.469 1 75.75 503 ARG A O 1
ATOM 4004 N N . LYS A 1 504 ? -5.219 2.785 -21.703 1 77.88 504 LYS A N 1
ATOM 4005 C CA . LYS A 1 504 ? -4.133 1.813 -21.812 1 77.88 504 LYS A CA 1
ATOM 4006 C C . LYS A 1 504 ? -2.939 2.408 -22.562 1 77.88 504 LYS A C 1
ATOM 4008 O O . LYS A 1 504 ? -1.798 2.277 -22.109 1 77.88 504 LYS A O 1
ATOM 4013 N N . ARG A 1 505 ? -3.146 3.131 -23.703 1 75.5 505 ARG A N 1
ATOM 4014 C CA . ARG A 1 505 ? -2.096 3.705 -24.531 1 75.5 505 ARG A CA 1
ATOM 4015 C C . ARG A 1 505 ? -1.26 4.711 -23.75 1 75.5 505 ARG A C 1
ATOM 4017 O O . ARG A 1 505 ? -0.053 4.828 -23.969 1 75.5 505 ARG A O 1
ATOM 4024 N N . LEU A 1 506 ? -1.895 5.242 -22.828 1 74.88 506 LEU A N 1
ATOM 4025 C CA . LEU A 1 506 ? -1.214 6.281 -22.062 1 74.88 506 LEU A CA 1
ATOM 4026 C C . LEU A 1 506 ? -0.504 5.688 -20.859 1 74.88 506 LEU A C 1
ATOM 4028 O O . LEU A 1 506 ? 0.629 6.062 -20.547 1 74.88 506 LEU A O 1
ATOM 4032 N N . THR A 1 507 ? -1.112 4.809 -20.203 1 79.81 507 THR A N 1
ATOM 4033 C CA . THR A 1 507 ? -0.622 4.395 -18.891 1 79.81 507 THR A CA 1
ATOM 4034 C C . THR A 1 507 ? 0.384 3.254 -19.031 1 79.81 507 THR A C 1
ATOM 4036 O O . THR A 1 507 ? 1.239 3.068 -18.156 1 79.81 507 THR A O 1
ATOM 4039 N N . GLU A 1 508 ? 0.214 2.48 -20.047 1 83.19 508 GLU A N 1
ATOM 4040 C CA . GLU A 1 508 ? 1.124 1.348 -20.203 1 83.19 508 GLU A CA 1
ATOM 4041 C C . GLU A 1 508 ? 2.576 1.812 -20.281 1 83.19 508 GLU A C 1
ATOM 4043 O O . GLU A 1 508 ? 3.412 1.393 -19.469 1 83.19 508 GLU A O 1
ATOM 4048 N N . PRO A 1 509 ? 2.902 2.775 -21.203 1 77.44 509 PRO A N 1
ATOM 4049 C CA . PRO A 1 509 ? 4.281 3.266 -21.203 1 77.44 509 PRO A CA 1
ATOM 4050 C C . PRO A 1 509 ? 4.645 3.992 -19.906 1 77.44 509 PRO A C 1
ATOM 4052 O O . PRO A 1 509 ? 5.789 3.926 -19.453 1 77.44 509 PRO A O 1
ATOM 4055 N N . LEU A 1 510 ? 3.719 4.598 -19.359 1 77.94 510 LEU A N 1
ATOM 4056 C CA . LEU A 1 510 ? 3.975 5.352 -18.141 1 77.94 510 LEU A CA 1
ATOM 4057 C C . LEU A 1 510 ? 4.367 4.422 -17 1 77.94 510 LEU A C 1
ATOM 4059 O O . LEU A 1 510 ? 5.371 4.648 -16.328 1 77.94 510 LEU A O 1
ATOM 4063 N N . LEU A 1 511 ? 3.584 3.418 -16.797 1 79.44 511 LEU A N 1
ATOM 4064 C CA . LEU A 1 511 ? 3.887 2.477 -15.719 1 79.44 511 LEU A CA 1
ATOM 4065 C C . LEU A 1 511 ? 5.184 1.729 -16 1 79.44 511 LEU A C 1
ATOM 4067 O O . LEU A 1 511 ? 5.945 1.424 -15.086 1 79.44 511 LEU A O 1
ATOM 4071 N N . SER A 1 512 ? 5.398 1.399 -17.25 1 84.94 512 SER A N 1
ATOM 4072 C CA . SER A 1 512 ? 6.617 0.693 -17.641 1 84.94 512 SER A CA 1
ATOM 4073 C C . SER A 1 512 ? 7.855 1.537 -17.375 1 84.94 512 SER A C 1
ATOM 4075 O O . SER A 1 512 ? 8.953 1.001 -17.203 1 84.94 512 SER A O 1
ATOM 4077 N N . TRP A 1 513 ? 7.668 2.797 -17.312 1 79.69 513 TRP A N 1
ATOM 4078 C CA . TRP A 1 513 ? 8.758 3.705 -16.984 1 79.69 513 TRP A CA 1
ATOM 4079 C C . TRP A 1 513 ? 8.836 3.955 -15.484 1 79.69 513 TRP A C 1
ATOM 4081 O O . TRP A 1 513 ? 9.914 3.906 -14.898 1 79.69 513 TRP A O 1
ATOM 4091 N N . LEU A 1 514 ? 7.723 4.168 -14.852 1 80.56 514 LEU A N 1
ATOM 4092 C CA . LEU A 1 514 ? 7.652 4.609 -13.461 1 80.56 514 LEU A CA 1
ATOM 4093 C C . LEU A 1 514 ? 8.156 3.516 -12.523 1 80.56 514 LEU A C 1
ATOM 4095 O O . LEU A 1 514 ? 8.867 3.799 -11.555 1 80.56 514 LEU A O 1
ATOM 4099 N N . VAL A 1 515 ? 7.758 2.299 -12.773 1 85.62 515 VAL A N 1
ATOM 4100 C CA . VAL A 1 515 ? 8.094 1.211 -11.859 1 85.62 515 VAL A CA 1
ATOM 4101 C C . VAL A 1 515 ? 9.609 1.015 -11.828 1 85.62 515 VAL A C 1
ATOM 4103 O O . VAL A 1 515 ? 10.227 1.032 -10.758 1 85.62 515 VAL A O 1
ATOM 4106 N N . PRO A 1 516 ? 10.297 0.951 -13 1 86.06 516 PRO A N 1
ATOM 4107 C CA . PRO A 1 516 ? 11.758 0.855 -12.961 1 86.06 516 PRO A CA 1
ATOM 4108 C C . PRO A 1 516 ? 12.414 2.1 -12.375 1 86.06 516 PRO A C 1
ATOM 4110 O O . PRO A 1 516 ? 13.461 2.002 -11.727 1 86.06 516 PRO A O 1
ATOM 4113 N N . ALA A 1 517 ? 11.859 3.207 -12.57 1 80.25 517 ALA A N 1
ATOM 4114 C CA . ALA A 1 517 ? 12.414 4.434 -12.008 1 80.25 517 ALA A CA 1
ATOM 4115 C C . ALA A 1 517 ? 12.414 4.383 -10.484 1 80.25 517 ALA A C 1
ATOM 4117 O O . ALA A 1 517 ? 13.336 4.879 -9.836 1 80.25 517 ALA A O 1
ATOM 4118 N N . MET A 1 518 ? 11.398 3.744 -9.914 1 81.19 518 MET A N 1
ATOM 4119 C CA . MET A 1 518 ? 11.266 3.639 -8.461 1 81.19 518 MET A CA 1
ATOM 4120 C C . MET A 1 518 ? 12.039 2.438 -7.93 1 81.19 518 MET A C 1
ATOM 4122 O O . MET A 1 518 ? 12.266 2.324 -6.723 1 81.19 518 MET A O 1
ATOM 4126 N N . ASN A 1 519 ? 12.367 1.479 -8.805 1 87.38 519 ASN A N 1
ATOM 4127 C CA . ASN A 1 519 ? 13.062 0.241 -8.461 1 87.38 519 ASN A CA 1
ATOM 4128 C C . ASN A 1 519 ? 14.25 -0.007 -9.391 1 87.38 519 ASN A C 1
ATOM 4130 O O . ASN A 1 519 ? 14.156 -0.816 -10.312 1 87.38 519 ASN A O 1
ATOM 4134 N N . PRO A 1 520 ? 15.422 0.521 -9.141 1 86.5 520 PRO A N 1
ATOM 4135 C CA . PRO A 1 520 ? 16.531 0.485 -10.094 1 86.5 520 PRO A CA 1
ATOM 4136 C C . PRO A 1 520 ? 16.984 -0.937 -10.43 1 86.5 520 PRO A C 1
ATOM 4138 O O . PRO A 1 520 ? 17.641 -1.159 -11.445 1 86.5 520 PRO A O 1
ATOM 4141 N N . HIS A 1 521 ? 16.703 -1.918 -9.602 1 92.62 521 HIS A N 1
ATOM 4142 C CA . HIS A 1 521 ? 17.062 -3.303 -9.891 1 92.62 521 HIS A CA 1
ATOM 4143 C C . HIS A 1 521 ? 16.094 -3.918 -10.898 1 92.62 521 HIS A C 1
ATOM 4145 O O . HIS A 1 521 ? 16.359 -4.988 -11.453 1 92.62 521 HIS A O 1
ATOM 4151 N N . ILE A 1 522 ? 14.938 -3.312 -11.148 1 93.81 522 ILE A N 1
ATOM 4152 C CA . ILE A 1 522 ? 13.984 -3.781 -12.148 1 93.81 522 ILE A CA 1
ATOM 4153 C C . ILE A 1 522 ? 14.273 -3.107 -13.484 1 93.81 522 ILE A C 1
ATOM 4155 O O . ILE A 1 522 ? 14.133 -1.889 -13.617 1 93.81 522 ILE A O 1
ATOM 4159 N N . GLU A 1 523 ? 14.672 -3.912 -14.453 1 95.38 523 GLU A N 1
ATOM 4160 C CA . GLU A 1 523 ? 15.023 -3.412 -15.773 1 95.38 523 GLU A CA 1
ATOM 4161 C C . GLU A 1 523 ? 13.781 -3.205 -16.641 1 95.38 523 GLU A C 1
ATOM 4163 O O . GLU A 1 523 ? 13.727 -2.279 -17.453 1 95.38 523 GLU A O 1
ATOM 4168 N N . PHE A 1 524 ? 12.867 -4.023 -16.469 1 96.25 524 PHE A N 1
ATOM 4169 C CA . PHE A 1 524 ? 11.664 -3.98 -17.281 1 96.25 524 PHE A CA 1
ATOM 4170 C C . PHE A 1 524 ? 10.438 -4.375 -16.484 1 96.25 524 PHE A C 1
ATOM 4172 O O . PHE A 1 524 ? 10.5 -5.285 -15.648 1 96.25 524 PHE A O 1
ATOM 4179 N N . PHE A 1 525 ? 9.273 -3.695 -16.797 1 95.38 525 PHE A N 1
ATOM 4180 C CA . PHE A 1 525 ? 7.984 -3.975 -16.172 1 95.38 525 PHE A CA 1
ATOM 4181 C C . PHE A 1 525 ? 6.84 -3.754 -17.156 1 95.38 525 PHE A C 1
ATOM 4183 O O . PHE A 1 525 ? 6.82 -2.752 -17.875 1 95.38 525 PHE A O 1
ATOM 4190 N N . ASP A 1 526 ? 5.895 -4.699 -17.156 1 95.38 526 ASP A N 1
ATOM 4191 C CA . ASP A 1 526 ? 4.605 -4.531 -17.812 1 95.38 526 ASP A CA 1
ATOM 4192 C C . ASP A 1 526 ? 3.475 -5.109 -16.969 1 95.38 526 ASP A C 1
ATOM 4194 O O . ASP A 1 526 ? 3.488 -6.293 -16.625 1 95.38 526 ASP A O 1
ATOM 4198 N N . GLY A 1 527 ? 2.547 -4.297 -16.562 1 93.44 527 GLY A N 1
ATOM 4199 C CA . GLY A 1 527 ? 1.418 -4.723 -15.758 1 93.44 527 GLY A CA 1
ATOM 4200 C C . GLY A 1 527 ? 0.087 -4.598 -16.469 1 93.44 527 GLY A C 1
ATOM 4201 O O . GLY A 1 527 ? -0.966 -4.555 -15.836 1 93.44 527 GLY A O 1
ATOM 4202 N N . HIS A 1 528 ? 0.045 -4.539 -17.812 1 93.25 528 HIS A N 1
ATOM 4203 C CA . HIS A 1 528 ? -1.172 -4.301 -18.594 1 93.25 528 HIS A CA 1
ATOM 4204 C C . HIS A 1 528 ? -1.61 -5.555 -19.328 1 93.25 528 HIS A C 1
ATOM 4206 O O . HIS A 1 528 ? -2.797 -5.73 -19.609 1 93.25 528 HIS A O 1
ATOM 4212 N N . ASN A 1 529 ? -0.648 -6.367 -19.625 1 95.19 529 ASN A N 1
ATOM 4213 C CA . ASN A 1 529 ? -0.942 -7.457 -20.547 1 95.19 529 ASN A CA 1
ATOM 4214 C C . ASN A 1 529 ? -0.958 -8.805 -19.844 1 95.19 529 ASN A C 1
ATOM 4216 O O . ASN A 1 529 ? -0.388 -8.945 -18.75 1 95.19 529 ASN A O 1
ATOM 4220 N N . TRP A 1 530 ? -1.684 -9.789 -20.469 1 97.38 530 TRP A N 1
ATOM 4221 C CA . TRP A 1 530 ? -1.767 -11.18 -20.047 1 97.38 530 TRP A CA 1
ATOM 4222 C C . TRP A 1 530 ? -1.08 -12.102 -21.062 1 97.38 530 TRP A C 1
ATOM 4224 O O . TRP A 1 530 ? -0.896 -11.727 -22.219 1 97.38 530 TRP A O 1
ATOM 4234 N N . GLY A 1 531 ? -0.716 -13.297 -20.594 1 98.56 531 GLY A N 1
ATOM 4235 C CA . GLY A 1 531 ? -0.122 -14.25 -21.531 1 98.56 531 GLY A CA 1
ATOM 4236 C C . GLY A 1 531 ? 0.759 -15.281 -20.844 1 98.56 531 GLY A C 1
ATOM 4237 O O . GLY A 1 531 ? 0.318 -15.969 -19.922 1 98.56 531 GLY A O 1
ATOM 4238 N N . TYR A 1 532 ? 1.986 -15.484 -21.469 1 98.81 532 TYR A N 1
ATOM 4239 C CA . TYR A 1 532 ? 2.961 -16.453 -21 1 98.81 532 TYR A CA 1
ATOM 4240 C C . TYR A 1 532 ? 4.379 -16.047 -21.391 1 98.81 532 TYR A C 1
ATOM 4242 O O . TYR A 1 532 ? 4.578 -15 -22.016 1 98.81 532 TYR A O 1
ATOM 4250 N N . SER A 1 533 ? 5.352 -16.781 -20.891 1 98.88 533 SER A N 1
ATOM 4251 C CA . SER A 1 533 ? 6.734 -16.547 -21.281 1 98.88 533 SER A CA 1
ATOM 4252 C C . SER A 1 533 ? 7.438 -17.844 -21.672 1 98.88 533 SER A C 1
ATOM 4254 O O . SER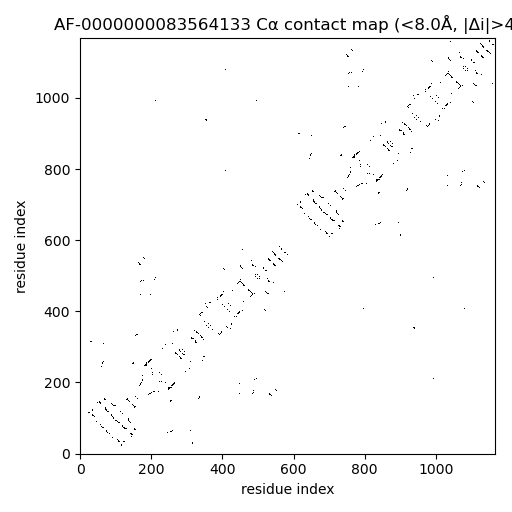 A 1 533 ? 6.977 -18.922 -21.328 1 98.88 533 SER A O 1
ATOM 4256 N N . VAL A 1 534 ? 8.438 -17.703 -22.484 1 98.88 534 VAL A N 1
ATOM 4257 C CA . VAL A 1 534 ? 9.336 -18.812 -22.828 1 98.88 534 VAL A CA 1
ATOM 4258 C C . VAL A 1 534 ? 10.758 -18.469 -22.375 1 98.88 534 VAL A C 1
ATOM 4260 O O . VAL A 1 534 ? 11.25 -17.375 -22.625 1 98.88 534 VAL A O 1
ATOM 4263 N N . VAL A 1 535 ? 11.375 -19.359 -21.688 1 98.88 535 VAL A N 1
ATOM 4264 C CA . VAL A 1 535 ? 12.758 -19.203 -21.25 1 98.88 535 VAL A CA 1
ATOM 4265 C C . VAL A 1 535 ? 13.609 -20.328 -21.797 1 98.88 535 VAL A C 1
ATOM 4267 O O . VAL A 1 535 ? 13.25 -21.5 -21.672 1 98.88 535 VAL A O 1
ATOM 4270 N N . GLU A 1 536 ? 14.711 -19.984 -22.406 1 98.81 536 GLU A N 1
ATOM 4271 C CA . GLU A 1 536 ? 15.633 -20.969 -22.984 1 98.81 536 GLU A CA 1
ATOM 4272 C C . GLU A 1 536 ? 17.016 -20.859 -22.359 1 98.81 536 GLU A C 1
ATOM 4274 O O . GLU A 1 536 ? 17.531 -19.75 -22.172 1 98.81 536 GLU A O 1
ATOM 4279 N N . PHE A 1 537 ? 17.547 -21.969 -22 1 98.75 537 PHE A N 1
ATOM 4280 C CA . PHE A 1 537 ? 18.922 -22.047 -21.516 1 98.75 537 PHE A CA 1
ATOM 4281 C C . PHE A 1 537 ? 19.797 -22.828 -22.484 1 98.75 537 PHE A C 1
ATOM 4283 O O . PHE A 1 537 ? 19.422 -23.906 -22.938 1 98.75 537 PHE A O 1
ATOM 4290 N N . ASP A 1 538 ? 20.859 -22.359 -22.828 1 98.44 538 ASP A N 1
ATOM 4291 C CA . ASP A 1 538 ? 21.922 -23.109 -23.484 1 98.44 538 ASP A CA 1
ATOM 4292 C C . ASP A 1 538 ? 23.297 -22.797 -22.875 1 98.44 538 ASP A C 1
ATOM 4294 O O . ASP A 1 538 ? 23.359 -22.203 -21.797 1 98.44 538 ASP A O 1
ATOM 4298 N N . ARG A 1 539 ? 24.375 -23.328 -23.484 1 97.62 539 ARG A N 1
ATOM 4299 C CA . ARG A 1 539 ? 25.688 -23.234 -22.859 1 97.62 539 ARG A CA 1
ATOM 4300 C C . ARG A 1 539 ? 26.203 -21.797 -22.922 1 97.62 539 ARG A C 1
ATOM 4302 O O . ARG A 1 539 ? 27.125 -21.438 -22.172 1 97.62 539 ARG A O 1
ATOM 4309 N N . ASN A 1 540 ? 25.562 -20.953 -23.719 1 98 540 ASN A N 1
ATOM 4310 C CA . ASN A 1 540 ? 26.109 -19.625 -23.969 1 98 540 ASN A CA 1
ATOM 4311 C C . ASN A 1 540 ? 25.25 -18.531 -23.344 1 98 540 ASN A C 1
ATOM 4313 O O . ASN A 1 540 ? 25.734 -17.438 -23.062 1 98 540 ASN A O 1
ATOM 4317 N N . GLU A 1 541 ? 23.938 -18.781 -23.219 1 98.5 541 GLU A N 1
ATOM 4318 C CA . GLU A 1 541 ? 23.062 -17.719 -22.766 1 98.5 541 GLU A CA 1
ATOM 4319 C C . GLU A 1 541 ? 21.734 -18.266 -22.25 1 98.5 541 GLU A C 1
ATOM 4321 O O . GLU A 1 541 ? 21.391 -19.422 -22.5 1 98.5 541 GLU A O 1
ATOM 4326 N N . CYS A 1 542 ? 21.062 -17.5 -21.5 1 98.69 542 CYS A N 1
ATOM 4327 C CA . CYS A 1 542 ? 19.656 -17.656 -21.141 1 98.69 542 CYS A CA 1
ATOM 4328 C C . CYS A 1 542 ? 18.812 -16.578 -21.812 1 98.69 542 CYS A C 1
ATOM 4330 O O . CYS A 1 542 ? 19.156 -15.398 -21.797 1 98.69 542 CYS A O 1
ATOM 4332 N N . THR A 1 543 ? 17.734 -16.969 -22.453 1 98.62 543 THR A N 1
ATOM 4333 C CA . THR A 1 543 ? 16.859 -16.016 -23.109 1 98.62 543 THR A CA 1
ATOM 4334 C C . THR A 1 543 ? 15.445 -16.094 -22.547 1 98.62 543 THR A C 1
ATOM 4336 O O . THR A 1 543 ? 14.922 -17.188 -22.297 1 98.62 543 THR A O 1
ATOM 4339 N N . TYR A 1 544 ? 14.898 -14.961 -22.281 1 98.69 544 TYR A N 1
ATOM 4340 C CA . TYR A 1 544 ? 13.523 -14.766 -21.828 1 98.69 544 TYR A CA 1
ATOM 4341 C C . TYR A 1 544 ? 12.711 -14.016 -22.875 1 98.69 544 TYR A C 1
ATOM 4343 O O . TYR A 1 544 ? 13.109 -12.945 -23.328 1 98.69 544 TYR A O 1
ATOM 4351 N N . VAL A 1 545 ? 11.516 -14.57 -23.281 1 98.75 545 VAL A N 1
ATOM 4352 C CA . VAL A 1 545 ? 10.594 -13.898 -24.188 1 98.75 545 VAL A CA 1
ATOM 4353 C C . VAL A 1 545 ? 9.195 -13.891 -23.578 1 98.75 545 VAL A C 1
ATOM 4355 O O . VAL A 1 545 ? 8.625 -14.953 -23.297 1 98.75 545 VAL A O 1
ATOM 4358 N N . GLY A 1 546 ? 8.672 -12.688 -23.359 1 98.62 546 GLY A N 1
ATOM 4359 C CA . GLY A 1 546 ? 7.301 -12.531 -22.891 1 98.62 546 GLY A CA 1
ATOM 4360 C C . GLY A 1 546 ? 6.309 -12.32 -24.016 1 98.62 546 GLY A C 1
ATOM 4361 O O . GLY A 1 546 ? 6.504 -11.445 -24.859 1 98.62 546 GLY A O 1
ATOM 4362 N N . TYR A 1 547 ? 5.211 -13.102 -24 1 98.62 547 TYR A N 1
ATOM 4363 C CA . TYR A 1 547 ? 4.176 -13.023 -25.031 1 98.62 547 TYR A CA 1
ATOM 4364 C C . TYR A 1 547 ? 2.854 -12.562 -24.438 1 98.62 547 TYR A C 1
ATOM 4366 O O . TYR A 1 547 ? 2.35 -13.164 -23.484 1 98.62 547 TYR A O 1
ATOM 4374 N N . ALA A 1 548 ? 2.289 -11.523 -25.031 1 98 548 ALA A N 1
ATOM 4375 C CA . ALA A 1 548 ? 0.939 -11.086 -24.672 1 98 548 ALA A CA 1
ATOM 4376 C C . ALA A 1 548 ? -0.106 -11.781 -25.531 1 98 548 ALA A C 1
ATOM 4378 O O . ALA A 1 548 ? 0.071 -11.914 -26.75 1 98 548 ALA A O 1
ATOM 4379 N N . VAL A 1 549 ? -1.115 -12.297 -24.906 1 98.31 549 VAL A N 1
ATOM 4380 C CA . VAL A 1 549 ? -2.236 -12.906 -25.609 1 98.31 549 VAL A CA 1
ATOM 4381 C C . VAL A 1 549 ? -3.549 -12.305 -25.109 1 98.31 549 VAL A C 1
ATOM 4383 O O . VAL A 1 549 ? -3.756 -12.164 -23.906 1 98.31 549 VAL A O 1
ATOM 4386 N N . ASP A 1 550 ? -4.441 -11.922 -26.016 1 96.56 550 ASP A N 1
ATOM 4387 C CA . ASP A 1 550 ? -5.73 -11.336 -25.656 1 96.56 550 ASP A CA 1
ATOM 4388 C C . ASP A 1 550 ? -6.625 -12.359 -24.969 1 96.56 550 ASP A C 1
ATOM 4390 O O . ASP A 1 550 ? -7.141 -13.281 -25.609 1 96.56 550 ASP A O 1
ATOM 4394 N N . LYS A 1 551 ? -6.895 -12.203 -23.734 1 96.25 551 LYS A N 1
ATOM 4395 C CA . LYS A 1 551 ? -7.668 -13.164 -22.953 1 96.25 551 LYS A CA 1
ATOM 4396 C C . LYS A 1 551 ? -9.164 -12.984 -23.188 1 96.25 551 LYS A C 1
ATOM 4398 O O . LYS A 1 551 ? -9.977 -13.789 -22.719 1 96.25 551 LYS A O 1
ATOM 4403 N N . THR A 1 552 ? -9.641 -11.938 -23.828 1 94.94 552 THR A N 1
ATOM 4404 C CA . THR A 1 552 ? -11.062 -11.625 -23.953 1 94.94 552 THR A CA 1
ATOM 4405 C C . THR A 1 552 ? -11.672 -12.359 -25.141 1 94.94 552 THR A C 1
ATOM 4407 O O . THR A 1 552 ? -12.891 -12.336 -25.344 1 94.94 552 THR A O 1
ATOM 4410 N N . VAL A 1 553 ? -10.844 -13.008 -25.906 1 95.62 553 VAL A N 1
ATOM 4411 C CA . VAL A 1 553 ? -11.297 -13.711 -27.109 1 95.62 553 VAL A CA 1
ATOM 4412 C C . VAL A 1 553 ? -11.094 -15.219 -26.922 1 95.62 553 VAL A C 1
ATOM 4414 O O . VAL A 1 553 ? -9.961 -15.672 -26.719 1 95.62 553 VAL A O 1
ATOM 4417 N N . ASN A 1 554 ? -12.18 -15.938 -27.047 1 96.69 554 ASN A N 1
ATOM 4418 C CA . ASN A 1 554 ? -12.109 -17.391 -26.938 1 96.69 554 ASN A CA 1
ATOM 4419 C C . ASN A 1 554 ? -11.875 -18.047 -28.297 1 96.69 554 ASN A C 1
ATOM 4421 O O . ASN A 1 554 ? -12.75 -18.734 -28.828 1 96.69 554 ASN A O 1
ATOM 4425 N N . SER A 1 555 ? -10.648 -17.844 -28.812 1 97.5 555 SER A N 1
ATOM 4426 C CA . SER A 1 555 ? -10.32 -18.297 -30.156 1 97.5 555 SER A CA 1
ATOM 4427 C C . SER A 1 555 ? -8.836 -18.625 -30.281 1 97.5 555 SER A C 1
ATOM 4429 O O . SER A 1 555 ? -7.996 -17.953 -29.656 1 97.5 555 SER A O 1
ATOM 4431 N N . PRO A 1 556 ? -8.523 -19.672 -31.125 1 97 556 PRO A N 1
ATOM 4432 C CA . PRO A 1 556 ? -7.113 -19.938 -31.406 1 97 556 PRO A CA 1
ATOM 4433 C C . PRO A 1 556 ? -6.438 -18.781 -32.156 1 97 556 PRO A C 1
ATOM 4435 O O . PRO A 1 556 ? -5.211 -18.766 -32.281 1 97 556 PRO A O 1
ATOM 4438 N N . ASN A 1 557 ? -7.23 -17.812 -32.625 1 96.25 557 ASN A N 1
ATOM 4439 C CA . ASN A 1 557 ? -6.703 -16.703 -33.375 1 96.25 557 ASN A CA 1
ATOM 4440 C C . ASN A 1 557 ? -6.617 -15.43 -32.531 1 96.25 557 ASN A C 1
ATOM 4442 O O . ASN A 1 557 ? -6.492 -14.328 -33.094 1 96.25 557 ASN A O 1
ATOM 4446 N N . ALA A 1 558 ? -6.789 -15.641 -31.266 1 97.44 558 ALA A N 1
ATOM 4447 C CA . ALA A 1 558 ? -6.621 -14.469 -30.391 1 97.44 558 ALA A CA 1
ATOM 4448 C C . ALA A 1 558 ? -5.281 -13.789 -30.656 1 97.44 558 ALA A C 1
ATOM 4450 O O . ALA A 1 558 ? -4.281 -14.453 -30.938 1 97.44 558 ALA A O 1
ATOM 4451 N N . GLU A 1 559 ? -5.262 -12.453 -30.594 1 96.31 559 GLU A N 1
ATOM 4452 C CA . GLU A 1 559 ? -4.051 -11.695 -30.906 1 96.31 559 GLU A CA 1
ATOM 4453 C C . GLU A 1 559 ? -2.912 -12.062 -29.953 1 96.31 559 GLU A C 1
ATOM 4455 O O . GLU A 1 559 ? -3.121 -12.211 -28.75 1 96.31 559 GLU A O 1
ATOM 4460 N N . ARG A 1 560 ? -1.762 -12.281 -30.484 1 97.19 560 ARG A N 1
ATOM 4461 C CA . ARG A 1 560 ? -0.531 -12.531 -29.734 1 97.19 560 ARG A CA 1
ATOM 4462 C C . ARG A 1 560 ? 0.572 -11.562 -30.156 1 97.19 560 ARG A C 1
ATOM 4464 O O . ARG A 1 560 ? 0.706 -11.25 -31.344 1 97.19 560 ARG A O 1
ATOM 4471 N N . SER A 1 561 ? 1.354 -11.023 -29.234 1 97.06 561 SER A N 1
ATOM 4472 C CA . SER A 1 561 ? 2.482 -10.148 -29.547 1 97.06 561 SER A CA 1
ATOM 4473 C C . SER A 1 561 ? 3.611 -10.328 -28.531 1 97.06 561 SER A C 1
ATOM 4475 O O . SER A 1 561 ? 3.395 -10.852 -27.438 1 97.06 561 SER A O 1
ATOM 4477 N N . VAL A 1 562 ? 4.816 -9.977 -28.938 1 97.81 562 VAL A N 1
ATOM 4478 C CA . VAL A 1 562 ? 5.961 -10 -28.047 1 97.81 562 VAL A CA 1
ATOM 4479 C C . VAL A 1 562 ? 5.992 -8.719 -27.219 1 97.81 562 VAL A C 1
ATOM 4481 O O . VAL A 1 562 ? 5.973 -7.613 -27.766 1 97.81 562 VAL A O 1
ATOM 4484 N N . VAL A 1 563 ? 6.023 -8.852 -25.891 1 96.94 563 VAL A N 1
ATOM 4485 C CA . VAL A 1 563 ? 6.062 -7.707 -24.984 1 96.94 563 VAL A CA 1
ATOM 4486 C C . VAL A 1 563 ? 7.512 -7.289 -24.75 1 96.94 563 VAL A C 1
ATOM 4488 O O . VAL A 1 563 ? 7.844 -6.102 -24.828 1 96.94 563 VAL A O 1
ATOM 4491 N N . ALA A 1 564 ? 8.344 -8.25 -24.422 1 96.69 564 ALA A N 1
ATOM 4492 C CA . ALA A 1 564 ? 9.758 -8.016 -24.172 1 96.69 564 ALA A CA 1
ATOM 4493 C C . ALA A 1 564 ? 10.562 -9.305 -24.312 1 96.69 564 ALA A C 1
ATOM 4495 O O . ALA A 1 564 ? 10.008 -10.406 -24.219 1 96.69 564 ALA A O 1
ATOM 4496 N N . ALA A 1 565 ? 11.812 -9.125 -24.641 1 98.38 565 ALA A N 1
ATOM 4497 C CA . ALA A 1 565 ? 12.766 -10.234 -24.688 1 98.38 565 ALA A CA 1
ATOM 4498 C C . ALA A 1 565 ? 14.125 -9.805 -24.141 1 98.38 565 ALA A C 1
ATOM 4500 O O . ALA A 1 565 ? 14.602 -8.703 -24.438 1 98.38 565 ALA A O 1
ATOM 4501 N N . TYR A 1 566 ? 14.664 -10.633 -23.297 1 98.62 566 TYR A N 1
ATOM 4502 C CA . TYR A 1 566 ? 15.969 -10.336 -22.719 1 98.62 566 TYR A CA 1
ATOM 4503 C C . TYR A 1 566 ? 16.906 -11.539 -22.828 1 98.62 566 TYR A C 1
ATOM 4505 O O . TYR A 1 566 ? 16.453 -12.688 -22.75 1 98.62 566 TYR A O 1
ATOM 4513 N N . ARG A 1 567 ? 18.141 -11.195 -22.984 1 98.31 567 ARG A N 1
ATOM 4514 C CA . ARG A 1 567 ? 19.234 -12.172 -23.016 1 98.31 567 ARG A CA 1
ATOM 4515 C C . ARG A 1 567 ? 20.203 -11.945 -21.875 1 98.31 567 ARG A C 1
ATOM 4517 O O . ARG A 1 567 ? 20.531 -10.805 -21.531 1 98.31 567 ARG A O 1
ATOM 4524 N N . VAL A 1 568 ? 20.625 -13.062 -21.203 1 98.62 568 VAL A N 1
ATOM 4525 C CA . VAL A 1 568 ? 21.688 -13.062 -20.203 1 98.62 568 VAL A CA 1
ATOM 4526 C C . VAL A 1 568 ? 22.844 -13.938 -20.688 1 98.62 568 VAL A C 1
ATOM 4528 O O . VAL A 1 568 ? 22.719 -15.164 -20.734 1 98.62 568 VAL A O 1
ATOM 4531 N N . PRO A 1 569 ? 24.031 -13.289 -21.016 1 98.38 569 PRO A N 1
ATOM 4532 C CA . PRO A 1 569 ? 25.172 -14.109 -21.422 1 98.38 569 PRO A CA 1
ATOM 4533 C C . PRO A 1 569 ? 25.719 -14.945 -20.266 1 98.38 569 PRO A C 1
ATOM 4535 O O . PRO A 1 569 ? 25.766 -14.477 -19.125 1 98.38 569 PRO A O 1
ATOM 4538 N N . GLU A 1 570 ? 26.125 -16.234 -20.625 1 97.75 570 GLU A N 1
ATOM 4539 C CA . GLU A 1 570 ? 26.75 -17.078 -19.625 1 97.75 570 GLU A CA 1
ATOM 4540 C C . GLU A 1 570 ? 27.906 -16.359 -18.938 1 97.75 570 GLU A C 1
ATOM 4542 O O . GLU A 1 570 ? 28.734 -15.727 -19.594 1 97.75 570 GLU A O 1
ATOM 4547 N N . GLY A 1 571 ? 27.875 -16.359 -17.641 1 96.38 571 GLY A N 1
ATOM 4548 C CA . GLY A 1 571 ? 28.969 -15.812 -16.859 1 96.38 571 GLY A CA 1
ATOM 4549 C C . GLY A 1 571 ? 28.828 -14.32 -16.594 1 96.38 571 GLY A C 1
ATOM 4550 O O . GLY A 1 571 ? 29.641 -13.734 -15.891 1 96.38 571 GLY A O 1
ATOM 4551 N N . GLU A 1 572 ? 27.844 -13.719 -17.156 1 95.62 572 GLU A N 1
ATOM 4552 C CA . GLU A 1 572 ? 27.594 -12.289 -16.969 1 95.62 572 GLU A CA 1
ATOM 4553 C C . GLU A 1 572 ? 26.188 -12.047 -16.422 1 95.62 572 GLU A C 1
ATOM 4555 O O . GLU A 1 572 ? 25.203 -12.562 -16.953 1 95.62 572 GLU A O 1
ATOM 4560 N N . VAL A 1 573 ? 26.141 -11.328 -15.336 1 96.44 573 VAL A N 1
ATOM 4561 C CA . VAL A 1 573 ? 24.844 -10.945 -14.805 1 96.44 573 VAL A CA 1
ATOM 4562 C C . VAL A 1 573 ? 24.391 -9.625 -15.43 1 96.44 573 VAL A C 1
ATOM 4564 O O . VAL A 1 573 ? 24.406 -8.586 -14.766 1 96.44 573 VAL A O 1
ATOM 4567 N N . GLU A 1 574 ? 24.016 -9.656 -16.688 1 96.62 574 GLU A N 1
ATOM 4568 C CA . GLU A 1 574 ? 23.594 -8.492 -17.453 1 96.62 574 GLU A CA 1
ATOM 4569 C C . GLU A 1 574 ? 22.359 -8.805 -18.281 1 96.62 574 GLU A C 1
ATOM 4571 O O . GLU A 1 574 ? 22.328 -9.805 -19 1 96.62 574 GLU A O 1
ATOM 4576 N N . LEU A 1 575 ? 21.391 -7.969 -18.141 1 98 575 LEU A N 1
ATOM 4577 C CA . LEU A 1 575 ? 20.203 -8.062 -18.984 1 98 575 LEU A CA 1
ATOM 4578 C C . LEU A 1 575 ? 20.375 -7.273 -20.266 1 98 575 LEU A C 1
ATOM 4580 O O . LEU A 1 575 ? 20.516 -6.051 -20.234 1 98 575 LEU A O 1
ATOM 4584 N N . GLU A 1 576 ? 20.375 -7.961 -21.375 1 98.19 576 GLU A N 1
ATOM 4585 C CA . GLU A 1 576 ? 20.453 -7.32 -22.688 1 98.19 576 GLU A CA 1
ATOM 4586 C C . GLU A 1 576 ? 19.094 -7.355 -23.391 1 98.19 576 GLU A C 1
ATOM 4588 O O . GLU A 1 576 ? 18.562 -8.43 -23.656 1 98.19 576 GLU A O 1
ATOM 4593 N N . ASP A 1 577 ? 18.594 -6.223 -23.656 1 97.44 577 ASP A N 1
ATOM 4594 C CA . ASP A 1 577 ? 17.312 -6.133 -24.359 1 97.44 577 ASP A CA 1
ATOM 4595 C C . ASP A 1 577 ? 17.453 -6.598 -25.812 1 97.44 577 ASP A C 1
ATOM 4597 O O . ASP A 1 577 ? 18.172 -5.984 -26.594 1 97.44 577 ASP A O 1
ATOM 4601 N N . VAL A 1 578 ? 16.766 -7.668 -26.141 1 97.81 578 VAL A N 1
ATOM 4602 C CA . VAL A 1 578 ? 16.812 -8.203 -27.5 1 97.81 578 VAL A CA 1
ATOM 4603 C C . VAL A 1 578 ? 15.398 -8.273 -28.078 1 97.81 578 VAL A C 1
ATOM 4605 O O . VAL A 1 578 ? 15.094 -9.164 -28.875 1 97.81 578 VAL A O 1
ATOM 4608 N N . THR A 1 579 ? 14.477 -7.531 -27.594 1 96.81 579 THR A N 1
ATOM 4609 C CA . THR A 1 579 ? 13.062 -7.547 -27.953 1 96.81 579 THR A CA 1
ATOM 4610 C C . THR A 1 579 ? 12.891 -7.426 -29.469 1 96.81 579 THR A C 1
ATOM 4612 O O . THR A 1 579 ? 12.047 -8.109 -30.047 1 96.81 579 THR A O 1
ATOM 4615 N N . GLU A 1 580 ? 13.641 -6.652 -30.125 1 94 580 GLU A N 1
ATOM 4616 C CA . GLU A 1 580 ? 13.492 -6.383 -31.562 1 94 580 GLU A CA 1
ATOM 4617 C C . GLU A 1 580 ? 13.758 -7.637 -32.375 1 94 580 GLU A C 1
ATOM 4619 O O . GLU A 1 580 ? 13.188 -7.805 -33.469 1 94 580 GLU A O 1
ATOM 4624 N N . ARG A 1 581 ? 14.539 -8.578 -31.812 1 94.5 581 ARG A N 1
ATOM 4625 C CA . ARG A 1 581 ? 14.836 -9.82 -32.5 1 94.5 581 ARG A CA 1
ATOM 4626 C C . ARG A 1 581 ? 13.602 -10.703 -32.594 1 94.5 581 ARG A C 1
ATOM 4628 O O . ARG A 1 581 ? 13.516 -11.578 -33.469 1 94.5 581 ARG A O 1
ATOM 4635 N N . TYR A 1 582 ? 12.695 -10.508 -31.734 1 94.06 582 TYR A N 1
ATOM 4636 C CA . TYR A 1 582 ? 11.547 -11.406 -31.641 1 94.06 582 TYR A CA 1
ATOM 4637 C C . TYR A 1 582 ? 10.297 -10.742 -32.188 1 94.06 582 TYR A C 1
ATOM 4639 O O . TYR A 1 582 ? 9.258 -11.391 -32.375 1 94.06 582 TYR A O 1
ATOM 4647 N N . ARG A 1 583 ? 10.273 -9.398 -32.312 1 86.81 583 ARG A N 1
ATOM 4648 C CA . ARG A 1 583 ? 9.133 -8.695 -32.875 1 86.81 583 ARG A CA 1
ATOM 4649 C C . ARG A 1 583 ? 9.172 -8.766 -34.406 1 86.81 583 ARG A C 1
ATOM 4651 O O . ARG A 1 583 ? 8.148 -8.578 -35.062 1 86.81 583 ARG A O 1
ATOM 4658 N N . ALA A 1 584 ? 10.328 -9.195 -35.219 1 58.59 584 ALA A N 1
ATOM 4659 C CA . ALA A 1 584 ? 10.422 -9.242 -36.688 1 58.59 584 ALA A CA 1
ATOM 4660 C C . ALA A 1 584 ? 9.75 -10.492 -37.25 1 58.59 584 ALA A C 1
ATOM 4662 O O . ALA A 1 584 ? 9.727 -11.539 -36.594 1 58.59 584 ALA A O 1
ATOM 4663 N N . MET B 1 1 ? 53.656 -15.156 9.773 1 18.11 1 MET B N 1
ATOM 4664 C CA . MET B 1 1 ? 53.875 -14.234 10.883 1 18.11 1 MET B CA 1
ATOM 4665 C C . MET B 1 1 ? 52.875 -13.094 10.859 1 18.11 1 MET B C 1
ATOM 4667 O O . MET B 1 1 ? 52.906 -12.25 9.961 1 18.11 1 MET B O 1
ATOM 4671 N N . ALA B 1 2 ? 51.719 -13.484 11.328 1 20.73 2 ALA B N 1
ATOM 4672 C CA . ALA B 1 2 ? 50.312 -13.203 11.523 1 20.73 2 ALA B CA 1
ATOM 4673 C C . ALA B 1 2 ? 50.094 -11.984 12.422 1 20.73 2 ALA B C 1
ATOM 4675 O O . ALA B 1 2 ? 49.75 -12.125 13.594 1 20.73 2 ALA B O 1
ATOM 4676 N N . ASP B 1 3 ? 51.031 -10.906 12.109 1 19.8 3 ASP B N 1
ATOM 4677 C CA . ASP B 1 3 ? 51.25 -9.781 13.016 1 19.8 3 ASP B CA 1
ATOM 4678 C C . ASP B 1 3 ? 49.906 -9.055 13.297 1 19.8 3 ASP B C 1
ATOM 4680 O O . ASP B 1 3 ? 49.062 -8.938 12.406 1 19.8 3 ASP B O 1
ATOM 4684 N N . ASP B 1 4 ? 49.594 -8.914 14.547 1 20.8 4 ASP B N 1
ATOM 4685 C CA . ASP B 1 4 ? 48.469 -8.609 15.453 1 20.8 4 ASP B CA 1
ATOM 4686 C C . ASP B 1 4 ? 48.062 -7.137 15.352 1 20.8 4 ASP B C 1
ATOM 4688 O O . ASP B 1 4 ? 48.781 -6.262 15.875 1 20.8 4 ASP B O 1
ATOM 4692 N N . ILE B 1 5 ? 48.031 -6.645 14.117 1 22.59 5 ILE B N 1
ATOM 4693 C CA . ILE B 1 5 ? 47.969 -5.188 14.039 1 22.59 5 ILE B CA 1
ATOM 4694 C C . ILE B 1 5 ? 46.875 -4.676 14.969 1 22.59 5 ILE B C 1
ATOM 4696 O O . ILE B 1 5 ? 45.719 -5.105 14.867 1 22.59 5 ILE B O 1
ATOM 4700 N N . ASP B 1 6 ? 47.188 -4.25 16.203 1 20.38 6 ASP B N 1
ATOM 4701 C CA . ASP B 1 6 ? 46.625 -3.799 17.484 1 20.38 6 ASP B CA 1
ATOM 4702 C C . ASP B 1 6 ? 45.719 -2.582 17.281 1 20.38 6 ASP B C 1
ATOM 4704 O O . ASP B 1 6 ? 46.188 -1.453 17.188 1 20.38 6 ASP B O 1
ATOM 4708 N N . LEU B 1 7 ? 45.031 -2.518 16.172 1 22.64 7 LEU B N 1
ATOM 4709 C CA . LEU B 1 7 ? 44.438 -1.231 15.781 1 22.64 7 LEU B CA 1
ATOM 4710 C C . LEU B 1 7 ? 43.562 -0.669 16.875 1 22.64 7 LEU B C 1
ATOM 4712 O O . LEU B 1 7 ? 42.406 -0.339 16.625 1 22.64 7 LEU B O 1
ATOM 4716 N N . ASP B 1 8 ? 43.969 -0.826 18.25 1 21.25 8 ASP B N 1
ATOM 4717 C CA . ASP B 1 8 ? 43.25 -0.632 19.5 1 21.25 8 ASP B CA 1
ATOM 4718 C C . ASP B 1 8 ? 42.875 0.831 19.688 1 21.25 8 ASP B C 1
ATOM 4720 O O . ASP B 1 8 ? 42.281 1.196 20.703 1 21.25 8 ASP B O 1
ATOM 4724 N N . GLY B 1 9 ? 43.594 1.736 19.109 1 20.69 9 GLY B N 1
ATOM 4725 C CA . GLY B 1 9 ? 43.656 3.002 19.828 1 20.69 9 GLY B CA 1
ATOM 4726 C C . GLY B 1 9 ? 42.344 3.727 19.875 1 20.69 9 GLY B C 1
ATOM 4727 O O . GLY B 1 9 ? 41.906 4.32 18.891 1 20.69 9 GLY B O 1
ATOM 4728 N N . ARG B 1 10 ? 41.375 3.115 20.594 1 22.77 10 ARG B N 1
ATOM 4729 C CA . ARG B 1 10 ? 40.031 3.6 20.969 1 22.77 10 ARG B CA 1
ATOM 4730 C C . ARG B 1 10 ? 40.125 5.016 21.531 1 22.77 10 ARG B C 1
ATOM 4732 O O . ARG B 1 10 ? 40.531 5.215 22.672 1 22.77 10 ARG B O 1
ATOM 4739 N N . ASP B 1 11 ? 40.625 6.023 20.797 1 20.12 11 ASP B N 1
ATOM 4740 C CA . ASP B 1 11 ? 40.75 7.34 21.422 1 20.12 11 ASP B CA 1
ATOM 4741 C C . ASP B 1 11 ? 39.438 7.727 22.125 1 20.12 11 ASP B C 1
ATOM 4743 O O . ASP B 1 11 ? 38.375 7.574 21.562 1 20.12 11 ASP B O 1
ATOM 4747 N N . GLU B 1 12 ? 39.469 7.688 23.453 1 24.02 12 GLU B N 1
ATOM 4748 C CA . GLU B 1 12 ? 38.531 8.078 24.5 1 24.02 12 GLU B CA 1
ATOM 4749 C C . GLU B 1 12 ? 38.062 9.516 24.297 1 24.02 12 GLU B C 1
ATOM 4751 O O . GLU B 1 12 ? 38.875 10.438 24.234 1 24.02 12 GLU B O 1
ATOM 4756 N N . PRO B 1 13 ? 37 9.664 23.531 1 24 13 PRO B N 1
ATOM 4757 C CA . PRO B 1 13 ? 36.688 11.078 23.359 1 24 13 PRO B CA 1
ATOM 4758 C C . PRO B 1 13 ? 36.625 11.836 24.672 1 24 13 PRO B C 1
ATOM 4760 O O . PRO B 1 13 ? 36.344 11.242 25.719 1 24 13 PRO B O 1
ATOM 4763 N N . LEU B 1 14 ? 37.469 12.719 24.922 1 22.11 14 LEU B N 1
ATOM 4764 C CA . LEU B 1 14 ? 37.562 13.625 26.062 1 22.11 14 LEU B CA 1
ATOM 4765 C C . LEU B 1 14 ? 36.156 14.102 26.469 1 22.11 14 LEU B C 1
ATOM 4767 O O . LEU B 1 14 ? 35.375 14.547 25.609 1 22.11 14 LEU B O 1
ATOM 4771 N N . ARG B 1 15 ? 35.688 13.594 27.594 1 25.16 15 ARG B N 1
ATOM 4772 C CA . ARG B 1 15 ? 34.594 13.961 28.5 1 25.16 15 ARG B CA 1
ATOM 4773 C C . ARG B 1 15 ? 34.625 15.461 28.812 1 25.16 15 ARG B C 1
ATOM 4775 O O . ARG B 1 15 ? 35.375 15.898 29.688 1 25.16 15 ARG B O 1
ATOM 4782 N N . GLY B 1 16 ? 34.656 16.297 27.812 1 22.34 16 GLY B N 1
ATOM 4783 C CA . GLY B 1 16 ? 34.688 17.703 28.203 1 22.34 16 GLY B CA 1
ATOM 4784 C C . GLY B 1 16 ? 33.656 18.047 29.266 1 22.34 16 GLY B C 1
ATOM 4785 O O . GLY B 1 16 ? 32.688 17.281 29.469 1 22.34 16 GLY B O 1
ATOM 4786 N N . ASP B 1 17 ? 33.844 19.031 30.219 1 23.73 17 ASP B N 1
ATOM 4787 C CA . ASP B 1 17 ? 33.281 19.547 31.469 1 23.73 17 ASP B CA 1
ATOM 4788 C C . ASP B 1 17 ? 31.766 19.734 31.359 1 23.73 17 ASP B C 1
ATOM 4790 O O . ASP B 1 17 ? 31.266 20.156 30.312 1 23.73 17 ASP B O 1
ATOM 4794 N N . ASP B 1 18 ? 31 19.031 32.312 1 26 18 ASP B N 1
ATOM 4795 C CA . ASP B 1 18 ? 29.688 18.797 32.875 1 26 18 ASP B CA 1
ATOM 4796 C C . ASP B 1 18 ? 29 20.109 33.25 1 26 18 ASP B C 1
ATOM 4798 O O . ASP B 1 18 ? 27.984 20.109 33.969 1 26 18 ASP B O 1
ATOM 4802 N N . ASP B 1 19 ? 29.656 21.203 33.188 1 25.23 19 ASP B N 1
ATOM 4803 C CA . ASP B 1 19 ? 29.141 22.344 33.938 1 25.23 19 ASP B CA 1
ATOM 4804 C C . ASP B 1 19 ? 27.844 22.859 33.312 1 25.23 19 ASP B C 1
ATOM 4806 O O . ASP B 1 19 ? 27.172 23.719 33.906 1 25.23 19 ASP B O 1
ATOM 4810 N N . HIS B 1 20 ? 27.766 22.703 32.125 1 24.03 20 HIS B N 1
ATOM 4811 C CA . HIS B 1 20 ? 26.656 23.484 31.578 1 24.03 20 HIS B CA 1
ATOM 4812 C C . HIS B 1 20 ? 25.312 22.859 31.938 1 24.03 20 HIS B C 1
ATOM 4814 O O . HIS B 1 20 ? 24.266 23.375 31.547 1 24.03 20 HIS B O 1
ATOM 4820 N N . ALA B 1 21 ? 25.266 21.594 32.469 1 29.55 21 ALA B N 1
ATOM 4821 C CA . ALA B 1 21 ? 24.047 20.953 32.906 1 29.55 21 ALA B CA 1
ATOM 4822 C C . ALA B 1 21 ? 23.5 21.594 34.188 1 29.55 21 ALA B C 1
ATOM 4824 O O . ALA B 1 21 ? 22.344 21.406 34.531 1 29.55 21 ALA B O 1
ATOM 4825 N N . GLU B 1 22 ? 24.375 22.016 35 1 27.61 22 GLU B N 1
ATOM 4826 C CA . GLU B 1 22 ? 23.969 22.422 36.344 1 27.61 22 GLU B CA 1
ATOM 4827 C C . GLU B 1 22 ? 23.016 23.609 36.281 1 27.61 22 GLU B C 1
ATOM 4829 O O . GLU B 1 22 ? 22.078 23.703 37.094 1 27.61 22 GLU B O 1
ATOM 4834 N N . LEU B 1 23 ? 23.312 24.609 35.5 1 29.2 23 LEU B N 1
ATOM 4835 C CA . LEU B 1 23 ? 22.562 25.844 35.656 1 29.2 23 LEU B CA 1
ATOM 4836 C C . LEU B 1 23 ? 21.125 25.672 35.156 1 29.2 23 LEU B C 1
ATOM 4838 O O . LEU B 1 23 ? 20.234 26.406 35.562 1 29.2 23 LEU B O 1
ATOM 4842 N N . LEU B 1 24 ? 20.938 24.828 34.219 1 30.64 24 LEU B N 1
ATOM 4843 C CA . LEU B 1 24 ? 19.562 24.719 33.75 1 30.64 24 LEU B CA 1
ATOM 4844 C C . LEU B 1 24 ? 18.703 23.984 34.781 1 30.64 24 LEU B C 1
ATOM 4846 O O . LEU B 1 24 ? 17.531 23.719 34.531 1 30.64 24 LEU B O 1
ATOM 4850 N N . SER B 1 25 ? 19.156 23.266 35.75 1 30.92 25 SER B N 1
ATOM 4851 C CA . SER B 1 25 ? 18.469 22.703 36.906 1 30.92 25 SER B CA 1
ATOM 4852 C C . SER B 1 25 ? 17.625 23.75 37.625 1 30.92 25 SER B C 1
ATOM 4854 O O . SER B 1 25 ? 16.891 23.438 38.562 1 30.92 25 SER B O 1
ATOM 4856 N N . GLU B 1 26 ? 18.016 25 37.75 1 30.59 26 GLU B N 1
ATOM 4857 C CA . GLU B 1 26 ? 17.297 26 38.531 1 30.59 26 GLU B CA 1
ATOM 4858 C C . GLU B 1 26 ? 15.898 26.25 37.969 1 30.59 26 GLU B C 1
ATOM 4860 O O . GLU B 1 26 ? 14.891 26.031 38.625 1 30.59 26 GLU B O 1
ATOM 4865 N N . LEU B 1 27 ? 15.383 27.547 37.469 1 32.53 27 LEU B N 1
ATOM 4866 C CA . LEU B 1 27 ? 13.961 27.781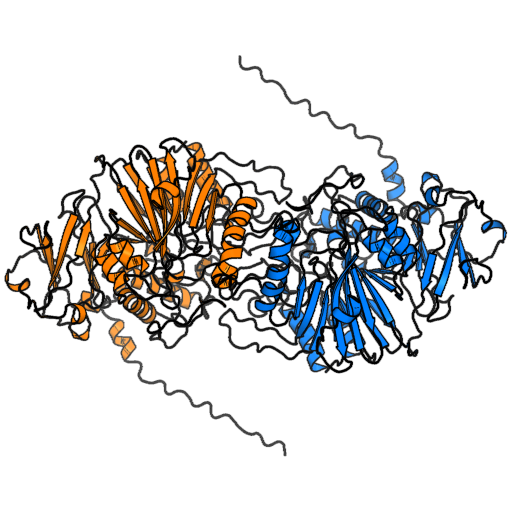 37.219 1 32.53 27 LEU B CA 1
ATOM 4867 C C . LEU B 1 27 ? 13.453 26.922 36.062 1 32.53 27 LEU B C 1
ATOM 4869 O O . LEU B 1 27 ? 13.93 27.047 34.938 1 32.53 27 LEU B O 1
ATOM 4873 N N . ASP B 1 28 ? 13.188 25.656 36.156 1 34.25 28 ASP B N 1
ATOM 4874 C CA . ASP B 1 28 ? 12.562 24.703 35.25 1 34.25 28 ASP B CA 1
ATOM 4875 C C . ASP B 1 28 ? 11.516 25.391 34.375 1 34.25 28 ASP B C 1
ATOM 4877 O O . ASP B 1 28 ? 10.547 25.969 34.875 1 34.25 28 ASP B O 1
ATOM 4881 N N . SER B 1 29 ? 11.781 25.859 33.281 1 39.5 29 SER B N 1
ATOM 4882 C CA . SER B 1 29 ? 10.984 26.531 32.25 1 39.5 29 SER B CA 1
ATOM 4883 C C . SER B 1 29 ? 9.562 26 32.219 1 39.5 29 SER B C 1
ATOM 4885 O O . SER B 1 29 ? 8.656 26.656 31.703 1 39.5 29 SER B O 1
ATOM 4887 N N . HIS B 1 30 ? 9.297 24.75 32.594 1 40.56 30 HIS B N 1
ATOM 4888 C CA . HIS B 1 30 ? 7.957 24.172 32.5 1 40.56 30 HIS B CA 1
ATOM 4889 C C . HIS B 1 30 ? 7.02 24.781 33.531 1 40.56 30 HIS B C 1
ATOM 4891 O O . HIS B 1 30 ? 5.809 24.562 33.5 1 40.56 30 HIS B O 1
ATOM 4897 N N . ASP B 1 31 ? 7.586 25.375 34.594 1 38.22 31 ASP B N 1
ATOM 4898 C CA . ASP B 1 31 ? 6.75 25.828 35.719 1 38.22 31 ASP B CA 1
ATOM 4899 C C . ASP B 1 31 ? 6.031 27.141 35.344 1 38.22 31 ASP B C 1
ATOM 4901 O O . ASP B 1 31 ? 5.172 27.594 36.094 1 38.22 31 ASP B O 1
ATOM 4905 N N . LEU B 1 32 ? 6.355 27.781 34.188 1 42.09 32 LEU B N 1
ATOM 4906 C CA . LEU B 1 32 ? 5.859 29.141 34 1 42.09 32 LEU B CA 1
ATOM 4907 C C . LEU B 1 32 ? 5.035 29.25 32.719 1 42.09 32 LEU B C 1
ATOM 4909 O O . LEU B 1 32 ? 5.059 30.281 32.062 1 42.09 32 LEU B O 1
ATOM 4913 N N . ALA B 1 33 ? 4.219 28.234 32.406 1 42.09 33 ALA B N 1
ATOM 4914 C CA . ALA B 1 33 ? 3.512 28.234 31.141 1 42.09 33 ALA B CA 1
ATOM 4915 C C . ALA B 1 33 ? 2.289 29.156 31.188 1 42.09 33 ALA B C 1
ATOM 4917 O O . ALA B 1 33 ? 1.152 28.688 31.078 1 42.09 33 ALA B O 1
ATOM 4918 N N . VAL B 1 34 ? 2.27 30.344 31.891 1 44.72 34 VAL B N 1
ATOM 4919 C CA . VAL B 1 34 ? 1.149 31.266 31.797 1 44.72 34 VAL B CA 1
ATOM 4920 C C . VAL B 1 34 ? 1.56 32.5 31 1 44.72 34 VAL B C 1
ATOM 4922 O O . VAL B 1 34 ? 2.732 32.875 30.984 1 44.72 34 VAL B O 1
ATOM 4925 N N . ALA B 1 35 ? 0.616 32.906 30.172 1 52.62 35 ALA B N 1
ATOM 4926 C CA . ALA B 1 35 ? 0.778 34.219 29.547 1 52.62 35 ALA B CA 1
ATOM 4927 C C . ALA B 1 35 ? 1.178 35.281 30.578 1 52.62 35 ALA B C 1
ATOM 4929 O O . ALA B 1 35 ? 0.785 35.188 31.734 1 52.62 35 ALA B O 1
ATOM 4930 N N . THR B 1 36 ? 2.217 36.188 30.281 1 59.19 36 THR B N 1
ATOM 4931 C CA . THR B 1 36 ? 2.742 37.219 31.172 1 59.19 36 THR B CA 1
ATOM 4932 C C . THR B 1 36 ? 1.7 38.312 31.406 1 59.19 36 THR B C 1
ATOM 4934 O O . THR B 1 36 ? 1.043 38.781 30.469 1 59.19 36 THR B O 1
ATOM 4937 N N . ASP B 1 37 ? 1.271 38.5 32.625 1 60.75 37 ASP B N 1
ATOM 4938 C CA . ASP B 1 37 ? 0.415 39.625 32.969 1 60.75 37 ASP B CA 1
ATOM 4939 C C . ASP B 1 37 ? 1.161 40.938 32.844 1 60.75 37 ASP B C 1
ATOM 4941 O O . ASP B 1 37 ? 2.111 41.219 33.562 1 60.75 37 ASP B O 1
ATOM 4945 N N . PRO B 1 38 ? 0.833 41.656 31.75 1 71.12 38 PRO B N 1
ATOM 4946 C CA . PRO B 1 38 ? 1.522 42.938 31.578 1 71.12 38 PRO B CA 1
ATOM 4947 C C . PRO B 1 38 ? 1.16 43.969 32.656 1 71.12 38 PRO B C 1
ATOM 4949 O O . PRO B 1 38 ? 0.069 43.906 33.25 1 71.12 38 PRO B O 1
ATOM 4952 N N . ASP B 1 39 ? 2.145 44.656 33.125 1 67.12 39 ASP B N 1
ATOM 4953 C CA . ASP B 1 39 ? 1.865 45.875 33.938 1 67.12 39 ASP B CA 1
ATOM 4954 C C . ASP B 1 39 ? 1.161 46.938 33.094 1 67.12 39 ASP B C 1
ATOM 4956 O O . ASP B 1 39 ? 1.661 47.312 32.031 1 67.12 39 ASP B O 1
ATOM 4960 N N . THR B 1 40 ? -0.079 47.219 33.438 1 65.75 40 THR B N 1
ATOM 4961 C CA . THR B 1 40 ? -0.873 48.156 32.656 1 65.75 40 THR B CA 1
ATOM 4962 C C . THR B 1 40 ? -0.622 49.562 33.125 1 65.75 40 THR B C 1
ATOM 4964 O O . THR B 1 40 ? -1.303 50.5 32.656 1 65.75 40 THR B O 1
ATOM 4967 N N . ASP B 1 41 ? 0.389 49.75 34 1 56.16 41 ASP B N 1
ATOM 4968 C CA . ASP B 1 41 ? 0.629 51.125 34.438 1 56.16 41 ASP B CA 1
ATOM 4969 C C . ASP B 1 41 ? 1.354 51.906 33.344 1 56.16 41 ASP B C 1
ATOM 4971 O O . ASP B 1 41 ? 2.383 51.469 32.844 1 56.16 41 ASP B O 1
ATOM 4975 N N . GLY B 1 42 ? 0.702 52.469 32.375 1 51.56 42 GLY B N 1
ATOM 4976 C CA . GLY B 1 42 ? 1.012 53.219 31.188 1 51.56 42 GLY B CA 1
ATOM 4977 C C . GLY B 1 42 ? 2.123 54.219 31.391 1 51.56 42 GLY B C 1
ATOM 4978 O O . GLY B 1 42 ? 1.885 55.312 31.891 1 51.56 42 GLY B O 1
ATOM 4979 N N . ASN B 1 43 ? 3.293 53.812 31.688 1 55.47 43 ASN B N 1
ATOM 4980 C CA . ASN B 1 43 ? 4.324 54.844 31.594 1 55.47 43 ASN B CA 1
ATOM 4981 C C . ASN B 1 43 ? 4.645 55.188 30.141 1 55.47 43 ASN B C 1
ATOM 4983 O O . ASN B 1 43 ? 5.043 54.312 29.359 1 55.47 43 ASN B O 1
ATOM 4987 N N . GLY B 1 44 ? 4.207 56.406 29.594 1 58.78 44 GLY B N 1
ATOM 4988 C CA . GLY B 1 44 ? 4.223 56.938 28.25 1 58.78 44 GLY B CA 1
ATOM 4989 C C . GLY B 1 44 ? 5.562 56.781 27.562 1 58.78 44 GLY B C 1
ATOM 4990 O O . GLY B 1 44 ? 5.621 56.594 26.344 1 58.78 44 GLY B O 1
ATOM 4991 N N . ASP B 1 45 ? 6.699 56.719 28.281 1 68.38 45 ASP B N 1
ATOM 4992 C CA . ASP B 1 45 ? 8.023 56.75 27.672 1 68.38 45 ASP B CA 1
ATOM 4993 C C . ASP B 1 45 ? 8.359 55.406 27.047 1 68.38 45 ASP B C 1
ATOM 4995 O O . ASP B 1 45 ? 9.188 55.312 26.125 1 68.38 45 ASP B O 1
ATOM 4999 N N . ARG B 1 46 ? 7.602 54.406 27.266 1 78.94 46 ARG B N 1
ATOM 5000 C CA . ARG B 1 46 ? 7.918 53.031 26.828 1 78.94 46 ARG B CA 1
ATOM 5001 C C . ARG B 1 46 ? 7.477 52.812 25.391 1 78.94 46 ARG B C 1
ATOM 5003 O O . ARG B 1 46 ? 7.859 51.812 24.766 1 78.94 46 ARG B O 1
ATOM 5010 N N . PHE B 1 47 ? 6.836 53.75 24.812 1 85.75 47 PHE B N 1
ATOM 5011 C CA . PHE B 1 47 ? 6.23 53.5 23.516 1 85.75 47 PHE B CA 1
ATOM 5012 C C . PHE B 1 47 ? 6.883 54.375 22.453 1 85.75 47 PHE B C 1
ATOM 5014 O O . PHE B 1 47 ? 6.508 54.312 21.281 1 85.75 47 PHE B O 1
ATOM 5021 N N . GLU B 1 48 ? 7.875 55.156 22.906 1 85.62 48 GLU B N 1
ATOM 5022 C CA . GLU B 1 48 ? 8.664 55.906 21.938 1 85.62 48 GLU B CA 1
ATOM 5023 C C . GLU B 1 48 ? 9.664 55 21.234 1 85.62 48 GLU B C 1
ATOM 5025 O O . GLU B 1 48 ? 10.234 54.094 21.828 1 85.62 48 GLU B O 1
ATOM 5030 N N . HIS B 1 49 ? 9.758 55.156 19.906 1 90.12 49 HIS B N 1
ATOM 5031 C CA . HIS B 1 49 ? 10.68 54.312 19.141 1 90.12 49 HIS B CA 1
ATOM 5032 C C . HIS B 1 49 ? 11.312 55.094 18 1 90.12 49 HIS B C 1
ATOM 5034 O O . HIS B 1 49 ? 10.766 56.125 17.562 1 90.12 49 HIS B O 1
ATOM 5040 N N . ASP B 1 50 ? 12.492 54.688 17.609 1 91.88 50 ASP B N 1
ATOM 5041 C CA . ASP B 1 50 ? 13.164 55.188 16.422 1 91.88 50 ASP B CA 1
ATOM 5042 C C . ASP B 1 50 ? 12.539 54.625 15.141 1 91.88 50 ASP B C 1
ATOM 5044 O O . ASP B 1 50 ? 12.656 53.438 14.867 1 91.88 50 ASP B O 1
ATOM 5048 N N . PRO B 1 51 ? 11.938 55.5 14.398 1 89.94 51 PRO B N 1
ATOM 5049 C CA . PRO B 1 51 ? 11.266 55 13.195 1 89.94 51 PRO B CA 1
ATOM 5050 C C . PRO B 1 51 ? 12.227 54.375 12.195 1 89.94 51 PRO B C 1
ATOM 5052 O O . PRO B 1 51 ? 11.805 53.625 11.297 1 89.94 51 PRO B O 1
ATOM 5055 N N . ASP B 1 52 ? 13.516 54.625 12.398 1 92.56 52 ASP B N 1
ATOM 5056 C CA . ASP B 1 52 ? 14.508 54.125 11.453 1 92.56 52 ASP B CA 1
ATOM 5057 C C . ASP B 1 52 ? 15.125 52.812 11.953 1 92.56 52 ASP B C 1
ATOM 5059 O O . ASP B 1 52 ? 15.906 52.188 11.242 1 92.56 52 ASP B O 1
ATOM 5063 N N . ALA B 1 53 ? 14.688 52.375 13.125 1 93.88 53 ALA B N 1
ATOM 5064 C CA . ALA B 1 53 ? 15.219 51.125 13.648 1 93.88 53 ALA B CA 1
ATOM 5065 C C . ALA B 1 53 ? 14.703 49.938 12.859 1 93.88 53 ALA B C 1
ATOM 5067 O O . ALA B 1 53 ? 13.539 49.906 12.445 1 93.88 53 ALA B O 1
ATOM 5068 N N . ASP B 1 54 ? 15.547 48.969 12.648 1 94.94 54 ASP B N 1
ATOM 5069 C CA . ASP B 1 54 ? 15.164 47.75 11.953 1 94.94 54 ASP B CA 1
ATOM 5070 C C . ASP B 1 54 ? 14.406 46.781 12.875 1 94.94 54 ASP B C 1
ATOM 5072 O O . ASP B 1 54 ? 15.008 46.188 13.766 1 94.94 54 ASP B O 1
ATOM 5076 N N . PRO B 1 55 ? 13.18 46.594 12.688 1 96.81 55 PRO B N 1
ATOM 5077 C CA . PRO B 1 55 ? 12.406 45.719 13.57 1 96.81 55 PRO B CA 1
ATOM 5078 C C . PRO B 1 55 ? 12.969 44.312 13.633 1 96.81 55 PRO B C 1
ATOM 5080 O O . PRO B 1 55 ? 12.891 43.656 14.68 1 96.81 55 PRO B O 1
ATOM 5083 N N . ASP B 1 56 ? 13.594 43.812 12.57 1 95.94 56 ASP B N 1
ATOM 5084 C CA . ASP B 1 56 ? 14.047 42.438 12.492 1 95.94 56 ASP B CA 1
ATOM 5085 C C . ASP B 1 56 ? 15.258 42.188 13.391 1 95.94 56 ASP B C 1
ATOM 5087 O O . ASP B 1 56 ? 15.555 41.062 13.758 1 95.94 56 ASP B O 1
ATOM 5091 N N . ALA B 1 57 ? 15.922 43.219 13.719 1 96.12 57 ALA B N 1
ATOM 5092 C CA . ALA B 1 57 ? 17.094 43.094 14.594 1 96.12 57 ALA B CA 1
ATOM 5093 C C . ALA B 1 57 ? 16.672 42.75 16.016 1 96.12 57 ALA B C 1
ATOM 5095 O O . ALA B 1 57 ? 17.406 42.062 16.734 1 96.12 57 ALA B O 1
ATOM 5096 N N . VAL B 1 58 ? 15.492 43.188 16.375 1 97.38 58 VAL B N 1
ATOM 5097 C CA . VAL B 1 58 ? 15.016 42.969 17.734 1 97.38 58 VAL B CA 1
ATOM 5098 C C . VAL B 1 58 ? 13.945 41.875 17.75 1 97.38 58 VAL B C 1
ATOM 5100 O O . VAL B 1 58 ? 13.867 41.094 18.672 1 97.38 58 VAL B O 1
ATOM 5103 N N . PHE B 1 59 ? 13.109 41.875 16.719 1 98.31 59 PHE B N 1
ATOM 5104 C CA . PHE B 1 59 ? 12.023 40.938 16.594 1 98.31 59 PHE B CA 1
ATOM 5105 C C . PHE B 1 59 ? 12.195 40.062 15.336 1 98.31 59 PHE B C 1
ATOM 5107 O O . PHE B 1 59 ? 11.367 40.125 14.422 1 98.31 59 PHE B O 1
ATOM 5114 N N . PRO B 1 60 ? 13.078 39.125 15.328 1 97.69 60 PRO B N 1
ATOM 5115 C CA . PRO B 1 60 ? 13.43 38.375 14.109 1 97.69 60 PRO B CA 1
ATOM 5116 C C . PRO B 1 60 ? 12.281 37.5 13.602 1 97.69 60 PRO B C 1
ATOM 5118 O O . PRO B 1 60 ? 12.211 37.219 12.406 1 97.69 60 PRO B O 1
ATOM 5121 N N . GLN B 1 61 ? 11.398 37.062 14.469 1 98.31 61 GLN B N 1
ATOM 5122 C CA . GLN B 1 61 ? 10.273 36.219 14.047 1 98.31 61 GLN B CA 1
ATOM 5123 C C . GLN B 1 61 ? 8.977 37.031 13.992 1 98.31 61 GLN B C 1
ATOM 5125 O O . GLN B 1 61 ? 7.887 36.469 13.906 1 98.31 61 GLN B O 1
ATOM 5130 N N . SER B 1 62 ? 9.125 38.344 14.125 1 98.5 62 SER B N 1
ATOM 5131 C CA . SER B 1 62 ? 8.016 39.281 14.023 1 98.5 62 SER B CA 1
ATOM 5132 C C . SER B 1 62 ? 6.977 39.031 15.109 1 98.5 62 SER B C 1
ATOM 5134 O O . SER B 1 62 ? 7.32 38.781 16.266 1 98.5 62 SER B O 1
ATOM 5136 N N . VAL B 1 63 ? 5.68 39.25 14.719 1 98.69 63 VAL B N 1
ATOM 5137 C CA . VAL B 1 63 ? 4.59 39.156 15.68 1 98.69 63 VAL B CA 1
ATOM 5138 C C . VAL B 1 63 ? 3.525 38.188 15.156 1 98.69 63 VAL B C 1
ATOM 5140 O O . VAL B 1 63 ? 3.512 37.875 13.969 1 98.69 63 VAL B O 1
ATOM 5143 N N . ALA B 1 64 ? 2.754 37.719 16.062 1 98.88 64 ALA B N 1
ATOM 5144 C CA . ALA B 1 64 ? 1.615 36.875 15.734 1 98.88 64 ALA B CA 1
ATOM 5145 C C . ALA B 1 64 ? 0.533 36.938 16.797 1 98.88 64 ALA B C 1
ATOM 5147 O O . ALA B 1 64 ? 0.777 37.438 17.906 1 98.88 64 ALA B O 1
ATOM 5148 N N . SER B 1 65 ? -0.612 36.594 16.453 1 98.81 65 SER B N 1
ATOM 5149 C CA . SER B 1 65 ? -1.718 36.469 17.406 1 98.81 65 SER B CA 1
ATOM 5150 C C . SER B 1 65 ? -2.475 35.188 17.219 1 98.81 65 SER B C 1
ATOM 5152 O O . SER B 1 65 ? -2.436 34.562 16.141 1 98.81 65 SER B O 1
ATOM 5154 N N . GLY B 1 66 ? -3.045 34.688 18.266 1 98.62 66 GLY B N 1
ATOM 5155 C CA . GLY B 1 66 ? -3.84 33.469 18.266 1 98.62 66 GLY B CA 1
ATOM 5156 C C . GLY B 1 66 ? -4.695 33.312 19.5 1 98.62 66 GLY B C 1
ATOM 5157 O O . GLY B 1 66 ? -4.941 34.281 20.234 1 98.62 66 GLY B O 1
ATOM 5158 N N . GLY B 1 67 ? -5.297 32.188 19.703 1 97.88 67 GLY B N 1
ATOM 5159 C CA . GLY B 1 67 ? -6.121 31.891 20.859 1 97.88 67 GLY B CA 1
ATOM 5160 C C . GLY B 1 67 ? -7.27 32.875 21.047 1 97.88 67 GLY B C 1
ATOM 5161 O O . GLY B 1 67 ? -7.469 33.406 22.125 1 97.88 67 GLY B O 1
ATOM 5162 N N . PRO B 1 68 ? -7.965 33.125 20.078 1 98.5 68 PRO B N 1
ATOM 5163 C CA . PRO B 1 68 ? -9 34.156 20.156 1 98.5 68 PRO B CA 1
ATOM 5164 C C . PRO B 1 68 ? -10.164 33.75 21.062 1 98.5 68 PRO B C 1
ATOM 5166 O O . PRO B 1 68 ? -10.547 32.594 21.094 1 98.5 68 PRO B O 1
ATOM 5169 N N . THR B 1 69 ? -10.711 34.656 21.781 1 97.94 69 THR B N 1
ATOM 5170 C CA . THR B 1 69 ? -11.969 34.625 22.516 1 97.94 69 THR B CA 1
ATOM 5171 C C . THR B 1 69 ? -12.844 35.844 22.125 1 97.94 69 THR B C 1
ATOM 5173 O O . THR B 1 69 ? -12.414 36.719 21.375 1 97.94 69 THR B O 1
ATOM 5176 N N . PRO B 1 70 ? -14.086 35.875 22.609 1 98.19 70 PRO B N 1
ATOM 5177 C CA . PRO B 1 70 ? -14.906 37.062 22.312 1 98.19 70 PRO B CA 1
ATOM 5178 C C . PRO B 1 70 ? -14.344 38.344 22.922 1 98.19 70 PRO B C 1
ATOM 5180 O O . PRO B 1 70 ? -14.703 39.438 22.5 1 98.19 70 PRO B O 1
ATOM 5183 N N . THR B 1 71 ? -13.352 38.156 23.875 1 97.94 71 THR B N 1
ATOM 5184 C CA . THR B 1 71 ? -12.938 39.375 24.594 1 97.94 71 THR B CA 1
ATOM 5185 C C . THR B 1 71 ? -11.43 39.562 24.516 1 97.94 71 THR B C 1
ATOM 5187 O O . THR B 1 71 ? -10.844 40.312 25.281 1 97.94 71 THR B O 1
ATOM 5190 N N . GLY B 1 72 ? -10.844 38.812 23.641 1 97.69 72 GLY B N 1
ATOM 5191 C CA . GLY B 1 72 ? -9.406 39 23.516 1 97.69 72 GLY B CA 1
ATOM 5192 C C . GLY B 1 72 ? -8.734 37.969 22.625 1 97.69 72 GLY B C 1
ATOM 5193 O O . GLY B 1 72 ? -9.414 37.188 21.953 1 97.69 72 GLY B O 1
ATOM 5194 N N . VAL B 1 73 ? -7.41 38.094 22.562 1 98.25 73 VAL B N 1
ATOM 5195 C CA . VAL B 1 73 ? -6.5 37.219 21.844 1 98.25 73 VAL B CA 1
ATOM 5196 C C . VAL B 1 73 ? -5.191 37.094 22.625 1 98.25 73 VAL B C 1
ATOM 5198 O O . VAL B 1 73 ? -4.984 37.781 23.625 1 98.25 73 VAL B O 1
ATOM 5201 N N . ILE B 1 74 ? -4.438 36.125 22.25 1 98.06 74 ILE B N 1
ATOM 5202 C CA . ILE B 1 74 ? -3.059 36.062 22.703 1 98.06 74 ILE B CA 1
ATOM 5203 C C . ILE B 1 74 ? -2.129 36.688 21.688 1 98.06 74 ILE B C 1
ATOM 5205 O O . ILE B 1 74 ? -2.137 36.312 20.516 1 98.06 74 ILE B O 1
ATOM 5209 N N . LEU B 1 75 ? -1.394 37.719 22.109 1 98.44 75 LEU B N 1
ATOM 5210 C CA . LEU B 1 75 ? -0.361 38.312 21.281 1 98.44 75 LEU B CA 1
ATOM 5211 C C . LEU B 1 75 ? 0.994 37.656 21.531 1 98.44 75 LEU B C 1
ATOM 5213 O O . LEU B 1 75 ? 1.319 37.312 22.672 1 98.44 75 LEU B O 1
ATOM 5217 N N . TRP B 1 76 ? 1.749 37.5 20.469 1 98.38 76 TRP B N 1
ATOM 5218 C CA . TRP B 1 76 ? 3.006 36.75 20.562 1 98.38 76 TRP B CA 1
ATOM 5219 C C . TRP B 1 76 ? 4.129 37.5 19.859 1 98.38 76 TRP B C 1
ATOM 5221 O O . TRP B 1 76 ? 3.912 38.125 18.812 1 98.38 76 TRP B O 1
ATOM 5231 N N . THR B 1 77 ? 5.301 37.5 20.391 1 98.5 77 THR B N 1
ATOM 5232 C CA . THR B 1 77 ? 6.531 37.875 19.719 1 98.5 77 THR B CA 1
ATOM 5233 C C . THR B 1 77 ? 7.734 37.156 20.344 1 98.5 77 THR B C 1
ATOM 5235 O O . THR B 1 77 ? 7.578 36.344 21.234 1 98.5 77 THR B O 1
ATOM 5238 N N . ARG B 1 78 ? 8.859 37.344 19.75 1 98.38 78 ARG B N 1
ATOM 5239 C CA . ARG B 1 78 ? 10.133 36.875 20.281 1 98.38 78 ARG B CA 1
ATOM 5240 C C . ARG B 1 78 ? 11.203 37.969 20.188 1 98.38 78 ARG B C 1
ATOM 5242 O O . ARG B 1 78 ? 11.375 38.594 19.141 1 98.38 78 ARG B O 1
ATOM 5249 N N . VAL B 1 79 ? 11.883 38.188 21.266 1 97.69 79 VAL B N 1
ATOM 5250 C CA . VAL B 1 79 ? 12.984 39.156 21.281 1 97.69 79 VAL B CA 1
ATOM 5251 C C . VAL B 1 79 ? 14.297 38.438 20.969 1 97.69 79 VAL B C 1
ATOM 5253 O O . VAL B 1 79 ? 14.578 37.375 21.516 1 97.69 79 VAL B O 1
ATOM 5256 N N . ALA B 1 80 ? 15.055 39.031 20.125 1 97.81 80 ALA B N 1
ATOM 5257 C CA . ALA B 1 80 ? 16.359 38.469 19.812 1 97.81 80 ALA B CA 1
ATOM 5258 C C . ALA B 1 80 ? 17.25 38.406 21.062 1 97.81 80 ALA B C 1
ATOM 5260 O O . ALA B 1 80 ? 17.359 39.406 21.781 1 97.81 80 ALA B O 1
ATOM 5261 N N . PRO B 1 81 ? 17.891 37.281 21.234 1 96.62 81 PRO B N 1
ATOM 5262 C CA . PRO B 1 81 ? 18.734 37.156 22.422 1 96.62 81 PRO B CA 1
ATOM 5263 C C . PRO B 1 81 ? 19.844 38.219 22.484 1 96.62 81 PRO B C 1
ATOM 5265 O O . PRO B 1 81 ? 20.156 38.719 23.562 1 96.62 81 PRO B O 1
ATOM 5268 N N . ASP B 1 82 ? 20.406 38.562 21.359 1 95.81 82 ASP B N 1
ATOM 5269 C CA . ASP B 1 82 ? 21.5 39.531 21.312 1 95.81 82 ASP B CA 1
ATOM 5270 C C . ASP B 1 82 ? 21 40.938 21.672 1 95.81 82 ASP B C 1
ATOM 5272 O O . ASP B 1 82 ? 21.781 41.781 22.094 1 95.81 82 ASP B O 1
ATOM 5276 N N . ALA B 1 83 ? 19.734 41.188 21.484 1 95.88 83 ALA B N 1
ATOM 5277 C CA . ALA B 1 83 ? 19.156 42.469 21.766 1 95.88 83 ALA B CA 1
ATOM 5278 C C . ALA B 1 83 ? 18.578 42.531 23.172 1 95.88 83 ALA B C 1
ATOM 5280 O O . ALA B 1 83 ? 18.25 43.625 23.672 1 95.88 83 ALA B O 1
ATOM 5281 N N . PHE B 1 84 ? 18.516 41.438 23.859 1 95.69 84 PHE B N 1
ATOM 5282 C CA . PHE B 1 84 ? 17.781 41.312 25.109 1 95.69 84 PHE B CA 1
ATOM 5283 C C . PHE B 1 84 ? 18.547 41.969 26.25 1 95.69 84 PHE B C 1
ATOM 5285 O O . PHE B 1 84 ? 19.75 41.75 26.406 1 95.69 84 PHE B O 1
ATOM 5292 N N . ASP B 1 85 ? 17.859 42.781 27.031 1 94.56 85 ASP B N 1
ATOM 5293 C CA . ASP B 1 85 ? 18.312 43.438 28.25 1 94.56 85 ASP B CA 1
ATOM 5294 C C . ASP B 1 85 ? 17.344 43.188 29.406 1 94.56 85 ASP B C 1
ATOM 5296 O O . ASP B 1 85 ? 16.203 43.656 29.375 1 94.56 85 ASP B O 1
ATOM 5300 N N . PRO B 1 86 ? 17.781 42.531 30.438 1 92 86 PRO B N 1
ATOM 5301 C CA . PRO B 1 86 ? 16.891 42.125 31.531 1 92 86 PRO B CA 1
ATOM 5302 C C . PRO B 1 86 ? 16.266 43.344 32.25 1 92 86 PRO B C 1
ATOM 5304 O O . PRO B 1 86 ? 15.25 43.188 32.938 1 92 86 PRO B O 1
ATOM 5307 N N . ASP B 1 87 ? 16.781 44.5 32.062 1 91.88 87 ASP B N 1
ATOM 5308 C CA . ASP B 1 87 ? 16.297 45.688 32.781 1 91.88 87 ASP B CA 1
ATOM 5309 C C . ASP B 1 87 ? 15.297 46.469 31.938 1 91.88 87 ASP B C 1
ATOM 5311 O O . ASP B 1 87 ? 14.734 47.469 32.406 1 91.88 87 ASP B O 1
ATOM 5315 N N . GLU B 1 88 ? 15.109 46 30.75 1 91.69 88 GLU B N 1
ATOM 5316 C CA . GLU B 1 88 ? 14.219 46.719 29.844 1 91.69 88 GLU B CA 1
ATOM 5317 C C . GLU B 1 88 ? 12.883 46 29.703 1 91.69 88 GLU B C 1
ATOM 5319 O O . GLU B 1 88 ? 12.836 44.812 29.406 1 91.69 88 GLU B O 1
ATOM 5324 N N . PRO B 1 89 ? 11.797 46.688 29.906 1 92 89 PRO B N 1
ATOM 5325 C CA . PRO B 1 89 ? 10.484 46.062 29.703 1 92 89 PRO B CA 1
ATOM 5326 C C . PRO B 1 89 ? 10.109 45.938 28.234 1 92 89 PRO B C 1
ATOM 5328 O O . PRO B 1 89 ? 10.523 46.781 27.406 1 92 89 PRO B O 1
ATOM 5331 N N . LEU B 1 90 ? 9.414 44.906 27.906 1 95 90 LEU B N 1
ATOM 5332 C CA . LEU B 1 90 ? 8.766 44.75 26.609 1 95 90 LEU B CA 1
ATOM 5333 C C . LEU B 1 90 ? 7.34 45.281 26.656 1 95 90 LEU B C 1
ATOM 5335 O O . LEU B 1 90 ? 6.473 44.719 27.312 1 95 90 LEU B O 1
ATOM 5339 N N . ALA B 1 91 ? 7.121 46.375 25.984 1 94.5 91 ALA B N 1
ATOM 5340 C CA . ALA B 1 91 ? 5.809 47.031 26.016 1 94.5 91 ALA B CA 1
ATOM 5341 C C . ALA B 1 91 ? 4.969 46.594 24.812 1 94.5 91 ALA B C 1
ATOM 5343 O O . ALA B 1 91 ? 5.504 46.156 23.797 1 94.5 91 ALA B O 1
ATOM 5344 N N . VAL B 1 92 ? 3.656 46.656 24.984 1 96 92 VAL B N 1
ATOM 5345 C CA . VAL B 1 92 ? 2.73 46.344 23.906 1 96 92 VAL B CA 1
ATOM 5346 C C . VAL B 1 92 ? 1.575 47.344 23.891 1 96 92 VAL B C 1
ATOM 5348 O O . VAL B 1 92 ? 1.099 47.75 24.953 1 96 92 VAL B O 1
ATOM 5351 N N . ARG B 1 93 ? 1.225 47.75 22.75 1 95.94 93 ARG B N 1
ATOM 5352 C CA . ARG B 1 93 ? 0.067 48.594 22.516 1 95.94 93 ARG B CA 1
ATOM 5353 C C . ARG B 1 93 ? -0.922 47.969 21.562 1 95.94 93 ARG B C 1
ATOM 5355 O O . ARG B 1 93 ? -0.521 47.312 20.594 1 95.94 93 ARG B O 1
ATOM 5362 N N . VAL B 1 94 ? -2.186 48.094 21.906 1 97.44 94 VAL B N 1
ATOM 5363 C CA . VAL B 1 94 ? -3.27 47.656 21.031 1 97.44 94 VAL B CA 1
ATOM 5364 C C . VAL B 1 94 ? -4.168 48.844 20.688 1 97.44 94 VAL B C 1
ATOM 5366 O O . VAL B 1 94 ? -4.477 49.688 21.547 1 97.44 94 VAL B O 1
ATOM 5369 N N . ALA B 1 95 ? -4.465 48.969 19.406 1 98.12 95 ALA B N 1
ATOM 5370 C CA . ALA B 1 95 ? -5.297 50.062 18.938 1 98.12 95 ALA B CA 1
ATOM 5371 C C . ALA B 1 95 ? -6.367 49.594 17.969 1 98.12 95 ALA B C 1
ATOM 5373 O O . ALA B 1 95 ? -6.277 48.469 17.438 1 98.12 95 ALA B O 1
ATOM 5374 N N . ARG B 1 96 ? -7.387 50.375 17.688 1 97.88 96 ARG B N 1
ATOM 5375 C CA . ARG B 1 96 ? -8.453 50.094 16.734 1 97.88 96 ARG B CA 1
ATOM 5376 C C . ARG B 1 96 ? -8.016 50.406 15.32 1 97.88 96 ARG B C 1
ATOM 5378 O O . ARG B 1 96 ? -8.648 49.969 14.352 1 97.88 96 ARG B O 1
ATOM 5385 N N . ASP B 1 97 ? -6.895 51.25 15.227 1 96.44 97 ASP B N 1
ATOM 5386 C CA . ASP B 1 97 ? -6.422 51.688 13.914 1 96.44 97 ASP B CA 1
ATOM 5387 C C . ASP B 1 97 ? -4.93 51.375 13.75 1 96.44 97 ASP B C 1
ATOM 5389 O O . ASP B 1 97 ? -4.191 51.312 14.734 1 96.44 97 ASP B O 1
ATOM 5393 N N . PRO B 1 98 ? -4.457 51.281 12.562 1 95.69 98 PRO B N 1
ATOM 5394 C CA . PRO B 1 98 ? -3.068 50.875 12.328 1 95.69 98 PRO B CA 1
ATOM 5395 C C . PRO B 1 98 ? -2.072 51.969 12.688 1 95.69 98 PRO B C 1
ATOM 5397 O O . PRO B 1 98 ? -0.879 51.719 12.844 1 95.69 98 PRO B O 1
ATOM 5400 N N . ASP B 1 99 ? -2.562 53.219 12.82 1 94.62 99 ASP B N 1
ATOM 5401 C CA . ASP B 1 99 ? -1.678 54.312 13.156 1 94.62 99 ASP B CA 1
ATOM 5402 C C . ASP B 1 99 ? -1.577 54.5 14.664 1 94.62 99 ASP B C 1
ATOM 5404 O O . ASP B 1 99 ? -0.825 55.375 15.141 1 94.62 99 ASP B O 1
ATOM 5408 N N . PHE B 1 100 ? -2.316 53.75 15.406 1 95.56 100 PHE B N 1
ATOM 5409 C CA . PHE B 1 100 ? -2.316 53.75 16.859 1 95.56 100 PHE B CA 1
ATOM 5410 C C . PHE B 1 100 ? -2.781 55.094 17.422 1 95.56 100 PHE B C 1
ATOM 5412 O O . PHE B 1 100 ? -2.236 55.562 18.406 1 95.56 100 PHE B O 1
ATOM 5419 N N . ASP B 1 101 ? -3.723 55.656 16.797 1 95.5 101 ASP B N 1
ATOM 5420 C CA . ASP B 1 101 ? -4.352 56.906 17.266 1 95.5 101 ASP B CA 1
ATOM 5421 C C . ASP B 1 101 ? -5.395 56.594 18.344 1 95.5 101 ASP B C 1
ATOM 5423 O O . ASP B 1 101 ? -5.613 57.406 19.25 1 95.5 101 ASP B O 1
ATOM 5427 N N . ASP B 1 102 ? -6.062 55.469 18.234 1 96.81 102 ASP B N 1
ATOM 5428 C CA . ASP B 1 102 ? -7.086 55.062 19.172 1 96.81 102 ASP B CA 1
ATOM 5429 C C . ASP B 1 102 ? -6.637 53.812 19.953 1 96.81 102 ASP B C 1
ATOM 5431 O O . ASP B 1 102 ? -7.109 52.719 19.703 1 96.81 102 ASP B O 1
ATOM 5435 N N . VAL B 1 103 ? -5.832 54.031 20.984 1 96.12 103 VAL B N 1
ATOM 5436 C CA . VAL B 1 103 ? -5.23 52.969 21.781 1 96.12 103 VAL B CA 1
ATOM 5437 C C . VAL B 1 103 ? -6.254 52.438 22.781 1 96.12 103 VAL B C 1
ATOM 5439 O O . VAL B 1 103 ? -6.906 53.219 23.484 1 96.12 103 VAL B O 1
ATOM 5442 N N . VAL B 1 104 ? -6.34 51.156 22.891 1 96.19 104 VAL B N 1
ATOM 5443 C CA . VAL B 1 104 ? -7.34 50.562 23.766 1 96.19 104 VAL B CA 1
ATOM 5444 C C . VAL B 1 104 ? -6.648 49.719 24.859 1 96.19 104 VAL B C 1
ATOM 5446 O O . VAL B 1 104 ? -7.262 49.375 25.859 1 96.19 104 VAL B O 1
ATOM 5449 N N . TYR B 1 105 ? -5.41 49.375 24.688 1 94.56 105 TYR B N 1
ATOM 5450 C CA . TYR B 1 105 ? -4.672 48.594 25.688 1 94.56 105 TYR B CA 1
ATOM 5451 C C . TYR B 1 105 ? -3.186 48.938 25.641 1 94.56 105 TYR B C 1
ATOM 5453 O O . TYR B 1 105 ? -2.611 49.125 24.562 1 94.56 105 TYR B O 1
ATOM 5461 N N . GLU B 1 106 ? -2.621 49.125 26.781 1 93.69 106 GLU B N 1
ATOM 5462 C CA . GLU B 1 106 ? -1.18 49.25 26.969 1 93.69 106 GLU B CA 1
ATOM 5463 C C . GLU B 1 106 ? -0.685 48.375 28.109 1 93.69 106 GLU B C 1
ATOM 5465 O O . GLU B 1 106 ? -1.332 48.281 29.156 1 93.69 106 GLU B O 1
ATOM 5470 N N . GLY B 1 107 ? 0.287 47.625 27.797 1 90.88 107 GLY B N 1
ATOM 5471 C CA . GLY B 1 107 ? 0.877 46.75 28.812 1 90.88 107 GLY B CA 1
ATOM 5472 C C . GLY B 1 107 ? 2.377 46.594 28.656 1 90.88 107 GLY B C 1
ATOM 5473 O O . GLY B 1 107 ? 2.951 47 27.656 1 90.88 107 GLY B O 1
ATOM 5474 N N . ALA B 1 108 ? 3.018 46.094 29.719 1 90.94 108 ALA B N 1
ATOM 5475 C CA . ALA B 1 108 ? 4.457 45.844 29.672 1 90.94 108 ALA B CA 1
ATOM 5476 C C . ALA B 1 108 ? 4.805 44.531 30.391 1 90.94 108 ALA B C 1
ATOM 5478 O O . ALA B 1 108 ? 4.25 44.25 31.453 1 90.94 108 ALA B O 1
ATOM 5479 N N . VAL B 1 109 ? 5.602 43.781 29.719 1 91.31 109 VAL B N 1
ATOM 5480 C CA . VAL B 1 109 ? 6.141 42.562 30.312 1 91.31 109 VAL B CA 1
ATOM 5481 C C . VAL B 1 109 ? 7.531 42.844 30.875 1 91.31 109 VAL B C 1
ATOM 5483 O O . VAL B 1 109 ? 8.422 43.312 30.156 1 91.31 109 VAL B O 1
ATOM 5486 N N . THR B 1 110 ? 7.738 42.531 32.188 1 89.56 110 THR B N 1
ATOM 5487 C CA . THR B 1 110 ? 9 42.875 32.844 1 89.56 110 THR B CA 1
ATOM 5488 C C . THR B 1 110 ? 9.688 41.625 33.375 1 89.56 110 THR B C 1
ATOM 5490 O O . THR B 1 110 ? 10.812 41.688 33.875 1 89.56 110 THR B O 1
ATOM 5493 N N . ASP B 1 111 ? 9.078 40.5 33.312 1 88.81 111 ASP B N 1
ATOM 5494 C CA . ASP B 1 111 ? 9.656 39.281 33.844 1 88.81 111 ASP B CA 1
ATOM 5495 C C . ASP B 1 111 ? 10.773 38.75 32.969 1 88.81 111 ASP B C 1
ATOM 5497 O O . ASP B 1 111 ? 10.57 37.812 32.219 1 88.81 111 ASP B O 1
ATOM 5501 N N . ALA B 1 112 ? 11.914 39.25 33.156 1 89.69 112 ALA B N 1
ATOM 5502 C CA . ALA B 1 112 ? 13.07 38.938 32.312 1 89.69 112 ALA B CA 1
ATOM 5503 C C . ALA B 1 112 ? 13.445 37.469 32.406 1 89.69 112 ALA B C 1
ATOM 5505 O O . ALA B 1 112 ? 13.875 36.875 31.422 1 89.69 112 ALA B O 1
ATOM 5506 N N . GLU B 1 113 ? 13.328 36.906 33.562 1 91.12 113 GLU B N 1
ATOM 5507 C CA . GLU B 1 113 ? 13.695 35.5 33.75 1 91.12 113 GLU B CA 1
ATOM 5508 C C . GLU B 1 113 ? 12.781 34.594 32.938 1 91.12 113 GLU B C 1
ATOM 5510 O O . GLU B 1 113 ? 13.242 33.625 32.344 1 91.12 113 GLU B O 1
ATOM 5515 N N . ARG B 1 114 ? 11.594 34.906 32.938 1 91 114 ARG B N 1
ATOM 5516 C CA . ARG B 1 114 ? 10.633 34.094 32.188 1 91 114 ARG B CA 1
ATOM 5517 C C . ARG B 1 114 ? 10.867 34.219 30.688 1 91 114 ARG B C 1
ATOM 5519 O O . ARG B 1 114 ? 10.789 33.219 29.969 1 91 114 ARG B O 1
ATOM 5526 N N . ILE B 1 115 ? 11.086 35.406 30.297 1 93.12 115 ILE B N 1
ATOM 5527 C CA . ILE B 1 115 ? 11.344 35.656 28.875 1 93.12 115 ILE B CA 1
ATOM 5528 C C . ILE B 1 115 ? 12.547 34.812 28.422 1 93.12 115 ILE B C 1
ATOM 5530 O O . ILE B 1 115 ? 12.5 34.156 27.391 1 93.12 115 ILE B O 1
ATOM 5534 N N . ARG B 1 116 ? 13.586 34.844 29.203 1 94.19 116 ARG B N 1
ATOM 5535 C CA . ARG B 1 116 ? 14.805 34.125 28.875 1 94.19 116 ARG B CA 1
ATOM 5536 C C . ARG B 1 116 ? 14.562 32.625 28.891 1 94.19 116 ARG B C 1
ATOM 5538 O O . ARG B 1 116 ? 15.062 31.891 28.016 1 94.19 116 ARG B O 1
ATOM 5545 N N . ALA B 1 117 ? 13.797 32.156 29.828 1 93.31 117 ALA B N 1
ATOM 5546 C CA . ALA B 1 117 ? 13.578 30.719 30.031 1 93.31 117 ALA B CA 1
ATOM 5547 C C . ALA B 1 117 ? 12.766 30.141 28.875 1 93.31 117 ALA B C 1
ATOM 5549 O O . ALA B 1 117 ? 12.828 28.938 28.609 1 93.31 117 ALA B O 1
ATOM 5550 N N . HIS B 1 118 ? 12.016 30.922 28.234 1 96.31 118 HIS B N 1
ATOM 5551 C CA . HIS B 1 118 ? 11.141 30.438 27.172 1 96.31 118 HIS B CA 1
ATOM 5552 C C . HIS B 1 118 ? 11.617 30.906 25.812 1 96.31 118 HIS B C 1
ATOM 5554 O O . HIS B 1 118 ? 10.82 31.359 24.984 1 96.31 118 HIS B O 1
ATOM 5560 N N . ASP B 1 119 ? 12.898 30.844 25.656 1 97.88 119 ASP B N 1
ATOM 5561 C CA . ASP B 1 119 ? 13.57 31.156 24.391 1 97.88 119 ASP B CA 1
ATOM 5562 C C . ASP B 1 119 ? 13.188 32.562 23.891 1 97.88 119 ASP B C 1
ATOM 5564 O O . ASP B 1 119 ? 13.008 32.75 22.688 1 97.88 119 ASP B O 1
ATOM 5568 N N . TYR B 1 120 ? 12.945 33.469 24.812 1 97.62 120 TYR B N 1
ATOM 5569 C CA . TYR B 1 120 ? 12.703 34.875 24.594 1 97.62 120 TYR B CA 1
ATOM 5570 C C . TYR B 1 120 ? 11.367 35.094 23.891 1 97.62 120 TYR B C 1
ATOM 5572 O O . TYR B 1 120 ? 11.156 36.156 23.266 1 97.62 120 TYR B O 1
ATOM 5580 N N . THR B 1 121 ? 10.523 34.031 23.891 1 97.81 121 THR B N 1
ATOM 5581 C CA . THR B 1 121 ? 9.164 34.219 23.391 1 97.81 121 THR B CA 1
ATOM 5582 C C . THR B 1 121 ? 8.281 34.844 24.484 1 97.81 121 THR B C 1
ATOM 5584 O O . THR B 1 121 ? 8.492 34.625 25.672 1 97.81 121 THR B O 1
ATOM 5587 N N . VAL B 1 122 ? 7.379 35.625 24.047 1 96.12 122 VAL B N 1
ATOM 5588 C CA . VAL B 1 122 ? 6.453 36.281 24.969 1 96.12 122 VAL B CA 1
ATOM 5589 C C . VAL B 1 122 ? 5.023 36.156 24.438 1 96.12 122 VAL B C 1
ATOM 5591 O O . VAL B 1 122 ? 4.777 36.312 23.234 1 96.12 122 VAL B O 1
ATOM 5594 N N . LYS B 1 123 ? 4.141 35.875 25.344 1 96 123 LYS B N 1
ATOM 5595 C CA . LYS B 1 123 ? 2.703 35.844 25.078 1 96 123 LYS B CA 1
ATOM 5596 C C . LYS B 1 123 ? 1.947 36.781 26.016 1 96 123 LYS B C 1
ATOM 5598 O O . LYS B 1 123 ? 2.172 36.75 27.234 1 96 123 LYS B O 1
ATOM 5603 N N . VAL B 1 124 ? 1.192 37.594 25.453 1 95.44 124 VAL B N 1
ATOM 5604 C CA . VAL B 1 124 ? 0.329 38.5 26.219 1 95.44 124 VAL B CA 1
ATOM 5605 C C . VAL B 1 124 ? -1.133 38.094 26.016 1 95.44 124 VAL B C 1
ATOM 5607 O O . VAL B 1 124 ? -1.651 38.188 24.891 1 95.44 124 VAL B O 1
ATOM 5610 N N . ASP B 1 125 ? -1.777 37.719 27.078 1 95.56 125 ASP B N 1
ATOM 5611 C CA . ASP B 1 125 ? -3.178 37.312 27 1 95.56 125 ASP B CA 1
ATOM 5612 C C . ASP B 1 125 ? -4.105 38.5 27.25 1 95.56 125 ASP B C 1
ATOM 5614 O O . ASP B 1 125 ? -4.133 39.062 28.344 1 95.56 125 ASP B O 1
ATOM 5618 N N . LEU B 1 126 ? -4.863 38.844 26.281 1 96.62 126 LEU B N 1
ATOM 5619 C CA . LEU B 1 126 ? -5.711 40.031 26.344 1 96.62 126 LEU B CA 1
ATOM 5620 C C . LEU B 1 126 ? -7.156 39.625 26.656 1 96.62 126 LEU B C 1
ATOM 5622 O O . LEU B 1 126 ? -8.062 40.469 26.531 1 96.62 126 LEU B O 1
ATOM 5626 N N . ASP B 1 127 ? -7.359 38.406 27 1 96.12 127 ASP B N 1
ATOM 5627 C CA . ASP B 1 127 ? -8.727 38 27.312 1 96.12 127 ASP B CA 1
ATOM 5628 C C . ASP B 1 127 ? -9.344 38.906 28.359 1 96.12 127 ASP B C 1
ATOM 5630 O O . ASP B 1 127 ? -8.75 39.125 29.422 1 96.12 127 ASP B O 1
ATOM 5634 N N . GLY B 1 128 ? -10.469 39.406 28.078 1 95.94 128 GLY B N 1
ATOM 5635 C CA . GLY B 1 128 ? -11.18 40.312 28.984 1 95.94 128 GLY B CA 1
ATOM 5636 C C . GLY B 1 128 ? -10.875 41.781 28.734 1 95.94 128 GLY B C 1
ATOM 5637 O O . GLY B 1 128 ? -11.469 42.656 29.359 1 95.94 128 GLY B O 1
ATOM 5638 N N . HIS B 1 129 ? -10.109 42.094 27.672 1 96.19 129 HIS B N 1
ATOM 5639 C CA . HIS B 1 129 ? -9.648 43.469 27.516 1 96.19 129 HIS B CA 1
ATOM 5640 C C . HIS B 1 129 ? -10.164 44.094 26.219 1 96.19 129 HIS B C 1
ATOM 5642 O O . HIS B 1 129 ? -10.109 45.312 26.031 1 96.19 129 HIS B O 1
ATOM 5648 N N . LEU B 1 130 ? -10.703 43.281 25.359 1 97.69 130 LEU B N 1
ATOM 5649 C CA . LEU B 1 130 ? -11.117 43.75 24.047 1 97.69 130 LEU B CA 1
ATOM 5650 C C . LEU B 1 130 ? -12.602 43.469 23.812 1 97.69 130 LEU B C 1
ATOM 5652 O O . LEU B 1 130 ? -13.227 42.75 24.578 1 97.69 130 LEU B O 1
ATOM 5656 N N . GLU B 1 131 ? -13.156 44.125 22.734 1 97.94 131 GLU B N 1
ATOM 5657 C CA . GLU B 1 131 ? -14.555 43.938 22.375 1 97.94 131 GLU B CA 1
ATOM 5658 C C . GLU B 1 131 ? -14.688 42.781 21.375 1 97.94 131 GLU B C 1
ATOM 5660 O O . GLU B 1 131 ? -13.742 42.469 20.656 1 97.94 131 GLU B O 1
ATOM 5665 N N . SER B 1 132 ? -15.867 42.188 21.391 1 98.19 132 SER B N 1
ATOM 5666 C CA . SER B 1 132 ? -16.125 41.031 20.547 1 98.19 132 SER B CA 1
ATOM 5667 C C . SER B 1 132 ? -16.203 41.406 19.078 1 98.19 132 SER B C 1
ATOM 5669 O O . SER B 1 132 ? -16.656 42.5 18.734 1 98.19 132 SER B O 1
ATOM 5671 N N . ASP B 1 133 ? -15.805 40.469 18.266 1 97.94 133 ASP B N 1
ATOM 5672 C CA . ASP B 1 133 ? -15.984 40.531 16.828 1 97.94 133 ASP B CA 1
ATOM 5673 C C . ASP B 1 133 ? -15.406 41.812 16.234 1 97.94 133 ASP B C 1
ATOM 5675 O O . ASP B 1 133 ? -16.094 42.531 15.516 1 97.94 133 ASP B O 1
ATOM 5679 N N . ARG B 1 134 ? -14.117 42.031 16.594 1 97.5 134 ARG B N 1
ATOM 5680 C CA . ARG B 1 134 ? -13.469 43.25 16.141 1 97.5 134 ARG B CA 1
ATOM 5681 C C . ARG B 1 134 ? -12.023 42.969 15.734 1 97.5 134 ARG B C 1
ATOM 5683 O O . ARG B 1 134 ? -11.359 42.125 16.312 1 97.5 134 ARG B O 1
ATOM 5690 N N . GLU B 1 135 ? -11.664 43.781 14.797 1 97.94 135 GLU B N 1
ATOM 5691 C CA . GLU B 1 135 ? -10.266 43.812 14.383 1 97.94 135 GLU B CA 1
ATOM 5692 C C . GLU B 1 135 ? -9.484 44.906 15.141 1 97.94 135 GLU B C 1
ATOM 5694 O O . GLU B 1 135 ? -9.984 46 15.359 1 97.94 135 GLU B O 1
ATOM 5699 N N . TYR B 1 136 ? -8.32 44.531 15.578 1 98.62 136 TYR B N 1
ATOM 5700 C CA . TYR B 1 136 ? -7.398 45.438 16.234 1 98.62 136 TYR B CA 1
ATOM 5701 C C . TYR B 1 136 ? -6.012 45.344 15.609 1 98.62 136 TYR B C 1
ATOM 5703 O O . TYR B 1 136 ? -5.719 44.438 14.852 1 98.62 136 TYR B O 1
ATOM 5711 N N . HIS B 1 137 ? -5.258 46.375 15.891 1 98.75 137 HIS B N 1
ATOM 5712 C CA . HIS B 1 137 ? -3.848 46.406 15.523 1 98.75 137 HIS B CA 1
ATOM 5713 C C . HIS B 1 137 ? -2.955 46.469 16.766 1 98.75 137 HIS B C 1
ATOM 5715 O O . HIS B 1 137 ? -3.334 47.094 17.766 1 98.75 137 HIS B O 1
ATOM 5721 N N . TYR B 1 138 ? -1.809 45.844 16.719 1 98.38 138 TYR B N 1
ATOM 5722 C CA . TYR B 1 138 ? -0.928 45.844 17.891 1 98.38 138 TYR B CA 1
ATOM 5723 C C . TYR B 1 138 ? 0.532 45.969 17.469 1 98.38 138 TYR B C 1
ATOM 5725 O O . TYR B 1 138 ? 0.875 45.688 16.312 1 98.38 138 TYR B O 1
ATOM 5733 N N . ARG B 1 139 ? 1.27 46.344 18.406 1 97.06 139 ARG B N 1
ATOM 5734 C CA . ARG B 1 139 ? 2.707 46.5 18.203 1 97.06 139 ARG B CA 1
ATOM 5735 C C . ARG B 1 139 ? 3.459 46.344 19.531 1 97.06 139 ARG B C 1
ATOM 5737 O O . ARG B 1 139 ? 2.941 46.719 20.578 1 97.06 139 ARG B O 1
ATOM 5744 N N . PHE B 1 140 ? 4.645 45.719 19.438 1 97.31 140 PHE B N 1
ATOM 5745 C CA . PHE B 1 140 ? 5.535 45.625 20.594 1 97.31 140 PHE B CA 1
ATOM 5746 C C . PHE B 1 140 ? 6.652 46.656 20.5 1 97.31 140 PHE B C 1
ATOM 5748 O O . PHE B 1 140 ? 7.051 47.062 19.406 1 97.31 140 PHE B O 1
ATOM 5755 N N . TYR B 1 141 ? 7.059 47.062 21.641 1 95.5 141 TYR B N 1
ATOM 5756 C CA . TYR B 1 141 ? 8.148 48.031 21.766 1 95.5 141 TYR B CA 1
ATOM 5757 C C . TYR B 1 141 ? 9.227 47.531 22.719 1 95.5 141 TYR B C 1
ATOM 5759 O O . TYR B 1 141 ? 8.914 47.031 23.797 1 95.5 141 TYR B O 1
ATOM 5767 N N . TYR B 1 142 ? 10.352 47.562 22.266 1 94.88 142 TYR B N 1
ATOM 5768 C CA . TYR B 1 142 ? 11.5 47.188 23.078 1 94.88 142 TYR B CA 1
ATOM 5769 C C . TYR B 1 142 ? 12.664 48.125 22.859 1 94.88 142 TYR B C 1
ATOM 5771 O O . TYR B 1 142 ? 13.203 48.25 21.75 1 94.88 142 TYR B O 1
ATOM 5779 N N . ARG B 1 143 ? 12.969 48.844 23.938 1 91.12 143 ARG B N 1
ATOM 5780 C CA . ARG B 1 143 ? 13.945 49.938 23.844 1 91.12 143 ARG B CA 1
ATOM 5781 C C . ARG B 1 143 ? 13.531 50.938 22.766 1 91.12 143 ARG B C 1
ATOM 5783 O O . ARG B 1 143 ? 12.422 51.438 22.797 1 91.12 143 ARG B O 1
ATOM 5790 N N . ASP B 1 144 ? 14.344 51.156 21.75 1 91.31 144 ASP B N 1
ATOM 5791 C CA . ASP B 1 144 ? 14.016 52.156 20.75 1 91.31 144 ASP B CA 1
ATOM 5792 C C . ASP B 1 144 ? 13.5 51.531 19.469 1 91.31 144 ASP B C 1
ATOM 5794 O O . ASP B 1 144 ? 13.555 52.125 18.391 1 91.31 144 ASP B O 1
ATOM 5798 N N . THR B 1 145 ? 13.07 50.312 19.609 1 96.31 145 THR B N 1
ATOM 5799 C CA . THR B 1 145 ? 12.633 49.594 18.406 1 96.31 145 THR B CA 1
ATOM 5800 C C . THR B 1 145 ? 11.188 49.125 18.547 1 96.31 145 THR B C 1
ATOM 5802 O O . THR B 1 145 ? 10.812 48.562 19.562 1 96.31 145 THR B O 1
ATOM 5805 N N . ALA B 1 146 ? 10.398 49.406 17.562 1 97 146 ALA B N 1
ATOM 5806 C CA . ALA B 1 146 ? 9.047 48.875 17.469 1 97 146 ALA B CA 1
ATOM 5807 C C . ALA B 1 146 ? 9 47.688 16.516 1 97 146 ALA B C 1
ATOM 5809 O O . ALA B 1 146 ? 9.688 47.656 15.492 1 97 146 ALA B O 1
ATOM 5810 N N . SER B 1 147 ? 8.195 46.719 16.922 1 97.88 147 SER B N 1
ATOM 5811 C CA . SER B 1 147 ? 7.965 45.625 16 1 97.88 147 SER B CA 1
ATOM 5812 C C . SER B 1 147 ? 7.141 46.062 14.797 1 97.88 147 SER B C 1
ATOM 5814 O O . SER B 1 147 ? 6.652 47.188 14.758 1 97.88 147 SER B O 1
ATOM 5816 N N . ARG B 1 148 ? 7.07 45.188 13.828 1 97.38 148 ARG B N 1
ATOM 5817 C CA . ARG B 1 148 ? 6.055 45.375 12.797 1 97.38 148 ARG B CA 1
ATOM 5818 C C . ARG B 1 148 ? 4.656 45.344 13.398 1 97.38 148 ARG B C 1
ATOM 5820 O O . ARG B 1 148 ? 4.449 44.844 14.492 1 97.38 148 ARG B O 1
ATOM 5827 N N . VAL B 1 149 ? 3.721 46 12.664 1 98 149 VAL B N 1
ATOM 5828 C CA . VAL B 1 149 ? 2.344 46.062 13.141 1 98 149 VAL B CA 1
ATOM 5829 C C . VAL B 1 149 ? 1.627 44.75 12.852 1 98 149 VAL B C 1
ATOM 5831 O O . VAL B 1 149 ? 1.691 44.219 11.734 1 98 149 VAL B O 1
ATOM 5834 N N . GLY B 1 150 ? 1.062 44.188 13.875 1 98.62 150 GLY B N 1
ATOM 5835 C CA . GLY B 1 150 ? 0.197 43.031 13.703 1 98.62 150 GLY B CA 1
ATOM 5836 C C . GLY B 1 150 ? -1.278 43.375 13.734 1 98.62 150 GLY B C 1
ATOM 5837 O O . GLY B 1 150 ? -1.665 44.406 14.281 1 98.62 150 GLY B O 1
ATOM 5838 N N . ARG B 1 151 ? -2.018 42.562 13.125 1 98.62 151 ARG B N 1
ATOM 5839 C CA . ARG B 1 151 ? -3.475 42.625 13.195 1 98.62 151 ARG B CA 1
ATOM 5840 C C . ARG B 1 151 ? -4.031 41.406 13.93 1 98.62 151 ARG B C 1
ATOM 5842 O O . ARG B 1 151 ? -3.52 40.281 13.781 1 98.62 151 ARG B O 1
ATOM 5849 N N . CYS B 1 152 ? -5.039 41.625 14.773 1 98.44 152 CYS B N 1
ATOM 5850 C CA . CYS B 1 152 ? -5.703 40.5 15.438 1 98.44 152 CYS B CA 1
ATOM 5851 C C . CYS B 1 152 ? -7.215 40.688 15.438 1 98.44 152 CYS B C 1
ATOM 5853 O O . CYS B 1 152 ? -7.707 41.812 15.273 1 98.44 152 CYS B O 1
ATOM 5855 N N . GLN B 1 153 ? -7.863 39.594 15.547 1 98.31 153 GLN B N 1
ATOM 5856 C CA . GLN B 1 153 ? -9.32 39.531 15.484 1 98.31 153 GLN B CA 1
ATOM 5857 C C . GLN B 1 153 ? -9.898 38.719 16.641 1 98.31 153 GLN B C 1
ATOM 5859 O O . GLN B 1 153 ? -9.43 37.625 16.922 1 98.31 153 GLN B O 1
ATOM 5864 N N . THR B 1 154 ? -10.883 39.344 17.406 1 98.56 154 THR B N 1
ATOM 5865 C CA . THR B 1 154 ? -11.578 38.594 18.469 1 98.56 154 THR B CA 1
ATOM 5866 C C . THR B 1 154 ? -12.75 37.812 17.891 1 98.56 154 THR B C 1
ATOM 5868 O O . THR B 1 154 ? -13.234 38.094 16.797 1 98.56 154 THR B O 1
ATOM 5871 N N . LEU B 1 155 ? -13.211 36.812 18.641 1 98.62 155 LEU B N 1
ATOM 5872 C CA . LEU B 1 155 ? -14.391 36.062 18.25 1 98.62 155 LEU B CA 1
ATOM 5873 C C . LEU B 1 155 ? -15.664 36.875 18.453 1 98.62 155 LEU B C 1
ATOM 5875 O O . LEU B 1 155 ? -15.695 37.781 19.297 1 98.62 155 LEU B O 1
ATOM 5879 N N . PRO B 1 156 ? -16.703 36.562 17.672 1 98.25 156 PRO B N 1
ATOM 5880 C CA . PRO B 1 156 ? -18.016 37.062 18.062 1 98.25 156 PRO B CA 1
ATOM 5881 C C . PRO B 1 156 ? -18.484 36.562 19.422 1 98.25 156 PRO B C 1
ATOM 5883 O O . PRO B 1 156 ? -18.031 35.5 19.875 1 98.25 156 PRO B O 1
ATOM 5886 N N . ALA B 1 157 ? -19.312 37.344 19.984 1 97 157 ALA B N 1
ATOM 5887 C CA . ALA B 1 157 ? -19.953 36.875 21.219 1 97 157 ALA B CA 1
ATOM 5888 C C . ALA B 1 157 ? -20.734 35.594 20.969 1 97 157 ALA B C 1
ATOM 5890 O O . ALA B 1 157 ? -21.188 35.344 19.844 1 97 157 ALA B O 1
ATOM 5891 N N . ALA B 1 158 ? -20.906 34.844 21.969 1 91.94 158 ALA B N 1
ATOM 5892 C CA . ALA B 1 158 ? -21.547 33.531 21.844 1 91.94 158 ALA B CA 1
ATOM 5893 C C . ALA B 1 158 ? -22.969 33.656 21.312 1 91.94 158 ALA B C 1
ATOM 5895 O O . ALA B 1 158 ? -23.453 32.781 20.594 1 91.94 158 ALA B O 1
ATOM 5896 N N . ASP B 1 159 ? -23.656 34.75 21.609 1 94.06 159 ASP B N 1
ATOM 5897 C CA . ASP B 1 159 ? -25.047 34.938 21.219 1 94.06 159 ASP B CA 1
ATOM 5898 C C . ASP B 1 159 ? -25.156 35.781 19.953 1 94.06 159 ASP B C 1
ATOM 5900 O O . ASP B 1 159 ? -26.25 36.156 19.547 1 94.06 159 ASP B O 1
ATOM 5904 N N . ALA B 1 160 ? -23.969 36.094 19.422 1 97.56 160 ALA B N 1
ATOM 5905 C CA . ALA B 1 160 ? -23.984 36.906 18.203 1 97.56 160 ALA B CA 1
ATOM 5906 C C . ALA B 1 160 ? -24.375 36.094 16.984 1 97.56 160 ALA B C 1
ATOM 5908 O O . ALA B 1 160 ? -24.359 34.844 17.031 1 97.56 160 ALA B O 1
ATOM 5909 N N . SER B 1 161 ? -24.812 36.781 15.891 1 97.81 161 SER B N 1
ATOM 5910 C CA . SER B 1 161 ? -25.188 36.188 14.625 1 97.81 161 SER B CA 1
ATOM 5911 C C . SER B 1 161 ? -24.375 36.75 13.461 1 97.81 161 SER B C 1
ATOM 5913 O O . SER B 1 161 ? -24.922 37.469 12.609 1 97.81 161 SER B O 1
ATOM 5915 N N . PRO B 1 162 ? -23.125 36.438 13.453 1 97.75 162 PRO B N 1
ATOM 5916 C CA . PRO B 1 162 ? -22.328 36.969 12.352 1 97.75 162 PRO B CA 1
ATOM 5917 C C . PRO B 1 162 ? -22.859 36.562 10.977 1 97.75 162 PRO B C 1
ATOM 5919 O O . PRO B 1 162 ? -23.453 35.5 10.836 1 97.75 162 PRO B O 1
ATOM 5922 N N . ASP B 1 163 ? -22.641 37.438 9.93 1 97.38 163 ASP B N 1
ATOM 5923 C CA . ASP B 1 163 ? -23.109 37.156 8.57 1 97.38 163 ASP B CA 1
ATOM 5924 C C . ASP B 1 163 ? -22.312 36.031 7.918 1 97.38 163 ASP B C 1
ATOM 5926 O O . ASP B 1 163 ? -22.859 35.281 7.133 1 97.38 163 ASP B O 1
ATOM 5930 N N . SER B 1 164 ? -21.047 36.031 8.227 1 98.31 164 SER B N 1
ATOM 5931 C CA . SER B 1 164 ? -20.172 35 7.641 1 98.31 164 SER B CA 1
ATOM 5932 C C . SER B 1 164 ? -18.938 34.781 8.508 1 98.31 164 SER B C 1
ATOM 5934 O O . SER B 1 164 ? -18.594 35.625 9.359 1 98.31 164 SER B O 1
ATOM 5936 N N . VAL B 1 165 ? -18.375 33.656 8.43 1 98.5 165 VAL B N 1
ATOM 5937 C CA . VAL B 1 165 ? -17.078 33.312 8.984 1 98.5 165 VAL B CA 1
ATOM 5938 C C . VAL B 1 165 ? -16.188 32.688 7.895 1 98.5 165 VAL B C 1
ATOM 5940 O O . VAL B 1 165 ? -16.609 31.766 7.199 1 98.5 165 VAL B O 1
ATOM 5943 N N . ARG B 1 166 ? -15.023 33.219 7.699 1 98.69 166 ARG B N 1
ATOM 5944 C CA . ARG B 1 166 ? -14.117 32.812 6.629 1 98.69 166 ARG B CA 1
ATOM 5945 C C . ARG B 1 166 ? -12.773 32.375 7.191 1 98.69 166 ARG B C 1
ATOM 5947 O O . ARG B 1 166 ? -12.148 33.125 7.965 1 98.69 166 ARG B O 1
ATOM 5954 N N . PHE B 1 167 ? -12.32 31.156 6.785 1 98.81 167 PHE B N 1
ATOM 5955 C CA . PHE B 1 167 ? -11.039 30.609 7.215 1 98.81 167 PHE B CA 1
ATOM 5956 C C . PHE B 1 167 ? -10.094 30.453 6.027 1 98.81 167 PHE B C 1
ATOM 5958 O O . PHE B 1 167 ? -10.5 29.984 4.961 1 98.81 167 PHE B O 1
ATOM 5965 N N . ALA B 1 168 ? -8.836 30.922 6.156 1 98.88 168 ALA B N 1
ATOM 5966 C CA . ALA B 1 168 ? -7.754 30.328 5.379 1 98.88 168 ALA B CA 1
ATOM 5967 C C . ALA B 1 168 ? -7.23 29.062 6.043 1 98.88 168 ALA B C 1
ATOM 5969 O O . ALA B 1 168 ? -6.84 29.078 7.211 1 98.88 168 ALA B O 1
ATOM 5970 N N . VAL B 1 169 ? -7.301 27.953 5.359 1 98.81 169 VAL B N 1
ATOM 5971 C CA . VAL B 1 169 ? -6.891 26.672 5.93 1 98.81 169 VAL B CA 1
ATOM 5972 C C . VAL B 1 169 ? -5.578 26.234 5.297 1 98.81 169 VAL B C 1
ATOM 5974 O O . VAL B 1 169 ? -5.453 26.172 4.074 1 98.81 169 VAL B O 1
ATOM 5977 N N . LEU B 1 170 ? -4.582 25.953 6.148 1 98.62 170 LEU B N 1
ATOM 5978 C CA . LEU B 1 170 ? -3.256 25.547 5.695 1 98.62 170 LEU B CA 1
ATOM 5979 C C . LEU B 1 170 ? -2.777 24.312 6.457 1 98.62 170 LEU B C 1
ATOM 5981 O O . LEU B 1 170 ? -3.273 24.016 7.547 1 98.62 170 LEU B O 1
ATOM 5985 N N . ALA B 1 171 ? -1.845 23.594 5.785 1 98.06 171 ALA B N 1
ATOM 5986 C CA . ALA B 1 171 ? -1.216 22.438 6.426 1 98.06 171 ALA B CA 1
ATOM 5987 C C . ALA B 1 171 ? 0.123 22.109 5.77 1 98.06 171 ALA B C 1
ATOM 5989 O O . ALA B 1 171 ? 0.347 22.438 4.602 1 98.06 171 ALA B O 1
ATOM 5990 N N . CYS B 1 172 ? 1.029 21.531 6.504 1 97.5 172 CYS B N 1
ATOM 5991 C CA . CYS B 1 172 ? 2.193 20.797 6.016 1 97.5 172 CYS B CA 1
ATOM 5992 C C . CYS B 1 172 ? 3.102 21.703 5.191 1 97.5 172 CYS B C 1
ATOM 5994 O O . CYS B 1 172 ? 2.973 21.766 3.967 1 97.5 172 CYS B O 1
ATOM 5996 N N . GLN B 1 173 ? 4.09 22.203 5.789 1 97.69 173 GLN B N 1
ATOM 5997 C CA . GLN B 1 173 ? 4.98 23.188 5.176 1 97.69 173 GLN B CA 1
ATOM 5998 C C . GLN B 1 173 ? 6.441 22.812 5.395 1 97.69 173 GLN B C 1
ATOM 6000 O O . GLN B 1 173 ? 7.184 23.547 6.043 1 97.69 173 GLN B O 1
ATOM 6005 N N . ASN B 1 174 ? 6.898 21.766 4.742 1 95.88 174 ASN B N 1
ATOM 6006 C CA . ASN B 1 174 ? 8.297 21.359 4.852 1 95.88 174 ASN B CA 1
ATOM 6007 C C . ASN B 1 174 ? 9.234 22.422 4.305 1 95.88 174 ASN B C 1
ATOM 6009 O O . ASN B 1 174 ? 9.305 22.641 3.092 1 95.88 174 ASN B O 1
ATOM 6013 N N . TYR B 1 175 ? 9.984 23 5.215 1 96.44 175 TYR B N 1
ATOM 6014 C CA . TYR B 1 175 ? 10.867 24.109 4.906 1 96.44 175 TYR B CA 1
ATOM 6015 C C . TYR B 1 175 ? 11.867 23.734 3.818 1 96.44 175 TYR B C 1
ATOM 6017 O O . TYR B 1 175 ? 12.203 24.562 2.965 1 96.44 175 TYR B O 1
ATOM 6025 N N . LEU B 1 176 ? 12.328 22.5 3.738 1 94.12 176 LEU B N 1
ATOM 6026 C CA . LEU B 1 176 ? 13.359 22.031 2.816 1 94.12 176 LEU B CA 1
ATOM 6027 C C . LEU B 1 176 ? 12.773 21.75 1.438 1 94.12 176 LEU B C 1
ATOM 6029 O O . LEU B 1 176 ? 13.508 21.594 0.465 1 94.12 176 LEU B O 1
ATOM 6033 N N . ASN B 1 177 ? 11.445 21.734 1.406 1 94.44 177 ASN B N 1
ATOM 6034 C CA . ASN B 1 177 ? 10.836 21.266 0.164 1 94.44 177 ASN B CA 1
ATOM 6035 C C . ASN B 1 177 ? 10.039 22.359 -0.521 1 94.44 177 ASN B C 1
ATOM 6037 O O . ASN B 1 177 ? 8.961 22.109 -1.062 1 94.44 177 ASN B O 1
ATOM 6041 N N . GLY B 1 178 ? 10.461 23.609 -0.451 1 96.25 178 GLY B N 1
ATOM 6042 C CA . GLY B 1 178 ? 9.812 24.672 -1.202 1 96.25 178 GLY B CA 1
ATOM 6043 C C . GLY B 1 178 ? 9.812 26 -0.479 1 96.25 178 GLY B C 1
ATOM 6044 O O . GLY B 1 178 ? 10.195 26.078 0.691 1 96.25 178 GLY B O 1
ATOM 6045 N N . TYR B 1 179 ? 9.391 27 -1.214 1 98.06 179 TYR B N 1
ATOM 6046 C CA . TYR B 1 179 ? 9.211 28.344 -0.659 1 98.06 179 TYR B CA 1
ATOM 6047 C C . TYR B 1 179 ? 7.758 28.562 -0.248 1 98.06 179 TYR B C 1
ATOM 6049 O O . TYR B 1 179 ? 6.902 27.703 -0.465 1 98.06 179 TYR B O 1
ATOM 6057 N N . TYR B 1 180 ? 7.484 29.75 0.404 1 98.62 180 TYR B N 1
ATOM 6058 C CA . TYR B 1 180 ? 6.188 29.938 1.044 1 98.62 180 TYR B CA 1
ATOM 6059 C C . TYR B 1 180 ? 5.414 31.078 0.387 1 98.62 180 TYR B C 1
ATOM 6061 O O . TYR B 1 180 ? 4.734 31.844 1.068 1 98.62 180 TYR B O 1
ATOM 6069 N N . PRO B 1 181 ? 5.434 31.234 -0.922 1 98.62 181 PRO B N 1
ATOM 6070 C CA . PRO B 1 181 ? 4.629 32.312 -1.514 1 98.62 181 PRO B CA 1
ATOM 6071 C C . PRO B 1 181 ? 3.137 32.156 -1.231 1 98.62 181 PRO B C 1
ATOM 6073 O O . PRO B 1 181 ? 2.385 33.125 -1.313 1 98.62 181 PRO B O 1
ATOM 6076 N N . ALA B 1 182 ? 2.697 30.953 -0.98 1 98.75 182 ALA B N 1
ATOM 6077 C CA . ALA B 1 182 ? 1.306 30.75 -0.592 1 98.75 182 ALA B CA 1
ATOM 6078 C C . ALA B 1 182 ? 0.918 31.641 0.576 1 98.75 182 ALA B C 1
ATOM 6080 O O . ALA B 1 182 ? -0.192 32.188 0.613 1 98.75 182 ALA B O 1
ATOM 6081 N N . PHE B 1 183 ? 1.812 31.844 1.501 1 98.81 183 PHE B N 1
ATOM 6082 C CA . PHE B 1 183 ? 1.531 32.656 2.682 1 98.81 183 PHE B CA 1
ATOM 6083 C C . PHE B 1 183 ? 1.429 34.125 2.316 1 98.81 183 PHE B C 1
ATOM 6085 O O . PHE B 1 183 ? 0.718 34.906 2.975 1 98.81 183 PHE B O 1
ATOM 6092 N N . HIS B 1 184 ? 2.146 34.562 1.276 1 98.56 184 HIS B N 1
ATOM 6093 C CA . HIS B 1 184 ? 1.975 35.938 0.785 1 98.56 184 HIS B CA 1
ATOM 6094 C C . HIS B 1 184 ? 0.542 36.188 0.326 1 98.56 184 HIS B C 1
ATOM 6096 O O . HIS B 1 184 ? -0.048 37.219 0.642 1 98.56 184 HIS B O 1
ATOM 6102 N N . TYR B 1 185 ? 0.037 35.219 -0.374 1 98.62 185 TYR B N 1
ATOM 6103 C CA . TYR B 1 185 ? -1.343 35.312 -0.835 1 98.62 185 TYR B CA 1
ATOM 6104 C C . TYR B 1 185 ? -2.316 35.25 0.335 1 98.62 185 TYR B C 1
ATOM 6106 O O . TYR B 1 185 ? -3.297 36 0.386 1 98.62 185 TYR B O 1
ATOM 6114 N N . VAL B 1 186 ? -2.045 34.375 1.262 1 98.81 186 VAL B N 1
ATOM 6115 C CA . VAL B 1 186 ? -2.906 34.219 2.43 1 98.81 186 VAL B CA 1
ATOM 6116 C C . VAL B 1 186 ? -2.953 35.562 3.207 1 98.81 186 VAL B C 1
ATOM 6118 O O . VAL B 1 186 ? -4.016 35.969 3.686 1 98.81 186 VAL B O 1
ATOM 6121 N N . ALA B 1 187 ? -1.821 36.219 3.324 1 98.62 187 ALA B N 1
ATOM 6122 C CA . ALA B 1 187 ? -1.739 37.5 4.055 1 98.62 187 ALA B CA 1
ATOM 6123 C C . ALA B 1 187 ? -2.717 38.5 3.488 1 98.62 187 ALA B C 1
ATOM 6125 O O . ALA B 1 187 ? -3.162 39.406 4.203 1 98.62 187 ALA B O 1
ATOM 6126 N N . ARG B 1 188 ? -3.145 38.344 2.273 1 97.62 188 ARG B N 1
ATOM 6127 C CA . ARG B 1 188 ? -3.959 39.344 1.586 1 97.62 188 ARG B CA 1
ATOM 6128 C C . ARG B 1 188 ? -5.383 38.844 1.381 1 97.62 188 ARG B C 1
ATOM 6130 O O . ARG B 1 188 ? -6.227 39.531 0.835 1 97.62 188 ARG B O 1
ATOM 6137 N N . GLU B 1 189 ? -5.562 37.594 1.786 1 97.56 189 GLU B N 1
ATOM 6138 C CA . GLU B 1 189 ? -6.926 37.062 1.713 1 97.56 189 GLU B CA 1
ATOM 6139 C C . GLU B 1 189 ? -7.855 37.812 2.666 1 97.56 189 GLU B C 1
ATOM 6141 O O . GLU B 1 189 ? -7.457 38.188 3.773 1 97.56 189 GLU B O 1
ATOM 6146 N N . ASP B 1 190 ? -9.047 38.031 2.211 1 97.06 190 ASP B N 1
ATOM 6147 C CA . ASP B 1 190 ? -10.078 38.562 3.09 1 97.06 190 ASP B CA 1
ATOM 6148 C C . ASP B 1 190 ? -10.719 37.469 3.941 1 97.06 190 ASP B C 1
ATOM 6150 O O . ASP B 1 190 ? -11.836 37.062 3.664 1 97.06 190 ASP B O 1
ATOM 6154 N N . VAL B 1 191 ? -10.023 37.031 5.004 1 98.25 191 VAL B N 1
ATOM 6155 C CA . VAL B 1 191 ? -10.492 35.969 5.898 1 98.25 191 VAL B CA 1
ATOM 6156 C C . VAL B 1 191 ? -10.477 36.469 7.34 1 98.25 191 VAL B C 1
ATOM 6158 O O . VAL B 1 191 ? -9.844 37.469 7.645 1 98.25 191 VAL B O 1
ATOM 6161 N N . ASP B 1 192 ? -11.227 35.781 8.141 1 98.19 192 ASP B N 1
ATOM 6162 C CA . ASP B 1 192 ? -11.305 36.156 9.547 1 98.19 192 ASP B CA 1
ATOM 6163 C C . ASP B 1 192 ? -10.164 35.562 10.352 1 98.19 192 ASP B C 1
ATOM 6165 O O . ASP B 1 192 ? -9.594 36.188 11.234 1 98.19 192 ASP B O 1
ATOM 6169 N N . PHE B 1 193 ? -9.852 34.281 10.078 1 98.69 193 PHE B N 1
ATOM 6170 C CA . PHE B 1 193 ? -8.828 33.562 10.828 1 98.69 193 PHE B CA 1
ATOM 6171 C C . PHE B 1 193 ? -8.008 32.688 9.906 1 98.69 193 PHE B C 1
ATOM 6173 O O . PHE B 1 193 ? -8.461 32.312 8.82 1 98.69 193 PHE B O 1
ATOM 6180 N N . LEU B 1 194 ? -6.797 32.438 10.281 1 98.75 194 LEU B N 1
ATOM 6181 C CA . LEU B 1 194 ? -5.941 31.406 9.703 1 98.75 194 LEU B CA 1
ATOM 6182 C C . LEU B 1 194 ? -5.992 30.125 10.523 1 98.75 194 LEU B C 1
ATOM 6184 O O . LEU B 1 194 ? -5.676 30.125 11.719 1 98.75 194 LEU B O 1
ATOM 6188 N N . VAL B 1 195 ? -6.48 29.047 9.906 1 98.81 195 VAL B N 1
ATOM 6189 C CA . VAL B 1 195 ? -6.543 27.734 10.57 1 98.81 195 VAL B CA 1
ATOM 6190 C C . VAL B 1 195 ? -5.434 26.844 10.039 1 98.81 195 VAL B C 1
ATOM 6192 O O . VAL B 1 195 ? -5.402 26.516 8.844 1 98.81 195 VAL B O 1
ATOM 6195 N N . HIS B 1 196 ? -4.508 26.516 10.836 1 98.69 196 HIS B N 1
ATOM 6196 C CA . HIS B 1 196 ? -3.443 25.594 10.492 1 98.69 196 HIS B CA 1
ATOM 6197 C C . HIS B 1 196 ? -3.666 24.234 11.141 1 98.69 196 HIS B C 1
ATOM 6199 O O . HIS B 1 196 ? -3.566 24.094 12.359 1 98.69 196 HIS B O 1
ATOM 6205 N N . VAL B 1 197 ? -3.82 23.141 10.328 1 98.06 197 VAL B N 1
ATOM 6206 C CA . VAL B 1 197 ? -4.285 21.875 10.891 1 98.06 197 VAL B CA 1
ATOM 6207 C C . VAL B 1 197 ? -3.09 20.969 11.172 1 98.06 197 VAL B C 1
ATOM 6209 O O . VAL B 1 197 ? -3.262 19.812 11.594 1 98.06 197 VAL B O 1
ATOM 6212 N N . GLY B 1 198 ? -1.903 21.469 10.977 1 97.56 198 GLY B N 1
ATOM 6213 C CA . GLY B 1 198 ? -0.776 20.688 11.445 1 97.56 198 GLY B CA 1
ATOM 6214 C C . GLY B 1 198 ? 0.392 20.672 10.477 1 97.56 198 GLY B C 1
ATOM 6215 O O . GLY B 1 198 ? 0.242 21.031 9.312 1 97.56 198 GLY B O 1
ATOM 6216 N N . ASP B 1 199 ? 1.59 20.219 11.023 1 97.56 199 ASP B N 1
ATOM 6217 C CA . ASP B 1 199 ? 2.867 20.125 10.32 1 97.56 199 ASP B CA 1
ATOM 6218 C C . ASP B 1 199 ? 3.371 21.516 9.922 1 97.56 199 ASP B C 1
ATOM 6220 O O . ASP B 1 199 ? 3.693 21.75 8.758 1 97.56 199 ASP B O 1
ATOM 6224 N N . PHE B 1 200 ? 3.352 22.312 10.969 1 98.19 200 PHE B N 1
ATOM 6225 C CA . PHE B 1 200 ? 3.898 23.656 10.875 1 98.19 200 PHE B CA 1
ATOM 6226 C C . PHE B 1 200 ? 5.414 23.625 10.727 1 98.19 200 PHE B C 1
ATOM 6228 O O . PHE B 1 200 ? 6 24.469 10.062 1 98.19 200 PHE B O 1
ATOM 6235 N N . ILE B 1 201 ? 6.012 22.594 11.273 1 97.88 201 ILE B N 1
ATOM 6236 C CA . ILE B 1 201 ? 7.434 22.297 11.109 1 97.88 201 ILE B CA 1
ATOM 6237 C C . ILE B 1 201 ? 7.625 20.828 10.758 1 97.88 201 ILE B C 1
ATOM 6239 O O . ILE B 1 201 ? 6.703 20.016 10.906 1 97.88 201 ILE B O 1
ATOM 6243 N N . TYR B 1 202 ? 8.781 20.531 10.266 1 95.38 202 TYR B N 1
ATOM 6244 C CA . TYR B 1 202 ? 9.234 19.156 10.055 1 95.38 202 TYR B CA 1
ATOM 6245 C C . TYR B 1 202 ? 10.516 18.891 10.836 1 95.38 202 TYR B C 1
ATOM 6247 O O . TYR B 1 202 ? 11.484 19.641 10.75 1 95.38 202 TYR B O 1
ATOM 6255 N N . GLU B 1 203 ? 10.547 17.812 11.523 1 93.25 203 GLU B N 1
ATOM 6256 C CA . GLU B 1 203 ? 11.523 17.578 12.578 1 93.25 203 GLU B CA 1
ATOM 6257 C C . GLU B 1 203 ? 12.781 16.906 12.023 1 93.25 203 GLU B C 1
ATOM 6259 O O . GLU B 1 203 ? 13.289 15.945 12.609 1 93.25 203 GLU B O 1
ATOM 6264 N N . SER B 1 204 ? 13.25 17.344 10.914 1 86.56 204 SER B N 1
ATOM 6265 C CA . SER B 1 204 ? 14.469 16.812 10.305 1 86.56 204 SER B CA 1
ATOM 6266 C C . SER B 1 204 ? 15.273 17.906 9.625 1 86.56 204 SER B C 1
ATOM 6268 O O . SER B 1 204 ? 14.742 18.984 9.328 1 86.56 204 SER B O 1
ATOM 6270 N N . GLU B 1 205 ? 16.578 17.672 9.641 1 76.69 205 GLU B N 1
ATOM 6271 C CA . GLU B 1 205 ? 17.438 18.641 8.953 1 76.69 205 GLU B CA 1
ATOM 6272 C C . GLU B 1 205 ? 17.859 18.125 7.578 1 76.69 205 GLU B C 1
ATOM 6274 O O . GLU B 1 205 ? 18.359 18.891 6.754 1 76.69 205 GLU B O 1
ATOM 6279 N N . ASP B 1 206 ? 17.547 16.812 7.445 1 70.19 206 ASP B N 1
ATOM 6280 C CA . ASP B 1 206 ? 18 16.219 6.195 1 70.19 206 ASP B CA 1
ATOM 6281 C C . ASP B 1 206 ? 16.812 15.953 5.258 1 70.19 206 ASP B C 1
ATOM 6283 O O . ASP B 1 206 ? 15.672 16.25 5.602 1 70.19 206 ASP B O 1
ATOM 6287 N N . GLY B 1 207 ? 17 15.969 3.971 1 72.62 207 GLY B N 1
ATOM 6288 C CA . GLY B 1 207 ? 16.016 15.695 2.939 1 72.62 207 GLY B CA 1
ATOM 6289 C C . GLY B 1 207 ? 15.242 14.414 3.186 1 72.62 207 GLY B C 1
ATOM 6290 O O . GLY B 1 207 ? 14.773 13.773 2.242 1 72.62 207 GLY B O 1
ATOM 6291 N N . ALA B 1 208 ? 15.023 14.102 4.582 1 68.94 208 ALA B N 1
ATOM 6292 C CA . ALA B 1 208 ? 14.406 12.828 4.938 1 68.94 208 ALA B CA 1
ATOM 6293 C C . ALA B 1 208 ? 12.953 12.773 4.477 1 68.94 208 ALA B C 1
ATOM 6295 O O . ALA B 1 208 ? 12.414 11.688 4.223 1 68.94 208 ALA B O 1
ATOM 6296 N N . PHE B 1 209 ? 12.375 13.867 4.387 1 72.56 209 PHE B N 1
ATOM 6297 C CA . PHE B 1 209 ? 10.961 13.906 4.039 1 72.56 209 PHE B CA 1
ATOM 6298 C C . PHE B 1 209 ? 10.758 14.484 2.646 1 72.56 209 PHE B C 1
ATOM 6300 O O . PHE B 1 209 ? 9.695 15.039 2.344 1 72.56 209 PHE B O 1
ATOM 6307 N N . LYS B 1 210 ? 11.766 14.367 1.851 1 73.5 210 LYS B N 1
ATOM 6308 C CA . LYS B 1 210 ? 11.719 14.648 0.42 1 73.5 210 LYS B CA 1
ATOM 6309 C C . LYS B 1 210 ? 11.586 13.367 -0.395 1 73.5 210 LYS B C 1
ATOM 6311 O O . LYS B 1 210 ? 11.672 12.266 0.153 1 73.5 210 LYS B O 1
ATOM 6316 N N . GLY B 1 211 ? 11.203 13.547 -1.562 1 70.38 211 GLY B N 1
ATOM 6317 C CA . GLY B 1 211 ? 11.062 12.414 -2.465 1 70.38 211 GLY B CA 1
ATOM 6318 C C . GLY B 1 211 ? 11.906 12.547 -3.721 1 70.38 211 GLY B C 1
ATOM 6319 O O . GLY B 1 211 ? 12.625 13.531 -3.895 1 70.38 211 GLY B O 1
ATOM 6320 N N . LEU B 1 212 ? 11.805 11.539 -4.605 1 68.44 212 LEU B N 1
ATOM 6321 C CA . LEU B 1 212 ? 12.594 11.438 -5.832 1 68.44 212 LEU B CA 1
ATOM 6322 C C . LEU B 1 212 ? 12.398 12.672 -6.703 1 68.44 212 LEU B C 1
ATOM 6324 O O . LEU B 1 212 ? 13.328 13.109 -7.391 1 68.44 212 LEU B O 1
ATOM 6328 N N . GLY B 1 213 ? 11.25 13.234 -6.602 1 70.81 213 GLY B N 1
ATOM 6329 C CA . GLY B 1 213 ? 10.945 14.367 -7.461 1 70.81 213 GLY B CA 1
ATOM 6330 C C . GLY B 1 213 ? 11.227 15.703 -6.809 1 70.81 213 GLY B C 1
ATOM 6331 O O . GLY B 1 213 ? 11 16.75 -7.41 1 70.81 213 GLY B O 1
ATOM 6332 N N . SER B 1 214 ? 11.719 15.664 -5.578 1 79.81 214 SER B N 1
ATOM 6333 C CA . SER B 1 214 ? 11.945 16.906 -4.859 1 79.81 214 SER B CA 1
ATOM 6334 C C . SER B 1 214 ? 13.164 17.641 -5.398 1 79.81 214 SER B C 1
ATOM 6336 O O . SER B 1 214 ? 14.133 17.016 -5.84 1 79.81 214 SER B O 1
ATOM 6338 N N . TYR B 1 215 ? 13.102 18.953 -5.375 1 80.62 215 TYR B N 1
ATOM 6339 C CA . TYR B 1 215 ? 14.211 19.828 -5.77 1 80.62 215 TYR B CA 1
ATOM 6340 C C . TYR B 1 215 ? 15.047 20.219 -4.562 1 80.62 215 TYR B C 1
ATOM 6342 O O . TYR B 1 215 ? 14.68 19.938 -3.42 1 80.62 215 TYR B O 1
ATOM 6350 N N . GLU B 1 216 ? 16.188 20.75 -4.965 1 86.25 216 GLU B N 1
ATOM 6351 C CA . GLU B 1 216 ? 16.953 21.516 -3.982 1 86.25 216 GLU B CA 1
ATOM 6352 C C . GLU B 1 216 ? 16.594 23 -4.035 1 86.25 216 GLU B C 1
ATOM 6354 O O . GLU B 1 216 ? 16.391 23.562 -5.117 1 86.25 216 GLU B O 1
ATOM 6359 N N . TYR B 1 217 ? 16.391 23.547 -2.898 1 92.06 217 TYR B N 1
ATOM 6360 C CA . TYR B 1 217 ? 15.945 24.938 -2.83 1 92.06 217 TYR B CA 1
ATOM 6361 C C . TYR B 1 217 ? 17 25.812 -2.17 1 92.06 217 TYR B C 1
ATOM 6363 O O . TYR B 1 217 ? 17.406 25.562 -1.03 1 92.06 217 TYR B O 1
ATOM 6371 N N . ASP B 1 218 ? 17.406 26.828 -2.846 1 93.5 218 ASP B N 1
ATOM 6372 C CA . ASP B 1 218 ? 18.422 27.734 -2.346 1 93.5 218 ASP B CA 1
ATOM 6373 C C . ASP B 1 218 ? 17.953 28.453 -1.075 1 93.5 218 ASP B C 1
ATOM 6375 O O . ASP B 1 218 ? 16.812 28.922 -1.006 1 93.5 218 ASP B O 1
ATOM 6379 N N . GLY B 1 219 ? 18.859 28.516 -0.027 1 93.56 219 GLY B N 1
ATOM 6380 C CA . GLY B 1 219 ? 18.562 29.25 1.191 1 93.56 219 GLY B CA 1
ATOM 6381 C C . GLY B 1 219 ? 17.672 28.484 2.15 1 93.56 219 GLY B C 1
ATOM 6382 O O . GLY B 1 219 ? 17.141 29.062 3.105 1 93.56 219 GLY B O 1
ATOM 6383 N N . ARG B 1 220 ? 17.438 27.25 1.877 1 94.06 220 ARG B N 1
ATOM 6384 C CA . ARG B 1 220 ? 16.531 26.469 2.709 1 94.06 220 ARG B CA 1
ATOM 6385 C C . ARG B 1 220 ? 17.281 25.406 3.51 1 94.06 220 ARG B C 1
ATOM 6387 O O . ARG B 1 220 ? 16.688 24.516 4.105 1 94.06 220 ARG B O 1
ATOM 6394 N N . GLU B 1 221 ? 18.562 25.562 3.596 1 89.25 221 GLU B N 1
ATOM 6395 C CA . GLU B 1 221 ? 19.391 24.609 4.328 1 89.25 221 GLU B CA 1
ATOM 6396 C C . GLU B 1 221 ? 19.156 24.719 5.832 1 89.25 221 GLU B C 1
ATOM 6398 O O . GLU B 1 221 ? 18.891 25.812 6.348 1 89.25 221 GLU B O 1
ATOM 6403 N N . LYS B 1 222 ? 19.188 23.594 6.555 1 91.19 222 LYS B N 1
ATOM 6404 C CA . LYS B 1 222 ? 19.047 23.516 8.008 1 91.19 222 LYS B CA 1
ATOM 6405 C C . LYS B 1 222 ? 20.141 22.656 8.617 1 91.19 222 LYS B C 1
ATOM 6407 O O . LYS B 1 222 ? 20.641 21.719 7.98 1 91.19 222 LYS B O 1
ATOM 6412 N N . ALA B 1 223 ? 20.578 23.047 9.75 1 92.94 223 ALA B N 1
ATOM 6413 C CA . ALA B 1 223 ? 21.484 22.266 10.578 1 92.94 223 ALA B CA 1
ATOM 6414 C C . ALA B 1 223 ? 21.047 22.266 12.039 1 92.94 223 ALA B C 1
ATOM 6416 O O . ALA B 1 223 ? 21.172 23.281 12.727 1 92.94 223 ALA B O 1
ATOM 6417 N N . LEU B 1 224 ? 20.547 21.172 12.469 1 95.56 224 LEU B N 1
ATOM 6418 C CA . LEU B 1 224 ? 20.047 21.078 13.836 1 95.56 224 LEU B CA 1
ATOM 6419 C C . LEU B 1 224 ? 21.172 21.312 14.836 1 95.56 224 LEU B C 1
ATOM 6421 O O . LEU B 1 224 ? 22.297 20.828 14.633 1 95.56 224 LEU B O 1
ATOM 6425 N N . PRO B 1 225 ? 20.922 21.969 15.906 1 96.5 225 PRO B N 1
ATOM 6426 C CA . PRO B 1 225 ? 21.953 22.234 16.922 1 96.5 225 PRO B CA 1
ATOM 6427 C C . PRO B 1 225 ? 22.562 20.969 17.5 1 96.5 225 PRO B C 1
ATOM 6429 O O . PRO B 1 225 ? 23.734 20.953 17.891 1 96.5 225 PRO B O 1
ATOM 6432 N N . SER B 1 226 ? 21.812 19.922 17.562 1 95.38 226 SER B N 1
ATOM 6433 C CA . SER B 1 226 ? 22.297 18.656 18.109 1 95.38 226 SER B CA 1
ATOM 6434 C C . SER B 1 226 ? 23.297 18 17.172 1 95.38 226 SER B C 1
ATOM 6436 O O . SER B 1 226 ? 24.031 17.094 17.562 1 95.38 226 SER B O 1
ATOM 6438 N N . GLY B 1 227 ? 23.297 18.422 15.906 1 93.62 227 GLY B N 1
ATOM 6439 C CA . GLY B 1 227 ? 24.188 17.828 14.914 1 93.62 227 GLY B CA 1
ATOM 6440 C C . GLY B 1 227 ? 23.625 16.547 14.305 1 93.62 227 GLY B C 1
ATOM 6441 O O . GLY B 1 227 ? 24.266 15.938 13.453 1 93.62 227 GLY B O 1
ATOM 6442 N N . ASN B 1 228 ? 22.406 16.203 14.688 1 91.19 228 ASN B N 1
ATOM 6443 C CA . ASN B 1 228 ? 21.781 15 14.172 1 91.19 228 ASN B CA 1
ATOM 6444 C C . ASN B 1 228 ? 20.859 15.305 12.984 1 91.19 228 ASN B C 1
ATOM 6446 O O . ASN B 1 228 ? 20.5 16.453 12.758 1 91.19 228 ASN B O 1
ATOM 6450 N N . GLY B 1 229 ? 20.516 14.312 12.188 1 88.88 229 GLY B N 1
ATOM 6451 C CA . GLY B 1 229 ? 19.625 14.477 11.055 1 88.88 229 GLY B CA 1
ATOM 6452 C C . GLY B 1 229 ? 18.172 14.625 11.453 1 88.88 229 GLY B C 1
ATOM 6453 O O . GLY B 1 229 ? 17.359 15.125 10.672 1 88.88 229 GLY B O 1
ATOM 6454 N N . ARG B 1 230 ? 17.938 14.164 12.664 1 92.69 230 ARG B N 1
ATOM 6455 C CA . ARG B 1 230 ? 16.609 14.297 13.273 1 92.69 230 ARG B CA 1
ATOM 6456 C C . ARG B 1 230 ? 16.703 15.047 14.594 1 92.69 230 ARG B C 1
ATOM 6458 O O . ARG B 1 230 ? 17.781 15.281 15.125 1 92.69 230 ARG B O 1
ATOM 6465 N N . VAL B 1 231 ? 15.578 15.469 15.094 1 96.38 231 VAL B N 1
ATOM 6466 C CA . VAL B 1 231 ? 15.523 16.219 16.344 1 96.38 231 VAL B CA 1
ATOM 6467 C C . VAL B 1 231 ? 15.953 15.305 17.5 1 96.38 231 VAL B C 1
ATOM 6469 O O . VAL B 1 231 ? 15.617 14.117 17.516 1 96.38 231 VAL B O 1
ATOM 6472 N N . TRP B 1 232 ? 16.656 15.922 18.5 1 96.94 232 TRP B N 1
ATOM 6473 C CA . TRP B 1 232 ? 17.156 15.148 19.625 1 96.94 232 TRP B CA 1
ATOM 6474 C C . TRP B 1 232 ? 16.797 15.82 20.953 1 96.94 232 TRP B C 1
ATOM 6476 O O . TRP B 1 232 ? 17.109 15.297 22.031 1 96.94 232 TRP B O 1
ATOM 6486 N N . GLY B 1 233 ? 16.188 17.031 20.891 1 97.38 233 GLY B N 1
ATOM 6487 C CA . GLY B 1 233 ? 15.82 17.734 22.125 1 97.38 233 GLY B CA 1
ATOM 6488 C C . GLY B 1 233 ? 15.195 19.094 21.875 1 97.38 233 GLY B C 1
ATOM 6489 O O . GLY B 1 233 ? 14.914 19.453 20.734 1 97.38 233 GLY B O 1
ATOM 6490 N N . LEU B 1 234 ? 15.023 19.812 22.984 1 98.06 234 LEU B N 1
ATOM 6491 C CA . LEU B 1 234 ? 14.273 21.062 22.984 1 98.06 234 LEU B CA 1
ATOM 6492 C C . LEU B 1 234 ? 14.938 22.094 22.078 1 98.06 234 LEU B C 1
ATOM 6494 O O . LEU B 1 234 ? 14.25 22.797 21.312 1 98.06 234 LEU B O 1
ATOM 6498 N N . GLU B 1 235 ? 16.25 22.125 22.125 1 98.06 235 GLU B N 1
ATOM 6499 C CA . GLU B 1 235 ? 16.938 23.141 21.328 1 98.06 235 GLU B CA 1
ATOM 6500 C C . GLU B 1 235 ? 16.766 22.906 19.844 1 98.06 235 GLU B C 1
ATOM 6502 O O . GLU B 1 235 ? 16.688 23.844 19.047 1 98.06 235 GLU B O 1
ATOM 6507 N N . ASP B 1 236 ? 16.688 21.672 19.453 1 98.25 236 ASP B N 1
ATOM 6508 C CA . ASP B 1 236 ? 16.422 21.359 18.047 1 98.25 236 ASP B CA 1
ATOM 6509 C C . ASP B 1 236 ? 15.039 21.844 17.625 1 98.25 236 ASP B C 1
ATOM 6511 O O . ASP B 1 236 ? 14.891 22.453 16.562 1 98.25 236 ASP B O 1
ATOM 6515 N N . TYR B 1 237 ? 14.078 21.609 18.453 1 98.38 237 TYR B N 1
ATOM 6516 C CA . TYR B 1 237 ? 12.727 22.078 18.156 1 98.38 237 TYR B CA 1
ATOM 6517 C C . TYR B 1 237 ? 12.68 23.594 18.094 1 98.38 237 TYR B C 1
ATOM 6519 O O . TYR B 1 237 ? 12.078 24.172 17.188 1 98.38 237 TYR B O 1
ATOM 6527 N N . ARG B 1 238 ? 13.258 24.281 19.078 1 98.38 238 ARG B N 1
ATOM 6528 C CA . ARG B 1 238 ? 13.305 25.734 19.094 1 98.38 238 ARG B CA 1
ATOM 6529 C C . ARG B 1 238 ? 13.969 26.281 17.844 1 98.38 238 ARG B C 1
ATOM 6531 O O . ARG B 1 238 ? 13.477 27.234 17.234 1 98.38 238 ARG B O 1
ATOM 6538 N N . TYR B 1 239 ? 15.039 25.609 17.469 1 98 239 TYR B N 1
ATOM 6539 C CA . TYR B 1 239 ? 15.734 25.984 16.234 1 98 239 TYR B CA 1
ATOM 6540 C C . TYR B 1 239 ? 14.805 25.906 15.031 1 98 239 TYR B C 1
ATOM 6542 O O . TYR B 1 239 ? 14.781 26.797 14.188 1 98 239 TYR B O 1
ATOM 6550 N N . LEU B 1 240 ? 14.07 24.828 14.953 1 98.19 240 LEU B N 1
ATOM 6551 C CA . LEU B 1 240 ? 13.156 24.656 13.828 1 98.19 240 LEU B CA 1
ATOM 6552 C C . LEU B 1 240 ? 12.102 25.75 13.797 1 98.19 240 LEU B C 1
ATOM 6554 O O . LEU B 1 240 ? 11.852 26.344 12.75 1 98.19 240 LEU B O 1
ATOM 6558 N N . TYR B 1 241 ? 11.5 26.031 14.906 1 98.56 241 TYR B N 1
ATOM 6559 C CA . TYR B 1 241 ? 10.484 27.078 14.945 1 98.56 241 TYR B CA 1
ATOM 6560 C C . TYR B 1 241 ? 11.078 28.422 14.562 1 98.56 241 TYR B C 1
ATOM 6562 O O . TYR B 1 241 ? 10.461 29.203 13.828 1 98.56 241 TYR B O 1
ATOM 6570 N N . ARG B 1 242 ? 12.312 28.719 15.055 1 98.25 242 ARG B N 1
ATOM 6571 C CA . ARG B 1 242 ? 12.961 29.969 14.688 1 98.25 242 ARG B CA 1
ATOM 6572 C C . ARG B 1 242 ? 13.203 30.031 13.18 1 98.25 242 ARG B C 1
ATOM 6574 O O . ARG B 1 242 ? 12.969 31.078 12.555 1 98.25 242 ARG B O 1
ATOM 6581 N N . THR B 1 243 ? 13.602 28.938 12.703 1 97.56 243 THR B N 1
ATOM 6582 C CA . THR B 1 243 ? 13.938 28.875 11.281 1 97.56 243 THR B CA 1
ATOM 6583 C C . THR B 1 243 ? 12.688 29.047 10.43 1 97.56 243 THR B C 1
ATOM 6585 O O . THR B 1 243 ? 12.664 29.875 9.516 1 97.56 243 THR B O 1
ATOM 6588 N N . TYR B 1 244 ? 11.68 28.312 10.688 1 98.12 244 TYR B N 1
ATOM 6589 C CA . TYR B 1 244 ? 10.453 28.391 9.906 1 98.12 244 TYR B CA 1
ATOM 6590 C C . TYR B 1 244 ? 9.828 29.781 10 1 98.12 244 TYR B C 1
ATOM 6592 O O . TYR B 1 244 ? 9.43 30.359 8.992 1 98.12 244 TYR B O 1
ATOM 6600 N N . ARG B 1 245 ? 9.805 30.375 11.156 1 98.12 245 ARG B N 1
ATOM 6601 C CA . ARG B 1 245 ? 9.156 31.672 11.383 1 98.12 245 ARG B CA 1
ATOM 6602 C C . ARG B 1 245 ? 10.039 32.812 10.906 1 98.12 245 ARG B C 1
ATOM 6604 O O . ARG B 1 245 ? 9.633 33.969 10.953 1 98.12 245 ARG B O 1
ATOM 6611 N N . SER B 1 246 ? 11.172 32.531 10.484 1 96.62 246 SER B N 1
ATOM 6612 C CA . SER B 1 246 ? 12.008 33.562 9.898 1 96.62 246 SER B CA 1
ATOM 6613 C C . SER B 1 246 ? 11.609 33.844 8.453 1 96.62 246 SER B C 1
ATOM 6615 O O . SER B 1 246 ? 12.016 34.875 7.879 1 96.62 246 SER B O 1
ATOM 6617 N N . ASP B 1 247 ? 10.82 32.969 7.887 1 97.94 247 ASP B N 1
ATOM 6618 C CA . ASP B 1 247 ? 10.367 33.156 6.516 1 97.94 247 ASP B CA 1
ATOM 6619 C C . ASP B 1 247 ? 9.484 34.406 6.406 1 97.94 247 ASP B C 1
ATOM 6621 O O . ASP B 1 247 ? 8.516 34.562 7.145 1 97.94 247 ASP B O 1
ATOM 6625 N N . ARG B 1 248 ? 9.789 35.219 5.477 1 97.31 248 ARG B N 1
ATOM 6626 C CA . ARG B 1 248 ? 9.125 36.5 5.387 1 97.31 248 ARG B CA 1
ATOM 6627 C C . ARG B 1 248 ? 7.652 36.344 5.039 1 97.31 248 ARG B C 1
ATOM 6629 O O . ARG B 1 248 ? 6.809 37.125 5.523 1 97.31 248 ARG B O 1
ATOM 6636 N N . PHE B 1 249 ? 7.309 35.438 4.164 1 98.56 249 PHE B N 1
ATOM 6637 C CA . PHE B 1 249 ? 5.918 35.281 3.76 1 98.56 249 PHE B CA 1
ATOM 6638 C C . PHE B 1 249 ? 5.09 34.688 4.902 1 98.56 249 PHE B C 1
ATOM 6640 O O . PHE B 1 249 ? 3.945 35.094 5.109 1 98.56 249 PHE B O 1
ATOM 6647 N N . LEU B 1 250 ? 5.695 33.719 5.609 1 98.75 250 LEU B N 1
ATOM 6648 C CA . LEU B 1 250 ? 5.004 33.188 6.781 1 98.75 250 LEU B CA 1
ATOM 6649 C C . LEU B 1 250 ? 4.746 34.312 7.805 1 98.75 250 LEU B C 1
ATOM 6651 O O . LEU B 1 250 ? 3.65 34.375 8.367 1 98.75 250 LEU B O 1
ATOM 6655 N N . ARG B 1 251 ? 5.727 35.188 8.055 1 98.62 251 ARG B N 1
ATOM 6656 C CA . ARG B 1 251 ? 5.57 36.281 8.984 1 98.62 251 ARG B CA 1
ATOM 6657 C C . ARG B 1 251 ? 4.438 37.219 8.547 1 98.62 251 ARG B C 1
ATOM 6659 O O . ARG B 1 251 ? 3.625 37.656 9.375 1 98.62 251 ARG B O 1
ATOM 6666 N N . GLU B 1 252 ? 4.371 37.469 7.273 1 98.56 252 GLU B N 1
ATOM 6667 C CA . GLU B 1 252 ? 3.336 38.344 6.742 1 98.56 252 GLU B CA 1
ATOM 6668 C C . GLU B 1 252 ? 1.942 37.812 7.059 1 98.56 252 GLU B C 1
ATOM 6670 O O . GLU B 1 252 ? 1.058 38.562 7.465 1 98.56 252 GLU B O 1
ATOM 6675 N N . ALA B 1 253 ? 1.803 36.562 6.832 1 98.88 253 ALA B N 1
ATOM 6676 C CA . ALA B 1 253 ? 0.502 35.938 7.078 1 98.88 253 ALA B CA 1
ATOM 6677 C C . ALA B 1 253 ? 0.148 35.969 8.562 1 98.88 253 ALA B C 1
ATOM 6679 O O . ALA B 1 253 ? -0.993 36.281 8.93 1 98.88 253 ALA B O 1
ATOM 6680 N N . LEU B 1 254 ? 1.119 35.719 9.398 1 98.75 254 LEU B N 1
ATOM 6681 C CA . LEU B 1 254 ? 0.877 35.656 10.836 1 98.75 254 LEU B CA 1
ATOM 6682 C C . LEU B 1 254 ? 0.674 37.062 11.398 1 98.75 254 LEU B C 1
ATOM 6684 O O . LEU B 1 254 ? -0.037 37.25 12.391 1 98.75 254 LEU B O 1
ATOM 6688 N N . GLU B 1 255 ? 1.308 38.062 10.797 1 98.75 255 GLU B N 1
ATOM 6689 C CA . GLU B 1 255 ? 1.083 39.469 11.18 1 98.75 255 GLU B CA 1
ATOM 6690 C C . GLU B 1 255 ? -0.362 39.875 10.922 1 98.75 255 GLU B C 1
ATOM 6692 O O . GLU B 1 255 ? -0.94 40.656 11.695 1 98.75 255 GLU B O 1
ATOM 6697 N N . ASN B 1 256 ? -0.919 39.312 9.906 1 98.44 256 ASN B N 1
ATOM 6698 C CA . ASN B 1 256 ? -2.168 39.875 9.398 1 98.44 256 ASN B CA 1
ATOM 6699 C C . ASN B 1 256 ? -3.375 39.062 9.859 1 98.44 256 ASN B C 1
ATOM 6701 O O . ASN B 1 256 ? -4.512 39.5 9.773 1 98.44 256 ASN B O 1
ATOM 6705 N N . HIS B 1 257 ? -3.135 37.812 10.234 1 98.75 257 HIS B N 1
ATOM 6706 C CA . HIS B 1 257 ? -4.273 36.969 10.594 1 98.75 257 HIS B CA 1
ATOM 6707 C C . HIS B 1 257 ? -4.074 36.344 11.969 1 98.75 257 HIS B C 1
ATOM 6709 O O . HIS B 1 257 ? -2.955 35.969 12.32 1 98.75 257 HIS B O 1
ATOM 6715 N N . THR B 1 258 ? -5.16 36.25 12.758 1 98.81 258 THR B N 1
ATOM 6716 C CA . THR B 1 258 ? -5.16 35.531 14.023 1 98.81 258 THR B CA 1
ATOM 6717 C C . THR B 1 258 ? -5.184 34.031 13.781 1 98.81 258 THR B C 1
ATOM 6719 O O . THR B 1 258 ? -6.023 33.531 13.031 1 98.81 258 THR B O 1
ATOM 6722 N N . LEU B 1 259 ? -4.316 33.312 14.422 1 98.75 259 LEU B N 1
ATOM 6723 C CA . LEU B 1 259 ? -4.039 31.922 14.141 1 98.75 259 LEU B CA 1
ATOM 6724 C C . LEU B 1 259 ? -4.863 31.016 15.055 1 98.75 259 LEU B C 1
ATOM 6726 O O . LEU B 1 259 ? -4.973 31.266 16.25 1 98.75 259 LEU B O 1
ATOM 6730 N N . ILE B 1 260 ? -5.508 30.078 14.484 1 98.56 260 ILE B N 1
ATOM 6731 C CA . ILE B 1 260 ? -6.023 28.891 15.156 1 98.56 260 ILE B CA 1
ATOM 6732 C C . ILE B 1 260 ? -5.219 27.656 14.734 1 98.56 260 ILE B C 1
ATOM 6734 O O . ILE B 1 260 ? -5.344 27.188 13.602 1 98.56 260 ILE B O 1
ATOM 6738 N N . ALA B 1 261 ? -4.406 27.156 15.664 1 97.5 261 ALA B N 1
ATOM 6739 C CA . ALA B 1 261 ? -3.416 26.156 15.258 1 97.5 261 ALA B CA 1
ATOM 6740 C C . ALA B 1 261 ? -3.637 24.844 15.992 1 97.5 261 ALA B C 1
ATOM 6742 O O . ALA B 1 261 ? -3.938 24.828 17.188 1 97.5 261 ALA B O 1
ATOM 6743 N N . GLY B 1 262 ? -3.605 23.734 15.266 1 97.31 262 GLY B N 1
ATOM 6744 C CA . GLY B 1 262 ? -3.381 22.406 15.805 1 97.31 262 GLY B CA 1
ATOM 6745 C C . GLY B 1 262 ? -1.982 21.891 15.547 1 97.31 262 GLY B C 1
ATOM 6746 O O . GLY B 1 262 ? -1.047 22.656 15.352 1 97.31 262 GLY B O 1
ATOM 6747 N N . TRP B 1 263 ? -1.736 20.625 15.75 1 97.5 263 TRP B N 1
ATOM 6748 C CA . TRP B 1 263 ? -0.486 19.984 15.344 1 97.5 263 TRP B CA 1
ATOM 6749 C C . TRP B 1 263 ? -0.751 18.656 14.633 1 97.5 263 TRP B C 1
ATOM 6751 O O . TRP B 1 263 ? -1.895 18.203 14.57 1 97.5 263 TRP B O 1
ATOM 6761 N N . ASP B 1 264 ? 0.17 18.219 13.891 1 96.5 264 ASP B N 1
ATOM 6762 C CA . ASP B 1 264 ? 0.271 16.844 13.414 1 96.5 264 ASP B CA 1
ATOM 6763 C C . ASP B 1 264 ? 1.556 16.188 13.914 1 96.5 264 ASP B C 1
ATOM 6765 O O . ASP B 1 264 ? 2.096 16.578 14.953 1 96.5 264 ASP B O 1
ATOM 6769 N N . ASP B 1 265 ? 2.047 15.148 13.266 1 93.31 265 ASP B N 1
ATOM 6770 C CA . ASP B 1 265 ? 3.131 14.359 13.844 1 93.31 265 ASP B CA 1
ATOM 6771 C C . ASP B 1 265 ? 4.469 15.094 13.727 1 93.31 265 ASP B C 1
ATOM 6773 O O . ASP B 1 265 ? 5.316 15 14.609 1 93.31 265 ASP B O 1
ATOM 6777 N N . HIS B 1 266 ? 4.676 15.984 12.766 1 95.25 266 HIS B N 1
ATOM 6778 C CA . HIS B 1 266 ? 5.992 16.562 12.531 1 95.25 266 HIS B CA 1
ATOM 6779 C C . HIS B 1 266 ? 6.297 17.656 13.547 1 95.25 266 HIS B C 1
ATOM 6781 O O . HIS B 1 266 ? 7.449 18.078 13.68 1 95.25 266 HIS B O 1
ATOM 6787 N N . GLU B 1 267 ? 5.336 18.141 14.273 1 97.62 267 GLU B N 1
ATOM 6788 C CA . GLU B 1 267 ? 5.641 18.984 15.43 1 97.62 267 GLU B CA 1
ATOM 6789 C C . GLU B 1 267 ? 6.387 18.188 16.5 1 97.62 267 GLU B C 1
ATOM 6791 O O . GLU B 1 267 ? 7 18.766 17.391 1 97.62 267 GLU B O 1
ATOM 6796 N N . MET B 1 268 ? 6.285 16.844 16.406 1 96.81 268 MET B N 1
ATOM 6797 C CA . MET B 1 268 ? 6.93 15.961 17.375 1 96.81 268 MET B CA 1
ATOM 6798 C C . MET B 1 268 ? 7.84 14.961 16.656 1 96.81 268 MET B C 1
ATOM 6800 O O . MET B 1 268 ? 9 15.266 16.375 1 96.81 268 MET B O 1
ATOM 6804 N N . VAL B 1 269 ? 7.207 13.828 16.234 1 93.38 269 VAL B N 1
ATOM 6805 C CA . VAL B 1 269 ? 7.941 12.789 15.523 1 93.38 269 VAL B CA 1
ATOM 6806 C C . VAL B 1 269 ? 7.051 12.156 14.461 1 93.38 269 VAL B C 1
ATOM 6808 O O . VAL B 1 269 ? 5.879 11.875 14.711 1 93.38 269 VAL B O 1
ATOM 6811 N N . ASN B 1 270 ? 7.656 12.016 13.289 1 89.69 270 ASN B N 1
ATOM 6812 C CA . ASN B 1 270 ? 6.93 11.375 12.195 1 89.69 270 ASN B CA 1
ATOM 6813 C C . ASN B 1 270 ? 6.293 10.062 12.641 1 89.69 270 ASN B C 1
ATOM 6815 O O . ASN B 1 270 ? 6.961 9.219 13.242 1 89.69 270 ASN B O 1
ATOM 6819 N N . ASP B 1 271 ? 4.988 9.945 12.352 1 85.69 271 ASP B N 1
ATOM 6820 C CA . ASP B 1 271 ? 4.195 8.75 12.625 1 85.69 271 ASP B CA 1
ATOM 6821 C C . ASP B 1 271 ? 4.16 8.453 14.125 1 85.69 271 ASP B C 1
ATOM 6823 O O . ASP B 1 271 ? 4.238 7.289 14.531 1 85.69 271 ASP B O 1
ATOM 6827 N N . LEU B 1 272 ? 4.117 9.422 14.891 1 91.12 272 LEU B N 1
ATOM 6828 C CA . LEU B 1 272 ? 4.031 9.305 16.344 1 91.12 272 LEU B CA 1
ATOM 6829 C C . LEU B 1 272 ? 2.779 8.539 16.75 1 91.12 272 LEU B C 1
ATOM 6831 O O . LEU B 1 272 ? 1.7 8.766 16.203 1 91.12 272 LEU B O 1
ATOM 6835 N N . TYR B 1 273 ? 2.924 7.621 17.719 1 89.75 273 TYR B N 1
ATOM 6836 C CA . TYR B 1 273 ? 1.826 6.895 18.344 1 89.75 273 TYR B CA 1
ATOM 6837 C C . TYR B 1 273 ? 2.148 6.57 19.812 1 89.75 273 TYR B C 1
ATOM 6839 O O . TYR B 1 273 ? 3.273 6.789 20.266 1 89.75 273 TYR B O 1
ATOM 6847 N N . TRP B 1 274 ? 1.164 6.234 20.531 1 91.94 274 TRP B N 1
ATOM 6848 C CA . TRP B 1 274 ? 1.343 5.832 21.922 1 91.94 274 TRP B CA 1
ATOM 6849 C C . TRP B 1 274 ? 1.467 4.316 22.047 1 91.94 274 TRP B C 1
ATOM 6851 O O . TRP B 1 274 ? 0.527 3.582 21.719 1 91.94 274 TRP B O 1
ATOM 6861 N N . ASP B 1 275 ? 2.594 3.854 22.484 1 88.56 275 ASP B N 1
ATOM 6862 C CA . ASP B 1 275 ? 2.799 2.43 22.734 1 88.56 275 ASP B CA 1
ATOM 6863 C C . ASP B 1 275 ? 2.318 2.037 24.125 1 88.56 275 ASP B C 1
ATOM 6865 O O . ASP B 1 275 ? 2.979 2.34 25.125 1 88.56 275 ASP B O 1
ATOM 6869 N N . ARG B 1 276 ? 1.278 1.263 24.234 1 82.69 276 ARG B N 1
ATOM 6870 C CA . ARG B 1 276 ? 0.67 0.9 25.5 1 82.69 276 ARG B CA 1
ATOM 6871 C C . ARG B 1 276 ? 1.527 -0.118 26.25 1 82.69 276 ARG B C 1
ATOM 6873 O O . ARG B 1 276 ? 1.459 -0.215 27.484 1 82.69 276 ARG B O 1
ATOM 6880 N N . ARG B 1 277 ? 2.342 -0.791 25.531 1 85.81 277 ARG B N 1
ATOM 6881 C CA . ARG B 1 277 ? 3.189 -1.797 26.172 1 85.81 277 ARG B CA 1
ATOM 6882 C C . ARG B 1 277 ? 4.23 -1.145 27.062 1 85.81 277 ARG B C 1
ATOM 6884 O O . ARG B 1 277 ? 4.535 -1.657 28.141 1 85.81 277 ARG B O 1
ATOM 6891 N N . THR B 1 278 ? 4.742 0.028 26.625 1 90.62 278 THR B N 1
ATOM 6892 C CA . THR B 1 278 ? 5.781 0.736 27.375 1 90.62 278 THR B CA 1
ATOM 6893 C C . THR B 1 278 ? 5.211 1.987 28.031 1 90.62 278 THR B C 1
ATOM 6895 O O . THR B 1 278 ? 5.914 2.674 28.781 1 90.62 278 THR B O 1
ATOM 6898 N N . ASP B 1 279 ? 3.953 2.248 27.703 1 92.44 279 ASP B N 1
ATOM 6899 C CA . ASP B 1 279 ? 3.277 3.459 28.156 1 92.44 279 ASP B CA 1
ATOM 6900 C C . ASP B 1 279 ? 4.098 4.703 27.828 1 92.44 279 ASP B C 1
ATOM 6902 O O . ASP B 1 279 ? 4.395 5.512 28.719 1 92.44 279 ASP B O 1
ATOM 6906 N N . ALA B 1 280 ? 4.551 4.754 26.625 1 95 280 ALA B N 1
ATOM 6907 C CA . ALA B 1 280 ? 5.383 5.84 26.109 1 95 280 ALA B CA 1
ATOM 6908 C C . ALA B 1 280 ? 5.137 6.074 24.625 1 95 280 ALA B C 1
ATOM 6910 O O . ALA B 1 280 ? 4.637 5.188 23.922 1 95 280 ALA B O 1
ATOM 6911 N N . PRO B 1 281 ? 5.469 7.316 24.203 1 95.19 281 PRO B N 1
ATOM 6912 C CA . PRO B 1 281 ? 5.363 7.539 22.766 1 95.19 281 PRO B CA 1
ATOM 6913 C C . PRO B 1 281 ? 6.434 6.793 21.969 1 95.19 281 PRO B C 1
ATOM 6915 O O . PRO B 1 281 ? 7.531 6.559 22.484 1 95.19 281 PRO B O 1
ATOM 6918 N N . ALA B 1 282 ? 6.055 6.391 20.766 1 90.38 282 ALA B N 1
ATOM 6919 C CA . ALA B 1 282 ? 6.957 5.805 19.781 1 90.38 282 ALA B CA 1
ATOM 6920 C C . ALA B 1 282 ? 6.676 6.355 18.391 1 90.38 282 ALA B C 1
ATOM 6922 O O . ALA B 1 282 ? 5.66 7.016 18.172 1 90.38 282 ALA B O 1
ATOM 6923 N N . GLY B 1 283 ? 7.637 6.18 17.438 1 85.75 283 GLY B N 1
ATOM 6924 C CA . GLY B 1 283 ? 7.48 6.719 16.109 1 85.75 283 GLY B CA 1
ATOM 6925 C C . GLY B 1 283 ? 8.711 6.535 15.242 1 85.75 283 GLY B C 1
ATOM 6926 O O . GLY B 1 283 ? 9.633 5.797 15.602 1 85.75 283 GLY B O 1
ATOM 6927 N N . ASP B 1 284 ? 8.711 7.199 14.109 1 82.62 284 ASP B N 1
ATOM 6928 C CA . ASP B 1 284 ? 9.789 7.125 13.133 1 82.62 284 ASP B CA 1
ATOM 6929 C C . ASP B 1 284 ? 10.953 8.031 13.539 1 82.62 284 ASP B C 1
ATOM 6931 O O . ASP B 1 284 ? 11.07 9.156 13.055 1 82.62 284 ASP B O 1
ATOM 6935 N N . HIS B 1 285 ? 11.742 7.477 14.367 1 87.12 285 HIS B N 1
ATOM 6936 C CA . HIS B 1 285 ? 12.938 8.125 14.883 1 87.12 285 HIS B CA 1
ATOM 6937 C C . HIS B 1 285 ? 14.047 7.113 15.148 1 87.12 285 HIS B C 1
ATOM 6939 O O . HIS B 1 285 ? 13.766 5.965 15.508 1 87.12 285 HIS B O 1
ATOM 6945 N N . PRO B 1 286 ? 15.312 7.555 14.945 1 82.44 286 PRO B N 1
ATOM 6946 C CA . PRO B 1 286 ? 16.406 6.613 15.203 1 82.44 286 PRO B CA 1
ATOM 6947 C C . PRO B 1 286 ? 16.328 6 16.594 1 82.44 286 PRO B C 1
ATOM 6949 O O . PRO B 1 286 ? 16.781 4.867 16.797 1 82.44 286 PRO B O 1
ATOM 6952 N N . ARG B 1 287 ? 15.766 6.676 17.547 1 90.25 287 ARG B N 1
ATOM 6953 C CA . ARG B 1 287 ? 15.562 6.172 18.891 1 90.25 287 ARG B CA 1
ATOM 6954 C C . ARG B 1 287 ? 14.078 6 19.203 1 90.25 287 ARG B C 1
ATOM 6956 O O . ARG B 1 287 ? 13.648 6.215 20.344 1 90.25 287 ARG B O 1
ATOM 6963 N N . GLY B 1 288 ? 13.336 5.695 18.219 1 87.31 288 GLY B N 1
ATOM 6964 C CA . GLY B 1 288 ? 11.883 5.594 18.328 1 87.31 288 GLY B CA 1
ATOM 6965 C C . GLY B 1 288 ? 11.43 4.469 19.234 1 87.31 288 GLY B C 1
ATOM 6966 O O . GLY B 1 288 ? 10.305 4.477 19.734 1 87.31 288 GLY B O 1
ATOM 6967 N N . ASP B 1 289 ? 12.305 3.551 19.578 1 79.25 289 ASP B N 1
ATOM 6968 C CA . ASP B 1 289 ? 11.953 2.412 20.422 1 79.25 289 ASP B CA 1
ATOM 6969 C C . ASP B 1 289 ? 12.516 2.584 21.828 1 79.25 289 ASP B C 1
ATOM 6971 O O . ASP B 1 289 ? 12.539 1.631 22.609 1 79.25 289 ASP B O 1
ATOM 6975 N N . ASP B 1 290 ? 13.039 3.701 22.188 1 92.88 290 ASP B N 1
ATOM 6976 C CA . ASP B 1 290 ? 13.531 4.062 23.516 1 92.88 290 ASP B CA 1
ATOM 6977 C C . ASP B 1 290 ? 12.5 4.879 24.281 1 92.88 290 ASP B C 1
ATOM 6979 O O . ASP B 1 290 ? 12.422 6.102 24.125 1 92.88 290 ASP B O 1
ATOM 6983 N N . PRO B 1 291 ? 11.773 4.211 25.156 1 94.31 291 PRO B N 1
ATOM 6984 C CA . PRO B 1 291 ? 10.625 4.867 25.812 1 94.31 291 PRO B CA 1
ATOM 6985 C C . PRO B 1 291 ? 11.023 6.117 26.578 1 94.31 291 PRO B C 1
ATOM 6987 O O . PRO B 1 291 ? 10.32 7.129 26.531 1 94.31 291 PRO B O 1
ATOM 6990 N N . GLU B 1 292 ? 12.125 6.055 27.312 1 96.25 292 GLU B N 1
ATOM 6991 C CA . GLU B 1 292 ? 12.547 7.199 28.109 1 96.25 292 GLU B CA 1
ATOM 6992 C C . GLU B 1 292 ? 12.945 8.375 27.219 1 96.25 292 GLU B C 1
ATOM 6994 O O . GLU B 1 292 ? 12.523 9.508 27.469 1 96.25 292 GLU B O 1
ATOM 6999 N N . PHE B 1 293 ? 13.727 8.039 26.219 1 96.81 293 PHE B N 1
ATOM 7000 C CA . PHE B 1 293 ? 14.148 9.078 25.297 1 96.81 293 PHE B CA 1
ATOM 7001 C C . PHE B 1 293 ? 12.945 9.703 24.594 1 96.81 293 PHE B C 1
ATOM 7003 O O . PHE B 1 293 ? 12.844 10.93 24.5 1 96.81 293 PHE B O 1
ATOM 7010 N N . MET B 1 294 ? 12.062 8.906 24.172 1 96.62 294 MET B N 1
ATOM 7011 C CA . MET B 1 294 ? 10.914 9.383 23.406 1 96.62 294 MET B CA 1
ATOM 7012 C C . MET B 1 294 ? 9.984 10.203 24.281 1 96.62 294 MET B C 1
ATOM 7014 O O . MET B 1 294 ? 9.359 11.156 23.812 1 96.62 294 MET B O 1
ATOM 7018 N N . THR B 1 295 ? 9.82 9.875 25.547 1 97.12 295 THR B N 1
ATOM 7019 C CA . THR B 1 295 ? 9.008 10.656 26.469 1 97.12 295 THR B CA 1
ATOM 7020 C C . THR B 1 295 ? 9.578 12.062 26.625 1 97.12 295 THR B C 1
ATOM 7022 O O . THR B 1 295 ? 8.844 13.047 26.547 1 97.12 295 THR B O 1
ATOM 7025 N N . ASP B 1 296 ? 10.883 12.086 26.797 1 97.31 296 ASP B N 1
ATOM 7026 C CA . ASP B 1 296 ? 11.539 13.383 26.953 1 97.31 296 ASP B CA 1
ATOM 7027 C C . ASP B 1 296 ? 11.438 14.195 25.656 1 97.31 296 ASP B C 1
ATOM 7029 O O . ASP B 1 296 ? 11.203 15.406 25.703 1 97.31 296 ASP B O 1
ATOM 7033 N N . LEU B 1 297 ? 11.617 13.539 24.578 1 98.19 297 LEU B N 1
ATOM 7034 C CA . LEU B 1 297 ? 11.625 14.219 23.281 1 98.19 297 LEU B CA 1
ATOM 7035 C C . LEU B 1 297 ? 10.25 14.82 22.984 1 98.19 297 LEU B C 1
ATOM 7037 O O . LEU B 1 297 ? 10.164 15.961 22.516 1 98.19 297 LEU B O 1
ATOM 7041 N N . VAL B 1 298 ? 9.211 14.094 23.234 1 98 298 VAL B N 1
ATOM 7042 C CA . VAL B 1 298 ? 7.863 14.57 22.953 1 98 298 VAL B CA 1
ATOM 7043 C C . VAL B 1 298 ? 7.496 15.695 23.922 1 98 298 VAL B C 1
ATOM 7045 O O . VAL B 1 298 ? 6.809 16.641 23.547 1 98 298 VAL B O 1
ATOM 7048 N N . ALA B 1 299 ? 7.938 15.602 25.172 1 97.62 299 ALA B N 1
ATOM 7049 C CA . ALA B 1 299 ? 7.75 16.703 26.109 1 97.62 299 ALA B CA 1
ATOM 7050 C C . ALA B 1 299 ? 8.414 17.969 25.594 1 97.62 299 ALA B C 1
ATOM 7052 O O . ALA B 1 299 ? 7.836 19.062 25.688 1 97.62 299 ALA B O 1
ATOM 7053 N N . ASP B 1 300 ? 9.617 17.797 25.094 1 97.88 300 ASP B N 1
ATOM 7054 C CA . ASP B 1 300 ? 10.344 18.938 24.531 1 97.88 300 ASP B CA 1
ATOM 7055 C C . ASP B 1 300 ? 9.578 19.531 23.344 1 97.88 300 ASP B C 1
ATOM 7057 O O . ASP B 1 300 ? 9.523 20.75 23.188 1 97.88 300 ASP B O 1
ATOM 7061 N N . ALA B 1 301 ? 9.047 18.672 22.531 1 98.44 301 ALA B N 1
ATOM 7062 C CA . ALA B 1 301 ? 8.281 19.094 21.375 1 98.44 301 ALA B CA 1
ATOM 7063 C C . ALA B 1 301 ? 7.055 19.906 21.797 1 98.44 301 ALA B C 1
ATOM 7065 O O . ALA B 1 301 ? 6.766 20.953 21.203 1 98.44 301 ALA B O 1
ATOM 7066 N N . MET B 1 302 ? 6.344 19.406 22.781 1 97.81 302 MET B N 1
ATOM 7067 C CA . MET B 1 302 ? 5.16 20.078 23.297 1 97.81 302 MET B CA 1
ATOM 7068 C C . MET B 1 302 ? 5.516 21.453 23.859 1 97.81 302 MET B C 1
ATOM 7070 O O . MET B 1 302 ? 4.801 22.422 23.625 1 97.81 302 MET B O 1
ATOM 7074 N N . HIS B 1 303 ? 6.605 21.484 24.516 1 97.25 303 HIS B N 1
ATOM 7075 C CA . HIS B 1 303 ? 7.047 22.734 25.109 1 97.25 303 HIS B CA 1
ATOM 7076 C C . HIS B 1 303 ? 7.395 23.766 24.047 1 97.25 303 HIS B C 1
ATOM 7078 O O . HIS B 1 303 ? 6.984 24.922 24.125 1 97.25 303 HIS B O 1
ATOM 7084 N N . ALA B 1 304 ? 8.117 23.328 23.094 1 98.44 304 ALA B N 1
ATOM 7085 C CA . ALA B 1 304 ? 8.477 24.234 22.016 1 98.44 304 ALA B CA 1
ATOM 7086 C C . ALA B 1 304 ? 7.238 24.734 21.266 1 98.44 304 ALA B C 1
ATOM 7088 O O . ALA B 1 304 ? 7.152 25.906 20.906 1 98.44 304 ALA B O 1
ATOM 7089 N N . TRP B 1 305 ? 6.344 23.797 21.016 1 98.31 305 TRP B N 1
ATOM 7090 C CA . TRP B 1 305 ? 5.098 24.203 20.375 1 98.31 305 TRP B CA 1
ATOM 7091 C C . TRP B 1 305 ? 4.383 25.266 21.188 1 98.31 305 TRP B C 1
ATOM 7093 O O . TRP B 1 305 ? 3.898 26.266 20.656 1 98.31 305 TRP B O 1
ATOM 7103 N N . TRP B 1 306 ? 4.297 25.078 22.438 1 97.31 306 TRP B N 1
ATOM 7104 C CA . TRP B 1 306 ? 3.645 26.031 23.328 1 97.31 306 TRP B CA 1
ATOM 7105 C C . TRP B 1 306 ? 4.348 27.391 23.266 1 97.31 306 TRP B C 1
ATOM 7107 O O . TRP B 1 306 ? 3.693 28.438 23.281 1 97.31 306 TRP B O 1
ATOM 7117 N N . GLU B 1 307 ? 5.648 27.375 23.266 1 97.75 307 GLU B N 1
ATOM 7118 C CA . GLU B 1 307 ? 6.422 28.609 23.203 1 97.75 307 GLU B CA 1
ATOM 7119 C C . GLU B 1 307 ? 6.137 29.391 21.922 1 97.75 307 GLU B C 1
ATOM 7121 O O . GLU B 1 307 ? 6.008 30.625 21.953 1 97.75 307 GLU B O 1
ATOM 7126 N N . TYR B 1 308 ? 5.926 28.734 20.875 1 98.44 308 TYR B N 1
ATOM 7127 C CA . TYR B 1 308 ? 6.031 29.422 19.594 1 98.44 308 TYR B CA 1
ATOM 7128 C C . TYR B 1 308 ? 4.656 29.578 18.953 1 98.44 308 TYR B C 1
ATOM 7130 O O . TYR B 1 308 ? 4.508 30.312 17.969 1 98.44 308 TYR B O 1
ATOM 7138 N N . MET B 1 309 ? 3.654 28.938 19.469 1 97.62 309 MET B N 1
ATOM 7139 C CA . MET B 1 309 ? 2.307 29.062 18.922 1 97.62 309 MET B CA 1
ATOM 7140 C C . MET B 1 309 ? 1.411 29.875 19.844 1 97.62 309 MET B C 1
ATOM 7142 O O . MET B 1 309 ? 1.165 29.469 20.984 1 97.62 309 MET B O 1
ATOM 7146 N N . PRO B 1 310 ? 0.953 31.047 19.391 1 97.69 310 PRO B N 1
ATOM 7147 C CA . PRO B 1 310 ? -0.043 31.734 20.203 1 97.69 310 PRO B CA 1
ATOM 7148 C C . PRO B 1 310 ? -1.392 31.031 20.234 1 97.69 310 PRO B C 1
ATOM 7150 O O . PRO B 1 310 ? -2.281 31.344 19.438 1 97.69 310 PRO B O 1
ATOM 7153 N N . ALA B 1 311 ? -1.52 30.078 21.109 1 96.81 311 ALA B N 1
ATOM 7154 C CA . ALA B 1 311 ? -2.727 29.266 21.25 1 96.81 311 ALA B CA 1
ATOM 7155 C C . ALA B 1 311 ? -3.162 29.172 22.703 1 96.81 311 ALA B C 1
ATOM 7157 O O . ALA B 1 311 ? -2.322 29.125 23.609 1 96.81 311 ALA B O 1
ATOM 7158 N N . ARG B 1 312 ? -4.383 29.25 22.844 1 95.69 312 ARG B N 1
ATOM 7159 C CA . ARG B 1 312 ? -4.953 29.094 24.188 1 95.69 312 ARG B CA 1
ATOM 7160 C C . ARG B 1 312 ? -5.227 27.625 24.5 1 95.69 312 ARG B C 1
ATOM 7162 O O . ARG B 1 312 ? -6.277 27.094 24.125 1 95.69 312 ARG B O 1
ATOM 7169 N N . VAL B 1 313 ? -4.297 26.969 25.188 1 95.62 313 VAL B N 1
ATOM 7170 C CA . VAL B 1 313 ? -4.359 25.547 25.516 1 95.62 313 VAL B CA 1
ATOM 7171 C C . VAL B 1 313 ? -3.949 25.344 26.969 1 95.62 313 VAL B C 1
ATOM 7173 O O . VAL B 1 313 ? -3.246 26.172 27.547 1 95.62 313 VAL B O 1
ATOM 7176 N N . HIS B 1 314 ? -4.488 24.281 27.516 1 93.62 314 HIS B N 1
ATOM 7177 C CA . HIS B 1 314 ? -4.016 23.875 28.828 1 93.62 314 HIS B CA 1
ATOM 7178 C C . HIS B 1 314 ? -2.641 23.219 28.75 1 93.62 314 HIS B C 1
ATOM 7180 O O . HIS B 1 314 ? -2.436 22.297 27.969 1 93.62 314 HIS B O 1
ATOM 7186 N N . TYR B 1 315 ? -1.715 23.75 29.516 1 94.75 315 TYR B N 1
ATOM 7187 C CA . TYR B 1 315 ? -0.365 23.203 29.547 1 94.75 315 TYR B CA 1
ATOM 7188 C C . TYR B 1 315 ? 0.195 23.234 30.969 1 94.75 315 TYR B C 1
ATOM 7190 O O . TYR B 1 315 ? 0.349 24.312 31.547 1 94.75 315 TYR B O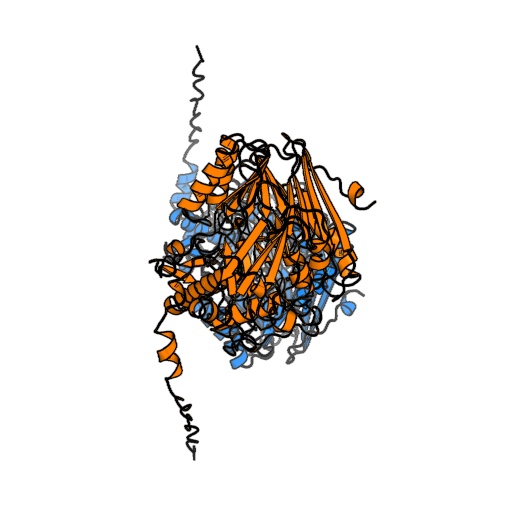 1
ATOM 7198 N N . ASP B 1 316 ? 0.431 22.016 31.516 1 93.38 316 ASP B N 1
ATOM 7199 C CA . ASP B 1 316 ? 1.077 21.812 32.812 1 93.38 316 ASP B CA 1
ATOM 7200 C C . ASP B 1 316 ? 2.275 20.875 32.688 1 93.38 316 ASP B C 1
ATOM 7202 O O . ASP B 1 316 ? 2.127 19.656 32.781 1 93.38 316 ASP B O 1
ATOM 7206 N N . PRO B 1 317 ? 3.434 21.484 32.531 1 90.88 317 PRO B N 1
ATOM 7207 C CA . PRO B 1 317 ? 4.617 20.641 32.312 1 90.88 317 PRO B CA 1
ATOM 7208 C C . PRO B 1 317 ? 4.875 19.672 33.469 1 90.88 317 PRO B C 1
ATOM 7210 O O . PRO B 1 317 ? 5.656 18.734 33.344 1 90.88 317 PRO B O 1
ATOM 7213 N N . ALA B 1 318 ? 4.195 19.875 34.594 1 88.38 318 ALA B N 1
ATOM 7214 C CA . ALA B 1 318 ? 4.434 19.047 35.781 1 88.38 318 ALA B CA 1
ATOM 7215 C C . ALA B 1 318 ? 3.42 17.906 35.875 1 88.38 318 ALA B C 1
ATOM 7217 O O . ALA B 1 318 ? 3.438 17.125 36.812 1 88.38 318 ALA B O 1
ATOM 7218 N N . GLY B 1 319 ? 2.627 17.828 34.875 1 89.19 319 GLY B N 1
ATOM 7219 C CA . GLY B 1 319 ? 1.672 16.734 34.906 1 89.19 319 GLY B CA 1
ATOM 7220 C C . GLY B 1 319 ? 2.332 15.359 34.844 1 89.19 319 GLY B C 1
ATOM 7221 O O . GLY B 1 319 ? 3.492 15.234 34.469 1 89.19 319 GLY B O 1
ATOM 7222 N N . GLU B 1 320 ? 1.641 14.336 35.219 1 88.06 320 GLU B N 1
ATOM 7223 C CA . GLU B 1 320 ? 2.186 12.992 35.375 1 88.06 320 GLU B CA 1
ATOM 7224 C C . GLU B 1 320 ? 2.48 12.359 34 1 88.06 320 GLU B C 1
ATOM 7226 O O . GLU B 1 320 ? 3.596 11.898 33.75 1 88.06 320 GLU B O 1
ATOM 7231 N N . SER B 1 321 ? 1.418 12.32 33.125 1 91.5 321 SER B N 1
ATOM 7232 C CA . SER B 1 321 ? 1.592 11.781 31.766 1 91.5 321 SER B CA 1
ATOM 7233 C C . SER B 1 321 ? 1.636 12.898 30.734 1 91.5 321 SER B C 1
ATOM 7235 O O . SER B 1 321 ? 1.191 14.016 31 1 91.5 321 SER B O 1
ATOM 7237 N N . LEU B 1 322 ? 2.25 12.586 29.672 1 94.56 322 LEU B N 1
ATOM 7238 C CA . LEU B 1 322 ? 2.287 13.57 28.594 1 94.56 322 LEU B CA 1
ATOM 7239 C C . LEU B 1 322 ? 0.881 14.031 28.219 1 94.56 322 LEU B C 1
ATOM 7241 O O . LEU B 1 322 ? 0.663 15.203 27.938 1 94.56 322 LEU B O 1
ATOM 7245 N N . GLN B 1 323 ? -0.055 13.141 28.281 1 93.31 323 GLN B N 1
ATOM 7246 C CA . GLN B 1 323 ? -1.441 13.43 27.922 1 93.31 323 GLN B CA 1
ATOM 7247 C C . GLN B 1 323 ? -2.096 14.336 28.969 1 93.31 323 GLN B C 1
ATOM 7249 O O . GLN B 1 323 ? -3.018 15.086 28.656 1 93.31 323 GLN B O 1
ATOM 7254 N N . ASP B 1 324 ? -1.546 14.305 30.141 1 91.88 324 ASP B N 1
ATOM 7255 C CA . ASP B 1 324 ? -2.047 15.172 31.203 1 91.88 324 ASP B CA 1
ATOM 7256 C C . ASP B 1 324 ? -1.433 16.562 31.125 1 91.88 324 ASP B C 1
ATOM 7258 O O . ASP B 1 324 ? -2.008 17.531 31.625 1 91.88 324 ASP B O 1
ATOM 7262 N N . ARG B 1 325 ? -0.348 16.641 30.547 1 93.44 325 ARG B N 1
ATOM 7263 C CA . ARG B 1 325 ? 0.419 17.891 30.531 1 93.44 325 ARG B CA 1
ATOM 7264 C C . ARG B 1 325 ? -0.163 18.875 29.531 1 93.44 325 ARG B C 1
ATOM 7266 O O . ARG B 1 325 ? -0.021 20.094 29.703 1 93.44 325 ARG B O 1
ATOM 7273 N N . PHE B 1 326 ? -0.808 18.312 28.547 1 93.69 326 PHE B N 1
ATOM 7274 C CA . PHE B 1 326 ? -1.147 19.156 27.406 1 93.69 326 PHE B CA 1
ATOM 7275 C C . PHE B 1 326 ? -2.498 18.766 26.828 1 93.69 326 PHE B C 1
ATOM 7277 O O . PHE B 1 326 ? -2.715 17.609 26.484 1 93.69 326 PHE B O 1
ATOM 7284 N N . GLN B 1 327 ? -3.402 19.703 26.703 1 95.81 327 GLN B N 1
ATOM 7285 C CA . GLN B 1 327 ? -4.664 19.469 26 1 95.81 327 GLN B CA 1
ATOM 7286 C C . GLN B 1 327 ? -4.797 20.359 24.781 1 95.81 327 GLN B C 1
ATOM 7288 O O . GLN B 1 327 ? -5.199 21.531 24.891 1 95.81 327 GLN B O 1
ATOM 7293 N N . LEU B 1 328 ? -4.59 19.812 23.656 1 96.38 328 LEU B N 1
ATOM 7294 C CA . LEU B 1 328 ? -4.648 20.547 22.391 1 96.38 328 LEU B CA 1
ATOM 7295 C C . LEU B 1 328 ? -6.09 20.719 21.938 1 96.38 328 LEU B C 1
ATOM 7297 O O . LEU B 1 328 ? -6.438 21.75 21.359 1 96.38 328 LEU B O 1
ATOM 7301 N N . TRP B 1 329 ? -6.926 19.625 22.141 1 97.31 329 TRP B N 1
ATOM 7302 C CA . TRP B 1 329 ? -8.281 19.656 21.594 1 97.31 329 TRP B CA 1
ATOM 7303 C C . TRP B 1 329 ? -9.125 20.719 22.312 1 97.31 329 TRP B C 1
ATOM 7305 O O . TRP B 1 329 ? -8.953 20.953 23.5 1 97.31 329 TRP B O 1
ATOM 7315 N N . ARG B 1 330 ? -9.898 21.453 21.547 1 97.81 330 ARG B N 1
ATOM 7316 C CA . ARG B 1 330 ? -10.711 22.562 22.047 1 97.81 330 ARG B CA 1
ATOM 7317 C C . ARG B 1 330 ? -11.75 22.984 21.016 1 97.81 330 ARG B C 1
ATOM 7319 O O . ARG B 1 330 ? -11.75 22.484 19.875 1 97.81 330 ARG B O 1
ATOM 7326 N N . GLU B 1 331 ? -12.648 23.859 21.438 1 97.62 331 GLU B N 1
ATOM 7327 C CA . GLU B 1 331 ? -13.703 24.328 20.547 1 97.62 331 GLU B CA 1
ATOM 7328 C C . GLU B 1 331 ? -13.695 25.859 20.438 1 97.62 331 GLU B C 1
ATOM 7330 O O . GLU B 1 331 ? -13.211 26.531 21.344 1 97.62 331 GLU B O 1
ATOM 7335 N N . PHE B 1 332 ? -14.102 26.406 19.375 1 98 332 PHE B N 1
ATOM 7336 C CA . PHE B 1 332 ? -14.359 27.812 19.125 1 98 332 PHE B CA 1
ATOM 7337 C C . PHE B 1 332 ? -15.797 28.031 18.672 1 98 332 PHE B C 1
ATOM 7339 O O . PHE B 1 332 ? -16.328 27.25 17.875 1 98 332 PHE B O 1
ATOM 7346 N N . GLU B 1 333 ? -16.422 29.016 19.188 1 97.88 333 GLU B N 1
ATOM 7347 C CA . GLU B 1 333 ? -17.766 29.391 18.781 1 97.88 333 GLU B CA 1
ATOM 7348 C C . GLU B 1 333 ? -17.766 30.719 18.047 1 97.88 333 GLU B C 1
ATOM 7350 O O . GLU B 1 333 ? -17.281 31.734 18.578 1 97.88 333 GLU B O 1
ATOM 7355 N N . PHE B 1 334 ? -18.188 30.734 16.922 1 98.5 334 PHE B N 1
ATOM 7356 C CA . PHE B 1 334 ? -18.391 31.938 16.141 1 98.5 334 PHE B CA 1
ATOM 7357 C C . PHE B 1 334 ? -19.859 32.312 16.078 1 98.5 334 PHE B C 1
ATOM 7359 O O . PHE B 1 334 ? -20.516 32.156 15.055 1 98.5 334 PHE B O 1
ATOM 7366 N N . GLY B 1 335 ? -20.25 32.812 17.234 1 97.94 335 GLY B N 1
ATOM 7367 C CA . GLY B 1 335 ? -21.672 33.094 17.375 1 97.94 335 GLY B CA 1
ATOM 7368 C C . GLY B 1 335 ? -22.531 31.844 17.188 1 97.94 335 GLY B C 1
ATOM 7369 O O . GLY B 1 335 ? -22.172 30.766 17.641 1 97.94 335 GLY B O 1
ATOM 7370 N N . ASP B 1 336 ? -23.688 32.125 16.609 1 98.06 336 ASP B N 1
ATOM 7371 C CA . ASP B 1 336 ? -24.609 31.016 16.359 1 98.06 336 ASP B CA 1
ATOM 7372 C C . ASP B 1 336 ? -24.422 30.453 14.953 1 98.06 336 ASP B C 1
ATOM 7374 O O . ASP B 1 336 ? -25.25 29.688 14.469 1 98.06 336 ASP B O 1
ATOM 7378 N N . LEU B 1 337 ? -23.281 30.797 14.344 1 98.5 337 LEU B N 1
ATOM 7379 C CA . LEU B 1 337 ? -23.094 30.422 12.945 1 98.5 337 LEU B CA 1
ATOM 7380 C C . LEU B 1 337 ? -22.203 29.203 12.828 1 98.5 337 LEU B C 1
ATOM 7382 O O . LEU B 1 337 ? -22.516 28.266 12.078 1 98.5 337 LEU B O 1
ATOM 7386 N N . VAL B 1 338 ? -21.094 29.141 13.547 1 98.56 338 VAL B N 1
ATOM 7387 C CA . VAL B 1 338 ? -20.141 28.047 13.391 1 98.56 338 VAL B CA 1
ATOM 7388 C C . VAL B 1 338 ? -19.641 27.594 14.758 1 98.56 338 VAL B C 1
ATOM 7390 O O . VAL B 1 338 ? -19.25 28.422 15.594 1 98.56 338 VAL B O 1
ATOM 7393 N N . THR B 1 339 ? -19.672 26.344 14.992 1 98.38 339 THR B N 1
ATOM 7394 C CA . THR B 1 339 ? -18.891 25.672 16.031 1 98.38 339 THR B CA 1
ATOM 7395 C C . THR B 1 339 ? -17.719 24.906 15.406 1 98.38 339 THR B C 1
ATOM 7397 O O . THR B 1 339 ? -17.922 24.047 14.555 1 98.38 339 THR B O 1
ATOM 7400 N N . LEU B 1 340 ? -16.516 25.281 15.812 1 98.69 340 LEU B N 1
ATOM 7401 C CA . LEU B 1 340 ? -15.32 24.609 15.328 1 98.69 340 LEU B CA 1
ATOM 7402 C C . LEU B 1 340 ? -14.688 23.766 16.422 1 98.69 340 LEU B C 1
ATOM 7404 O O . LEU B 1 340 ? -14.297 24.281 17.469 1 98.69 340 LEU B O 1
ATOM 7408 N N . ALA B 1 341 ? -14.68 22.438 16.219 1 98.62 341 ALA B N 1
ATOM 7409 C CA . ALA B 1 341 ? -13.984 21.516 17.109 1 98.62 341 ALA B CA 1
ATOM 7410 C C . ALA B 1 341 ? -12.641 21.109 16.516 1 98.62 341 ALA B C 1
ATOM 7412 O O . ALA B 1 341 ? -12.57 20.578 15.406 1 98.62 341 ALA B O 1
ATOM 7413 N N . MET B 1 342 ? -11.555 21.359 17.219 1 98.31 342 MET B N 1
ATOM 7414 C CA . MET B 1 342 ? -10.219 20.938 16.812 1 98.31 342 MET B CA 1
ATOM 7415 C C . MET B 1 342 ? -9.703 19.797 17.688 1 98.31 342 MET B C 1
ATOM 7417 O O . MET B 1 342 ? -9.711 19.906 18.906 1 98.31 342 MET B O 1
ATOM 7421 N N . THR B 1 343 ? -9.242 18.703 17 1 98.25 343 THR B N 1
ATOM 7422 C CA . THR B 1 343 ? -8.852 17.516 17.766 1 98.25 343 THR B CA 1
ATOM 7423 C C . THR B 1 343 ? -7.332 17.344 17.734 1 98.25 343 THR B C 1
ATOM 7425 O O . THR B 1 343 ? -6.641 18 16.969 1 98.25 343 THR B O 1
ATOM 7428 N N . ASP B 1 344 ? -6.859 16.547 18.688 1 97.44 344 ASP B N 1
ATOM 7429 C CA . ASP B 1 344 ? -5.504 16.016 18.766 1 97.44 344 ASP B CA 1
ATOM 7430 C C . ASP B 1 344 ? -5.461 14.547 18.328 1 97.44 344 ASP B C 1
ATOM 7432 O O . ASP B 1 344 ? -5.938 13.664 19.047 1 97.44 344 ASP B O 1
ATOM 7436 N N . GLU B 1 345 ? -4.746 14.312 17.266 1 96.38 345 GLU B N 1
ATOM 7437 C CA . GLU B 1 345 ? -4.762 12.961 16.719 1 96.38 345 GLU B CA 1
ATOM 7438 C C . GLU B 1 345 ? -3.41 12.273 16.906 1 96.38 345 GLU B C 1
ATOM 7440 O O . GLU B 1 345 ? -3.125 11.266 16.266 1 96.38 345 GLU B O 1
ATOM 7445 N N . ARG B 1 346 ? -2.586 12.758 17.828 1 95.06 346 ARG B N 1
ATOM 7446 C CA . ARG B 1 346 ? -1.244 12.18 17.875 1 95.06 346 ARG B CA 1
ATOM 7447 C C . ARG B 1 346 ? -0.891 11.719 19.281 1 95.06 346 ARG B C 1
ATOM 7449 O O . ARG B 1 346 ? -0.215 10.703 19.453 1 95.06 346 ARG B O 1
ATOM 7456 N N . LEU B 1 347 ? -1.356 12.32 20.312 1 94.44 347 LEU B N 1
ATOM 7457 C CA . LEU B 1 347 ? -0.898 12.023 21.656 1 94.44 347 LEU B CA 1
ATOM 7458 C C . LEU B 1 347 ? -1.573 10.766 22.203 1 94.44 347 LEU B C 1
ATOM 7460 O O . LEU B 1 347 ? -1.097 10.172 23.172 1 94.44 347 LEU B O 1
ATOM 7464 N N . PHE B 1 348 ? -2.68 10.367 21.594 1 94.69 348 PHE B N 1
ATOM 7465 C CA . PHE B 1 348 ? -3.471 9.273 22.141 1 94.69 348 PHE B CA 1
ATOM 7466 C C . PHE B 1 348 ? -3.533 8.102 21.172 1 94.69 348 PHE B C 1
ATOM 7468 O O . PHE B 1 348 ? -4.059 7.039 21.516 1 94.69 348 PHE B O 1
ATOM 7475 N N . ARG B 1 349 ? -3 8.211 20.031 1 94 349 ARG B N 1
ATOM 7476 C CA . ARG B 1 349 ? -3.172 7.32 18.891 1 94 349 ARG B CA 1
ATOM 7477 C C . ARG B 1 349 ? -2.449 5.996 19.109 1 94 349 ARG B C 1
ATOM 7479 O O . ARG B 1 349 ? -1.282 5.977 19.5 1 94 349 ARG B O 1
ATOM 7486 N N . ASP B 1 350 ? -3.168 4.883 18.828 1 90.06 350 ASP B N 1
ATOM 7487 C CA . ASP B 1 350 ? -2.539 3.566 18.812 1 90.06 350 ASP B CA 1
ATOM 7488 C C . ASP B 1 350 ? -1.611 3.41 17.609 1 90.06 350 ASP B C 1
ATOM 7490 O O . ASP B 1 350 ? -1.705 4.172 16.641 1 90.06 350 ASP B O 1
ATOM 7494 N N . PRO B 1 351 ? -0.763 2.43 17.703 1 82.81 351 PRO B N 1
ATOM 7495 C CA . PRO B 1 351 ? 0.139 2.23 16.562 1 82.81 351 PRO B CA 1
ATOM 7496 C C . PRO B 1 351 ? -0.606 1.978 15.25 1 82.81 351 PRO B C 1
ATOM 7498 O O . PRO B 1 351 ? -1.637 1.299 15.25 1 82.81 351 PRO B O 1
ATOM 7501 N N . PRO B 1 352 ? -0.157 2.68 14.273 1 70.75 352 PRO B N 1
ATOM 7502 C CA . PRO B 1 352 ? -0.816 2.436 12.992 1 70.75 352 PRO B CA 1
ATOM 7503 C C . PRO B 1 352 ? -0.753 0.972 12.562 1 70.75 352 PRO B C 1
ATOM 7505 O O . PRO B 1 352 ? 0.156 0.244 12.969 1 70.75 352 PRO B O 1
ATOM 7508 N N . ARG B 1 353 ? -1.936 0.596 11.875 1 62.72 353 ARG B N 1
ATOM 7509 C CA . ARG B 1 353 ? -1.961 -0.754 11.32 1 62.72 353 ARG B CA 1
ATOM 7510 C C . ARG B 1 353 ? -1.142 -0.837 10.039 1 62.72 353 ARG B C 1
ATOM 7512 O O . ARG B 1 353 ? -0.93 0.173 9.367 1 62.72 353 ARG B O 1
ATOM 7519 N N . GLU B 1 354 ? -0.731 -2.035 9.82 1 50.28 354 GLU B N 1
ATOM 7520 C CA . GLU B 1 354 ? -0.054 -2.307 8.555 1 50.28 354 GLU B CA 1
ATOM 7521 C C . GLU B 1 354 ? -0.996 -2.113 7.367 1 50.28 354 GLU B C 1
ATOM 7523 O O . GLU B 1 354 ? -2.197 -2.375 7.473 1 50.28 354 GLU B O 1
ATOM 7528 N N . ALA B 1 355 ? -0.564 -1.137 6.367 1 47.75 355 ALA B N 1
ATOM 7529 C CA . ALA B 1 355 ? -1.357 -1.147 5.141 1 47.75 355 ALA B CA 1
ATOM 7530 C C . ALA B 1 355 ? -1.547 -2.57 4.621 1 47.75 355 ALA B C 1
ATOM 7532 O O . ALA B 1 355 ? -0.571 -3.27 4.34 1 47.75 355 ALA B O 1
ATOM 7533 N N . ILE B 1 356 ? -2.338 -3.393 5.109 1 44.44 356 ILE B N 1
ATOM 7534 C CA . ILE B 1 356 ? -2.467 -4.785 4.699 1 44.44 356 ILE B CA 1
ATOM 7535 C C . ILE B 1 356 ? -3.279 -4.875 3.41 1 44.44 356 ILE B C 1
ATOM 7537 O O . ILE B 1 356 ? -4.34 -4.254 3.297 1 44.44 356 ILE B O 1
ATOM 7541 N N . PRO B 1 357 ? -2.533 -5.191 2.303 1 42.31 357 PRO B N 1
ATOM 7542 C CA . PRO B 1 357 ? -3.336 -5.586 1.143 1 42.31 357 PRO B CA 1
ATOM 7543 C C . PRO B 1 357 ? -4.504 -6.496 1.516 1 42.31 357 PRO B C 1
ATOM 7545 O O . PRO B 1 357 ? -4.289 -7.602 2.021 1 42.31 357 PRO B O 1
ATOM 7548 N N . THR B 1 358 ? -5.23 -6.199 2.428 1 41.78 358 THR B N 1
ATOM 7549 C CA . THR B 1 358 ? -6.223 -7.234 2.695 1 41.78 358 THR B CA 1
ATOM 7550 C C . THR B 1 358 ? -7.535 -6.926 1.979 1 41.78 358 THR B C 1
ATOM 7552 O O . THR B 1 358 ? -7.965 -5.773 1.929 1 41.78 358 THR B O 1
ATOM 7555 N N . PRO B 1 359 ? -7.738 -7.715 1.036 1 39 359 PRO B N 1
ATOM 7556 C CA . PRO B 1 359 ? -9.141 -7.453 0.704 1 39 359 PRO B CA 1
ATOM 7557 C C . PRO B 1 359 ? -9.938 -6.898 1.886 1 39 359 PRO B C 1
ATOM 7559 O O . PRO B 1 359 ? -10.82 -6.059 1.7 1 39 359 PRO B O 1
ATOM 7562 N N . ASP B 1 360 ? -9.938 -7.711 3.002 1 38.28 360 ASP B N 1
ATOM 7563 C CA . ASP B 1 360 ? -10.828 -7.629 4.152 1 38.28 360 ASP B CA 1
ATOM 7564 C C . ASP B 1 360 ? -10.234 -6.754 5.25 1 38.28 360 ASP B C 1
ATOM 7566 O O . ASP B 1 360 ? -10.852 -6.551 6.301 1 38.28 360 ASP B O 1
ATOM 7570 N N . ASN B 1 361 ? -9.055 -6.469 5.156 1 41.12 361 ASN B N 1
ATOM 7571 C CA . ASN B 1 361 ? -8.453 -6.152 6.449 1 41.12 361 ASN B CA 1
ATOM 7572 C C . ASN B 1 361 ? -8.805 -4.738 6.898 1 41.12 361 ASN B C 1
ATOM 7574 O O . ASN B 1 361 ? -8.344 -4.281 7.945 1 41.12 361 ASN B O 1
ATOM 7578 N N . VAL B 1 362 ? -9.258 -3.916 5.996 1 46.62 362 VAL B N 1
ATOM 7579 C CA . VAL B 1 362 ? -9.68 -2.639 6.555 1 46.62 362 VAL B CA 1
ATOM 7580 C C . VAL B 1 362 ? -11.195 -2.646 6.773 1 46.62 362 VAL B C 1
ATOM 7582 O O . VAL B 1 362 ? -11.938 -3.219 5.973 1 46.62 362 VAL B O 1
ATOM 7585 N N . GLY B 1 363 ? -11.664 -2.859 7.887 1 49.81 363 GLY B N 1
ATOM 7586 C CA . GLY B 1 363 ? -13.039 -2.783 8.375 1 49.81 363 GLY B CA 1
ATOM 7587 C C . GLY B 1 363 ? -13.172 -3.189 9.828 1 49.81 363 GLY B C 1
ATOM 7588 O O . GLY B 1 363 ? -12.273 -3.811 10.391 1 49.81 363 GLY B O 1
ATOM 7589 N N . PRO B 1 364 ? -14.023 -2.553 10.344 1 48.06 364 PRO B N 1
ATOM 7590 C CA . PRO B 1 364 ? -14.211 -2.74 11.781 1 48.06 364 PRO B CA 1
ATOM 7591 C C . PRO B 1 364 ? -14.172 -4.211 12.195 1 48.06 364 PRO B C 1
ATOM 7593 O O . PRO B 1 364 ? -13.797 -4.523 13.328 1 48.06 364 PRO B O 1
ATOM 7596 N N . HIS B 1 365 ? -14.32 -5.012 11.195 1 48.56 365 HIS B N 1
ATOM 7597 C CA . HIS B 1 365 ? -14.461 -6.402 11.617 1 48.56 365 HIS B CA 1
ATOM 7598 C C . HIS B 1 365 ? -13.102 -7.082 11.742 1 48.56 365 HIS B C 1
ATOM 7600 O O . HIS B 1 365 ? -12.961 -8.078 12.453 1 48.56 365 HIS B O 1
ATOM 7606 N N . ARG B 1 366 ? -12.172 -6.535 11.086 1 55.03 366 ARG B N 1
ATOM 7607 C CA . ARG B 1 366 ? -10.867 -7.188 11.156 1 55.03 366 ARG B CA 1
ATOM 7608 C C . ARG B 1 366 ? -9.883 -6.359 11.977 1 55.03 366 ARG B C 1
ATOM 7610 O O . ARG B 1 366 ? -8.773 -6.809 12.266 1 55.03 366 ARG B O 1
ATOM 7617 N N . GLU B 1 367 ? -10.367 -5.262 12.25 1 67.31 367 GLU B N 1
ATOM 7618 C CA . GLU B 1 367 ? -9.57 -4.414 13.125 1 67.31 367 GLU B CA 1
ATOM 7619 C C . GLU B 1 367 ? -9.633 -4.902 14.57 1 67.31 367 GLU B C 1
ATOM 7621 O O . GLU B 1 367 ? -10.711 -5.227 15.078 1 67.31 367 GLU B O 1
ATOM 7626 N N . PRO B 1 368 ? -8.406 -5.062 15.07 1 64.5 368 PRO B N 1
ATOM 7627 C CA . PRO B 1 368 ? -8.461 -5.352 16.5 1 64.5 368 PRO B CA 1
ATOM 7628 C C . PRO B 1 368 ? -9.359 -4.383 17.266 1 64.5 368 PRO B C 1
ATOM 7630 O O . PRO B 1 368 ? -9.375 -3.186 16.969 1 64.5 368 PRO B O 1
ATOM 7633 N N . PRO B 1 369 ? -10.172 -4.914 18.047 1 67.38 369 PRO B N 1
ATOM 7634 C CA . PRO B 1 369 ? -11.07 -4.035 18.797 1 67.38 369 PRO B CA 1
ATOM 7635 C C . PRO B 1 369 ? -10.32 -3.078 19.734 1 67.38 369 PRO B C 1
ATOM 7637 O O . PRO B 1 369 ? -9.211 -3.387 20.172 1 67.38 369 PRO B O 1
ATOM 7640 N N . GLY B 1 370 ? -10.875 -1.975 19.953 1 78.19 370 GLY B N 1
ATOM 7641 C CA . GLY B 1 370 ? -10.406 -1.065 20.984 1 78.19 370 GLY B CA 1
ATOM 7642 C C . GLY B 1 370 ? -9.359 -0.089 20.484 1 78.19 370 GLY B C 1
ATOM 7643 O O . GLY B 1 370 ? -8.82 0.705 21.266 1 78.19 370 GLY B O 1
ATOM 7644 N N . ARG B 1 371 ? -9.016 -0.128 19.219 1 86.75 371 ARG B N 1
ATOM 7645 C CA . ARG B 1 371 ? -8.055 0.846 18.719 1 86.75 371 ARG B CA 1
ATOM 7646 C C . ARG B 1 371 ? -8.641 2.256 18.75 1 86.75 371 ARG B C 1
ATOM 7648 O O . ARG B 1 371 ? -9.836 2.445 18.516 1 86.75 371 ARG B O 1
ATOM 7655 N N . THR B 1 372 ? -7.699 3.264 19.016 1 92.81 372 THR B N 1
ATOM 7656 C CA . THR B 1 372 ? -8.211 4.625 19.125 1 92.81 372 THR B CA 1
ATOM 7657 C C . THR B 1 372 ? -7.223 5.625 18.531 1 92.81 372 THR B C 1
ATOM 7659 O O . THR B 1 372 ? -6.008 5.43 18.609 1 92.81 372 THR B O 1
ATOM 7662 N N . MET B 1 373 ? -7.719 6.559 17.891 1 94.81 373 MET B N 1
ATOM 7663 C CA . MET B 1 373 ? -6.977 7.723 17.406 1 94.81 373 MET B CA 1
ATOM 7664 C C . MET B 1 373 ? -7.027 8.859 18.422 1 94.81 373 MET B C 1
ATOM 7666 O O . MET B 1 373 ? -6.004 9.477 18.719 1 94.81 373 MET B O 1
ATOM 7670 N N . LEU B 1 374 ? -8.133 9.094 19.031 1 97.38 374 LEU B N 1
ATOM 7671 C CA . LEU B 1 374 ? -8.375 10.305 19.812 1 97.38 374 LEU B CA 1
ATOM 7672 C C . LEU B 1 374 ? -8.258 10.016 21.312 1 97.38 374 LEU B C 1
ATOM 7674 O O . LEU B 1 374 ? -8.102 10.945 22.109 1 97.38 374 LEU B O 1
ATOM 7678 N N . GLY B 1 375 ? -8.289 8.766 21.75 1 95.81 375 GLY B N 1
ATOM 7679 C CA . GLY B 1 375 ? -8.539 8.461 23.141 1 95.81 375 GLY B CA 1
ATOM 7680 C C . GLY B 1 375 ? -10 8.625 23.531 1 95.81 375 GLY B C 1
ATOM 7681 O O . GLY B 1 375 ? -10.734 9.375 22.906 1 95.81 375 GLY B O 1
ATOM 7682 N N . ASP B 1 376 ? -10.43 8.023 24.594 1 94.94 376 ASP B N 1
ATOM 7683 C CA . ASP B 1 376 ? -11.836 7.93 24.969 1 94.94 376 ASP B CA 1
ATOM 7684 C C . ASP B 1 376 ? -12.406 9.305 25.297 1 94.94 376 ASP B C 1
ATOM 7686 O O . ASP B 1 376 ? -13.469 9.688 24.781 1 94.94 376 ASP B O 1
ATOM 7690 N N . ASP B 1 377 ? -11.758 10.078 26.141 1 96.75 377 ASP B N 1
ATOM 7691 C CA . ASP B 1 377 ? -12.281 11.359 26.609 1 96.75 377 ASP B CA 1
ATOM 7692 C C . ASP B 1 377 ? -12.445 12.336 25.453 1 96.75 377 ASP B C 1
ATOM 7694 O O . ASP B 1 377 ? -13.484 12.992 25.328 1 96.75 377 ASP B O 1
ATOM 7698 N N . GLN B 1 378 ? -11.461 12.453 24.656 1 97.75 378 GLN B N 1
ATOM 7699 C CA . GLN B 1 378 ? -11.508 13.367 23.516 1 97.75 378 GLN B CA 1
ATOM 7700 C C . GLN B 1 378 ? -12.578 12.945 22.516 1 97.75 378 GLN B C 1
ATOM 7702 O O . GLN B 1 378 ? -13.281 13.789 21.953 1 97.75 378 GLN B O 1
ATOM 7707 N N . ARG B 1 379 ? -12.656 11.617 22.234 1 98 379 ARG B N 1
ATOM 7708 C CA . ARG B 1 379 ? -13.672 11.109 21.312 1 98 379 ARG B CA 1
ATOM 7709 C C . ARG B 1 379 ? -15.07 11.5 21.781 1 98 379 ARG B C 1
ATOM 7711 O O . ARG B 1 379 ? -15.867 12.023 21 1 98 379 ARG B O 1
ATOM 7718 N N . GLU B 1 380 ? -15.391 11.234 23.047 1 98.06 380 GLU B N 1
ATOM 7719 C CA . GLU B 1 380 ? -16.703 11.562 23.578 1 98.06 380 GLU B CA 1
ATOM 7720 C C . GLU B 1 380 ? -16.938 13.07 23.578 1 98.06 380 GLU B C 1
ATOM 7722 O O . GLU B 1 380 ? -18.047 13.531 23.281 1 98.06 380 GLU B O 1
ATOM 7727 N N . TRP B 1 381 ? -15.906 13.805 23.953 1 98.44 381 TRP B N 1
ATOM 7728 C CA . TRP B 1 381 ? -15.984 15.266 23.891 1 98.44 381 TRP B CA 1
ATOM 7729 C C . TRP B 1 381 ? -16.328 15.734 22.484 1 98.44 381 TRP B C 1
ATOM 7731 O O . TRP B 1 381 ? -17.172 16.625 22.312 1 98.44 381 TRP B O 1
ATOM 7741 N N . LEU B 1 382 ? -15.68 15.18 21.484 1 98.69 382 LEU B N 1
ATOM 7742 C CA . LEU B 1 382 ? -15.938 15.555 20.094 1 98.69 382 LEU B CA 1
ATOM 7743 C C . LEU B 1 382 ? -17.391 15.273 19.719 1 98.69 382 LEU B C 1
ATOM 7745 O O . LEU B 1 382 ? -18.062 16.125 19.125 1 98.69 382 LEU B O 1
ATOM 7749 N N . ILE B 1 383 ? -17.844 14.07 20.031 1 98.38 383 ILE B N 1
ATOM 7750 C CA . ILE B 1 383 ? -19.219 13.672 19.719 1 98.38 383 ILE B CA 1
ATOM 7751 C C . ILE B 1 383 ? -20.188 14.633 20.391 1 98.38 383 ILE B C 1
ATOM 7753 O O . ILE B 1 383 ? -21.125 15.141 19.75 1 98.38 383 ILE B O 1
ATOM 7757 N N . ASP B 1 384 ? -19.953 14.945 21.656 1 98.5 384 ASP B N 1
ATOM 7758 C CA . ASP B 1 384 ? -20.812 15.844 22.406 1 98.5 384 ASP B CA 1
ATOM 7759 C C . ASP B 1 384 ? -20.812 17.25 21.812 1 98.5 384 ASP B C 1
ATOM 7761 O O . ASP B 1 384 ? -21.844 17.891 21.719 1 98.5 384 ASP B O 1
ATOM 7765 N N . THR B 1 385 ? -19.641 17.703 21.469 1 98.25 385 THR B N 1
ATOM 7766 C CA . THR B 1 385 ? -19.484 19.031 20.906 1 98.25 385 THR B CA 1
ATOM 7767 C C . THR B 1 385 ? -20.25 19.156 19.594 1 98.25 385 THR B C 1
ATOM 7769 O O . THR B 1 385 ? -20.984 20.125 19.391 1 98.25 385 THR B O 1
ATOM 7772 N N . ILE B 1 386 ? -20.156 18.156 18.781 1 97.88 386 ILE B N 1
ATOM 7773 C CA . ILE B 1 386 ? -20.75 18.203 17.453 1 97.88 386 ILE B CA 1
ATOM 7774 C C . ILE B 1 386 ? -22.266 18.016 17.562 1 97.88 386 ILE B C 1
ATOM 7776 O O . ILE B 1 386 ? -23.031 18.766 16.969 1 97.88 386 ILE B O 1
ATOM 7780 N N . THR B 1 387 ? -22.688 17.047 18.344 1 97.62 387 THR B N 1
ATOM 7781 C CA . THR B 1 387 ? -24.109 16.719 18.406 1 97.62 387 THR B CA 1
ATOM 7782 C C . THR B 1 387 ? -24.859 17.688 19.297 1 97.62 387 THR B C 1
ATOM 7784 O O . THR B 1 387 ? -26.078 17.812 19.188 1 97.62 387 THR B O 1
ATOM 7787 N N . GLY B 1 388 ? -24.141 18.359 20.156 1 96.94 388 GLY B N 1
ATOM 7788 C CA . GLY B 1 388 ? -24.797 19.266 21.094 1 96.94 388 GLY B CA 1
ATOM 7789 C C . GLY B 1 388 ? -24.828 20.703 20.609 1 96.94 388 GLY B C 1
ATOM 7790 O O . GLY B 1 388 ? -25.453 21.562 21.234 1 96.94 388 GLY B O 1
ATOM 7791 N N . SER B 1 389 ? -24.203 21.047 19.5 1 95.81 389 SER B N 1
ATOM 7792 C CA . SER B 1 389 ? -24.125 22.422 19 1 95.81 389 SER B CA 1
ATOM 7793 C C . SER B 1 389 ? -25.438 22.875 18.391 1 95.81 389 SER B C 1
ATOM 7795 O O . SER B 1 389 ? -26.109 22.109 17.703 1 95.81 389 SER B O 1
ATOM 7797 N N . ASP B 1 390 ? -25.766 24.172 18.562 1 94.31 390 ASP B N 1
ATOM 7798 C CA . ASP B 1 390 ? -26.953 24.766 17.938 1 94.31 390 ASP B CA 1
ATOM 7799 C C . ASP B 1 390 ? -26.547 25.703 16.797 1 94.31 390 ASP B C 1
ATOM 7801 O O . ASP B 1 390 ? -27.391 26.422 16.266 1 94.31 390 ASP B O 1
ATOM 7805 N N . ALA B 1 391 ? -25.266 25.703 16.484 1 97.12 391 ALA B N 1
ATOM 7806 C CA . ALA B 1 391 ? -24.797 26.562 15.398 1 97.12 391 ALA B CA 1
ATOM 7807 C C . ALA B 1 391 ? -25.312 26.047 14.055 1 97.12 391 ALA B C 1
ATOM 7809 O O . ALA B 1 391 ? -25.625 24.875 13.906 1 97.12 391 ALA B O 1
ATOM 7810 N N . THR B 1 392 ? -25.391 26.953 13.086 1 97.94 392 THR B N 1
ATOM 7811 C CA . THR B 1 392 ? -25.812 26.562 11.742 1 97.94 392 THR B CA 1
ATOM 7812 C C . THR B 1 392 ? -24.859 25.5 11.172 1 97.94 392 THR B C 1
ATOM 7814 O O . THR B 1 392 ? -25.312 24.516 10.578 1 97.94 392 THR B O 1
ATOM 7817 N N . TRP B 1 393 ? -23.594 25.703 11.32 1 98.5 393 TRP B N 1
ATOM 7818 C CA . TRP B 1 393 ? -22.562 24.797 10.828 1 98.5 393 TRP B CA 1
ATOM 7819 C C . TRP B 1 393 ? -21.75 24.219 11.984 1 98.5 393 TRP B C 1
ATOM 7821 O O . TRP B 1 393 ? -21.375 24.938 12.906 1 98.5 393 TRP B O 1
ATOM 7831 N N . THR B 1 394 ? -21.531 22.984 12 1 98.38 394 THR B N 1
ATOM 7832 C CA . THR B 1 394 ? -20.594 22.312 12.906 1 98.38 394 THR B CA 1
ATOM 7833 C C . THR B 1 394 ? -19.391 21.781 12.133 1 98.38 394 THR B C 1
ATOM 7835 O O . T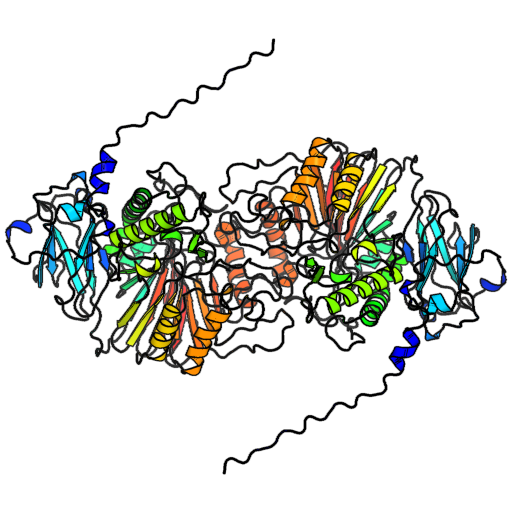HR B 1 394 ? -19.531 21 11.203 1 98.38 394 THR B O 1
ATOM 7838 N N . VAL B 1 395 ? -18.234 22.25 12.547 1 98.75 395 VAL B N 1
ATOM 7839 C CA . VAL B 1 395 ? -17.016 22 11.789 1 98.75 395 VAL B CA 1
ATOM 7840 C C . VAL B 1 395 ? -16.016 21.219 12.641 1 98.75 395 VAL B C 1
ATOM 7842 O O . VAL B 1 395 ? -15.766 21.562 13.797 1 98.75 395 VAL B O 1
ATOM 7845 N N . TRP B 1 396 ? -15.492 20.125 12.094 1 98.69 396 TRP B N 1
ATOM 7846 C CA . TRP B 1 396 ? -14.43 19.328 12.703 1 98.69 396 TRP B CA 1
ATOM 7847 C C . TRP B 1 396 ? -13.102 19.578 12 1 98.69 396 TRP B C 1
ATOM 7849 O O . TRP B 1 396 ? -12.922 19.203 10.844 1 98.69 396 TRP B O 1
ATOM 7859 N N . ALA B 1 397 ? -12.188 20.297 12.648 1 98.31 397 ALA B N 1
ATOM 7860 C CA . ALA B 1 397 ? -10.812 20.422 12.172 1 98.31 397 ALA B CA 1
ATOM 7861 C C . ALA B 1 397 ? -9.969 19.234 12.633 1 98.31 397 ALA B C 1
ATOM 7863 O O . ALA B 1 397 ? -9.648 19.125 13.812 1 98.31 397 ALA B O 1
ATOM 7864 N N . ASP B 1 398 ? -9.648 18.406 11.617 1 92.75 398 ASP B N 1
ATOM 7865 C CA . ASP B 1 398 ? -8.93 17.156 11.758 1 92.75 398 ASP B CA 1
ATOM 7866 C C . ASP B 1 398 ? -7.633 17.156 10.953 1 92.75 398 ASP B C 1
ATOM 7868 O O . ASP B 1 398 ? -7.609 17.625 9.812 1 92.75 398 ASP B O 1
ATOM 7872 N N . GLU B 1 399 ? -6.621 16.641 11.539 1 93.75 399 GLU B N 1
ATOM 7873 C CA . GLU B 1 399 ? -5.309 16.734 10.906 1 93.75 399 GLU B CA 1
ATOM 7874 C C . GLU B 1 399 ? -5.207 15.812 9.703 1 93.75 399 GLU B C 1
ATOM 7876 O O . GLU B 1 399 ? -4.477 16.109 8.75 1 93.75 399 GLU B O 1
ATOM 7881 N N . VAL B 1 400 ? -5.91 14.727 9.773 1 95.5 400 VAL B N 1
ATOM 7882 C CA . VAL B 1 400 ? -5.715 13.672 8.781 1 95.5 400 VAL B CA 1
ATOM 7883 C C . VAL B 1 400 ? -7.023 13.406 8.039 1 95.5 400 VAL B C 1
ATOM 7885 O O . VAL B 1 400 ? -8.094 13.828 8.484 1 95.5 400 VAL B O 1
ATOM 7888 N N . LEU B 1 401 ? -6.898 12.75 6.906 1 94.56 401 LEU B N 1
ATOM 7889 C CA . LEU B 1 401 ? -8.07 12.391 6.117 1 94.56 401 LEU B CA 1
ATOM 7890 C C . LEU B 1 401 ? -9.031 11.531 6.938 1 94.56 401 LEU B C 1
ATOM 7892 O O . LEU B 1 401 ? -8.617 10.539 7.547 1 94.56 401 LEU B O 1
ATOM 7896 N N . THR B 1 402 ? -10.312 11.875 6.859 1 94.94 402 THR B N 1
ATOM 7897 C CA . THR B 1 402 ? -11.305 11.148 7.648 1 94.94 402 THR B CA 1
ATOM 7898 C C . THR B 1 402 ? -11.93 10.031 6.824 1 94.94 402 THR B C 1
ATOM 7900 O O . THR B 1 402 ? -12.148 8.922 7.328 1 94.94 402 THR B O 1
ATOM 7903 N N . VAL B 1 403 ? -12.281 10.328 5.543 1 92.38 403 VAL B N 1
ATOM 7904 C CA . VAL B 1 403 ? -12.938 9.336 4.691 1 92.38 403 VAL B CA 1
ATOM 7905 C C . VAL B 1 403 ? -11.922 8.297 4.23 1 92.38 403 VAL B C 1
ATOM 7907 O O . VAL B 1 403 ? -10.719 8.562 4.211 1 92.38 403 VAL B O 1
ATOM 7910 N N . PRO B 1 404 ? -12.422 7.145 3.871 1 87.75 404 PRO B N 1
ATOM 7911 C CA . PRO B 1 404 ? -11.492 6.125 3.383 1 87.75 404 PRO B CA 1
ATOM 7912 C C . PRO B 1 404 ? -10.867 6.492 2.039 1 87.75 404 PRO B C 1
ATOM 7914 O O . PRO B 1 404 ? -11.492 7.184 1.231 1 87.75 404 PRO B O 1
ATOM 7917 N N . LEU B 1 405 ? -9.641 6.062 1.861 1 85.69 405 LEU B N 1
ATOM 7918 C CA . LEU B 1 405 ? -8.961 6.172 0.575 1 85.69 405 LEU B CA 1
ATOM 7919 C C . LEU B 1 405 ? -8.453 4.812 0.11 1 85.69 405 LEU B C 1
ATOM 7921 O O . LEU B 1 405 ? -7.484 4.285 0.662 1 85.69 405 LEU B O 1
ATOM 7925 N N . ARG B 1 406 ? -9.055 4.332 -0.926 1 78.69 406 ARG B N 1
ATOM 7926 C CA . ARG B 1 406 ? -8.703 3.043 -1.516 1 78.69 406 ARG B CA 1
ATOM 7927 C C . ARG B 1 406 ? -7.926 3.227 -2.814 1 78.69 406 ARG B C 1
ATOM 7929 O O . ARG B 1 406 ? -8.25 4.102 -3.619 1 78.69 406 ARG B O 1
ATOM 7936 N N . ILE B 1 407 ? -6.871 2.463 -2.965 1 76.69 407 ILE B N 1
ATOM 7937 C CA . ILE B 1 407 ? -6.207 2.35 -4.258 1 76.69 407 ILE B CA 1
ATOM 7938 C C . ILE B 1 407 ? -6.391 0.938 -4.812 1 76.69 407 ILE B C 1
ATOM 7940 O O . ILE B 1 407 ? -6.184 -0.047 -4.098 1 76.69 407 ILE B O 1
ATOM 7944 N N . GLY B 1 408 ? -6.848 0.906 -6.082 1 73.31 408 GLY B N 1
ATOM 7945 C CA . GLY B 1 408 ? -7.098 -0.39 -6.691 1 73.31 408 GLY B CA 1
ATOM 7946 C C . GLY B 1 408 ? -8.531 -0.858 -6.535 1 73.31 408 GLY B C 1
ATOM 7947 O O . GLY B 1 408 ? -9.445 -0.042 -6.395 1 73.31 408 GLY B O 1
ATOM 7948 N N . SER B 1 409 ? -8.68 -2.104 -6.812 1 69.56 409 SER B N 1
ATOM 7949 C CA . SER B 1 409 ? -10.008 -2.703 -6.711 1 69.56 409 SER B CA 1
ATOM 7950 C C . SER B 1 409 ? -9.914 -4.195 -6.414 1 69.56 409 SER B C 1
ATOM 7952 O O . SER B 1 409 ? -8.867 -4.809 -6.602 1 69.56 409 SER B O 1
ATOM 7954 N N . GLY B 1 410 ? -11.016 -4.641 -5.824 1 66.12 410 GLY B N 1
ATOM 7955 C CA . GLY B 1 410 ? -11.062 -6.062 -5.52 1 66.12 410 GLY B CA 1
ATOM 7956 C C . GLY B 1 410 ? -9.938 -6.512 -4.605 1 66.12 410 GLY B C 1
ATOM 7957 O O . GLY B 1 410 ? -9.633 -5.848 -3.615 1 66.12 410 GLY B O 1
ATOM 7958 N N . PRO B 1 411 ? -9.352 -7.645 -4.977 1 65.31 411 PRO B N 1
ATOM 7959 C CA . PRO B 1 411 ? -8.305 -8.18 -4.105 1 65.31 411 PRO B CA 1
ATOM 7960 C C . PRO B 1 411 ? -7.02 -7.355 -4.152 1 65.31 411 PRO B C 1
ATOM 7962 O O . PRO B 1 411 ? -6.148 -7.516 -3.295 1 65.31 411 PRO B O 1
ATOM 7965 N N . LEU B 1 412 ? -6.914 -6.562 -5.117 1 66.25 412 LEU B N 1
ATOM 7966 C CA . LEU B 1 412 ? -5.715 -5.738 -5.242 1 66.25 412 LEU B CA 1
ATOM 7967 C C . LEU B 1 412 ? -5.934 -4.371 -4.602 1 66.25 412 LEU B C 1
ATOM 7969 O O . LEU B 1 412 ? -5.195 -3.424 -4.879 1 66.25 412 LEU B O 1
ATOM 7973 N N . SER B 1 413 ? -6.859 -4.246 -3.686 1 68.81 413 SER B N 1
ATOM 7974 C CA . SER B 1 413 ? -7.113 -2.988 -2.988 1 68.81 413 SER B CA 1
ATOM 7975 C C . SER B 1 413 ? -6.074 -2.738 -1.902 1 68.81 413 SER B C 1
ATOM 7977 O O . SER B 1 413 ? -5.676 -3.662 -1.192 1 68.81 413 SER B O 1
ATOM 7979 N N . LEU B 1 414 ? -5.602 -1.492 -1.904 1 66.75 414 LEU B N 1
ATOM 7980 C CA . LEU B 1 414 ? -4.707 -1.01 -0.859 1 66.75 414 LEU B CA 1
ATOM 7981 C C . LEU B 1 414 ? -5.27 0.244 -0.197 1 66.75 414 LEU B C 1
ATOM 7983 O O . LEU B 1 414 ? -5.867 1.089 -0.866 1 66.75 414 LEU B O 1
ATOM 7987 N N . TYR B 1 415 ? -5.16 0.242 1.126 1 67.69 415 TYR B N 1
ATOM 7988 C CA . TYR B 1 415 ? -5.438 1.46 1.879 1 67.69 415 TYR B CA 1
ATOM 7989 C C . TYR B 1 415 ? -4.156 2.057 2.443 1 67.69 415 TYR B C 1
ATOM 7991 O O . TYR B 1 415 ? -3.75 1.726 3.561 1 67.69 415 TYR B O 1
ATOM 7999 N N . PRO B 1 416 ? -3.629 2.885 1.699 1 66.94 416 PRO B N 1
ATOM 8000 C CA . PRO B 1 416 ? -2.262 3.314 2.002 1 66.94 416 PRO B CA 1
ATOM 8001 C C . PRO B 1 416 ? -2.193 4.262 3.199 1 66.94 416 PRO B C 1
ATOM 8003 O O . PRO B 1 416 ? -1.124 4.438 3.789 1 66.94 416 PRO B O 1
ATOM 8006 N N . VAL B 1 417 ? -3.27 4.887 3.555 1 68.25 417 VAL B N 1
ATOM 8007 C CA . VAL B 1 417 ? -3.225 5.934 4.574 1 68.25 417 VAL B CA 1
ATOM 8008 C C . VAL B 1 417 ? -3.604 5.348 5.93 1 68.25 417 VAL B C 1
ATOM 8010 O O . VAL B 1 417 ? -4.574 5.785 6.555 1 68.25 417 VAL B O 1
ATOM 8013 N N . GLN B 1 418 ? -2.729 4.539 6.504 1 68.88 418 GLN B N 1
ATOM 8014 C CA . GLN B 1 418 ? -3.037 3.812 7.73 1 68.88 418 GLN B CA 1
ATOM 8015 C C . GLN B 1 418 ? -2.795 4.684 8.961 1 68.88 418 GLN B C 1
ATOM 8017 O O . GLN B 1 418 ? -3.303 4.387 10.047 1 68.88 418 GLN B O 1
ATOM 8022 N N . GLY B 1 419 ? -2.064 5.746 8.711 1 74.56 419 GLY B N 1
ATOM 8023 C CA . GLY B 1 419 ? -1.87 6.703 9.789 1 74.56 419 GLY B CA 1
ATOM 8024 C C . GLY B 1 419 ? -3.08 7.586 10.023 1 74.56 419 GLY B C 1
ATOM 8025 O O . GLY B 1 419 ? -3.178 8.242 11.062 1 74.56 419 GLY B O 1
ATOM 8026 N N . GLY B 1 420 ? -3.961 7.57 9.094 1 84.88 420 GLY B N 1
ATOM 8027 C CA . GLY B 1 420 ? -5.238 8.25 9.242 1 84.88 420 GLY B CA 1
ATOM 8028 C C . GLY B 1 420 ? -6.348 7.34 9.727 1 84.88 420 GLY B C 1
ATOM 8029 O O . GLY B 1 420 ? -6.086 6.324 10.375 1 84.88 420 GLY B O 1
ATOM 8030 N N . TRP B 1 421 ? -7.512 7.672 9.5 1 90.31 421 TRP B N 1
ATOM 8031 C CA . TRP B 1 421 ? -8.664 7.012 10.094 1 90.31 421 TRP B CA 1
ATOM 8032 C C . TRP B 1 421 ? -8.875 5.633 9.477 1 90.31 421 TRP B C 1
ATOM 8034 O O . TRP B 1 421 ? -9.625 4.812 10.016 1 90.31 421 TRP B O 1
ATOM 8044 N N . ASP B 1 422 ? -8.219 5.371 8.328 1 83.5 422 ASP B N 1
ATOM 8045 C CA . ASP B 1 422 ? -8.273 4.027 7.762 1 83.5 422 ASP B CA 1
ATOM 8046 C C . ASP B 1 422 ? -7.625 3.01 8.703 1 83.5 422 ASP B C 1
ATOM 8048 O O . ASP B 1 422 ? -7.859 1.806 8.578 1 83.5 422 ASP B O 1
ATOM 8052 N N . GLY B 1 423 ? -6.848 3.471 9.594 1 81.19 423 GLY B N 1
ATOM 8053 C CA . GLY B 1 423 ? -6.273 2.607 10.617 1 81.19 423 GLY B CA 1
ATOM 8054 C C . GLY B 1 423 ? -7.133 2.508 11.859 1 81.19 423 GLY B C 1
ATOM 8055 O O . GLY B 1 423 ? -6.824 1.739 12.773 1 81.19 423 GLY B O 1
ATOM 8056 N N . TYR B 1 424 ? -8.18 3.236 11.984 1 88.31 424 TYR B N 1
ATOM 8057 C CA . TYR B 1 424 ? -9.047 3.324 13.148 1 88.31 424 TYR B CA 1
ATOM 8058 C C . TYR B 1 424 ? -10.516 3.357 12.734 1 88.31 424 TYR B C 1
ATOM 8060 O O . TYR B 1 424 ? -11.266 4.238 13.156 1 88.31 424 TYR B O 1
ATOM 8068 N N . THR B 1 425 ? -10.914 2.359 11.992 1 85.62 425 THR B N 1
ATOM 8069 C CA . THR B 1 425 ? -12.195 2.371 11.297 1 85.62 425 THR B CA 1
ATOM 8070 C C . THR B 1 425 ? -13.344 2.227 12.289 1 85.62 425 THR B C 1
ATOM 8072 O O . THR B 1 425 ? -14.422 2.795 12.086 1 85.62 425 THR B O 1
ATOM 8075 N N . ARG B 1 426 ? -13.219 1.477 13.375 1 85.19 426 ARG B N 1
ATOM 8076 C CA . ARG B 1 426 ? -14.281 1.312 14.359 1 85.19 426 ARG B CA 1
ATOM 8077 C C . ARG B 1 426 ? -14.57 2.623 15.078 1 85.19 426 ARG B C 1
ATOM 8079 O O . ARG B 1 426 ? -15.727 2.967 15.32 1 85.19 426 ARG B O 1
ATOM 8086 N N . GLU B 1 427 ? -13.523 3.262 15.453 1 91.5 427 GLU B N 1
ATOM 8087 C CA . GLU B 1 427 ? -13.711 4.543 16.125 1 91.5 427 GLU B CA 1
ATOM 8088 C C . GLU B 1 427 ? -14.312 5.578 15.18 1 91.5 427 GLU B C 1
ATOM 8090 O O . GLU B 1 427 ? -15.195 6.344 15.57 1 91.5 427 GLU B O 1
ATOM 8095 N N . ARG B 1 428 ? -13.844 5.621 13.984 1 92.38 428 ARG B N 1
ATOM 8096 C CA . ARG B 1 428 ? -14.453 6.504 12.992 1 92.38 428 ARG B CA 1
ATOM 8097 C C . ARG B 1 428 ? -15.961 6.258 12.891 1 92.38 428 ARG B C 1
ATOM 8099 O O . ARG B 1 428 ? -16.75 7.203 12.891 1 92.38 428 ARG B O 1
ATOM 8106 N N . MET B 1 429 ? -16.312 5.008 12.789 1 89.69 429 MET B N 1
ATOM 8107 C CA . MET B 1 429 ? -17.719 4.633 12.641 1 89.69 429 MET B CA 1
ATOM 8108 C C . MET B 1 429 ? -18.531 5.074 13.852 1 89.69 429 MET B C 1
ATOM 8110 O O . MET B 1 429 ? -19.672 5.539 13.711 1 89.69 429 MET B O 1
ATOM 8114 N N . ARG B 1 430 ? -17.938 4.895 15 1 91.75 430 ARG B N 1
ATOM 8115 C CA . ARG B 1 430 ? -18.625 5.348 16.203 1 91.75 430 ARG B CA 1
ATOM 8116 C C . ARG B 1 430 ? -18.938 6.84 16.125 1 91.75 430 ARG B C 1
ATOM 8118 O O . ARG B 1 430 ? -20.047 7.27 16.453 1 91.75 430 ARG B O 1
ATOM 8125 N N . ILE B 1 431 ? -17.984 7.594 15.742 1 96.38 431 ILE B N 1
ATOM 8126 C CA . ILE B 1 431 ? -18.156 9.039 15.625 1 96.38 431 ILE B CA 1
ATOM 8127 C C . ILE B 1 431 ? -19.203 9.352 14.562 1 96.38 431 ILE B C 1
ATOM 8129 O O . ILE B 1 431 ? -20.156 10.086 14.82 1 96.38 431 ILE B O 1
ATOM 8133 N N . THR B 1 432 ? -19.078 8.766 13.391 1 95.19 432 THR B N 1
ATOM 8134 C CA . THR B 1 432 ? -19.953 9.102 12.266 1 95.19 432 THR B CA 1
ATOM 8135 C C . THR B 1 432 ? -21.375 8.617 12.523 1 95.19 432 THR B C 1
ATOM 8137 O O . THR B 1 432 ? -22.344 9.289 12.164 1 95.19 432 THR B O 1
ATOM 8140 N N . GLU B 1 433 ? -21.531 7.488 13.102 1 93.88 433 GLU B N 1
ATOM 8141 C CA . GLU B 1 433 ? -22.875 6.984 13.43 1 93.88 433 GLU B CA 1
ATOM 8142 C C . GLU B 1 433 ? -23.547 7.859 14.477 1 93.88 433 GLU B C 1
ATOM 8144 O O . GLU B 1 433 ? -24.766 8.039 14.453 1 93.88 433 GLU B O 1
ATOM 8149 N N . SER B 1 434 ? -22.734 8.297 15.453 1 96.5 434 SER B N 1
ATOM 8150 C CA . SER B 1 434 ? -23.281 9.203 16.453 1 96.5 434 SER B CA 1
ATOM 8151 C C . SER B 1 434 ? -23.797 10.484 15.805 1 96.5 434 SER B C 1
ATOM 8153 O O . SER B 1 434 ? -24.859 10.992 16.188 1 96.5 434 SER B O 1
ATOM 8155 N N . ILE B 1 435 ? -23.094 11.008 14.93 1 96.81 435 ILE B N 1
ATOM 8156 C CA . ILE B 1 435 ? -23.469 12.227 14.219 1 96.81 435 ILE B CA 1
ATOM 8157 C C . ILE B 1 435 ? -24.734 11.969 13.398 1 96.81 435 ILE B C 1
ATOM 8159 O O . ILE B 1 435 ? -25.656 12.789 13.391 1 96.81 435 ILE B O 1
ATOM 8163 N N . ALA B 1 436 ? -24.781 10.859 12.727 1 95.62 436 ALA B N 1
ATOM 8164 C CA . ALA B 1 436 ? -25.969 10.469 11.953 1 95.62 436 ALA B CA 1
ATOM 8165 C C . ALA B 1 436 ? -27.188 10.352 12.852 1 95.62 436 ALA B C 1
ATOM 8167 O O . ALA B 1 436 ? -28.266 10.844 12.508 1 95.62 436 ALA B O 1
ATOM 8168 N N . ALA B 1 437 ? -27 9.688 13.938 1 96.12 437 ALA B N 1
ATOM 8169 C CA . ALA B 1 437 ? -28.109 9.438 14.867 1 96.12 437 ALA B CA 1
ATOM 8170 C C . ALA B 1 437 ? -28.672 10.742 15.422 1 96.12 437 ALA B C 1
ATOM 8172 O O . ALA B 1 437 ? -29.859 10.836 15.711 1 96.12 437 ALA B O 1
ATOM 8173 N N . ALA B 1 438 ? -27.812 11.734 15.586 1 96.62 438 ALA B N 1
ATOM 8174 C CA . ALA B 1 438 ? -28.234 13.023 16.125 1 96.62 438 ALA B CA 1
ATOM 8175 C C . ALA B 1 438 ? -28.828 13.914 15.031 1 96.62 438 ALA B C 1
ATOM 8177 O O . ALA B 1 438 ? -29.297 15.016 15.312 1 96.62 438 ALA B O 1
ATOM 8178 N N . ASP B 1 439 ? -28.75 13.539 13.789 1 94.19 439 ASP B N 1
ATOM 8179 C CA . ASP B 1 439 ? -29.281 14.258 12.633 1 94.19 439 ASP B CA 1
ATOM 8180 C C . ASP B 1 439 ? -28.672 15.648 12.516 1 94.19 439 ASP B C 1
ATOM 8182 O O . ASP B 1 439 ? -29.391 16.641 12.43 1 94.19 439 ASP B O 1
ATOM 8186 N N . VAL B 1 440 ? -27.391 15.727 12.672 1 94 440 VAL B N 1
ATOM 8187 C CA . VAL B 1 440 ? -26.688 16.984 12.5 1 94 440 VAL B CA 1
ATOM 8188 C C . VAL B 1 440 ? -26.797 17.453 11.055 1 94 440 VAL B C 1
ATOM 8190 O O . VAL B 1 440 ? -26.422 16.734 10.125 1 94 440 VAL B O 1
ATOM 8193 N N . ASP B 1 441 ? -27.375 18.594 10.758 1 88.12 441 ASP B N 1
ATOM 8194 C CA . ASP B 1 441 ? -27.75 19.031 9.414 1 88.12 441 ASP B CA 1
ATOM 8195 C C . ASP B 1 441 ? -26.531 19.484 8.625 1 88.12 441 ASP B C 1
ATOM 8197 O O . ASP B 1 441 ? -26.406 19.188 7.434 1 88.12 441 ASP B O 1
ATOM 8201 N N . ASN B 1 442 ? -25.641 20.25 9.18 1 96.94 442 ASN B N 1
ATOM 8202 C CA . ASN B 1 442 ? -24.547 20.922 8.492 1 96.94 442 ASN B CA 1
ATOM 8203 C C . ASN B 1 442 ? -23.203 20.578 9.125 1 96.94 442 ASN B C 1
ATOM 8205 O O . ASN B 1 442 ? -22.609 21.406 9.812 1 96.94 442 ASN B O 1
ATOM 8209 N N . PHE B 1 443 ? -22.719 19.312 8.797 1 98.12 443 PHE B N 1
ATOM 8210 C CA . PHE B 1 443 ? -21.453 18.844 9.336 1 98.12 443 PHE B CA 1
ATOM 8211 C C . PHE B 1 443 ? -20.344 18.953 8.289 1 98.12 443 PHE B C 1
ATOM 8213 O O . PHE B 1 443 ? -20.484 18.438 7.176 1 98.12 443 PHE B O 1
ATOM 8220 N N . VAL B 1 444 ? -19.266 19.656 8.562 1 98.75 444 VAL B N 1
ATOM 8221 C CA . VAL B 1 444 ? -18.125 19.859 7.668 1 98.75 444 VAL B CA 1
ATOM 8222 C C . VAL B 1 444 ? -16.828 19.453 8.375 1 98.75 444 VAL B C 1
ATOM 8224 O O . VAL B 1 444 ? -16.609 19.828 9.531 1 98.75 444 VAL B O 1
ATOM 8227 N N . THR B 1 445 ? -16.047 18.672 7.746 1 98.62 445 THR B N 1
ATOM 8228 C CA . THR B 1 445 ? -14.719 18.359 8.25 1 98.62 445 THR B CA 1
ATOM 8229 C C . THR B 1 445 ? -13.648 19.062 7.426 1 98.62 445 THR B C 1
ATOM 8231 O O . THR B 1 445 ? -13.711 19.078 6.195 1 98.62 445 THR B O 1
ATOM 8234 N N . LEU B 1 446 ? -12.695 19.719 8.094 1 98.75 446 LEU B N 1
ATOM 8235 C CA . LEU B 1 446 ? -11.516 20.328 7.492 1 98.75 446 LEU B CA 1
ATOM 8236 C C . LEU B 1 446 ? -10.258 19.547 7.832 1 98.75 446 LEU B C 1
ATOM 8238 O O . LEU B 1 446 ? -9.93 19.359 9.008 1 98.75 446 LEU B O 1
ATOM 8242 N N . THR B 1 447 ? -9.57 19.062 6.766 1 98.12 447 THR B N 1
ATOM 8243 C CA . THR B 1 447 ? -8.445 18.172 7.008 1 98.12 447 THR B CA 1
ATOM 8244 C C . THR B 1 447 ? -7.227 18.594 6.188 1 98.12 447 THR B C 1
ATOM 8246 O O . THR B 1 447 ? -7.312 19.516 5.375 1 98.12 447 THR B O 1
ATOM 8249 N N . GLY B 1 448 ? -6.047 17.953 6.473 1 96.81 448 GLY B N 1
ATOM 8250 C CA . GLY B 1 448 ? -4.793 18.078 5.754 1 96.81 448 GLY B CA 1
ATOM 8251 C C . GLY B 1 448 ? -3.996 16.781 5.723 1 96.81 448 GLY B C 1
ATOM 8252 O O . GLY B 1 448 ? -4.543 15.711 5.441 1 96.81 448 GLY B O 1
ATOM 8253 N N . ASP B 1 449 ? -2.717 16.797 5.73 1 93.25 449 ASP B N 1
ATOM 8254 C CA . ASP B 1 449 ? -1.739 15.734 5.949 1 93.25 449 ASP B CA 1
ATOM 8255 C C . ASP B 1 449 ? -1.468 14.961 4.66 1 93.25 449 ASP B C 1
ATOM 8257 O O . ASP B 1 449 ? -0.338 14.531 4.414 1 93.25 449 ASP B O 1
ATOM 8261 N N . MET B 1 450 ? -2.469 14.75 3.844 1 92.75 450 MET B N 1
ATOM 8262 C CA . MET B 1 450 ? -2.25 13.938 2.65 1 92.75 450 MET B CA 1
ATOM 8263 C C . MET B 1 450 ? -1.688 14.789 1.512 1 92.75 450 MET B C 1
ATOM 8265 O O . MET B 1 450 ? -1.431 14.273 0.421 1 92.75 450 MET B O 1
ATOM 8269 N N . HIS B 1 451 ? -1.533 16.016 1.679 1 95.12 451 HIS B N 1
ATOM 8270 C CA . HIS B 1 451 ? -0.9 16.938 0.75 1 95.12 451 HIS B CA 1
ATOM 8271 C C . HIS B 1 451 ? -1.657 17 -0.572 1 95.12 451 HIS B C 1
ATOM 8273 O O . HIS B 1 451 ? -1.049 16.953 -1.644 1 95.12 451 HIS B O 1
ATOM 8279 N N . SER B 1 452 ? -3.014 17.016 -0.498 1 96.31 452 SER B N 1
ATOM 8280 C CA . SER B 1 452 ? -3.9 17 -1.655 1 96.31 452 SER B CA 1
ATOM 8281 C C . SER B 1 452 ? -5.117 17.891 -1.432 1 96.31 452 SER B C 1
ATOM 8283 O O . SER B 1 452 ? -5.402 18.297 -0.301 1 96.31 452 SER B O 1
ATOM 8285 N N . TYR B 1 453 ? -5.766 18.266 -2.596 1 97.69 453 TYR B N 1
ATOM 8286 C CA . TYR B 1 453 ? -7.113 18.812 -2.529 1 97.69 453 TYR B CA 1
ATOM 8287 C C . TYR B 1 453 ? -8.164 17.719 -2.6 1 97.69 453 TYR B C 1
ATOM 8289 O O . TYR B 1 453 ? -8.148 16.891 -3.525 1 97.69 453 TYR B O 1
ATOM 8297 N N . ILE B 1 454 ? -9.062 17.656 -1.613 1 97.88 454 ILE B N 1
ATOM 8298 C CA . ILE B 1 454 ? -10.125 16.656 -1.633 1 97.88 454 ILE B CA 1
ATOM 8299 C C . ILE B 1 454 ? -11.453 17.312 -1.261 1 97.88 454 ILE B C 1
ATOM 8301 O O . ILE B 1 454 ? -11.508 18.141 -0.345 1 97.88 454 ILE B O 1
ATOM 8305 N N . ALA B 1 455 ? -12.469 17.141 -1.991 1 98.56 455 ALA B N 1
ATOM 8306 C CA . ALA B 1 455 ? -13.875 17.312 -1.613 1 98.56 455 ALA B CA 1
ATOM 8307 C C . ALA B 1 455 ? -14.609 15.984 -1.586 1 98.56 455 ALA B C 1
ATOM 8309 O O . ALA B 1 455 ? -14.672 15.281 -2.598 1 98.56 455 ALA B O 1
ATOM 8310 N N . ALA B 1 456 ? -15.156 15.609 -0.425 1 97.88 456 ALA B N 1
ATOM 8311 C CA . ALA B 1 456 ? -15.734 14.281 -0.278 1 97.88 456 ALA B CA 1
ATOM 8312 C C . ALA B 1 456 ? -16.984 14.32 0.597 1 97.88 456 ALA B C 1
ATOM 8314 O O . ALA B 1 456 ? -17.219 15.297 1.306 1 97.88 456 ALA B O 1
ATOM 8315 N N . TYR B 1 457 ? -17.781 13.289 0.475 1 96.62 457 TYR B N 1
ATOM 8316 C CA . TYR B 1 457 ? -18.922 13.07 1.355 1 96.62 457 TYR B CA 1
ATOM 8317 C C . TYR B 1 457 ? -18.531 12.234 2.566 1 96.62 457 TYR B C 1
ATOM 8319 O O . TYR B 1 457 ? -17.891 11.188 2.426 1 96.62 457 TYR B O 1
ATOM 8327 N N . SER B 1 458 ? -18.844 12.789 3.727 1 96.44 458 SER B N 1
ATOM 8328 C CA . SER B 1 458 ? -18.781 11.961 4.93 1 96.44 458 SER B CA 1
ATOM 8329 C C . SER B 1 458 ? -20.047 11.109 5.082 1 96.44 458 SER B C 1
ATOM 8331 O O . SER B 1 458 ? -21.156 11.609 4.934 1 96.44 458 SER B O 1
ATOM 8333 N N . LYS B 1 459 ? -19.828 9.82 5.398 1 93.69 459 LYS B N 1
ATOM 8334 C CA . LYS B 1 459 ? -20.938 8.898 5.535 1 93.69 459 LYS B CA 1
ATOM 8335 C C . LYS B 1 459 ? -20.969 8.25 6.914 1 93.69 459 LYS B C 1
ATOM 8337 O O . LYS B 1 459 ? -19.938 8.219 7.605 1 93.69 459 LYS B O 1
ATOM 8342 N N . ALA B 1 460 ? -22.188 7.773 7.254 1 92.25 460 ALA B N 1
ATOM 8343 C CA . ALA B 1 460 ? -22.328 7.109 8.547 1 92.25 460 ALA B CA 1
ATOM 8344 C C . ALA B 1 460 ? -21.484 5.844 8.617 1 92.25 460 ALA B C 1
ATOM 8346 O O . ALA B 1 460 ? -20.969 5.488 9.68 1 92.25 460 ALA B O 1
ATOM 8347 N N . SER B 1 461 ? -21.406 5.23 7.535 1 85.75 461 SER B N 1
ATOM 8348 C CA . SER B 1 461 ? -20.578 4.035 7.406 1 85.75 461 SER B CA 1
ATOM 8349 C C . SER B 1 461 ? -20.125 3.828 5.965 1 85.75 461 SER B C 1
ATOM 8351 O O . SER B 1 461 ? -20.734 4.375 5.035 1 85.75 461 SER B O 1
ATOM 8353 N N . TYR B 1 462 ? -19.016 3.201 5.828 1 79.06 462 TYR B N 1
ATOM 8354 C CA . TYR B 1 462 ? -18.453 2.889 4.52 1 79.06 462 TYR B CA 1
ATOM 8355 C C . TYR B 1 462 ? -18.344 1.383 4.316 1 79.06 462 TYR B C 1
ATOM 8357 O O . TYR B 1 462 ? -18.094 0.639 5.27 1 79.06 462 TYR B O 1
ATOM 8365 N N . PRO B 1 463 ? -18.781 0.938 3.08 1 62.06 463 PRO B N 1
ATOM 8366 C CA . PRO B 1 463 ? -18.688 -0.505 2.852 1 62.06 463 PRO B CA 1
ATOM 8367 C C . PRO B 1 463 ? -17.266 -1.035 3.002 1 62.06 463 PRO B C 1
ATOM 8369 O O . PRO B 1 463 ? -16.297 -0.303 2.762 1 62.06 463 PRO B O 1
ATOM 8372 N N . GLY B 1 464 ? -17.25 -1.978 3.955 1 50.34 464 GLY B N 1
ATOM 8373 C CA . GLY B 1 464 ? -15.938 -2.621 3.988 1 50.34 464 GLY B CA 1
ATOM 8374 C C . GLY B 1 464 ? -15.555 -3.26 2.666 1 50.34 464 GLY B C 1
ATOM 8375 O O . GLY B 1 464 ? -14.477 -3.84 2.541 1 50.34 464 GLY B O 1
ATOM 8376 N N . ARG B 1 465 ? -16.609 -4.086 2.008 1 40.97 465 ARG B N 1
ATOM 8377 C CA . ARG B 1 465 ? -16.359 -4.988 0.888 1 40.97 465 ARG B CA 1
ATOM 8378 C C . ARG B 1 465 ? -15.516 -4.316 -0.188 1 40.97 465 ARG B C 1
ATOM 8380 O O . ARG B 1 465 ? -16.031 -3.527 -0.984 1 40.97 465 ARG B O 1
ATOM 8387 N N . VAL B 1 466 ? -14.531 -4.223 -0.416 1 31.62 466 VAL B N 1
ATOM 8388 C CA . VAL B 1 466 ? -13.992 -5.383 -1.115 1 31.62 466 VAL B CA 1
ATOM 8389 C C . VAL B 1 466 ? -14.234 -6.645 -0.293 1 31.62 466 VAL B C 1
ATOM 8391 O O . VAL B 1 466 ? -13.789 -7.73 -0.663 1 31.62 466 VAL B O 1
ATOM 8394 N N . THR B 1 467 ? -13.938 -6.852 1.047 1 29.09 467 THR B N 1
ATOM 8395 C CA . THR B 1 467 ? -14.141 -8.211 1.537 1 29.09 467 THR B CA 1
ATOM 8396 C C . THR B 1 467 ? -15.586 -8.656 1.317 1 29.09 467 THR B C 1
ATOM 8398 O O . THR B 1 467 ? -16.484 -7.824 1.188 1 29.09 467 THR B O 1
ATOM 8401 N N . GLY B 1 468 ? -15.711 -9.734 1.075 1 29.33 468 GLY B N 1
ATOM 8402 C CA . GLY B 1 468 ? -16.75 -10.727 1.331 1 29.33 468 GLY B CA 1
ATOM 8403 C C . GLY B 1 468 ? -17.547 -10.445 2.584 1 29.33 468 GLY B C 1
ATOM 8404 O O . GLY B 1 468 ? -18.375 -11.266 3.004 1 29.33 468 GLY B O 1
ATOM 8405 N N . GLY B 1 469 ? -16.984 -9.758 3.658 1 31.84 469 GLY B N 1
ATOM 8406 C CA . GLY B 1 469 ? -18.078 -9.82 4.621 1 31.84 469 GLY B CA 1
ATOM 8407 C C . GLY B 1 469 ? -19.297 -9.008 4.199 1 31.84 469 GLY B C 1
ATOM 8408 O O . GLY B 1 469 ? -19.156 -7.953 3.582 1 31.84 469 GLY B O 1
ATOM 8409 N N . GLU B 1 470 ? -20.219 -9.539 3.941 1 35.84 470 GLU B N 1
ATOM 8410 C CA . GLU B 1 470 ? -21.641 -9.492 3.594 1 35.84 470 GLU B CA 1
ATOM 8411 C C . GLU B 1 470 ? -22.344 -8.328 4.297 1 35.84 470 GLU B C 1
ATOM 8413 O O . GLU B 1 470 ? -23.453 -7.941 3.912 1 35.84 470 GLU B O 1
ATOM 8418 N N . GLY B 1 471 ? -21.734 -7.129 5.168 1 40.56 471 GLY B N 1
ATOM 8419 C CA . GLY B 1 471 ? -22.953 -6.5 5.645 1 40.56 471 GLY B CA 1
ATOM 8420 C C . GLY B 1 471 ? -22.844 -4.996 5.785 1 40.56 471 GLY B C 1
ATOM 8421 O O . GLY B 1 471 ? -23.703 -4.352 6.379 1 40.56 471 GLY B O 1
ATOM 8422 N N . VAL B 1 472 ? -21.547 -4.262 5.965 1 48 472 VAL B N 1
ATOM 8423 C CA . VAL B 1 472 ? -21.984 -2.92 6.332 1 48 472 VAL B CA 1
ATOM 8424 C C . VAL B 1 472 ? -22.453 -2.17 5.082 1 48 472 VAL B C 1
ATOM 8426 O O . VAL B 1 472 ? -21.703 -2.045 4.113 1 48 472 VAL B O 1
ATOM 8429 N N . ALA B 1 473 ? -23.625 -1.961 4.949 1 56.81 473 ALA B N 1
ATOM 8430 C CA . ALA B 1 473 ? -24.266 -1.165 3.904 1 56.81 473 ALA B CA 1
ATOM 8431 C C . ALA B 1 473 ? -23.734 0.266 3.904 1 56.81 473 ALA B C 1
ATOM 8433 O O . ALA B 1 473 ? -23.281 0.765 4.934 1 56.81 473 ALA B O 1
ATOM 8434 N N . GLN B 1 474 ? -23.375 0.757 2.711 1 71.44 474 GLN B N 1
ATOM 8435 C CA . GLN B 1 474 ? -23.109 2.189 2.607 1 71.44 474 GLN B CA 1
ATOM 8436 C C . GLN B 1 474 ? -24.141 2.994 3.387 1 71.44 474 GLN B C 1
ATOM 8438 O O . GLN B 1 474 ? -25.344 2.822 3.188 1 71.44 474 GLN B O 1
ATOM 8443 N N . GLY B 1 475 ? -23.531 3.701 4.391 1 81.38 475 GLY B N 1
ATOM 8444 C CA . GLY B 1 475 ? -24.422 4.543 5.168 1 81.38 475 GLY B CA 1
ATOM 8445 C C . GLY B 1 475 ? -24.812 5.824 4.453 1 81.38 475 GLY B C 1
ATOM 8446 O O . GLY B 1 475 ? -24.344 6.086 3.344 1 81.38 475 GLY B O 1
ATOM 8447 N N . GLU B 1 476 ? -25.734 6.562 5.031 1 90.06 476 GLU B N 1
ATOM 8448 C CA . GLU B 1 476 ? -26.203 7.824 4.469 1 90.06 476 GLU B CA 1
ATOM 8449 C C . GLU B 1 476 ? -25.125 8.898 4.543 1 90.06 476 GLU B C 1
ATOM 8451 O O . GLU B 1 476 ? -24.188 8.797 5.344 1 90.06 476 GLU B O 1
ATOM 8456 N N . ARG B 1 477 ? -25.234 9.922 3.732 1 94.38 477 ARG B N 1
ATOM 8457 C CA . ARG B 1 477 ? -24.375 11.102 3.826 1 94.38 477 ARG B CA 1
ATOM 8458 C C . ARG B 1 477 ? -24.688 11.906 5.082 1 94.38 477 ARG B C 1
ATOM 8460 O O . ARG B 1 477 ? -25.844 12.195 5.367 1 94.38 477 ARG B O 1
ATOM 8467 N N . ILE B 1 478 ? -23.688 12.188 5.832 1 97.12 478 ILE B N 1
ATOM 8468 C CA . ILE B 1 478 ? -23.906 12.906 7.078 1 97.12 478 ILE B CA 1
ATOM 8469 C C . ILE B 1 478 ? -23.234 14.273 7.012 1 97.12 478 ILE B C 1
ATOM 8471 O O . ILE B 1 478 ? -23.438 15.117 7.891 1 97.12 478 ILE B O 1
ATOM 8475 N N . GLY B 1 479 ? -22.391 14.516 6.027 1 98.12 479 GLY B N 1
ATOM 8476 C CA . GLY B 1 479 ? -21.656 15.758 5.871 1 98.12 479 GLY B CA 1
ATOM 8477 C C . GLY B 1 479 ? -20.656 15.727 4.73 1 98.12 479 GLY B C 1
ATOM 8478 O O . GLY B 1 479 ? -20.766 14.883 3.834 1 98.12 479 GLY B O 1
ATOM 8479 N N . VAL B 1 480 ? -19.734 16.75 4.754 1 98.5 480 VAL B N 1
ATOM 8480 C CA . VAL B 1 480 ? -18.719 16.828 3.711 1 98.5 480 VAL B CA 1
ATOM 8481 C C . VAL B 1 480 ? -17.344 17.031 4.34 1 98.5 480 VAL B C 1
ATOM 8483 O O . VAL B 1 480 ? -17.25 17.422 5.504 1 98.5 480 VAL B O 1
ATOM 8486 N N . GLU B 1 481 ? -16.359 16.625 3.621 1 98.44 481 GLU B N 1
ATOM 8487 C CA . GLU B 1 481 ? -14.961 16.844 4.008 1 98.44 481 GLU B CA 1
ATOM 8488 C C . GLU B 1 481 ? -14.211 17.656 2.947 1 98.44 481 GLU B C 1
ATOM 8490 O O . GLU B 1 481 ? -14.312 17.359 1.753 1 98.44 481 GLU B O 1
ATOM 8495 N N . PHE B 1 482 ? -13.586 18.688 3.387 1 98.81 482 PHE B N 1
ATOM 8496 C CA . PHE B 1 482 ? -12.664 19.453 2.553 1 98.81 482 PHE B CA 1
ATOM 8497 C C . PHE B 1 482 ? -11.234 19.328 3.066 1 98.81 482 PHE B C 1
ATOM 8499 O O . PHE B 1 482 ? -10.953 19.656 4.223 1 98.81 482 PHE B O 1
ATOM 8506 N N . MET B 1 483 ? -10.352 18.875 2.197 1 98.31 483 MET B N 1
ATOM 8507 C CA . MET B 1 483 ? -8.938 18.797 2.547 1 98.31 483 MET B CA 1
ATOM 8508 C C . MET B 1 483 ? -8.148 19.906 1.844 1 98.31 483 MET B C 1
ATOM 8510 O O . MET B 1 483 ? -8.344 20.141 0.652 1 98.31 483 MET B O 1
ATOM 8514 N N . THR B 1 484 ? -7.34 20.578 2.658 1 98.56 484 THR B N 1
ATOM 8515 C CA . THR B 1 484 ? -6.402 21.547 2.098 1 98.56 484 THR B CA 1
ATOM 8516 C C . THR B 1 484 ? -5.102 20.859 1.686 1 98.56 484 THR B C 1
ATOM 8518 O O . THR B 1 484 ? -4.73 19.828 2.254 1 98.56 484 THR B O 1
ATOM 8521 N N . PRO B 1 485 ? -4.426 21.344 0.612 1 97.94 485 PRO B N 1
ATOM 8522 C CA . PRO B 1 485 ? -3.143 20.766 0.209 1 97.94 485 PRO B CA 1
ATOM 8523 C C . PRO B 1 485 ? -2.008 21.109 1.166 1 97.94 485 PRO B C 1
ATOM 8525 O O . PRO B 1 485 ? -2.221 21.844 2.143 1 97.94 485 PRO B O 1
ATOM 8528 N N . ALA B 1 486 ? -0.83 20.547 0.875 1 97.94 486 ALA B N 1
ATOM 8529 C CA . ALA B 1 486 ? 0.371 21.031 1.549 1 97.94 486 ALA B CA 1
ATOM 8530 C C . ALA B 1 486 ? 0.797 22.391 1 1 97.94 486 ALA B C 1
ATOM 8532 O O . ALA B 1 486 ? 0.598 22.672 -0.182 1 97.94 486 ALA B O 1
ATOM 8533 N N . VAL B 1 487 ? 1.386 23.125 1.885 1 98.5 487 VAL B N 1
ATOM 8534 C CA . VAL B 1 487 ? 2.018 24.359 1.416 1 98.5 487 VAL B CA 1
ATOM 8535 C C . VAL B 1 487 ? 3.227 24.016 0.547 1 98.5 487 VAL B C 1
ATOM 8537 O O . VAL B 1 487 ? 3.398 24.578 -0.538 1 98.5 487 VAL B O 1
ATOM 8540 N N . THR B 1 488 ? 4.043 23.016 1.072 1 97.19 488 THR B N 1
ATOM 8541 C CA . THR B 1 488 ? 5.242 22.688 0.305 1 97.19 488 THR B CA 1
ATOM 8542 C C . THR B 1 488 ? 5.574 21.203 0.416 1 97.19 488 THR B C 1
ATOM 8544 O O . THR B 1 488 ? 6.371 20.688 -0.366 1 97.19 488 THR B O 1
ATOM 8547 N N . SER B 1 489 ? 5.012 20.469 1.354 1 94.62 489 SER B N 1
ATOM 8548 C CA . SER B 1 489 ? 5.449 19.125 1.68 1 94.62 489 SER B CA 1
ATOM 8549 C C . SER B 1 489 ? 5.184 18.156 0.523 1 94.62 489 SER B C 1
ATOM 8551 O O . SER B 1 489 ? 4.324 18.422 -0.322 1 94.62 489 SER B O 1
ATOM 8553 N N . LEU B 1 490 ? 5.875 17.078 0.504 1 88.88 490 LEU B N 1
ATOM 8554 C CA . LEU B 1 490 ? 5.902 16.062 -0.549 1 88.88 490 LEU B CA 1
ATOM 8555 C C . LEU B 1 490 ? 4.504 15.516 -0.812 1 88.88 490 LEU B C 1
ATOM 8557 O O . LEU B 1 490 ? 3.861 14.984 0.097 1 88.88 490 LEU B O 1
ATOM 8561 N N . ASN B 1 491 ? 4.055 15.711 -2.041 1 89.75 491 ASN B N 1
ATOM 8562 C CA . ASN B 1 491 ? 2.785 15.086 -2.4 1 89.75 491 ASN B CA 1
ATOM 8563 C C . ASN B 1 491 ? 2.996 13.875 -3.309 1 89.75 491 ASN B C 1
ATOM 8565 O O . ASN B 1 491 ? 4.133 13.539 -3.645 1 89.75 491 ASN B O 1
ATOM 8569 N N . VAL B 1 492 ? 1.915 13.195 -3.662 1 83.75 492 VAL B N 1
ATOM 8570 C CA . VAL B 1 492 ? 2.01 11.914 -4.348 1 83.75 492 VAL B CA 1
ATOM 8571 C C . VAL B 1 492 ? 2.631 12.109 -5.73 1 83.75 492 VAL B C 1
ATOM 8573 O O . VAL B 1 492 ? 3.438 11.289 -6.176 1 83.75 492 VAL B O 1
ATOM 8576 N N . ALA B 1 493 ? 2.26 13.102 -6.477 1 85.56 493 ALA B N 1
ATOM 8577 C CA . ALA B 1 493 ? 2.807 13.344 -7.809 1 85.56 493 ALA B CA 1
ATOM 8578 C C . ALA B 1 493 ? 4.316 13.555 -7.754 1 85.56 493 ALA B C 1
ATOM 8580 O O . ALA B 1 493 ? 5.051 13.047 -8.602 1 85.56 493 ALA B O 1
ATOM 8581 N N . GLU B 1 494 ? 4.727 14.289 -6.766 1 83.38 494 GLU B N 1
ATOM 8582 C CA . GLU B 1 494 ? 6.16 14.516 -6.613 1 83.38 494 GLU B CA 1
ATOM 8583 C C . GLU B 1 494 ? 6.883 13.234 -6.211 1 83.38 494 GLU B C 1
ATOM 8585 O O . GLU B 1 494 ? 7.992 12.969 -6.676 1 83.38 494 GLU B O 1
ATOM 8590 N N . ALA B 1 495 ? 6.301 12.531 -5.328 1 77.88 495 ALA B N 1
ATOM 8591 C CA . ALA B 1 495 ? 6.879 11.266 -4.883 1 77.88 495 ALA B CA 1
ATOM 8592 C C . ALA B 1 495 ? 7.055 10.297 -6.051 1 77.88 495 ALA B C 1
ATOM 8594 O O . ALA B 1 495 ? 7.957 9.461 -6.039 1 77.88 495 ALA B O 1
ATOM 8595 N N . LEU B 1 496 ? 6.156 10.422 -7.043 1 75.25 496 LEU B N 1
ATOM 8596 C CA . LEU B 1 496 ? 6.156 9.516 -8.188 1 75.25 496 LEU B CA 1
ATOM 8597 C C . LEU B 1 496 ? 6.832 10.164 -9.391 1 75.25 496 LEU B C 1
ATOM 8599 O O . LEU B 1 496 ? 6.75 9.648 -10.508 1 75.25 496 LEU B O 1
ATOM 8603 N N . LEU B 1 497 ? 7.434 11.375 -9.25 1 74.69 497 LEU B N 1
ATOM 8604 C CA . LEU B 1 497 ? 8.133 12.109 -10.305 1 74.69 497 LEU B CA 1
ATOM 8605 C C . LEU B 1 497 ? 7.176 12.523 -11.414 1 74.69 497 LEU B C 1
ATOM 8607 O O . LEU B 1 497 ? 7.512 12.43 -12.594 1 74.69 497 LEU B O 1
ATOM 8611 N N . LEU B 1 498 ? 6.016 12.953 -11.016 1 74.75 498 LEU B N 1
ATOM 8612 C CA . LEU B 1 498 ? 4.992 13.234 -12.008 1 74.75 498 LEU B CA 1
ATOM 8613 C C . LEU B 1 498 ? 4.672 14.727 -12.062 1 74.75 498 LEU B C 1
ATOM 8615 O O . LEU B 1 498 ? 3.65 15.125 -12.617 1 74.75 498 LEU B O 1
ATOM 8619 N N . THR B 1 499 ? 5.473 15.594 -11.453 1 77.5 499 THR B N 1
ATOM 8620 C CA . THR B 1 499 ? 5.078 16.984 -11.305 1 77.5 499 THR B CA 1
ATOM 8621 C C . THR B 1 499 ? 5.676 17.844 -12.422 1 77.5 499 THR B C 1
ATOM 8623 O O . THR B 1 499 ? 5.555 19.062 -12.414 1 77.5 499 THR B O 1
ATOM 8626 N N . ARG B 1 500 ? 6.336 17.219 -13.398 1 74.62 500 ARG B N 1
ATOM 8627 C CA . ARG B 1 500 ? 7.047 18.047 -14.375 1 74.62 500 ARG B CA 1
ATOM 8628 C C . ARG B 1 500 ? 6.656 17.672 -15.797 1 74.62 500 ARG B C 1
ATOM 8630 O O . ARG B 1 500 ? 6.449 16.5 -16.094 1 74.62 500 ARG B O 1
ATOM 8637 N N . GLY B 1 501 ? 6.527 18.766 -16.547 1 72.75 501 GLY B N 1
ATOM 8638 C CA . GLY B 1 501 ? 6.422 18.594 -17.984 1 72.75 501 GLY B CA 1
ATOM 8639 C C . GLY B 1 501 ? 5.207 17.781 -18.406 1 72.75 501 GLY B C 1
ATOM 8640 O O . GLY B 1 501 ? 4.109 18 -17.891 1 72.75 501 GLY B O 1
ATOM 8641 N N . TRP B 1 502 ? 5.387 17.094 -19.438 1 71 502 TRP B N 1
ATOM 8642 C CA . TRP B 1 502 ? 4.316 16.328 -20.062 1 71 502 TRP B CA 1
ATOM 8643 C C . TRP B 1 502 ? 3.758 15.289 -19.109 1 71 502 TRP B C 1
ATOM 8645 O O . TRP B 1 502 ? 2.584 14.922 -19.203 1 71 502 TRP B O 1
ATOM 8655 N N . ARG B 1 503 ? 4.535 14.922 -18.172 1 75.88 503 ARG B N 1
ATOM 8656 C CA . ARG B 1 503 ? 4.055 13.938 -17.203 1 75.88 503 ARG B CA 1
ATOM 8657 C C . ARG B 1 503 ? 2.943 14.516 -16.344 1 75.88 503 ARG B C 1
ATOM 8659 O O . ARG B 1 503 ? 1.943 13.844 -16.078 1 75.88 503 ARG B O 1
ATOM 8666 N N . LYS B 1 504 ? 3.205 15.727 -15.875 1 78 504 LYS B N 1
ATOM 8667 C CA . LYS B 1 504 ? 2.162 16.359 -15.07 1 78 504 LYS B CA 1
ATOM 8668 C C . LYS B 1 504 ? 0.875 16.516 -15.875 1 78 504 LYS B C 1
ATOM 8670 O O . LYS B 1 504 ? -0.211 16.188 -15.391 1 78 504 LYS B O 1
ATOM 8675 N N . ARG B 1 505 ? 0.934 17 -17.156 1 75.44 505 ARG B N 1
ATOM 8676 C CA . ARG B 1 505 ? -0.219 17.25 -18.016 1 75.44 505 ARG B CA 1
ATOM 8677 C C . ARG B 1 505 ? -1.021 15.984 -18.25 1 75.44 505 ARG B C 1
ATOM 8679 O O . ARG B 1 505 ? -2.246 16.031 -18.359 1 75.44 505 ARG B O 1
ATOM 8686 N N . LEU B 1 506 ? -0.312 14.953 -18.172 1 75 506 LEU B N 1
ATOM 8687 C CA . LEU B 1 506 ? -0.963 13.68 -18.469 1 75 506 LEU B CA 1
ATOM 8688 C C . LEU B 1 506 ? -1.528 13.055 -17.203 1 75 506 LEU B C 1
ATOM 8690 O O . LEU B 1 506 ? -2.639 12.516 -17.203 1 75 506 LEU B O 1
ATOM 8694 N N . THR B 1 507 ? -0.818 13.109 -16.172 1 79.81 507 THR B N 1
ATOM 8695 C CA . THR B 1 507 ? -1.163 12.305 -15 1 79.81 507 THR B CA 1
ATOM 8696 C C . THR B 1 507 ? -2.125 13.062 -14.086 1 79.81 507 THR B C 1
ATOM 8698 O O . THR B 1 507 ? -2.879 12.453 -13.328 1 79.81 507 THR B O 1
ATOM 8701 N N . GLU B 1 508 ? -2.021 14.359 -14.125 1 83.25 508 GLU B N 1
ATOM 8702 C CA . GLU B 1 508 ? -2.887 15.125 -13.234 1 83.25 508 GLU B CA 1
ATOM 8703 C C . GLU B 1 508 ? -4.359 14.836 -13.508 1 83.25 508 GLU B C 1
ATOM 8705 O O . GLU B 1 508 ? -5.09 14.422 -12.602 1 83.25 508 GLU B O 1
ATOM 8710 N N . PRO B 1 509 ? -4.824 14.945 -14.789 1 77.38 509 PRO B N 1
ATOM 8711 C CA . PRO B 1 509 ? -6.219 14.578 -15.039 1 77.38 509 PRO B CA 1
ATOM 8712 C C . PRO B 1 509 ? -6.488 13.094 -14.781 1 77.38 509 PRO B C 1
ATOM 8714 O O . PRO B 1 509 ? -7.578 12.727 -14.344 1 77.38 509 PRO B O 1
ATOM 8717 N N . LEU B 1 510 ? -5.539 12.336 -15.023 1 77.81 510 LEU B N 1
ATOM 8718 C CA . LEU B 1 510 ? -5.715 10.898 -14.852 1 77.81 510 LEU B CA 1
ATOM 8719 C C . LEU B 1 510 ? -5.949 10.555 -13.383 1 77.81 510 LEU B C 1
ATOM 8721 O O . LEU B 1 510 ? -6.895 9.836 -13.055 1 77.81 510 LEU B O 1
ATOM 8725 N N . LEU B 1 511 ? -5.105 11.055 -12.547 1 79.5 511 LEU B N 1
ATOM 8726 C CA . LEU B 1 511 ? -5.258 10.773 -11.125 1 79.5 511 LEU B CA 1
ATOM 8727 C C . LEU B 1 511 ? -6.539 11.391 -10.586 1 79.5 511 LEU B C 1
ATOM 8729 O O . LEU B 1 511 ? -7.191 10.82 -9.703 1 79.5 511 LEU B O 1
ATOM 8733 N N . SER B 1 512 ? -6.852 12.57 -11.062 1 84.94 512 SER B N 1
ATOM 8734 C CA . SER B 1 512 ? -8.062 13.25 -10.633 1 84.94 512 SER B CA 1
ATOM 8735 C C . SER B 1 512 ? -9.312 12.461 -11.008 1 84.94 512 SER B C 1
ATOM 8737 O O . SER B 1 512 ? -10.359 12.602 -10.375 1 84.94 512 SER B O 1
ATOM 8739 N N . TRP B 1 513 ? -9.18 11.648 -11.977 1 79.69 513 TRP B N 1
ATOM 8740 C CA . TRP B 1 513 ? -10.281 10.781 -12.391 1 79.69 513 TRP B CA 1
ATOM 8741 C C . TRP B 1 513 ? -10.219 9.445 -11.664 1 79.69 513 TRP B C 1
ATOM 8743 O O . TRP B 1 513 ? -11.234 8.961 -11.156 1 79.69 513 TRP B O 1
ATOM 8753 N N . LEU B 1 514 ? -9.07 8.859 -11.555 1 80.31 514 LEU B N 1
ATOM 8754 C CA . LEU B 1 514 ? -8.891 7.496 -11.055 1 80.31 514 LEU B CA 1
ATOM 8755 C C . LEU B 1 514 ? -9.242 7.406 -9.578 1 80.31 514 LEU B C 1
ATOM 8757 O O . LEU B 1 514 ? -9.867 6.434 -9.141 1 80.31 514 LEU B O 1
ATOM 8761 N N . VAL B 1 515 ? -8.812 8.367 -8.812 1 85.38 515 VAL B N 1
ATOM 8762 C CA . VAL B 1 515 ? -9.008 8.305 -7.363 1 85.38 515 VAL B CA 1
ATOM 8763 C C . VAL B 1 515 ? -10.5 8.336 -7.047 1 85.38 515 VAL B C 1
ATOM 8765 O O . VAL B 1 515 ? -11.008 7.449 -6.352 1 85.38 515 VAL B O 1
ATOM 8768 N N . PRO B 1 516 ? -11.289 9.258 -7.645 1 85.94 516 PRO B N 1
ATOM 8769 C CA . PRO B 1 516 ? -12.734 9.227 -7.406 1 85.94 516 PRO B CA 1
ATOM 8770 C C . PRO B 1 516 ? -13.391 7.969 -7.965 1 85.94 516 PRO B C 1
ATOM 8772 O O . PRO B 1 516 ? -14.359 7.465 -7.387 1 85.94 516 PRO B O 1
ATOM 8775 N N . ALA B 1 517 ? -12.906 7.473 -9.016 1 80.19 517 ALA B N 1
ATOM 8776 C CA . ALA B 1 517 ? -13.469 6.25 -9.586 1 80.19 517 ALA B CA 1
ATOM 8777 C C . ALA B 1 517 ? -13.328 5.078 -8.617 1 80.19 517 ALA B C 1
ATOM 8779 O O . ALA B 1 517 ? -14.211 4.219 -8.531 1 80.19 517 ALA B O 1
ATOM 8780 N N . MET B 1 518 ? -12.234 5.07 -7.863 1 80.62 518 MET B N 1
ATOM 8781 C CA . MET B 1 518 ? -11.961 3.994 -6.914 1 80.62 518 MET B CA 1
ATOM 8782 C C . MET B 1 518 ? -12.625 4.273 -5.57 1 80.62 518 MET B C 1
ATOM 8784 O O . MET B 1 518 ? -12.734 3.379 -4.73 1 80.62 518 MET B O 1
ATOM 8788 N N . ASN B 1 519 ? -12.984 5.527 -5.312 1 87.19 519 ASN B N 1
ATOM 8789 C CA . ASN B 1 519 ? -13.586 5.988 -4.062 1 87.19 519 ASN B CA 1
ATOM 8790 C C . ASN B 1 519 ? -14.844 6.816 -4.316 1 87.19 519 ASN B C 1
ATOM 8792 O O . ASN B 1 519 ? -14.805 8.047 -4.254 1 87.19 519 ASN B O 1
ATOM 8796 N N . PRO B 1 520 ? -16.016 6.254 -4.469 1 86.06 520 PRO B N 1
ATOM 8797 C CA . PRO B 1 520 ? -17.219 6.973 -4.914 1 86.06 520 PRO B CA 1
ATOM 8798 C C . PRO B 1 520 ? -17.625 8.086 -3.951 1 86.06 520 PRO B C 1
ATOM 8800 O O . PRO B 1 520 ? -18.359 8.992 -4.332 1 86.06 520 PRO B O 1
ATOM 8803 N N . HIS B 1 521 ? -17.219 8.055 -2.705 1 92.5 521 HIS B N 1
ATOM 8804 C CA . HIS B 1 521 ? -17.531 9.117 -1.758 1 92.5 521 HIS B CA 1
ATOM 8805 C C . HIS B 1 521 ? -16.641 10.328 -1.977 1 92.5 521 HIS B C 1
ATOM 8807 O O . HIS B 1 521 ? -16.906 11.414 -1.446 1 92.5 521 HIS B O 1
ATOM 8813 N N . ILE B 1 522 ? -15.547 10.211 -2.715 1 93.75 522 ILE B N 1
ATOM 8814 C CA . ILE B 1 522 ? -14.672 11.336 -3.047 1 93.75 522 ILE B CA 1
ATOM 8815 C C . ILE B 1 522 ? -15.117 11.961 -4.367 1 93.75 522 ILE B C 1
ATOM 8817 O O . ILE B 1 522 ? -15.047 11.32 -5.418 1 93.75 522 ILE B O 1
ATOM 8821 N N . GLU B 1 523 ? -15.57 13.195 -4.277 1 95.19 523 GLU B N 1
ATOM 8822 C CA . GLU B 1 523 ? -16.078 13.914 -5.445 1 95.19 523 GLU B CA 1
ATOM 8823 C C . GLU B 1 523 ? -14.93 14.523 -6.25 1 95.19 523 GLU B C 1
ATOM 8825 O O . GLU B 1 523 ? -15 14.594 -7.48 1 95.19 523 GLU B O 1
ATOM 8830 N N . PHE B 1 524 ? -13.961 14.93 -5.594 1 96.25 524 PHE B N 1
ATOM 8831 C CA . PHE B 1 524 ? -12.852 15.609 -6.246 1 96.25 524 PHE B CA 1
ATOM 8832 C C . PHE B 1 524 ? -11.531 15.273 -5.562 1 96.25 524 PHE B C 1
ATOM 8834 O O . PHE B 1 524 ? -11.469 15.172 -4.336 1 96.25 524 PHE B O 1
ATOM 8841 N N . PHE B 1 525 ? -10.43 15.172 -6.41 1 95.25 525 PHE B N 1
ATOM 8842 C CA . PHE B 1 525 ? -9.078 14.906 -5.934 1 95.25 525 PHE B CA 1
ATOM 8843 C C . PHE B 1 525 ? -8.047 15.602 -6.812 1 95.25 525 PHE B C 1
ATOM 8845 O O . PHE B 1 525 ? -8.141 15.555 -8.039 1 95.25 525 PHE B O 1
ATOM 8852 N N . ASP B 1 526 ? -7.062 16.234 -6.16 1 95.31 526 ASP B N 1
ATOM 8853 C CA . ASP B 1 526 ? -5.852 16.703 -6.816 1 95.31 526 ASP B CA 1
ATOM 8854 C C . ASP B 1 526 ? -4.617 16.438 -5.953 1 95.31 526 ASP B C 1
ATOM 8856 O O . ASP B 1 526 ? -4.539 16.906 -4.812 1 95.31 526 ASP B O 1
ATOM 8860 N N . GLY B 1 527 ? -3.695 15.672 -6.426 1 93.38 527 GLY B N 1
ATOM 8861 C CA . GLY B 1 527 ? -2.475 15.344 -5.707 1 93.38 527 GLY B CA 1
ATOM 8862 C C . GLY B 1 527 ? -1.226 15.891 -6.371 1 93.38 527 GLY B C 1
ATOM 8863 O O . GLY B 1 527 ? -0.12 15.406 -6.121 1 93.38 527 GLY B O 1
ATOM 8864 N N . HIS B 1 528 ? -1.311 16.922 -7.238 1 93.12 528 HIS B N 1
ATOM 8865 C CA . HIS B 1 528 ? -0.185 17.422 -8.016 1 93.12 528 HIS B CA 1
ATOM 8866 C C . HIS B 1 528 ? 0.241 18.812 -7.523 1 93.12 528 HIS B C 1
ATOM 8868 O O . HIS B 1 528 ? 1.402 19.188 -7.672 1 93.12 528 HIS B O 1
ATOM 8874 N N . ASN B 1 529 ? -0.704 19.484 -6.973 1 95.06 529 ASN B N 1
ATOM 8875 C CA . ASN B 1 529 ? -0.449 20.906 -6.703 1 95.06 529 ASN B CA 1
ATOM 8876 C C . ASN B 1 529 ? -0.307 21.172 -5.207 1 95.06 529 ASN B C 1
ATOM 8878 O O . ASN B 1 529 ? -0.766 20.375 -4.383 1 95.06 529 ASN B O 1
ATOM 8882 N N . TRP B 1 530 ? 0.407 22.297 -4.895 1 97.31 530 TRP B N 1
ATOM 8883 C CA . TRP B 1 530 ? 0.592 22.828 -3.549 1 97.31 530 TRP B CA 1
ATOM 8884 C C . TRP B 1 530 ? -0.144 24.156 -3.377 1 97.31 530 TRP B C 1
ATOM 8886 O O . TRP B 1 530 ? -0.459 24.828 -4.359 1 97.31 530 TRP B O 1
ATOM 8896 N N . GLY B 1 531 ? -0.406 24.516 -2.111 1 98.56 531 GLY B N 1
ATOM 8897 C CA . GLY B 1 531 ? -1.04 25.812 -1.873 1 98.56 531 GLY B CA 1
ATOM 8898 C C . GLY B 1 531 ? -1.8 25.859 -0.561 1 98.56 531 GLY B C 1
ATOM 8899 O O . GLY B 1 531 ? -1.238 25.578 0.5 1 98.56 531 GLY B O 1
ATOM 8900 N N . TYR B 1 532 ? -3.072 26.422 -0.665 1 98.81 532 TYR B N 1
ATOM 8901 C CA . TYR B 1 532 ? -3.951 26.609 0.485 1 98.81 532 TYR B CA 1
ATOM 8902 C C . TYR B 1 532 ? -5.414 26.594 0.062 1 98.81 532 TYR B C 1
ATOM 8904 O O . TYR B 1 532 ? -5.723 26.438 -1.122 1 98.81 532 TYR B O 1
ATOM 8912 N N . SER B 1 533 ? -6.301 26.609 1.042 1 98.88 533 SER B N 1
ATOM 8913 C CA . SER B 1 533 ? -7.727 26.719 0.738 1 98.88 533 SER B CA 1
ATOM 8914 C C . SER B 1 533 ? -8.398 27.781 1.59 1 98.88 533 SER B C 1
ATOM 8916 O O . SER B 1 533 ? -7.855 28.203 2.615 1 98.88 533 SER B O 1
ATOM 8918 N N . VAL B 1 534 ? -9.484 28.281 1.09 1 98.88 534 VAL B N 1
ATOM 8919 C CA . VAL B 1 534 ? -10.359 29.188 1.828 1 98.88 534 VAL B CA 1
ATOM 8920 C C . VAL B 1 534 ? -11.742 28.562 1.974 1 98.88 534 VAL B C 1
ATOM 8922 O O . VAL B 1 534 ? -12.312 28.062 1.001 1 98.88 534 VAL B O 1
ATOM 8925 N N . VAL B 1 535 ? -12.25 28.547 3.152 1 98.88 535 VAL B N 1
ATOM 8926 C CA . VAL B 1 535 ? -13.586 28.031 3.436 1 98.88 535 VAL B CA 1
ATOM 8927 C C . VAL B 1 535 ? -14.438 29.125 4.074 1 98.88 535 VAL B C 1
ATOM 8929 O O . VAL B 1 535 ? -14.016 29.766 5.035 1 98.88 535 VAL B O 1
ATOM 8932 N N . GLU B 1 536 ? -15.602 29.344 3.547 1 98.81 536 GLU B N 1
ATOM 8933 C CA . GLU B 1 536 ? -16.531 30.344 4.059 1 98.81 536 GLU B CA 1
ATOM 8934 C C . GLU B 1 536 ? -17.859 29.719 4.477 1 98.81 536 GLU B C 1
ATOM 8936 O O . GLU B 1 536 ? -18.406 28.875 3.766 1 98.81 536 GLU B O 1
ATOM 8941 N N . PHE B 1 537 ? -18.297 30.109 5.609 1 98.75 537 PHE B N 1
ATOM 8942 C CA . PHE B 1 537 ? -19.609 29.703 6.113 1 98.75 537 PHE B CA 1
ATOM 8943 C C . PHE B 1 537 ? -20.531 30.906 6.223 1 98.75 537 PHE B C 1
ATOM 8945 O O . PHE B 1 537 ? -20.156 31.953 6.758 1 98.75 537 PHE B O 1
ATOM 8952 N N . ASP B 1 538 ? -21.656 30.844 5.746 1 98.44 538 ASP B N 1
ATOM 8953 C CA . ASP B 1 538 ? -22.734 31.766 6.043 1 98.44 538 ASP B CA 1
ATOM 8954 C C . ASP B 1 538 ? -24.047 31.031 6.285 1 98.44 538 ASP B C 1
ATOM 8956 O O . ASP B 1 538 ? -24.047 29.812 6.48 1 98.44 538 ASP B O 1
ATOM 8960 N N . ARG B 1 539 ? -25.156 31.797 6.449 1 97.62 539 ARG B N 1
ATOM 8961 C CA . ARG B 1 539 ? -26.406 31.172 6.871 1 97.62 539 ARG B CA 1
ATOM 8962 C C . ARG B 1 539 ? -27 30.328 5.754 1 97.62 539 ARG B C 1
ATOM 8964 O O . ARG B 1 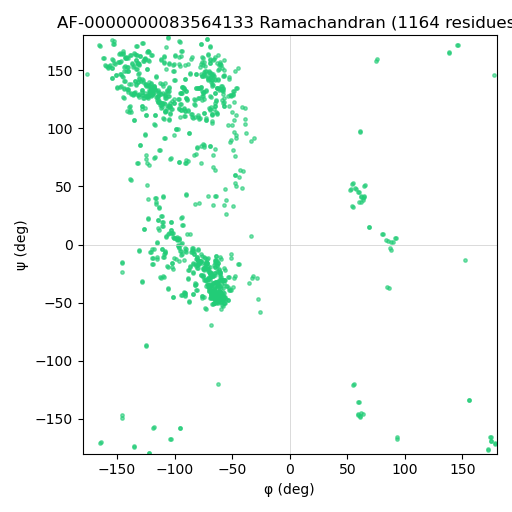539 ? -27.859 29.469 6 1 97.62 539 ARG B O 1
ATOM 8971 N N . ASN B 1 540 ? -26.469 30.469 4.527 1 98 540 ASN B N 1
ATOM 8972 C CA . ASN B 1 540 ? -27.109 29.828 3.385 1 98 540 ASN B CA 1
ATOM 8973 C C . ASN B 1 540 ? -26.234 28.703 2.816 1 98 540 ASN B C 1
ATOM 8975 O O . ASN B 1 540 ? -26.75 27.797 2.168 1 98 540 ASN B O 1
ATOM 8979 N N . GLU B 1 541 ? -24.906 28.812 2.98 1 98.5 541 GLU B N 1
ATOM 8980 C CA . GLU B 1 541 ? -24.047 27.844 2.326 1 98.5 541 GLU B CA 1
ATOM 8981 C C . GLU B 1 541 ? -22.656 27.828 2.947 1 98.5 541 GLU B C 1
ATOM 8983 O O . GLU B 1 541 ? -22.297 28.75 3.684 1 98.5 541 GLU B O 1
ATOM 8988 N N . CYS B 1 542 ? -21.953 26.812 2.742 1 98.69 542 CYS B N 1
ATOM 8989 C CA . CYS B 1 542 ? -20.516 26.672 2.943 1 98.69 542 CYS B CA 1
ATOM 8990 C C . CYS B 1 542 ? -19.781 26.594 1.61 1 98.69 542 CYS B C 1
ATOM 8992 O O . CYS B 1 542 ? -20.188 25.828 0.724 1 98.69 542 CYS B O 1
ATOM 8994 N N . THR B 1 543 ? -18.75 27.391 1.43 1 98.62 543 THR B N 1
ATOM 8995 C CA . THR B 1 543 ? -18 27.359 0.188 1 98.62 543 THR B CA 1
ATOM 8996 C C . THR B 1 543 ? -16.531 27.016 0.461 1 98.62 543 THR B C 1
ATOM 8998 O O . THR B 1 543 ? -15.938 27.516 1.417 1 98.62 543 THR B O 1
ATOM 9001 N N . TYR B 1 544 ? -16.016 26.141 -0.34 1 98.69 544 TYR B N 1
ATOM 9002 C CA . TYR B 1 544 ? -14.617 25.734 -0.351 1 98.69 544 TYR B CA 1
ATOM 9003 C C . TYR B 1 544 ? -13.938 26.141 -1.655 1 98.69 544 TYR B C 1
ATOM 9005 O O . TYR B 1 544 ? -14.43 25.828 -2.742 1 98.69 544 TYR B O 1
ATOM 9013 N N . VAL B 1 545 ? -12.773 26.859 -1.571 1 98.75 545 VAL B N 1
ATOM 9014 C CA . VAL B 1 545 ? -11.969 27.203 -2.74 1 98.75 545 VAL B CA 1
ATOM 9015 C C . VAL B 1 545 ? -10.516 26.781 -2.51 1 98.75 545 VAL B C 1
ATOM 9017 O O . VAL B 1 545 ? -9.875 27.219 -1.556 1 98.75 545 VAL B O 1
ATOM 9020 N N . GLY B 1 546 ? -10.031 25.875 -3.375 1 98.69 546 GLY B N 1
ATOM 9021 C CA . GLY B 1 546 ? -8.633 25.484 -3.34 1 98.69 546 GLY B CA 1
ATOM 9022 C C . GLY B 1 546 ? -7.758 26.281 -4.289 1 98.69 546 GLY B C 1
ATOM 9023 O O . GLY B 1 546 ? -8.07 26.391 -5.477 1 98.69 546 GLY B O 1
ATOM 9024 N N . TYR B 1 547 ? -6.637 26.812 -3.771 1 98.69 547 TYR B N 1
ATOM 9025 C CA . TYR B 1 547 ? -5.707 27.625 -4.559 1 98.69 547 TYR B CA 1
ATOM 9026 C C . TYR B 1 547 ? -4.355 26.922 -4.684 1 98.69 547 TYR B C 1
ATOM 9028 O O . TYR B 1 547 ? -3.736 26.562 -3.68 1 98.69 547 TYR B O 1
ATOM 9036 N N . ALA B 1 548 ? -3.896 26.781 -5.918 1 98 548 ALA B N 1
ATOM 9037 C CA . ALA B 1 548 ? -2.543 26.297 -6.176 1 98 548 ALA B CA 1
ATOM 9038 C C . ALA B 1 548 ? -1.551 27.453 -6.254 1 98 548 ALA B C 1
ATOM 9040 O O . ALA B 1 548 ? -1.834 28.484 -6.871 1 98 548 ALA B O 1
ATOM 9041 N N . VAL B 1 549 ? -0.463 27.312 -5.559 1 98.31 549 VAL B N 1
ATOM 9042 C CA . VAL B 1 549 ? 0.616 28.297 -5.613 1 98.31 549 VAL B CA 1
ATOM 9043 C C . VAL B 1 549 ? 1.938 27.594 -5.906 1 98.31 549 VAL B C 1
ATOM 9045 O O . VAL B 1 549 ? 2.248 26.562 -5.301 1 98.31 549 VAL B O 1
ATOM 9048 N N . ASP B 1 550 ? 2.725 28.125 -6.848 1 96.56 550 ASP B N 1
ATOM 9049 C CA . ASP B 1 550 ? 4.008 27.531 -7.211 1 96.56 550 ASP B CA 1
ATOM 9050 C C . ASP B 1 550 ? 5.016 27.656 -6.07 1 96.56 550 ASP B C 1
ATOM 9052 O O . ASP B 1 550 ? 5.516 28.75 -5.793 1 96.56 550 ASP B O 1
ATOM 9056 N N . LYS B 1 551 ? 5.395 26.609 -5.465 1 96.19 551 LYS B N 1
ATOM 9057 C CA . LYS B 1 551 ? 6.285 26.625 -4.309 1 96.19 551 LYS B CA 1
ATOM 9058 C C . LYS B 1 551 ? 7.742 26.766 -4.738 1 96.19 551 LYS B C 1
ATOM 9060 O O . LYS B 1 551 ? 8.633 26.938 -3.9 1 96.19 551 LYS B O 1
ATOM 9065 N N . THR B 1 552 ? 8.102 26.641 -6 1 94.88 552 THR B N 1
ATOM 9066 C CA . THR B 1 552 ? 9.484 26.625 -6.461 1 94.88 552 THR B CA 1
ATOM 9067 C C . THR B 1 552 ? 10.016 28.031 -6.664 1 94.88 552 THR B C 1
ATOM 9069 O O . THR B 1 552 ? 11.211 28.219 -6.918 1 94.88 552 THR B O 1
ATOM 9072 N N . VAL B 1 553 ? 9.156 28.984 -6.539 1 95.62 553 VAL B N 1
ATOM 9073 C CA . VAL B 1 553 ? 9.523 30.375 -6.754 1 95.62 553 VAL B CA 1
ATOM 9074 C C . VAL B 1 553 ? 9.406 31.156 -5.445 1 95.62 553 VAL B C 1
ATOM 9076 O O . VAL B 1 553 ? 8.32 31.234 -4.855 1 95.62 553 VAL B O 1
ATOM 9079 N N . ASN B 1 554 ? 10.508 31.75 -5.047 1 96.62 554 ASN B N 1
ATOM 9080 C CA . ASN B 1 554 ? 10.516 32.562 -3.828 1 96.62 554 ASN B CA 1
ATOM 9081 C C . ASN B 1 554 ? 10.18 34 -4.121 1 96.62 554 ASN B C 1
ATOM 9083 O O . ASN B 1 554 ? 11.039 34.875 -3.992 1 96.62 554 ASN B O 1
ATOM 9087 N N . SER B 1 555 ? 8.914 34.25 -4.484 1 97.44 555 SER B N 1
ATOM 9088 C CA . SER B 1 555 ? 8.477 35.562 -4.91 1 97.44 555 SER B CA 1
ATOM 9089 C C . SER B 1 555 ? 7.008 35.781 -4.59 1 97.44 555 SER B C 1
ATOM 9091 O O . SER B 1 555 ? 6.203 34.875 -4.656 1 97.44 555 SER B O 1
ATOM 9093 N N . PRO B 1 556 ? 6.672 37.094 -4.246 1 97 556 PRO B N 1
ATOM 9094 C CA . PRO B 1 556 ? 5.25 37.406 -4.074 1 97 556 PRO B CA 1
ATOM 9095 C C . PRO B 1 556 ? 4.453 37.25 -5.367 1 97 556 PRO B C 1
ATOM 9097 O O . PRO B 1 556 ? 3.219 37.281 -5.344 1 97 556 PRO B O 1
ATOM 9100 N N . ASN B 1 557 ? 5.16 37.062 -6.492 1 96.25 557 ASN B N 1
ATOM 9101 C CA . ASN B 1 557 ? 4.508 36.969 -7.793 1 96.25 557 ASN B CA 1
ATOM 9102 C C . ASN B 1 557 ? 4.441 35.5 -8.273 1 96.25 557 ASN B C 1
ATOM 9104 O O . ASN B 1 557 ? 4.211 35.25 -9.453 1 96.25 557 ASN B O 1
ATOM 9108 N N . ALA B 1 558 ? 4.738 34.625 -7.336 1 97.38 558 ALA B N 1
ATOM 9109 C CA . ALA B 1 558 ? 4.594 33.25 -7.715 1 97.38 558 ALA B CA 1
ATOM 9110 C C . ALA B 1 558 ? 3.205 32.969 -8.289 1 97.38 558 ALA B C 1
ATOM 9112 O O . ALA B 1 558 ? 2.217 33.531 -7.84 1 97.38 558 ALA B O 1
ATOM 9113 N N . GLU B 1 559 ? 3.127 32.094 -9.281 1 96.31 559 GLU B N 1
ATOM 9114 C CA . GLU B 1 559 ? 1.861 31.812 -9.953 1 96.31 559 GLU B CA 1
ATOM 9115 C C . GLU B 1 559 ? 0.833 31.234 -8.984 1 96.31 559 GLU B C 1
ATOM 9117 O O . GLU B 1 559 ? 1.162 30.391 -8.156 1 96.31 559 GLU B O 1
ATOM 9122 N N . ARG B 1 560 ? -0.349 31.734 -9.016 1 97.12 560 ARG B N 1
ATOM 9123 C CA . ARG B 1 560 ? -1.492 31.25 -8.25 1 97.12 560 ARG B CA 1
ATOM 9124 C C . ARG B 1 560 ? -2.672 30.938 -9.172 1 97.12 560 ARG B C 1
ATOM 9126 O O . ARG B 1 560 ? -2.932 31.672 -10.125 1 97.12 560 ARG B O 1
ATOM 9133 N N . SER B 1 561 ? -3.391 29.844 -8.961 1 97.06 561 SER B N 1
ATOM 9134 C CA . SER B 1 561 ? -4.582 29.5 -9.727 1 97.06 561 SER B CA 1
ATOM 9135 C C . SER B 1 561 ? -5.602 28.766 -8.859 1 97.06 561 SER B C 1
ATOM 9137 O O . SER B 1 561 ? -5.258 28.219 -7.805 1 97.06 561 SER B O 1
ATOM 9139 N N . VAL B 1 562 ? -6.848 28.812 -9.281 1 97.75 562 VAL B N 1
ATOM 9140 C CA . VAL B 1 562 ? -7.898 28.062 -8.602 1 97.75 562 VAL B CA 1
ATOM 9141 C C . VAL B 1 562 ? -7.91 26.609 -9.102 1 97.75 562 VAL B C 1
ATOM 9143 O O . VAL B 1 562 ? -8 26.375 -10.312 1 97.75 562 VAL B O 1
ATOM 9146 N N . VAL B 1 563 ? -7.816 25.656 -8.195 1 96.88 563 VAL B N 1
ATOM 9147 C CA . VAL B 1 563 ? -7.828 24.234 -8.539 1 96.88 563 VAL B CA 1
ATOM 9148 C C . VAL B 1 563 ? -9.266 23.719 -8.586 1 96.88 563 VAL B C 1
ATOM 9150 O O . VAL B 1 563 ? -9.664 23.062 -9.539 1 96.88 563 VAL B O 1
ATOM 9153 N N . ALA B 1 564 ? -10.016 24.031 -7.551 1 96.69 564 ALA B N 1
ATOM 9154 C CA . ALA B 1 564 ? -11.414 23.625 -7.449 1 96.69 564 ALA B CA 1
ATOM 9155 C C . ALA B 1 564 ? -12.164 24.5 -6.441 1 96.69 564 ALA B C 1
ATOM 9157 O O . ALA B 1 564 ? -11.547 25.141 -5.59 1 96.69 564 ALA B O 1
ATOM 9158 N N . ALA B 1 565 ? -13.453 24.578 -6.66 1 98.44 565 ALA B N 1
ATOM 9159 C CA . ALA B 1 565 ? -14.352 25.25 -5.723 1 98.44 565 ALA B CA 1
ATOM 9160 C C . ALA B 1 565 ? -15.672 24.484 -5.598 1 98.44 565 ALA B C 1
ATOM 9162 O O . ALA B 1 565 ? -16.219 24.031 -6.598 1 98.44 565 ALA B O 1
ATOM 9163 N N . TYR B 1 566 ? -16.094 24.312 -4.383 1 98.62 566 TYR B N 1
ATOM 9164 C CA . TYR B 1 566 ? -17.344 23.609 -4.137 1 98.62 566 TYR B CA 1
ATOM 9165 C C . TYR B 1 566 ? -18.219 24.391 -3.172 1 98.62 566 TYR B C 1
ATOM 9167 O O . TYR B 1 566 ? -17.719 25.062 -2.268 1 98.62 566 TYR B O 1
ATOM 9175 N N . ARG B 1 567 ? -19.5 24.25 -3.41 1 98.38 567 ARG B N 1
ATOM 9176 C CA . ARG B 1 567 ? -20.531 24.812 -2.559 1 98.38 567 ARG B CA 1
ATOM 9177 C C . ARG B 1 567 ? -21.406 23.734 -1.943 1 98.38 567 ARG B C 1
ATOM 9179 O O . ARG B 1 567 ? -21.75 22.75 -2.609 1 98.38 567 ARG B O 1
ATOM 9186 N N . VAL B 1 568 ? -21.688 23.875 -0.627 1 98.69 568 VAL B N 1
ATOM 9187 C CA . VAL B 1 568 ? -22.656 23.031 0.082 1 98.69 568 VAL B CA 1
ATOM 9188 C C . VAL B 1 568 ? -23.812 23.891 0.589 1 98.69 568 VAL B C 1
ATOM 9190 O O . VAL B 1 568 ? -23.641 24.688 1.513 1 98.69 568 VAL B O 1
ATOM 9193 N N . PRO B 1 569 ? -25.047 23.703 -0.008 1 98.38 569 PRO B N 1
ATOM 9194 C CA . PRO B 1 569 ? -26.188 24.469 0.508 1 98.38 569 PRO B CA 1
ATOM 9195 C C . PRO B 1 569 ? -26.594 24.062 1.921 1 98.38 569 PRO B C 1
ATOM 9197 O O . PRO B 1 569 ? -26.547 22.875 2.25 1 98.38 569 PRO B O 1
ATOM 9200 N N . GLU B 1 570 ? -26.969 25.109 2.74 1 97.81 570 GLU B N 1
ATOM 9201 C CA . GLU B 1 570 ? -27.469 24.812 4.086 1 97.81 570 GLU B CA 1
ATOM 9202 C C . GLU B 1 570 ? -28.578 23.781 4.051 1 97.81 570 GLU B C 1
ATOM 9204 O O . GLU B 1 570 ? -29.5 23.875 3.232 1 97.81 570 GLU B O 1
ATOM 9209 N N . GLY B 1 571 ? -28.438 22.766 4.828 1 96.44 571 GLY B N 1
ATOM 9210 C CA . GLY B 1 571 ? -29.469 21.75 4.98 1 96.44 571 GLY B CA 1
ATOM 9211 C C . GLY B 1 571 ? -29.375 20.641 3.953 1 96.44 571 GLY B C 1
ATOM 9212 O O . GLY B 1 571 ? -30.156 19.688 3.998 1 96.44 571 GLY B O 1
ATOM 9213 N N . GLU B 1 572 ? -28.453 20.75 3.049 1 95.69 572 GLU B N 1
ATOM 9214 C CA . GLU B 1 572 ? -28.266 19.734 2.02 1 95.69 572 GLU B CA 1
ATOM 9215 C C . GLU B 1 572 ? -26.828 19.219 2.025 1 95.69 572 GLU B C 1
ATOM 9217 O O . GLU B 1 572 ? -25.875 20 2.027 1 95.69 572 GLU B O 1
ATOM 9222 N N . VAL B 1 573 ? -26.719 17.922 2.096 1 96.5 573 VAL B N 1
ATOM 9223 C CA . VAL B 1 573 ? -25.375 17.328 1.992 1 96.5 573 VAL B CA 1
ATOM 9224 C C . VAL B 1 573 ? -25.062 17.031 0.53 1 96.5 573 VAL B C 1
ATOM 9226 O O . VAL B 1 573 ? -25.047 15.867 0.119 1 96.5 573 VAL B O 1
ATOM 9229 N N . GLU B 1 574 ? -24.812 18.047 -0.232 1 96.62 574 GLU B N 1
ATOM 9230 C CA . GLU B 1 574 ? -24.516 17.953 -1.658 1 96.62 574 GLU B CA 1
ATOM 9231 C C . GLU B 1 574 ? -23.344 18.859 -2.035 1 96.62 574 GLU B C 1
ATOM 9233 O O . GLU B 1 574 ? -23.328 20.047 -1.681 1 96.62 574 GLU B O 1
ATOM 9238 N N . LEU B 1 575 ? -22.406 18.281 -2.709 1 98 575 LEU B N 1
ATOM 9239 C CA . LEU B 1 575 ? -21.297 19.062 -3.252 1 98 575 LEU B CA 1
ATOM 9240 C C . LEU B 1 575 ? -21.625 19.594 -4.645 1 98 575 LEU B C 1
ATOM 9242 O O . LEU B 1 575 ? -21.828 18.812 -5.578 1 98 575 LEU B O 1
ATOM 9246 N N . GLU B 1 576 ? -21.719 20.875 -4.762 1 98.19 576 GLU B N 1
ATOM 9247 C CA . GLU B 1 576 ? -21.938 21.516 -6.055 1 98.19 576 GLU B CA 1
ATOM 9248 C C . GLU B 1 576 ? -20.656 22.156 -6.582 1 98.19 576 GLU B C 1
ATOM 9250 O O . GLU B 1 576 ? -20.109 23.062 -5.957 1 98.19 576 GLU B O 1
ATOM 9255 N N . ASP B 1 577 ? -20.234 21.703 -7.695 1 97.38 577 ASP B N 1
ATOM 9256 C CA . ASP B 1 577 ? -19.031 22.266 -8.312 1 97.38 577 ASP B CA 1
ATOM 9257 C C . ASP B 1 577 ? -19.281 23.688 -8.812 1 97.38 577 ASP B C 1
ATOM 9259 O O . ASP B 1 577 ? -20.109 23.906 -9.703 1 97.38 577 ASP B O 1
ATOM 9263 N N . VAL B 1 578 ? -18.594 24.641 -8.234 1 97.81 578 VAL B N 1
ATOM 9264 C CA . VAL B 1 578 ? -18.734 26.031 -8.641 1 97.81 578 VAL B CA 1
ATOM 9265 C C . VAL B 1 578 ? -17.375 26.594 -9.062 1 97.81 578 VAL B C 1
ATOM 9267 O O . VAL B 1 578 ? -17.109 27.781 -8.875 1 97.81 578 VAL B O 1
ATOM 9270 N N . THR B 1 579 ? -16.453 25.812 -9.445 1 96.88 579 THR B N 1
ATOM 9271 C CA . THR B 1 579 ? -15.086 26.156 -9.789 1 96.88 579 THR B CA 1
ATOM 9272 C C . THR B 1 579 ? -15.062 27.281 -10.82 1 96.88 579 THR B C 1
ATOM 9274 O O . THR B 1 579 ? -14.242 28.203 -10.727 1 96.88 579 THR B O 1
ATOM 9277 N N . GLU B 1 580 ? -15.914 27.297 -11.758 1 94 580 GLU B N 1
ATOM 9278 C CA . GLU B 1 580 ? -15.906 28.266 -12.859 1 94 580 GLU B CA 1
ATOM 9279 C C . GLU B 1 580 ? -16.188 29.672 -12.352 1 94 580 GLU B C 1
ATOM 9281 O O . GLU B 1 580 ? -15.719 30.656 -12.922 1 94 580 GLU B O 1
ATOM 9286 N N . ARG B 1 581 ? -16.875 29.75 -11.195 1 94.5 581 ARG B N 1
ATOM 9287 C CA . ARG B 1 581 ? -17.172 31.062 -10.609 1 94.5 581 ARG B CA 1
ATOM 9288 C C . ARG B 1 581 ? -15.914 31.734 -10.086 1 94.5 581 ARG B C 1
ATOM 9290 O O . ARG B 1 581 ? -15.867 32.938 -9.945 1 94.5 581 ARG B O 1
ATOM 9297 N N . TYR B 1 582 ? -14.938 30.969 -9.797 1 94.12 582 TYR B N 1
ATOM 9298 C CA . TYR B 1 582 ? -13.742 31.5 -9.148 1 94.12 582 TYR B CA 1
ATOM 9299 C C . TYR B 1 582 ? -12.586 31.594 -10.133 1 94.12 582 TYR B C 1
ATOM 9301 O O . TYR B 1 582 ? -11.539 32.156 -9.82 1 94.12 582 TYR B O 1
ATOM 9309 N N . ARG B 1 583 ? -12.656 30.859 -11.25 1 86.75 583 ARG B N 1
ATOM 9310 C CA . ARG B 1 583 ? -11.617 30.953 -12.273 1 86.75 583 ARG B CA 1
ATOM 9311 C C . ARG B 1 583 ? -11.82 32.188 -13.148 1 86.75 583 ARG B C 1
ATOM 9313 O O . ARG B 1 583 ? -10.891 32.625 -13.812 1 86.75 583 ARG B O 1
ATOM 9320 N N . ALA B 1 584 ? -13.078 32.969 -13.227 1 58.06 584 ALA B N 1
ATOM 9321 C CA . ALA B 1 584 ? -13.336 34.156 -14.07 1 58.06 584 ALA B CA 1
ATOM 9322 C C . ALA B 1 584 ? -12.727 35.406 -13.469 1 58.06 584 ALA B C 1
ATOM 9324 O O . ALA B 1 584 ? -12.625 35.531 -12.25 1 58.06 584 ALA B O 1
#

Sequence (1168 aa):
MADDIDLDGRDEPLRGDDDHAELLSELDSHDLAVATDPDTDGNGDRFEHDPDADPDAVFPQSVASGGPTPTGVILWTRVAPDAFDPDEPLAVRVARDPDFDDVVYEGAVTDAERIRAHDYTVKVDLDGHLESDREYHYRFYYRDTASRVGRCQTLPAADASPDSVRFAVLACQNYLNGYYPAFHYVAREDVDFLVHVGDFIYESEDGAFKGLGSYEYDGREKALPSGNGRVWGLEDYRYLYRTYRSDRFLREALENHTLIAGWDDHEMVNDLYWDRRTDAPAGDHPRGDDPEFMTDLVADAMHAWWEYMPARVHYDPAGESLQDRFQLWREFEFGDLVTLAMTDERLFRDPPREAIPTPDNVGPHREPPGRTMLGDDQREWLIDTITGSDATWTVWADEVLTVPLRIGSGPLSLYPVQGGWDGYTRERMRITESIAAADVDNFVTLTGDMHSYIAAYSKASYPGRVTGGEGVAQGERIGVEFMTPAVTSLNVAEALLLTRGWRKRLTEPLLSWLVPAMNPHIEFFDGHNWGYSVVEFDRNECTYVGYAVDKTVNSPNAERSVVAAYRVPEGEVELEDVTERYRAMADDIDLDGRDEPLRGDDDHAELLSELDSHDLAVATDPDTDGNGDRFEHDPDADPDAVFPQSVASGGPTPTGVILWTRVAPDAFDPDEPLAVRVARDPDFDDVVYEGAVTDAERIRAHDYTVKVDLDGHLESDREYHYRFYYRDTASRVGRCQTLPAADASPDSVRFAVLACQNYLNGYYPAFHYVAREDVDFLVHVGDFIYESEDGAFKGLGSYEYDGREKALPSGNGRVWGLEDYRYLYRTYRSDRFLREALENHTLIAGWDDHEMVNDLYWDRRTDAPAGDHPRGDDPEFMTDLVADAMHAWWEYMPARVHYDPAGESLQDRFQLWREFEFGDLVTLAMTDERLFRDPPREAIPTPDNVGPHREPPGRTMLGDDQREWLIDTITGSDATWTVWADEVLTVPLRIGSGPLSLYPVQGGWDGYTRERMRITESIAAADVDNFVTLTGDMHSYIAAYSKASYPGRVTGGEGVAQGERIGVEFMTPAVTSLNVAEALLLTRGWRKRLTEPLLSWLVPAMNPHIEFFDGHNWGYSVVEFDRNECTYVGYAVDKTVNSPNAERSVVAAYRVPEGEVELEDVTERYRA

pLDDT: mean 86.63, std 19.57, range [18.11, 98.88]

InterPro domains:
  IPR018946 PhoD-like phosphatase, metallophosphatase domain [PF09423] (167-543)
  IPR018946 PhoD-like phosphatase, metallophosphatase domain [cd07389] (166-489)
  IPR029052 Metallo-dependent phosphatase-like [SSF56300] (161-550)
  IPR032093 Phospholipase D, N-terminal [PF16655] (55-156)
  IPR038607 PhoD-like superfamily [G3DSA:3.60.21.70] (158-583)
  IPR052900 Phospholipid Metabolizing Enzymes [PTHR43606] (52-578)

Radius of gyration: 35.38 Å; Cα contacts (8 Å, |Δi|>4): 3009; chains: 2; bounding box: 107×116×75 Å

Nearest PDB structures (foldseek):
  2yeq-assembly1_A  TM=8.828E-01  e=4.470E-49  Bacillus subtilis
  6gja-assembly1_A  TM=5.325E-01  e=3.773E-17  Triticum aestivum
  2ibg-assembly4_D  TM=7.423E-01  e=3.168E-02  Drosophila melanogaster
  7q62-assembly1_A  TM=4.642E-01  e=7.101E-02  Homo sapiens
  7q1y-assembly2_B  TM=4.612E-01  e=1.193E-01  Homo sapiens

Secondary structure (DSSP, 8-state):
------------------HHHHHHHHS-GGGG-S-B--B----GGGG---TTS-HHHH-TT-EEEEEEETTEEEEEEE--GGG--TTS-EEEEEESSTT-SSEEEEEEE--HHHHHHTTTEEEEE-TTTS-SS-EEEEEEEETTEEPPPEEEEPPPPTT---SEEEEEEE----GGG---HHHHHHHTS--SEEEE-S-SS-SBSSGGG--TTPPP-TT-----TTSSSB--SHHHHHHHHHHHTT-HHHHHHHHHSEEEE---GGGS-TT-EEETTTTEEE-SSTTTT-HHHHHHHHHHHHHHHHHHS----EE-TT-SSHHHHEE--EEEEETTTEEEEE---SSSPPPPPPB---SSSSSTTTSPTT--SS-HHHHHHHHHHHHH--SSEEEEE-SS--S---BS-GGG-B---TTTGGG-HHHHHHHHHHHHHTT-SSEEEEE-SS-SEEEEEEES----TTSS------PPEEEEEEE---SSS--HHHHTT-SSHHHHHHHHHHHHHHHHHH-TTEEEEE-S--EEEEEEEESSEEEEEEEEE-TT--STT--EEEEEEEEEETT----EE-HHHHH-/------------------GGGTGGGSS-GGGG-S----B----GGGG---TTS-HHHH-TT-EEEEEEETTEEEEEEE--GGG--TTS-EEEEEESSTT-SSEEEEEEE--HHHHHHTTTEEEEE-TTTS-SS-EEEEEEEETTEEPPPEEEEPPPPTT---SEEEEEEE----GGG---HHHHHHHTS--SEEEE-S-SS-SBSSGGG--TTPPP-TT-----TTSSSB--SHHHHHHHHHHHHT-HHHHHHHHHSEEEE---GGGS-TT-EEETTTTEEE-SSTTTT-HHHHHHHHHHHHHHHHHHS----EE-TT-SSHHHHEE--EEEEETTTEEEEE---SSSPPPPPPB---SS-SSTTTSPTT--SS-HHHHHHHHHHHHH--SSEEEEE-SS--S---BS-GGG-B---TTTGGG-HHHHHHHHHHHHHTT-SSEEEEE-SS-SEEEEEEES----TTS-------PPEEEEEEE---SSS--HHHHTT-SSHHHHHHHHHHHHHHHHHH-TTEEEEE-S--EEEEEEEESSEEEEEEEEE-TT--STT--EEEEEEEEEETT----EE-HHHHH-